Protein AF-A0A9P3HEI6-F1 (afdb_monomer)

Sequence (1012 aa):
MEETLTLNSATITAGAKNNNTTAIDYPDTSANEQAYVSLIHTLDGLGLEGLAERNPTTQYSVGQMYENGDKLPQSFANAMQWYMKAARQGSAPAQNCVGVLYRDGKGVSQNYTTAREWFFRAADQGYAPAQFNLGLIYHHDNDPKAMEWVMKAANQGHVTAQFTIGSMYYIGDVVPQDRSKAMEWYLRASDHGHAIAEFSIGAMYDNGEGVDQDHYMAAEWYLRAAHQGHAGAQYNLGYLYQHGRGVPLNVSKALKWYMAAANQGLTQAQRYLGVLYHVGDTVPQDKLKALGWYMKAAQQGDASAQFDIGTMYDDGDGVVQDLCMAAEWYSKAAKQGYASAQYNLGFLFQHGKGVPLDTSTALQWYTKAADQGNPNALFCLGVMYYLGRDTKKDLTKALECYLAAADQGHAAAQNYAGCMYHDGLGAPIDYIKAKEWWLKSAGQGYASAQKNIGKMYQSGDGIPKDYQKAMQWYLKASDQGYAPAQFNIGALYQFRIGVPKDIQKAMGWYLKAANQGYAGAQYSLGVLYRDGKGVPQDHQKAMEWYLKAADQEHMRGQYSLGVLYRDGKGVSKDYRKAMEWYLKAADQGLAAAQNSIGVLYHDGKDVPKDYQKAMEWFLKAADQGHTAAQSSIGVLYQNGKGVPKDYRKAMEWYQKAADQGHAIAQYNTGELHYYGNGVSQDYQQAKVWYLKAADQGHAGAQYSIGVLYRDGKYVPKDYQQAMGWYQKAANQGYASAQYSMGVLYRDGKGVPQDCQKAMEWYLKAADQGHAAAQNSIGVLYRDGKGVPQDYQKAMEWYRKAADQGHAVAQYNTGELHYYGNGVSRDYKQAKGWYLKAADKGHAGAQYSMGVLYRDGKSVRKDYPRAMGWYQKAANQGYTGAQYSMAVLYRDGKGVPQDYQKAMEWYLKAADQGHAAAQNEVGVFHQNGNGIPQDYLKAMEWYVKAANQGYAGAQYNIGVLYRDGKGVPQDHQKAMEWHMKAADQGYLLAQNEVGALQQNGEGVPQDYQKAME

pLDDT: mean 91.14, std 12.77, range [25.16, 98.5]

InterPro domains:
  IPR006597 Sel1-like repeat [PF08238] (59-91)
  IPR006597 Sel1-like repeat [PF08238] (93-127)
  IPR006597 Sel1-like repeat [PF08238] (128-158)
  IPR006597 Sel1-like repeat [PF08238] (161-194)
  IPR006597 Sel1-like repeat [PF08238] (196-230)
  IPR006597 Sel1-like repeat [PF08238] (233-265)
  IPR006597 Sel1-like repeat [PF08238] (268-302)
  IPR006597 Sel1-like repeat [PF08238] (303-338)
  IPR006597 Sel1-like repeat [PF08238] (339-374)
  IPR006597 Sel1-like repeat [PF08238] (377-410)
  IPR006597 Sel1-like repeat [PF08238] (411-446)
  IPR006597 Sel1-like repeat [PF08238] (447-482)
  IPR006597 Sel1-like repeat [PF08238] (483-518)
  IPR006597 Sel1-like repeat [PF08238] (521-554)
  IPR006597 Sel1-like repeat [PF08238] (557-589)
  IPR006597 Sel1-like repeat [PF08238] (591-626)
  IPR006597 Sel1-like repeat [PF08238] (628-662)
  IPR006597 Sel1-like repeat [PF08238] (663-698)
  IPR006597 Sel1-like repeat [PF08238] (701-734)
  IPR006597 Sel1-like repeat [PF08238] (735-770)

Secondary structure (DSSP, 8-state):
-----------------------------SS-HHHHHHHHTT--STHHHHHHTT-HHHHHHHHHHHHHTSSS---HHHHHHHHHHHHHTT-HHHHHHHHHHHHHTSSS---HHHHHHHHHHHHHTT-HHHHHHHHHHHHHTT-THHHHHHHHHHHTT-HHHHHHHHHHHHHTSSS---HHHHHHHHHHHHTTT-HHHHHHHHHHHHHTSSS---HHHHHHHHHHHHHTT-HHHHHHHHHHHHHTSSS---HHHHHHHHHHHHHTT-HHHHHHHHHHHHH-SSS---HHHHHHHHHHHHHTT-HHHHHHHHHHHHHTSSS---HHHHHHHHHHHHHTT-HHHHHHHHHHHHHTSSS---HHHHHHHHHHHHHTT-HHHHHHHHHHHHHTSSS---HHHHHHHHHHHHHTT-HHHHHHHHHHHHHTSSS---HHHHHHHHHHHHHTT-HHHHHHHHHHHHHTSSS---HHHHHHHHHHHHHTT-HHHHHHHHHHHHHTSSS---HHHHHHHHHHHHHTT-HHHHHHHHHHHHHTSSS---HHHHHHHHHHHHHTT-HHHHHHHHHHHHHTSSS---HHHHHHHHHHHHHTT-HHHHHHHHHHHHHTSSS---HHHHHHHHHHHHHTT-HHHHHHHHHHHHHTSSS---HHHHHHHHHHHHHTT-HHHHHHHHHHHHHTSSS---HHHHHHHHHHHHHTT-HHHHHHHHHHHHHTSSSPP-HHHHHHHHHHHHHTT-HHHHHHHHHHHHHTSSS---HHHHHHHHHHHHHTT-HHHHHHHHHHHHHTSSS---HHHHHHHHHHHHHTT-HHHHHHHHHHHHHTSSS---HHHHHHHHHHHHHTT-HHHHHHHHHHHHHTSSS---HHHHHHHHHHHHTTT-HHHHHHHHHHHHHTSSS---HHHHHHHHHHHHHTT-HHHHHHHHHHHHHTSSS---HHHHHHHHHHHHTTT-HHHHHHHHHHHHHTSSS---HHHHHHHHHHHHTTT-HHHHHHHHHHHHHTSSS---TTTTT-

Organism: NCBI:txid205924

Mean predicted aligned error: 16.01 Å

Nearest PDB structures (foldseek):
  6ok3-assembly1_B  TM=8.238E-01  e=2.729E-26  Oxalobacter formigenes OXCC13
  4bwr-assembly1_A  TM=7.612E-01  e=1.348E-23  Escherichia coli CFT073
  1ouv-assembly1_A  TM=7.736E-01  e=1.185E-12  Helicobacter pylori 26695
  6ur7-assembly1_B  TM=9.161E-01  e=1.468E-11  Oxalobacter formigenes
  6ork-assembly2_B  TM=9.246E-01  e=4.404E-11  Oxalobacter formigenes OXCC13

Structure (mmCIF, N/CA/C/O backbone):
data_AF-A0A9P3HEI6-F1
#
_entry.id   AF-A0A9P3HEI6-F1
#
loop_
_atom_site.group_PDB
_atom_site.id
_atom_site.type_symbol
_atom_site.label_atom_id
_atom_site.label_alt_id
_atom_site.label_comp_id
_atom_site.label_asym_id
_atom_site.label_entity_id
_atom_site.label_seq_id
_atom_site.pdbx_PDB_ins_code
_atom_site.Cartn_x
_atom_site.Cartn_y
_atom_site.Cartn_z
_atom_site.occupancy
_atom_site.B_iso_or_equiv
_atom_site.auth_seq_id
_atom_site.auth_comp_id
_atom_site.auth_asym_id
_atom_site.auth_atom_id
_atom_site.pdbx_PDB_model_num
ATOM 1 N N . MET A 1 1 ? -61.046 -30.864 61.714 1.00 32.97 1 MET A N 1
ATOM 2 C CA . MET A 1 1 ? -61.067 -31.612 62.984 1.00 32.97 1 MET A CA 1
ATOM 3 C C . MET A 1 1 ? -61.157 -30.548 64.067 1.00 32.97 1 MET A C 1
ATOM 5 O O . MET A 1 1 ? -60.159 -29.874 64.277 1.00 32.97 1 MET A O 1
ATOM 9 N N . GLU A 1 2 ? -62.373 -30.028 64.295 1.00 29.12 2 GLU A N 1
ATOM 10 C CA . GLU A 1 2 ? -63.344 -30.451 65.352 1.00 29.12 2 GLU A CA 1
ATOM 11 C C . GLU A 1 2 ? -62.890 -29.902 66.721 1.00 29.12 2 GLU A C 1
ATOM 13 O O . GLU A 1 2 ? -61.734 -30.108 67.062 1.00 29.12 2 GLU A O 1
ATOM 18 N N . GLU A 1 3 ? -63.628 -29.124 67.529 1.00 31.33 3 GLU A N 1
ATOM 19 C CA . GLU A 1 3 ? -65.060 -28.764 67.710 1.00 31.33 3 GLU A CA 1
ATOM 20 C C . GLU A 1 3 ? -65.127 -27.316 68.288 1.00 31.33 3 GLU A C 1
ATOM 22 O O . GLU A 1 3 ? -64.272 -26.938 69.083 1.00 31.33 3 GLU A O 1
ATOM 27 N N . THR A 1 4 ? -65.915 -26.357 67.776 1.00 32.28 4 THR A N 1
ATOM 28 C CA . THR A 1 4 ? -67.318 -25.974 68.104 1.00 32.28 4 THR A CA 1
ATOM 29 C C . THR A 1 4 ? -67.708 -25.840 69.582 1.00 32.28 4 THR A C 1
ATOM 31 O O . THR A 1 4 ? -67.806 -26.841 70.276 1.00 32.28 4 THR A O 1
ATOM 34 N N . LEU A 1 5 ? -68.130 -24.628 69.990 1.00 29.38 5 LEU A N 1
ATOM 35 C CA . LEU A 1 5 ? -69.338 -24.422 70.807 1.00 29.38 5 LEU A CA 1
ATOM 36 C C . LEU A 1 5 ? -69.923 -23.004 70.640 1.00 29.38 5 LEU A C 1
ATOM 38 O O . LEU A 1 5 ? -69.230 -22.002 70.506 1.00 29.38 5 LEU A O 1
ATOM 42 N N . THR A 1 6 ? -71.246 -23.018 70.581 1.00 30.44 6 THR A N 1
ATOM 43 C CA . THR A 1 6 ? -72.266 -22.068 70.128 1.00 30.44 6 THR A CA 1
ATOM 44 C C . THR A 1 6 ? -72.583 -20.897 71.063 1.00 30.44 6 THR A C 1
ATOM 46 O O . THR A 1 6 ? -72.540 -21.027 72.283 1.00 30.44 6 THR A O 1
ATOM 49 N N . LEU A 1 7 ? -73.067 -19.808 70.457 1.00 25.95 7 LEU A N 1
ATOM 50 C CA . LEU A 1 7 ? -73.742 -18.661 71.073 1.00 25.95 7 LEU A CA 1
ATOM 51 C C . LEU A 1 7 ? -75.153 -18.556 70.470 1.00 25.95 7 LEU A C 1
ATOM 53 O O . LEU A 1 7 ? -75.269 -18.550 69.245 1.00 25.95 7 LEU A O 1
ATOM 57 N N . ASN A 1 8 ? -76.195 -18.488 71.308 1.00 27.75 8 ASN A N 1
ATOM 58 C CA . ASN A 1 8 ? -77.376 -17.620 71.146 1.00 27.75 8 ASN A CA 1
ATOM 59 C C . ASN A 1 8 ? -78.484 -17.981 72.145 1.00 27.75 8 ASN A C 1
ATOM 61 O O . ASN A 1 8 ? -78.926 -19.122 72.179 1.00 27.75 8 ASN A O 1
ATOM 65 N N . SER A 1 9 ? -79.017 -16.970 72.837 1.00 27.97 9 SER A N 1
ATOM 66 C CA . SER A 1 9 ? -80.421 -16.552 72.677 1.00 27.97 9 SER A CA 1
ATOM 67 C C . SER A 1 9 ? -80.747 -15.382 73.608 1.00 27.97 9 SER A C 1
ATOM 69 O O . SER A 1 9 ? -80.558 -15.470 74.819 1.00 27.97 9 SER A O 1
ATOM 71 N N . ALA A 1 10 ? -81.269 -14.308 73.021 1.00 27.52 10 ALA A N 1
ATOM 72 C CA . ALA A 1 10 ? -81.871 -13.166 73.695 1.00 27.52 10 ALA A CA 1
ATOM 73 C C . ALA A 1 10 ? -83.385 -13.359 73.866 1.00 27.52 10 ALA A C 1
ATOM 75 O O . ALA A 1 10 ? -84.005 -14.033 73.046 1.00 27.52 10 ALA A O 1
ATOM 76 N N . THR A 1 11 ? -83.963 -12.710 74.881 1.00 25.64 11 THR A N 1
ATOM 77 C CA . THR A 1 11 ? -85.216 -11.904 74.918 1.00 25.64 11 THR A CA 1
ATOM 78 C C . THR A 1 11 ? -85.566 -11.696 76.407 1.00 25.64 11 THR A C 1
ATOM 80 O O . THR A 1 11 ? -85.286 -12.562 77.223 1.00 25.64 11 THR A O 1
ATOM 83 N N . ILE A 1 12 ? -86.052 -10.546 76.887 1.00 27.73 12 ILE A N 1
ATOM 84 C CA . ILE A 1 12 ? -87.409 -10.011 76.700 1.00 27.73 12 ILE A CA 1
ATOM 85 C C . ILE A 1 12 ? -87.452 -8.507 77.084 1.00 27.73 12 ILE A C 1
ATOM 87 O O . ILE A 1 12 ? -86.746 -8.033 77.967 1.00 27.73 12 ILE A O 1
ATOM 91 N N . THR A 1 13 ? -88.340 -7.812 76.377 1.00 27.83 13 THR A N 1
ATOM 92 C CA . THR A 1 13 ? -88.871 -6.432 76.396 1.00 27.83 13 THR A CA 1
ATOM 93 C C . THR A 1 13 ? -89.597 -5.929 77.660 1.00 27.83 13 THR A C 1
ATOM 95 O O . THR A 1 13 ? -90.324 -6.705 78.270 1.00 27.83 13 THR A O 1
ATOM 98 N N . ALA A 1 14 ? -89.561 -4.604 77.907 1.00 28.11 14 ALA A N 1
ATOM 99 C CA . ALA A 1 14 ? -90.683 -3.679 78.249 1.00 28.11 14 ALA A CA 1
ATOM 100 C C . ALA A 1 14 ? -90.092 -2.297 78.652 1.00 28.11 14 ALA A C 1
ATOM 102 O O . ALA A 1 14 ? -89.075 -2.266 79.328 1.00 28.11 14 ALA A O 1
ATOM 103 N N . GLY A 1 15 ? -90.579 -1.100 78.295 1.00 26.25 15 GLY A N 1
ATOM 104 C CA . GLY A 1 15 ? -91.890 -0.660 77.808 1.00 26.25 15 GLY A CA 1
ATOM 105 C C . GLY A 1 15 ? -92.600 0.196 78.874 1.00 26.25 15 GLY A C 1
ATOM 106 O O . GLY A 1 15 ? -93.315 -0.347 79.703 1.00 26.25 15 GLY A O 1
ATOM 107 N N . ALA A 1 16 ? -92.371 1.515 78.873 1.00 27.70 16 ALA A N 1
ATOM 108 C CA . ALA A 1 16 ? -92.820 2.491 79.882 1.00 27.70 16 ALA A CA 1
ATOM 109 C C . ALA A 1 16 ? -94.334 2.817 79.877 1.00 27.70 16 ALA A C 1
ATOM 111 O O . ALA A 1 16 ? -94.951 2.765 78.812 1.00 27.70 16 ALA A O 1
ATOM 112 N N . LYS A 1 17 ? -94.884 3.285 81.024 1.00 27.05 17 LYS A N 1
ATOM 113 C CA . LYS A 1 17 ? -95.729 4.510 81.148 1.00 27.05 17 LYS A CA 1
ATOM 114 C C . LYS A 1 17 ? -96.257 4.819 82.575 1.00 27.05 17 LYS A C 1
ATOM 116 O O . LYS A 1 17 ? -96.904 3.988 83.194 1.00 27.05 17 LYS A O 1
ATOM 121 N N . ASN A 1 18 ? -96.071 6.095 82.944 1.00 25.16 18 ASN A N 1
ATOM 122 C CA . ASN A 1 18 ? -96.962 7.085 83.589 1.00 25.16 18 ASN A CA 1
ATOM 123 C C . ASN A 1 18 ? -97.471 7.036 85.056 1.00 25.16 18 ASN A C 1
ATOM 125 O O . ASN A 1 18 ? -98.233 6.166 85.456 1.00 25.16 18 ASN A O 1
ATOM 129 N N . ASN A 1 19 ? -97.224 8.203 85.685 1.00 25.62 19 ASN A N 1
ATOM 130 C CA . ASN A 1 19 ? -98.050 9.042 86.577 1.00 25.62 19 ASN A CA 1
ATOM 131 C C . ASN A 1 19 ? -98.312 8.613 88.033 1.00 25.62 19 ASN A C 1
ATOM 133 O O . ASN A 1 19 ? -99.166 7.777 88.295 1.00 25.62 19 ASN A O 1
ATOM 137 N N . ASN A 1 20 ? -97.744 9.366 88.990 1.00 27.05 20 ASN A N 1
ATOM 138 C CA . ASN A 1 20 ? -98.535 10.315 89.791 1.00 27.05 20 ASN A CA 1
ATOM 139 C C . ASN A 1 20 ? -97.676 11.268 90.649 1.00 27.05 20 ASN A C 1
ATOM 141 O O . ASN A 1 20 ? -96.605 10.936 91.142 1.00 27.05 20 ASN A O 1
ATOM 145 N N . THR A 1 21 ? -98.221 12.473 90.779 1.00 27.56 21 THR A N 1
ATOM 146 C CA . THR A 1 21 ? -97.877 13.642 91.601 1.00 27.56 21 THR A CA 1
ATOM 147 C C . THR A 1 21 ? -97.667 13.359 93.093 1.00 27.56 21 THR A C 1
ATOM 149 O O . THR A 1 21 ? -98.470 12.629 93.660 1.00 27.56 21 THR A O 1
ATOM 152 N N . THR A 1 22 ? -96.707 14.035 93.744 1.00 28.27 22 THR A N 1
ATOM 153 C CA . THR A 1 22 ? -96.935 15.154 94.701 1.00 28.27 22 THR A CA 1
ATOM 154 C C . THR A 1 22 ? -95.607 15.654 95.289 1.00 28.27 22 THR A C 1
ATOM 156 O O . THR A 1 22 ? -94.711 14.868 95.576 1.00 28.27 22 THR A O 1
ATOM 159 N N . ALA A 1 23 ? -95.499 16.975 95.431 1.00 30.92 23 ALA A N 1
ATOM 160 C CA . ALA A 1 23 ? -94.334 17.723 95.896 1.00 30.92 23 ALA A CA 1
ATOM 161 C C . ALA A 1 23 ? -94.146 17.674 97.419 1.00 30.92 23 ALA A C 1
ATOM 163 O O . ALA A 1 23 ? -95.149 17.756 98.122 1.00 30.92 23 ALA A O 1
ATOM 164 N N . ILE A 1 24 ? -92.892 17.671 97.900 1.00 28.28 24 ILE A N 1
ATOM 165 C CA . ILE A 1 24 ? -92.482 18.254 99.195 1.00 28.28 24 ILE A CA 1
ATOM 166 C C . ILE A 1 24 ? -91.053 18.827 99.057 1.00 28.28 24 ILE A C 1
ATOM 168 O O . ILE A 1 24 ? -90.134 18.128 98.636 1.00 28.28 24 ILE A O 1
ATOM 172 N N . ASP A 1 25 ? -90.921 20.113 99.390 1.00 31.22 25 ASP A N 1
ATOM 173 C CA . ASP A 1 25 ? -89.708 20.940 99.514 1.00 31.22 25 ASP A CA 1
ATOM 174 C C . ASP A 1 25 ? -88.706 20.426 100.563 1.00 31.22 25 ASP A C 1
ATOM 176 O O . ASP A 1 25 ? -89.139 20.041 101.646 1.00 31.22 25 ASP A O 1
ATOM 180 N N . TYR A 1 26 ? -87.391 20.577 100.318 1.00 28.64 26 TYR A N 1
ATOM 181 C CA . TYR A 1 26 ? -86.363 20.696 101.375 1.00 28.64 26 TYR A CA 1
ATOM 182 C C . TYR A 1 26 ? -85.126 21.518 100.923 1.00 28.64 26 TYR A C 1
ATOM 184 O O . TYR A 1 26 ? -84.634 21.304 99.811 1.00 28.64 26 TYR A O 1
ATOM 192 N N . PRO A 1 27 ? -84.589 22.423 101.774 1.00 33.75 27 PRO A N 1
ATOM 193 C CA . PRO A 1 27 ? -83.360 23.192 101.528 1.00 33.75 27 PRO A CA 1
ATOM 194 C C . PRO A 1 27 ? -82.061 22.581 102.123 1.00 33.75 27 PRO A C 1
ATOM 196 O O . PRO A 1 27 ? -82.118 21.779 103.051 1.00 33.75 27 PRO A O 1
ATOM 199 N N . ASP A 1 28 ? -80.926 23.079 101.586 1.00 34.16 28 ASP A N 1
ATOM 200 C CA . ASP A 1 28 ? -79.494 23.086 102.015 1.00 34.16 28 ASP A CA 1
ATOM 201 C C . ASP A 1 28 ? -78.688 21.768 102.089 1.00 34.16 28 ASP A C 1
ATOM 203 O O . ASP A 1 28 ? -79.023 20.863 102.841 1.00 34.16 28 ASP A O 1
ATOM 207 N N . THR A 1 29 ? -77.675 21.466 101.247 1.00 49.53 29 THR A N 1
ATOM 208 C CA . THR A 1 29 ? -76.398 22.076 100.742 1.00 49.53 29 THR A CA 1
ATOM 209 C C . THR A 1 29 ? -75.141 21.489 101.417 1.00 49.53 29 THR A C 1
ATOM 211 O O . THR A 1 29 ? -74.687 21.932 102.465 1.00 49.53 29 THR A O 1
ATOM 214 N N . SER A 1 30 ? -74.579 20.440 100.786 1.00 42.34 30 SER A N 1
ATOM 215 C CA . SER A 1 30 ? -73.128 20.115 100.672 1.00 42.34 30 SER A CA 1
ATOM 216 C C . SER A 1 30 ? -72.852 18.656 100.248 1.00 42.34 30 SER A C 1
ATOM 218 O O . SER A 1 30 ? -71.765 18.364 99.766 1.00 42.34 30 SER A O 1
ATOM 220 N N . ALA A 1 31 ? -73.833 17.745 100.315 1.00 44.34 31 ALA A N 1
ATOM 221 C CA . ALA A 1 31 ? -73.649 16.316 99.998 1.00 44.34 31 ALA A CA 1
ATOM 222 C C . ALA A 1 31 ? -74.014 15.881 98.550 1.00 44.34 31 ALA A C 1
ATOM 224 O O . ALA A 1 31 ? -74.212 14.695 98.305 1.00 44.34 31 ALA A O 1
ATOM 225 N N . ASN A 1 32 ? -74.143 16.802 97.580 1.00 53.59 32 ASN A N 1
ATOM 226 C CA . ASN A 1 32 ? -74.887 16.538 96.329 1.00 53.59 32 ASN A CA 1
ATOM 227 C C . ASN A 1 32 ? -74.072 16.469 95.013 1.00 53.59 32 ASN A C 1
ATOM 229 O O . ASN A 1 32 ? -74.627 16.088 93.988 1.00 53.59 32 ASN A O 1
ATOM 233 N N . GLU A 1 33 ? -72.777 16.793 94.965 1.00 52.34 33 GLU A N 1
ATOM 234 C CA . GLU A 1 33 ? -72.100 16.978 93.660 1.00 52.34 33 GLU A CA 1
ATOM 235 C C . GLU A 1 33 ? -71.929 15.691 92.827 1.00 52.34 33 GLU A C 1
ATOM 237 O O . GLU A 1 33 ? -72.256 15.677 91.641 1.00 52.34 33 GLU A O 1
ATOM 242 N N . GLN A 1 34 ? -71.487 14.581 93.429 1.00 54.81 34 GLN A N 1
ATOM 243 C CA . GLN A 1 34 ? -71.321 13.303 92.712 1.00 54.81 34 GLN A CA 1
ATOM 244 C C . GLN A 1 34 ? -72.657 12.644 92.323 1.00 54.81 34 GLN A C 1
ATOM 246 O O . GLN A 1 34 ? -72.738 11.956 91.300 1.00 54.81 34 GLN A O 1
ATOM 251 N N . ALA A 1 35 ? -73.713 12.884 93.106 1.00 54.41 35 ALA A N 1
ATOM 252 C CA . ALA A 1 35 ? -75.059 12.397 92.815 1.00 54.41 35 ALA A CA 1
ATOM 253 C C . ALA A 1 35 ? -75.662 13.114 91.594 1.00 54.41 35 ALA A C 1
ATOM 255 O O . ALA A 1 35 ? -76.257 12.464 90.737 1.00 54.41 35 ALA A O 1
ATOM 256 N N . TYR A 1 36 ? -75.436 14.426 91.457 1.00 56.88 36 TYR A N 1
ATOM 257 C CA . TYR A 1 36 ? -75.895 15.212 90.306 1.00 56.88 36 TYR A CA 1
ATOM 258 C C . TYR A 1 36 ? -75.151 14.878 89.006 1.00 56.88 36 TYR A C 1
ATOM 260 O O . TYR A 1 36 ? -75.782 14.808 87.952 1.00 56.88 36 TYR A O 1
ATOM 268 N N . VAL A 1 37 ? -73.840 14.613 89.062 1.00 58.62 37 VAL A N 1
ATOM 269 C CA . VAL A 1 37 ? -73.070 14.160 87.887 1.00 58.62 37 VAL A CA 1
ATOM 270 C C . VAL A 1 37 ? -73.569 12.792 87.414 1.00 58.62 37 VAL A C 1
ATOM 272 O O . VAL A 1 37 ? -73.863 12.624 86.232 1.00 58.62 37 VAL A O 1
ATOM 275 N N . SER A 1 38 ? -73.764 11.836 88.331 1.00 59.53 38 SER A N 1
ATOM 276 C CA . SER A 1 38 ? -74.325 10.519 87.986 1.00 59.53 38 SER A CA 1
ATOM 277 C C . SER A 1 38 ? -75.746 10.617 87.416 1.00 59.53 38 SER A C 1
ATOM 279 O O . SER A 1 38 ? -76.067 9.915 86.460 1.00 59.53 38 SER A O 1
ATOM 281 N N . LEU A 1 39 ? -76.582 11.523 87.939 1.00 60.47 39 LEU A N 1
ATOM 282 C CA . LEU A 1 39 ? -77.939 11.762 87.438 1.00 60.47 39 LEU A CA 1
ATOM 283 C C . LEU A 1 39 ? -77.932 12.356 86.015 1.00 60.47 39 LEU A C 1
ATOM 285 O O . LEU A 1 39 ? -78.675 11.892 85.153 1.00 60.47 39 LEU A O 1
ATOM 289 N N . ILE A 1 40 ? -77.044 13.313 85.729 1.00 60.94 40 ILE A N 1
ATOM 290 C CA . ILE A 1 40 ? -76.884 13.927 84.397 1.00 60.94 40 ILE A CA 1
ATOM 291 C C . ILE A 1 40 ? -76.388 12.918 83.357 1.00 60.94 40 ILE A C 1
ATOM 293 O O . ILE A 1 40 ? -76.833 12.948 82.216 1.00 60.94 40 ILE A O 1
ATOM 297 N N . HIS A 1 41 ? -75.557 11.951 83.747 1.00 59.00 41 HIS A N 1
ATOM 298 C CA . HIS A 1 41 ? -75.158 10.866 82.848 1.00 59.00 41 HIS A CA 1
ATOM 299 C C . HIS A 1 41 ? -76.276 9.835 82.567 1.00 59.00 41 HIS A C 1
ATOM 301 O O . HIS A 1 41 ? -76.086 8.985 81.695 1.00 59.00 41 HIS A O 1
ATOM 307 N N . THR A 1 42 ? -77.446 9.916 83.221 1.00 59.31 42 THR A N 1
ATOM 308 C CA . THR A 1 42 ? -78.590 8.988 83.031 1.00 59.31 42 THR A CA 1
ATOM 309 C C . THR A 1 42 ? -79.825 9.593 82.345 1.00 59.31 42 THR A C 1
ATOM 311 O O . THR A 1 42 ? -80.735 8.845 81.997 1.00 59.31 42 THR A O 1
ATOM 314 N N . LEU A 1 43 ? -79.864 10.910 82.113 1.00 60.12 43 LEU A N 1
ATOM 315 C CA . LEU A 1 43 ? -80.986 11.626 81.483 1.00 60.12 43 LEU A CA 1
ATOM 316 C C . LEU A 1 43 ? -80.696 11.948 80.002 1.00 60.12 43 LEU A C 1
ATOM 318 O O . LEU A 1 43 ? -79.538 12.123 79.638 1.00 60.12 43 LEU A O 1
ATOM 322 N N . ASP A 1 44 ? -81.744 12.083 79.175 1.00 58.12 44 ASP A N 1
ATOM 323 C CA . ASP A 1 44 ? -81.655 12.471 77.754 1.00 58.12 44 ASP A CA 1
ATOM 324 C C . ASP A 1 44 ? -82.453 13.769 77.474 1.00 58.12 44 ASP A C 1
ATOM 326 O O . ASP A 1 44 ? -83.578 13.943 77.951 1.00 58.12 44 ASP A O 1
ATOM 330 N N . GLY A 1 45 ? -81.903 14.676 76.656 1.00 59.28 45 GLY A N 1
ATOM 331 C CA . GLY A 1 45 ? -82.612 15.844 76.101 1.00 59.28 45 GLY A CA 1
ATOM 332 C C . GLY A 1 45 ? -82.736 17.093 76.999 1.00 59.28 45 GLY A C 1
ATOM 333 O O . GLY A 1 45 ? -81.929 17.333 77.893 1.00 59.28 45 GLY A O 1
ATOM 334 N N . LEU A 1 46 ? -83.761 17.921 76.730 1.00 54.84 46 LEU A N 1
ATOM 335 C CA . LEU A 1 46 ? -83.966 19.299 77.243 1.00 54.84 46 LEU A CA 1
ATOM 336 C C . LEU A 1 46 ? -83.972 19.458 78.782 1.00 54.84 46 LEU A C 1
ATOM 338 O O . LEU A 1 46 ? -83.825 20.572 79.278 1.00 54.84 46 LEU A O 1
ATOM 342 N N . GLY A 1 47 ? -84.123 18.372 79.547 1.00 58.56 47 GLY A N 1
ATOM 343 C CA . GLY A 1 47 ? -84.044 18.394 81.015 1.00 58.56 47 GLY A CA 1
ATOM 344 C C . GLY A 1 47 ? -82.616 18.483 81.576 1.00 58.56 47 GLY A C 1
ATOM 345 O O . GLY A 1 47 ? -82.441 18.888 82.725 1.00 58.56 47 GLY A O 1
ATOM 346 N N . LEU A 1 48 ? -81.598 18.145 80.773 1.00 64.62 48 LEU A N 1
ATOM 347 C CA . LEU A 1 48 ? -80.179 18.155 81.160 1.00 64.62 48 LEU A CA 1
ATOM 348 C C . LEU A 1 48 ? -79.647 19.573 81.409 1.00 64.62 48 LEU A C 1
ATOM 350 O O . LEU A 1 48 ? -78.919 19.812 82.372 1.00 64.62 48 LEU A O 1
ATOM 354 N N . GLU A 1 49 ? -80.041 20.524 80.562 1.00 63.78 49 GLU A N 1
ATOM 355 C CA . GLU A 1 49 ? -79.555 21.907 80.612 1.00 63.78 49 GLU A CA 1
ATOM 356 C C . GLU A 1 49 ? -80.074 22.658 81.848 1.00 63.78 49 GLU A C 1
ATOM 358 O O . GLU A 1 49 ? -79.319 23.392 82.482 1.00 63.78 49 GLU A O 1
ATOM 363 N N . GLY A 1 50 ? -81.327 22.416 82.253 1.00 64.31 50 GLY A N 1
ATOM 364 C CA . GLY A 1 50 ? -81.927 23.050 83.435 1.00 64.31 50 GLY A CA 1
ATOM 365 C C . GLY A 1 50 ? -81.338 22.576 84.770 1.00 64.31 50 GLY A C 1
ATOM 366 O O . GLY A 1 50 ? -81.270 23.347 85.724 1.00 64.31 50 GLY A O 1
ATOM 367 N N . LEU A 1 51 ? -80.869 21.324 84.846 1.00 63.12 51 LEU A N 1
ATOM 368 C CA . LEU A 1 51 ? -80.218 20.769 86.042 1.00 63.12 51 LEU A CA 1
ATOM 369 C C . LEU A 1 51 ? -78.755 21.216 86.176 1.00 63.12 51 LEU A C 1
ATOM 371 O O . LEU A 1 51 ? -78.255 21.371 87.290 1.00 63.12 51 LEU A O 1
ATOM 375 N N . ALA A 1 52 ? -78.078 21.461 85.052 1.00 64.44 52 ALA A N 1
ATOM 376 C CA . ALA A 1 52 ? -76.675 21.861 85.029 1.00 64.44 52 ALA A CA 1
ATOM 377 C C . ALA A 1 52 ? -76.444 23.335 85.421 1.00 64.44 52 ALA A C 1
ATOM 379 O O . ALA A 1 52 ? -75.318 23.709 85.741 1.00 64.44 52 ALA A O 1
ATOM 380 N N . GLU A 1 53 ? -77.463 24.202 85.447 1.00 68.75 53 GLU A N 1
ATOM 381 C CA . GLU A 1 53 ? -77.275 25.645 85.688 1.00 68.75 53 GLU A CA 1
ATOM 382 C C . GLU A 1 53 ? -76.664 26.010 87.051 1.00 68.75 53 GLU A C 1
ATOM 384 O O . GLU A 1 53 ? -76.079 27.085 87.173 1.00 68.75 53 GLU A O 1
ATOM 389 N N . ARG A 1 54 ? -76.731 25.131 88.057 1.00 65.44 54 ARG A N 1
ATOM 390 C CA . ARG A 1 54 ? -76.353 25.463 89.443 1.00 65.44 54 ARG A CA 1
ATOM 391 C C . ARG A 1 54 ? -74.955 25.009 89.883 1.00 65.44 54 ARG A C 1
ATOM 393 O O . ARG A 1 54 ? -74.552 25.389 90.977 1.00 65.44 54 ARG A O 1
ATOM 400 N N . ASN A 1 55 ? -74.222 24.216 89.089 1.00 76.62 55 ASN A N 1
ATOM 401 C CA . ASN A 1 55 ? -72.931 23.647 89.513 1.00 76.62 55 ASN A CA 1
ATOM 402 C C . ASN A 1 55 ? -71.882 23.589 88.369 1.00 76.62 55 ASN A C 1
ATOM 404 O O . ASN A 1 55 ? -72.186 23.102 87.277 1.00 76.62 55 ASN A O 1
ATOM 408 N N . PRO A 1 56 ? -70.629 24.037 88.589 1.00 78.81 56 PRO A N 1
ATOM 409 C CA . PRO A 1 56 ? -69.586 24.057 87.558 1.00 78.81 56 PRO A CA 1
ATOM 410 C C . PRO A 1 56 ? -69.144 22.669 87.057 1.00 78.81 56 PRO A C 1
ATOM 412 O O . PRO A 1 56 ? -68.776 22.535 85.890 1.00 78.81 56 PRO A O 1
ATOM 415 N N . THR A 1 57 ? -69.207 21.627 87.885 1.00 76.19 57 THR A N 1
ATOM 416 C CA . THR A 1 57 ? -68.870 20.242 87.510 1.00 76.19 57 THR A CA 1
ATOM 417 C C . THR A 1 57 ? -69.892 19.684 86.523 1.00 76.19 57 THR A C 1
ATOM 419 O O . THR A 1 57 ? -69.526 19.113 85.499 1.00 76.19 57 THR A O 1
ATOM 422 N N . THR A 1 58 ? -71.182 19.931 86.762 1.00 78.12 58 THR A N 1
ATOM 423 C CA . THR A 1 58 ? -72.257 19.505 85.855 1.00 78.12 58 THR A CA 1
ATOM 424 C C . THR A 1 58 ? -72.254 20.284 84.539 1.00 78.12 58 THR A C 1
ATOM 426 O O . THR A 1 58 ? -72.527 19.720 83.484 1.00 78.12 58 THR A O 1
ATOM 429 N N . GLN A 1 59 ? -71.880 21.567 84.578 1.00 83.62 59 GLN A N 1
ATOM 430 C CA . GLN A 1 59 ? -71.706 22.400 83.381 1.00 83.62 59 GLN A CA 1
ATOM 431 C C . GLN A 1 59 ? -70.546 21.910 82.512 1.00 83.62 59 GLN A C 1
ATOM 433 O O . GLN A 1 59 ? -70.660 21.890 81.289 1.00 83.62 59 GLN A O 1
ATOM 438 N N . TYR A 1 60 ? -69.444 21.482 83.134 1.00 84.56 60 TYR A N 1
ATOM 439 C CA . TYR A 1 60 ? -68.321 20.869 82.431 1.00 84.56 60 TYR A CA 1
ATOM 440 C C . TYR A 1 60 ? -68.728 19.565 81.731 1.00 84.56 60 TYR A C 1
ATOM 442 O O . TYR A 1 60 ? -68.473 19.422 80.537 1.00 84.56 60 TYR A O 1
ATOM 450 N N . SER A 1 61 ? -69.429 18.660 82.421 1.00 80.75 61 SER A N 1
ATOM 451 C CA . SER A 1 61 ? -69.903 17.398 81.834 1.00 80.75 61 SER A CA 1
ATOM 452 C C . SER A 1 61 ? -70.843 17.612 80.641 1.00 80.75 61 SER A C 1
ATOM 454 O O . SER A 1 61 ? -70.684 16.954 79.615 1.00 80.75 61 SER A O 1
ATOM 456 N N . VAL A 1 62 ? -71.776 18.569 80.724 1.00 82.81 62 VAL A N 1
ATOM 457 C CA . VAL A 1 62 ? -72.648 18.934 79.587 1.00 82.81 62 VAL A CA 1
ATOM 458 C C . VAL A 1 62 ? -71.838 19.532 78.430 1.00 82.81 62 VAL A C 1
ATOM 460 O O . VAL A 1 62 ? -72.114 19.243 77.266 1.00 82.81 62 VAL A O 1
ATOM 463 N N . GLY A 1 63 ? -70.797 20.314 78.730 1.00 85.00 63 GLY A N 1
ATOM 464 C CA . GLY A 1 63 ? -69.839 20.781 77.728 1.00 85.00 63 GLY A CA 1
ATOM 465 C C . GLY A 1 63 ? -69.143 19.631 76.988 1.00 85.00 63 GLY A C 1
ATOM 466 O O . GLY A 1 63 ? -69.093 19.649 75.760 1.00 85.00 63 GLY A O 1
ATOM 467 N N . GLN A 1 64 ? -68.695 18.595 77.709 1.00 85.00 64 GLN A N 1
ATOM 468 C CA . GLN A 1 64 ? -68.070 17.402 77.116 1.00 85.00 64 GLN A CA 1
ATOM 469 C C . GLN A 1 64 ? -69.038 16.608 76.235 1.00 85.00 64 GLN A C 1
ATOM 471 O O . GLN A 1 64 ? -68.649 16.133 75.170 1.00 85.00 64 GLN A O 1
ATOM 476 N N . MET A 1 65 ? -70.304 16.496 76.645 1.00 84.06 65 MET A N 1
ATOM 477 C CA . MET A 1 65 ? -71.351 15.844 75.850 1.00 84.06 65 MET A CA 1
ATOM 478 C C . MET A 1 65 ? -71.566 16.562 74.509 1.00 84.06 65 MET A C 1
ATOM 480 O O . MET A 1 65 ? -71.566 15.920 73.459 1.00 84.06 65 MET A O 1
ATOM 484 N N . TYR A 1 66 ? -71.651 17.898 74.519 1.00 86.81 66 TYR A N 1
ATOM 485 C CA . TYR A 1 66 ? -71.727 18.701 73.293 1.00 86.81 66 TYR A CA 1
ATOM 486 C C . TYR A 1 66 ? -70.450 18.632 72.440 1.00 86.81 66 TYR A C 1
ATOM 488 O O . TYR A 1 66 ? -70.538 18.659 71.215 1.00 86.81 66 TYR A O 1
ATOM 496 N N . GLU A 1 67 ? -69.264 18.556 73.044 1.00 87.06 67 GLU A N 1
ATOM 497 C CA . GLU A 1 67 ? -67.995 18.471 72.309 1.00 87.06 67 GLU A CA 1
ATOM 498 C C . GLU A 1 67 ? -67.826 17.121 71.598 1.00 87.06 67 GLU A C 1
ATOM 500 O O . GLU A 1 67 ? -67.405 17.068 70.439 1.00 87.06 67 GLU A O 1
ATOM 505 N N . ASN A 1 68 ? -68.204 16.035 72.271 1.00 85.06 68 ASN A N 1
ATOM 506 C CA . ASN A 1 68 ? -68.030 14.669 71.780 1.00 85.06 68 ASN A CA 1
ATOM 507 C C . ASN A 1 68 ? -69.216 14.168 70.942 1.00 85.06 68 ASN A C 1
ATOM 509 O O . ASN A 1 68 ? -69.094 13.139 70.282 1.00 85.06 68 ASN A O 1
ATOM 513 N N . GLY A 1 69 ? -70.349 14.878 70.950 1.00 80.50 69 GLY A N 1
ATOM 514 C CA . GLY A 1 69 ? -71.583 14.406 70.318 1.00 80.50 69 GLY A CA 1
ATOM 515 C C . GLY A 1 69 ? -72.220 13.224 71.056 1.00 80.50 69 GLY A C 1
ATOM 516 O O . GLY A 1 69 ? -72.894 12.402 70.437 1.00 80.50 69 GLY A O 1
ATOM 517 N N . ASP A 1 70 ? -71.960 13.107 72.360 1.00 74.38 70 ASP A N 1
ATOM 518 C CA . ASP A 1 70 ? -72.451 12.021 73.205 1.00 74.38 70 ASP A CA 1
ATOM 519 C C . ASP A 1 70 ? -73.758 12.456 73.876 1.00 74.38 70 ASP A C 1
ATOM 521 O O . ASP A 1 70 ? -73.771 13.406 74.658 1.00 74.38 70 ASP A O 1
ATOM 525 N N . LYS A 1 71 ? -74.875 11.804 73.524 1.00 72.75 71 LYS A N 1
ATOM 526 C CA . LYS A 1 71 ? -76.264 12.112 73.948 1.00 72.75 71 LYS A CA 1
ATOM 527 C C . LYS A 1 71 ? -76.821 13.488 73.552 1.00 72.75 71 LYS A C 1
ATOM 529 O O . LYS A 1 71 ? -78.036 13.679 73.560 1.00 72.75 71 LYS A O 1
ATOM 534 N N . LEU A 1 72 ? -75.964 14.427 73.160 1.00 76.81 72 LEU A N 1
ATOM 535 C CA . LEU A 1 72 ? -76.306 15.738 72.612 1.00 76.81 72 LEU A CA 1
ATOM 536 C C . LEU A 1 72 ? -75.688 15.897 71.214 1.00 76.81 72 LEU A C 1
ATOM 538 O O . LEU A 1 72 ? -74.633 15.325 70.945 1.00 76.81 72 LEU A O 1
ATOM 542 N N . PRO A 1 73 ? -76.307 16.669 70.301 1.00 79.81 73 PRO A N 1
ATOM 543 C CA . PRO A 1 73 ? -75.731 16.915 68.983 1.00 79.81 73 PRO A CA 1
ATOM 544 C C . PRO A 1 73 ? -74.366 17.589 69.108 1.00 79.81 73 PRO A C 1
ATOM 546 O O . PRO A 1 73 ? -74.244 18.580 69.828 1.00 79.81 73 PRO A O 1
ATOM 549 N N . GLN A 1 74 ? -73.361 17.100 68.378 1.00 87.69 74 GLN A N 1
ATOM 550 C CA . GLN A 1 74 ? -72.024 17.683 68.442 1.00 87.69 74 GLN A CA 1
ATOM 551 C C . GLN A 1 74 ? -72.060 19.176 68.073 1.00 87.69 74 GLN A C 1
ATOM 553 O O . GLN A 1 74 ? -72.457 19.551 66.969 1.00 87.69 74 GLN A O 1
ATOM 558 N N . SER A 1 75 ? -71.649 20.038 69.002 1.00 88.69 75 SER A N 1
ATOM 559 C CA . SER A 1 75 ? -71.638 21.489 68.827 1.00 88.69 75 SER A CA 1
ATOM 560 C C . SER A 1 75 ? -70.565 22.128 69.699 1.00 88.69 75 SER A C 1
ATOM 562 O O . SER A 1 75 ? -70.759 22.354 70.894 1.00 88.69 75 SER A O 1
ATOM 564 N N . PHE A 1 76 ? -69.439 22.500 69.082 1.00 88.38 76 PHE A N 1
ATOM 565 C CA . PHE A 1 76 ? -68.364 23.223 69.771 1.00 88.38 76 PHE A CA 1
ATOM 566 C C . PHE A 1 76 ? -68.817 24.594 70.294 1.00 88.38 76 PHE A C 1
ATOM 568 O O . PHE A 1 76 ? -68.310 25.055 71.310 1.00 88.38 76 PHE A O 1
ATOM 575 N N . ALA A 1 77 ? -69.791 25.241 69.642 1.00 87.31 77 ALA A N 1
ATOM 576 C CA . ALA A 1 77 ? -70.345 26.512 70.107 1.00 87.31 77 ALA A CA 1
ATOM 577 C C . ALA A 1 77 ? -71.149 26.343 71.411 1.00 87.31 77 ALA A C 1
ATOM 579 O O . ALA A 1 77 ? -70.995 27.142 72.335 1.00 87.31 77 ALA A O 1
ATOM 580 N N . ASN A 1 78 ? -71.952 25.279 71.522 1.00 86.94 78 ASN A N 1
ATOM 581 C CA . ASN A 1 78 ? -72.699 24.983 72.748 1.00 86.94 78 ASN A CA 1
ATOM 582 C C . ASN A 1 78 ? -71.768 24.463 73.849 1.00 86.94 78 ASN A C 1
ATOM 584 O O . ASN A 1 78 ? -71.866 24.918 74.989 1.00 86.94 78 ASN A O 1
ATOM 588 N N . ALA A 1 79 ? -70.812 23.591 73.504 1.00 87.50 79 ALA A N 1
ATOM 589 C CA . ALA A 1 79 ? -69.763 23.145 74.419 1.00 87.50 79 ALA A CA 1
ATOM 590 C C . ALA A 1 79 ? -69.012 24.343 75.013 1.00 87.50 79 ALA A C 1
ATOM 592 O O . ALA A 1 79 ? -68.867 24.447 76.228 1.00 87.50 79 ALA A O 1
ATOM 593 N N . MET A 1 80 ? -68.634 25.311 74.173 1.00 89.75 80 MET A N 1
ATOM 594 C CA . MET A 1 80 ? -67.978 26.545 74.596 1.00 89.75 80 MET A CA 1
ATOM 595 C C . MET A 1 80 ? -68.824 27.364 75.575 1.00 89.75 80 MET A C 1
ATOM 597 O O . MET A 1 80 ? -68.292 27.867 76.562 1.00 89.75 80 MET A O 1
ATOM 601 N N . GLN A 1 81 ? -70.131 27.514 75.343 1.00 88.88 81 GLN A N 1
ATOM 602 C CA . GLN A 1 81 ? -71.001 28.248 76.270 1.00 88.88 81 GLN A CA 1
ATOM 603 C C . GLN A 1 81 ? -71.037 27.588 77.654 1.00 88.88 81 GLN A C 1
ATOM 605 O O . GLN A 1 81 ? -70.912 28.278 78.670 1.00 88.88 81 GLN A O 1
ATOM 610 N N . TRP A 1 82 ? -71.157 26.261 77.696 1.00 88.25 82 TRP A N 1
ATOM 611 C CA . TRP A 1 82 ? -71.186 25.488 78.937 1.00 88.25 82 TRP A CA 1
ATOM 612 C C . TRP A 1 82 ? -69.831 25.467 79.648 1.00 88.25 82 TRP A C 1
ATOM 614 O O . TRP A 1 82 ? -69.763 25.757 80.846 1.00 88.25 82 TRP A O 1
ATOM 624 N N . TYR A 1 83 ? -68.739 25.257 78.913 1.00 91.50 83 TYR A N 1
ATOM 625 C CA . TYR A 1 83 ? -67.391 25.368 79.457 1.00 91.50 83 TYR A CA 1
ATOM 626 C C . TYR A 1 83 ? -67.094 26.774 79.970 1.00 91.50 83 TYR A C 1
ATOM 628 O O . TYR A 1 83 ? -66.511 26.902 81.037 1.00 91.50 83 TYR A O 1
ATOM 636 N N . MET A 1 84 ? -67.536 27.836 79.291 1.00 89.25 84 MET A N 1
ATOM 637 C CA . MET A 1 84 ? -67.333 29.214 79.749 1.00 89.25 84 MET A CA 1
ATOM 638 C C . MET A 1 84 ? -68.108 29.506 81.046 1.00 89.25 84 MET A C 1
ATOM 640 O O . MET A 1 84 ? -67.582 30.195 81.924 1.00 89.25 84 MET A O 1
ATOM 644 N N . LYS A 1 85 ? -69.327 28.964 81.211 1.00 88.00 85 LYS A N 1
ATOM 645 C CA . LYS A 1 85 ? -70.087 29.047 82.475 1.00 88.00 85 LYS A CA 1
ATOM 646 C C . LYS A 1 85 ? -69.338 28.355 83.623 1.00 88.00 85 LYS A C 1
ATOM 648 O O . LYS A 1 85 ? -69.167 28.967 84.681 1.00 88.00 85 LYS A O 1
ATOM 653 N N . ALA A 1 86 ? -68.826 27.145 83.390 1.00 87.31 86 ALA A N 1
ATOM 654 C CA . ALA A 1 86 ? -68.056 26.382 84.374 1.00 87.31 86 ALA A CA 1
ATOM 655 C C . ALA A 1 86 ? -66.691 27.027 84.688 1.00 87.31 86 ALA A C 1
ATOM 657 O O . ALA A 1 86 ? -66.271 27.115 85.842 1.00 87.31 86 ALA A O 1
ATOM 658 N N . ALA A 1 87 ? -66.003 27.531 83.663 1.00 88.12 87 ALA A N 1
ATOM 659 C CA . ALA A 1 87 ? -64.668 28.112 83.757 1.00 88.12 87 ALA A CA 1
ATOM 660 C C . ALA A 1 87 ? -64.654 29.423 84.556 1.00 88.12 87 ALA A C 1
ATOM 662 O O . ALA A 1 87 ? -63.718 29.668 85.323 1.00 88.12 87 ALA A O 1
ATOM 663 N N . ARG A 1 88 ? -65.703 30.250 84.418 1.00 87.94 88 ARG A N 1
ATOM 664 C CA . ARG A 1 88 ? -65.892 31.490 85.199 1.00 87.94 88 ARG A CA 1
ATOM 665 C C . ARG A 1 88 ? -66.129 31.235 86.688 1.00 87.94 88 ARG A C 1
ATOM 667 O O . ARG A 1 88 ? -65.847 32.116 87.489 1.00 87.94 88 ARG A O 1
ATOM 674 N N . GLN A 1 89 ? -66.604 30.045 87.043 1.00 85.56 89 GLN A N 1
ATOM 675 C CA . GLN A 1 89 ? -66.796 29.601 88.426 1.00 85.56 89 GLN A CA 1
ATOM 676 C C . GLN A 1 89 ? -65.564 28.880 89.002 1.00 85.56 89 GLN A C 1
ATOM 678 O O . GLN A 1 89 ? -65.623 28.372 90.114 1.00 85.56 89 GLN A O 1
ATOM 683 N N . GLY A 1 90 ? -64.446 28.841 88.266 1.00 83.94 90 GLY A N 1
ATOM 684 C CA . GLY A 1 90 ? -63.173 28.310 88.763 1.00 83.94 90 GLY A CA 1
ATOM 685 C C . GLY A 1 90 ? -62.872 26.851 88.405 1.00 83.94 90 GLY A C 1
ATOM 686 O O . GLY A 1 90 ? -61.874 26.328 88.874 1.00 83.94 90 GLY A O 1
ATOM 687 N N . SER A 1 91 ? -63.667 26.180 87.563 1.00 88.75 91 SER A N 1
ATOM 688 C CA . SER A 1 91 ? -63.371 24.794 87.155 1.00 88.75 91 SER A CA 1
ATOM 689 C C . SER A 1 91 ? -62.123 24.713 86.264 1.00 88.75 91 SER A C 1
ATOM 691 O O . SER A 1 91 ? -62.168 25.107 85.096 1.00 88.75 91 SER A O 1
ATOM 693 N N . ALA A 1 92 ? -61.015 24.175 86.789 1.00 88.50 92 ALA A N 1
ATOM 694 C CA . ALA A 1 92 ? -59.762 24.004 86.042 1.00 88.50 92 ALA A CA 1
ATOM 695 C C . ALA A 1 92 ? -59.912 23.142 84.761 1.00 88.50 92 ALA A C 1
ATOM 697 O O . ALA A 1 92 ? -59.406 23.555 83.713 1.00 88.50 92 ALA A O 1
ATOM 698 N N . PRO A 1 93 ? -60.653 22.009 84.768 1.00 87.56 93 PRO A N 1
ATOM 699 C CA . PRO A 1 93 ? -60.929 21.243 83.549 1.00 87.56 93 PRO A CA 1
ATOM 700 C C . PRO A 1 93 ? -61.695 22.046 82.491 1.00 87.56 93 PRO A C 1
ATOM 702 O O . PRO A 1 93 ? -61.346 22.004 81.311 1.00 87.56 93 PRO A O 1
ATOM 705 N N . ALA A 1 94 ? -62.695 22.834 82.900 1.00 88.88 94 ALA A N 1
ATOM 706 C CA . ALA A 1 94 ? -63.452 23.673 81.975 1.00 88.88 94 ALA A CA 1
ATOM 707 C C . ALA A 1 94 ? -62.609 24.826 81.419 1.00 88.88 94 ALA A C 1
ATOM 709 O O . ALA A 1 94 ? -62.679 25.114 80.229 1.00 88.88 94 ALA A O 1
ATOM 710 N N . GLN A 1 95 ? -61.774 25.456 82.250 1.00 93.62 95 GLN A N 1
ATOM 711 C CA . GLN A 1 95 ? -60.816 26.479 81.821 1.00 93.62 95 GLN A CA 1
ATOM 712 C C . GLN A 1 95 ? -59.821 25.926 80.790 1.00 93.62 95 GLN A C 1
ATOM 714 O O . GLN A 1 95 ? -59.563 26.583 79.783 1.00 93.62 95 GLN A O 1
ATOM 719 N N . ASN A 1 96 ? -59.319 24.701 80.987 1.00 92.06 96 ASN A N 1
ATOM 720 C CA . ASN A 1 96 ? -58.494 24.013 79.994 1.00 92.06 96 ASN A CA 1
ATOM 721 C C . ASN A 1 96 ? -59.251 23.785 78.677 1.00 92.06 96 ASN A C 1
ATOM 723 O O . ASN A 1 96 ? -58.721 24.105 77.619 1.00 92.06 96 ASN A O 1
ATOM 727 N N . CYS A 1 97 ? -60.491 23.287 78.723 1.00 91.25 97 CYS A N 1
ATOM 728 C CA . CYS A 1 97 ? -61.302 23.086 77.518 1.00 91.25 97 CYS A CA 1
ATOM 729 C C . CYS A 1 97 ? -61.596 24.405 76.785 1.00 91.25 97 CYS A C 1
ATOM 731 O O . CYS A 1 97 ? -61.433 24.467 75.570 1.00 91.25 97 CYS A O 1
ATOM 733 N N . VAL A 1 98 ? -61.924 25.490 77.498 1.00 91.00 98 VAL A N 1
ATOM 734 C CA . VAL A 1 98 ? -62.044 26.836 76.903 1.00 91.00 98 VAL A CA 1
ATOM 735 C C . VAL A 1 98 ? -60.737 27.248 76.218 1.00 91.00 98 VAL A C 1
ATOM 737 O O . VAL A 1 98 ? -60.761 27.742 75.090 1.00 91.00 98 VAL A O 1
ATOM 740 N N . GLY A 1 99 ? -59.594 27.017 76.870 1.00 91.69 99 GLY A N 1
ATOM 741 C CA . GLY A 1 99 ? -58.273 27.264 76.294 1.00 91.69 99 GLY A CA 1
ATOM 742 C C . GLY A 1 99 ? -58.040 26.483 74.996 1.00 91.69 99 GLY A C 1
ATOM 743 O O . GLY A 1 99 ? -57.615 27.069 74.002 1.00 91.69 99 GLY A O 1
ATOM 744 N N . VAL A 1 100 ? -58.374 25.188 74.969 1.00 91.19 100 VAL A N 1
ATOM 745 C CA . VAL A 1 100 ? -58.263 24.329 73.774 1.00 91.19 100 VAL A CA 1
ATOM 746 C C . VAL A 1 100 ? -59.149 24.844 72.642 1.00 91.19 100 VAL A C 1
ATOM 748 O O . VAL A 1 100 ? -58.675 24.972 71.515 1.00 91.19 100 VAL A O 1
ATOM 751 N N . LEU A 1 101 ? -60.400 25.210 72.928 1.00 91.69 101 LEU A N 1
ATOM 752 C CA . LEU A 1 101 ? -61.325 25.720 71.913 1.00 91.69 101 LEU A CA 1
ATOM 753 C C . LEU A 1 101 ? -60.852 27.051 71.307 1.00 91.69 101 LEU A C 1
ATOM 755 O O . LEU A 1 101 ? -60.926 27.220 70.090 1.00 91.69 101 LEU A O 1
ATOM 759 N N . TYR A 1 102 ? -60.287 27.960 72.112 1.00 92.56 102 TYR A N 1
ATOM 760 C CA . TYR A 1 102 ? -59.648 29.180 71.600 1.00 92.56 102 TYR A CA 1
ATOM 761 C C . TYR A 1 102 ? -58.358 28.902 70.822 1.00 92.56 102 TYR A C 1
ATOM 763 O O . TYR A 1 102 ? -58.099 29.579 69.827 1.00 92.56 102 TYR A O 1
ATOM 771 N N . ARG A 1 103 ? -57.545 27.927 71.242 1.00 91.81 103 ARG A N 1
ATOM 772 C CA . ARG A 1 103 ? -56.312 27.537 70.539 1.00 91.81 103 ARG A CA 1
ATOM 773 C C . ARG A 1 103 ? -56.615 26.938 69.168 1.00 91.81 103 ARG A C 1
ATOM 775 O O . ARG A 1 103 ? -55.927 27.255 68.204 1.00 91.81 103 ARG A O 1
ATOM 782 N N . ASP A 1 104 ? -57.644 26.102 69.081 1.00 89.00 104 ASP A N 1
ATOM 783 C CA . ASP A 1 104 ? -57.983 25.349 67.871 1.00 89.00 104 ASP A CA 1
ATOM 784 C C . ASP A 1 104 ? -59.008 26.084 66.983 1.00 89.00 104 ASP A C 1
ATOM 786 O O . ASP A 1 104 ? -59.301 25.627 65.881 1.00 89.00 104 ASP A O 1
ATOM 790 N N . GLY A 1 105 ? -59.573 27.206 67.449 1.00 87.62 105 GLY A N 1
ATOM 791 C CA . GLY A 1 105 ? -60.599 27.966 66.724 1.00 87.62 105 GLY A CA 1
ATOM 792 C C . GLY A 1 105 ? -61.925 27.213 66.560 1.00 87.62 105 GLY A C 1
ATOM 793 O O . GLY A 1 105 ? -62.623 27.380 65.558 1.00 87.62 105 GLY A O 1
ATOM 794 N N . LYS A 1 106 ? -62.267 26.338 67.513 1.00 84.81 106 LYS A N 1
ATOM 795 C CA . LYS A 1 106 ? -63.458 25.478 67.459 1.00 84.81 106 LYS A CA 1
ATOM 796 C C . LYS A 1 106 ? -64.592 26.087 68.274 1.00 84.81 106 LYS A C 1
ATOM 798 O O . LYS A 1 106 ? -64.484 26.236 69.484 1.00 84.81 106 LYS A O 1
ATOM 803 N N . GLY A 1 107 ? -65.694 26.454 67.616 1.00 79.62 107 GLY A N 1
ATOM 804 C CA . GLY A 1 107 ? -66.842 27.106 68.270 1.00 79.62 107 GLY A CA 1
ATOM 805 C C . GLY A 1 107 ? -66.622 28.582 68.640 1.00 79.62 107 GLY A C 1
ATOM 806 O O . GLY A 1 107 ? -67.576 29.250 69.031 1.00 79.62 107 GLY A O 1
ATOM 807 N N . VAL A 1 108 ? -65.399 29.097 68.469 1.00 88.00 108 VAL A N 1
ATOM 808 C CA . VAL A 1 108 ? -64.968 30.497 68.624 1.00 88.00 108 VAL A CA 1
ATOM 809 C C . VAL A 1 108 ? -63.831 30.800 67.650 1.00 88.00 108 VAL A C 1
ATOM 811 O O . VAL A 1 108 ? -63.132 29.887 67.222 1.00 88.00 108 VAL A O 1
ATOM 814 N N . SER A 1 109 ? -63.610 32.074 67.321 1.00 88.06 109 SER A N 1
ATOM 815 C CA . SER A 1 109 ? -62.439 32.479 66.533 1.00 88.06 109 SER A CA 1
ATOM 816 C C . SER A 1 109 ? -61.140 32.127 67.260 1.00 88.06 109 SER A C 1
ATOM 818 O O . SER A 1 109 ? -61.017 32.366 68.464 1.00 88.06 109 SER A O 1
ATOM 820 N N . GLN A 1 110 ? -60.168 31.596 66.516 1.00 90.56 110 GLN A N 1
ATOM 821 C CA . GLN A 1 110 ? -58.861 31.231 67.053 1.00 90.56 110 GLN A CA 1
ATOM 822 C C . GLN A 1 110 ? -58.175 32.438 67.709 1.00 90.56 110 GLN A C 1
ATOM 824 O O . GLN A 1 110 ? -58.069 33.506 67.105 1.00 90.56 110 GLN A O 1
ATOM 829 N N . ASN A 1 111 ? -57.714 32.273 68.949 1.00 90.81 111 ASN A N 1
ATOM 830 C CA . ASN A 1 111 ? -57.029 33.319 69.702 1.00 90.81 111 ASN A CA 1
ATOM 831 C C . ASN A 1 111 ? -56.062 32.714 70.732 1.00 90.81 111 ASN A C 1
ATOM 833 O O . ASN A 1 111 ? -56.458 32.345 71.839 1.00 90.81 111 ASN A O 1
ATOM 837 N N . TYR A 1 112 ? -54.777 32.651 70.375 1.00 87.75 112 TYR A N 1
ATOM 838 C CA . TYR A 1 112 ? -53.723 32.096 71.230 1.00 87.75 112 TYR A CA 1
ATOM 839 C C . TYR A 1 112 ? -53.486 32.903 72.512 1.00 87.75 112 TYR A C 1
ATOM 841 O O . TYR A 1 112 ? -53.195 32.313 73.549 1.00 87.75 112 TYR A O 1
ATOM 849 N N . THR A 1 113 ? -53.671 34.227 72.486 1.00 89.19 113 THR A N 1
ATOM 850 C CA . THR A 1 113 ? -53.533 35.077 73.681 1.00 89.19 113 THR A CA 1
ATOM 851 C C . THR A 1 113 ? -54.598 34.726 74.713 1.00 89.19 113 THR A C 1
ATOM 853 O O . THR A 1 113 ? -54.283 34.469 75.874 1.00 89.19 113 THR A O 1
ATOM 856 N N . THR A 1 114 ? -55.855 34.637 74.277 1.00 89.69 114 THR A N 1
ATOM 857 C CA . THR A 1 114 ? -56.972 34.250 75.144 1.00 89.69 114 THR A CA 1
ATOM 858 C C . THR A 1 114 ? -56.862 32.789 75.580 1.00 89.69 114 THR A C 1
ATOM 860 O O . THR A 1 114 ? -57.107 32.485 76.745 1.00 89.69 114 THR A O 1
ATOM 863 N N . ALA A 1 115 ? -56.429 31.885 74.695 1.00 91.06 115 ALA A N 1
ATOM 864 C CA . ALA A 1 115 ? -56.152 30.496 75.054 1.00 91.06 115 ALA A CA 1
ATOM 865 C C . ALA A 1 115 ? -55.098 30.402 76.167 1.00 91.06 115 ALA A C 1
ATOM 867 O O . ALA A 1 115 ? -55.317 29.721 77.167 1.00 91.06 115 ALA A O 1
ATOM 868 N N . ARG A 1 116 ? -53.990 31.141 76.032 1.00 92.88 116 ARG A N 1
ATOM 869 C CA . ARG A 1 116 ? -52.903 31.201 77.016 1.00 92.88 116 ARG A CA 1
ATOM 870 C C . ARG A 1 116 ? -53.385 31.692 78.376 1.00 92.88 116 ARG A C 1
ATOM 872 O O . ARG A 1 116 ? -53.008 31.108 79.383 1.00 92.88 116 ARG A O 1
ATOM 879 N N . GLU A 1 117 ? -54.228 32.723 78.423 1.00 92.62 117 GLU A N 1
ATOM 880 C CA . GLU A 1 117 ? -54.804 33.221 79.680 1.00 92.62 117 GLU A CA 1
ATOM 881 C C . GLU A 1 117 ? -55.659 32.163 80.388 1.00 92.62 117 GLU A C 1
ATOM 883 O O . GLU A 1 117 ? -55.545 31.983 81.602 1.00 92.62 117 GLU A O 1
ATOM 888 N N . TRP A 1 118 ? -56.495 31.436 79.643 1.00 93.06 118 TRP A N 1
ATOM 889 C CA . TRP A 1 118 ? -57.325 30.371 80.206 1.00 93.06 118 TRP A CA 1
ATOM 890 C C . TRP A 1 118 ? -56.508 29.154 80.639 1.00 93.06 118 TRP A C 1
ATOM 892 O O . TRP A 1 118 ? -56.737 28.635 81.733 1.00 93.06 118 TRP A O 1
ATOM 902 N N . PHE A 1 119 ? -55.515 28.748 79.845 1.00 94.31 119 PHE A N 1
ATOM 903 C CA . PHE A 1 119 ? -54.574 27.708 80.249 1.00 94.31 119 PHE A CA 1
ATOM 904 C C . PHE A 1 119 ? -53.783 28.116 81.485 1.00 94.31 119 PHE A C 1
ATOM 906 O O . PHE A 1 119 ? -53.650 27.299 82.384 1.00 94.31 119 PHE A O 1
ATOM 913 N N . PHE A 1 120 ? -53.325 29.368 81.585 1.00 92.88 120 PHE A N 1
ATOM 914 C CA . PHE A 1 120 ? -52.617 29.867 82.765 1.00 92.88 120 PHE A CA 1
ATOM 915 C C . PHE A 1 120 ? -53.471 29.755 84.028 1.00 92.88 120 PHE A C 1
ATOM 917 O O . PHE A 1 120 ? -53.004 29.211 85.021 1.00 92.88 120 PHE A O 1
ATOM 924 N N . ARG A 1 121 ? -54.745 30.170 83.982 1.00 92.25 121 ARG A N 1
ATOM 925 C CA . ARG A 1 121 ? -55.664 30.058 85.132 1.00 92.25 121 ARG A CA 1
ATOM 926 C C . ARG A 1 121 ? -55.838 28.618 85.614 1.00 92.25 121 ARG A C 1
ATOM 928 O O . ARG A 1 121 ? -55.860 28.387 86.819 1.00 92.25 121 ARG A O 1
ATOM 935 N N . ALA A 1 122 ? -55.946 27.662 84.693 1.00 91.25 122 ALA A N 1
ATOM 936 C CA . ALA A 1 122 ? -56.059 26.245 85.033 1.00 91.25 122 ALA A CA 1
ATOM 937 C C . ALA A 1 122 ? -54.715 25.633 85.474 1.00 91.25 122 ALA A C 1
ATOM 939 O O . ALA A 1 122 ? -54.669 24.810 86.387 1.00 91.25 122 ALA A O 1
ATOM 940 N N . ALA A 1 123 ? -53.614 26.040 84.844 1.00 90.25 123 ALA A N 1
ATOM 941 C CA . ALA A 1 123 ? -52.265 25.559 85.125 1.00 90.25 123 ALA A CA 1
ATOM 942 C C . ALA A 1 123 ? -51.754 26.017 86.500 1.00 90.25 123 ALA A C 1
ATOM 944 O O . ALA A 1 123 ? -51.092 25.235 87.189 1.00 90.25 123 ALA A O 1
ATOM 945 N N . ASP A 1 124 ? -52.096 27.245 86.904 1.00 91.25 124 ASP A N 1
ATOM 946 C CA . ASP A 1 124 ? -51.790 27.835 88.215 1.00 91.25 124 ASP A CA 1
ATOM 947 C C . ASP A 1 124 ? -52.515 27.101 89.357 1.00 91.25 124 ASP A C 1
ATOM 949 O O . ASP A 1 124 ? -51.967 26.924 90.439 1.00 91.25 124 ASP A O 1
ATOM 953 N N . GLN A 1 125 ? -53.694 26.533 89.074 1.00 89.12 125 GLN A N 1
ATOM 954 C CA . GLN A 1 125 ? -54.410 25.624 89.983 1.00 89.12 125 GLN A CA 1
ATOM 955 C C . GLN A 1 125 ? -53.804 24.209 90.048 1.00 89.12 125 GLN A C 1
ATOM 957 O O . GLN A 1 125 ? -54.339 23.336 90.727 1.00 89.12 125 GLN A O 1
ATOM 962 N N . GLY A 1 126 ? -52.707 23.949 89.332 1.00 88.00 126 GLY A N 1
ATOM 963 C CA . GLY A 1 126 ? -52.030 22.653 89.323 1.00 88.00 126 GLY A CA 1
ATOM 964 C C . GLY A 1 126 ? -52.544 21.656 88.280 1.00 88.00 126 GLY A C 1
ATOM 965 O O . GLY A 1 126 ? -52.038 20.541 88.233 1.00 88.00 126 GLY A O 1
ATOM 966 N N . TYR A 1 127 ? -53.502 22.016 87.415 1.00 92.06 127 TYR A N 1
ATOM 967 C CA . TYR A 1 127 ? -54.108 21.068 86.471 1.00 92.06 127 TYR A CA 1
ATOM 968 C C . TYR A 1 127 ? -53.137 20.665 85.343 1.00 92.06 127 TYR A C 1
ATOM 970 O O . TYR A 1 127 ? -52.871 21.445 84.425 1.00 92.06 127 TYR A O 1
ATOM 978 N N . ALA A 1 128 ? -52.620 19.431 85.391 1.00 89.94 128 ALA A N 1
ATOM 979 C CA . ALA A 1 128 ? -51.553 18.954 84.502 1.00 89.94 128 ALA A CA 1
ATOM 980 C C . ALA A 1 128 ? -51.839 19.093 82.986 1.00 89.94 128 ALA A C 1
ATOM 982 O O . ALA A 1 128 ? -50.944 19.552 82.272 1.00 89.94 128 ALA A O 1
ATOM 983 N N . PRO A 1 129 ? -53.049 18.801 82.455 1.00 91.06 129 PRO A N 1
ATOM 984 C CA . PRO A 1 129 ? -53.340 19.025 81.034 1.00 91.06 129 PRO A CA 1
ATOM 985 C C . PRO A 1 129 ? -53.228 20.498 80.611 1.00 91.06 129 PRO A C 1
ATOM 987 O O . PRO A 1 129 ? -52.741 20.793 79.519 1.00 91.06 129 PRO A O 1
ATOM 990 N N . ALA A 1 130 ? -53.614 21.435 81.486 1.00 90.81 130 ALA A N 1
ATOM 991 C CA . ALA A 1 130 ? -53.456 22.863 81.217 1.00 90.81 130 ALA A CA 1
ATOM 992 C C . ALA A 1 130 ? -51.996 23.308 81.299 1.00 90.81 130 ALA A C 1
ATOM 994 O O . ALA A 1 130 ? -51.575 24.122 80.484 1.00 90.81 130 ALA A O 1
ATOM 995 N N . GLN A 1 131 ? -51.211 22.756 82.230 1.00 93.62 131 GLN A N 1
ATOM 996 C CA . GLN A 1 131 ? -49.766 23.001 82.300 1.00 93.62 131 GLN A CA 1
ATOM 997 C C . GLN A 1 131 ? -49.059 22.535 81.021 1.00 93.62 131 GLN A C 1
ATOM 999 O O . GLN A 1 131 ? -48.253 23.274 80.464 1.00 93.62 131 GLN A O 1
ATOM 1004 N N . PHE A 1 132 ? -49.413 21.355 80.502 1.00 93.44 132 PHE A N 1
ATOM 1005 C CA . PHE A 1 132 ? -48.879 20.860 79.234 1.00 93.44 132 PHE A CA 1
ATOM 1006 C C . PHE A 1 132 ? -49.278 21.758 78.055 1.00 93.44 132 PHE A C 1
ATOM 1008 O O . PHE A 1 132 ? -48.411 22.219 77.317 1.00 93.44 132 PHE A O 1
ATOM 1015 N N . ASN A 1 133 ? -50.569 22.075 77.909 1.00 91.50 133 ASN A N 1
ATOM 1016 C CA . ASN A 1 133 ? -51.057 22.945 76.834 1.00 91.50 133 ASN A CA 1
ATOM 1017 C C . ASN A 1 133 ? -50.451 24.358 76.894 1.00 91.50 133 ASN A C 1
ATOM 1019 O O . ASN A 1 133 ? -50.126 24.930 75.855 1.00 91.50 133 ASN A O 1
ATOM 1023 N N . LEU A 1 134 ? -50.263 24.911 78.095 1.00 91.75 134 LEU A N 1
ATOM 1024 C CA . LEU A 1 134 ? -49.579 26.184 78.303 1.00 91.75 134 LEU A CA 1
ATOM 1025 C C . LEU A 1 134 ? -48.104 26.101 77.896 1.00 91.75 134 LEU A C 1
ATOM 1027 O O . LEU A 1 134 ? -47.600 27.001 77.227 1.00 91.75 134 LEU A O 1
ATOM 1031 N N . GLY A 1 135 ? -47.432 25.007 78.258 1.00 91.31 135 GLY A N 1
ATOM 1032 C CA . GLY A 1 135 ? -46.065 24.715 77.841 1.00 91.31 135 GLY A CA 1
ATOM 1033 C C . GLY A 1 135 ? -45.912 24.633 76.321 1.00 91.31 135 GLY A C 1
ATOM 1034 O O . GLY A 1 135 ? -44.970 25.206 75.783 1.00 91.31 135 GLY A O 1
ATOM 1035 N N . LEU A 1 136 ? -46.869 24.020 75.614 1.00 89.38 136 LEU A N 1
ATOM 1036 C CA . LEU A 1 136 ? -46.889 23.984 74.145 1.00 89.38 136 LEU A CA 1
ATOM 1037 C C . LEU A 1 136 ? -47.075 25.373 73.514 1.00 89.38 136 LEU A C 1
ATOM 1039 O O . LEU A 1 136 ? -46.458 25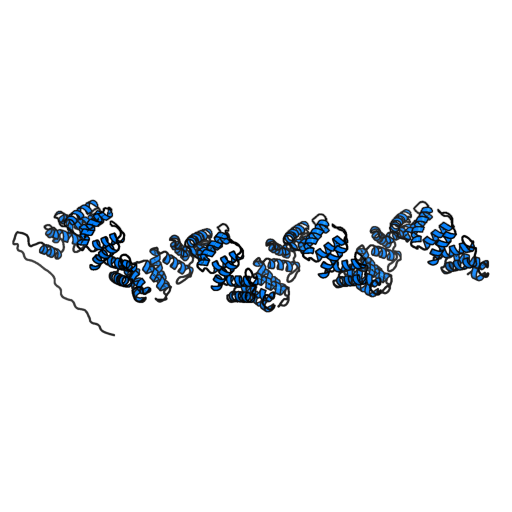.652 72.489 1.00 89.38 136 LEU A O 1
ATOM 1043 N N . ILE A 1 137 ? -47.887 26.255 74.113 1.00 88.62 137 ILE A N 1
ATOM 1044 C CA . ILE A 1 137 ? -48.014 27.645 73.638 1.00 88.62 137 ILE A CA 1
ATOM 1045 C C . ILE A 1 137 ? -46.698 28.399 73.827 1.00 88.62 137 ILE A C 1
ATOM 1047 O O . ILE A 1 137 ? -46.234 29.049 72.897 1.00 88.62 137 ILE A O 1
ATOM 1051 N N . TYR A 1 138 ? -46.069 28.292 74.998 1.00 89.00 138 TYR A N 1
ATOM 1052 C CA . TYR A 1 138 ? -44.767 28.922 75.217 1.00 89.00 138 TYR A CA 1
ATOM 1053 C C . TYR A 1 138 ? -43.689 28.355 74.290 1.00 89.00 138 TYR A C 1
ATOM 1055 O O . TYR A 1 138 ? -42.845 29.108 73.820 1.00 89.00 138 TYR A O 1
ATOM 1063 N N . HIS A 1 139 ? -43.742 27.057 73.979 1.00 88.81 139 HIS A N 1
ATOM 1064 C CA . HIS A 1 139 ? -42.832 26.437 73.021 1.00 88.81 139 HIS A CA 1
ATOM 1065 C C . HIS A 1 139 ? -43.021 27.021 71.614 1.00 88.81 139 HIS A C 1
ATOM 1067 O O . HIS A 1 139 ? -42.044 27.401 70.979 1.00 88.81 139 HIS A O 1
ATOM 1073 N N . HIS A 1 140 ? -44.270 27.181 71.164 1.00 84.94 140 HIS A N 1
ATOM 1074 C CA . HIS A 1 140 ? -44.588 27.865 69.906 1.00 84.94 140 HIS A CA 1
ATOM 1075 C C . HIS A 1 140 ? -44.074 29.317 69.881 1.00 84.94 140 HIS A C 1
ATOM 1077 O O . HIS A 1 140 ? -43.590 29.787 68.853 1.00 84.94 140 HIS A O 1
ATOM 1083 N N . ASP A 1 141 ? -44.136 30.017 71.015 1.00 85.00 141 ASP A N 1
ATOM 1084 C CA . ASP A 1 141 ? -43.633 31.387 71.169 1.00 85.00 141 ASP A CA 1
ATOM 1085 C C . ASP A 1 141 ? -42.095 31.459 71.356 1.00 85.00 141 ASP A C 1
ATOM 1087 O O . ASP A 1 141 ? -41.558 32.552 71.548 1.00 85.00 141 ASP A O 1
ATOM 1091 N N . ASN A 1 142 ? -41.371 30.327 71.299 1.00 84.00 142 ASN A N 1
ATOM 1092 C CA . ASN A 1 142 ? -39.938 30.207 71.619 1.00 84.00 142 ASN A CA 1
ATOM 1093 C C . ASN A 1 142 ? -39.564 30.761 73.015 1.00 84.00 142 ASN A C 1
ATOM 1095 O O . ASN A 1 142 ? -38.447 31.234 73.243 1.00 84.00 142 ASN A O 1
ATOM 1099 N N . ASP A 1 143 ? -40.491 30.705 73.972 1.00 86.62 143 ASP A N 1
ATOM 1100 C CA . ASP A 1 143 ? -40.285 31.163 75.345 1.00 86.62 143 ASP A CA 1
ATOM 1101 C C . ASP A 1 143 ? -39.704 30.019 76.208 1.00 86.62 143 ASP A C 1
ATOM 1103 O O . ASP A 1 143 ? -40.287 28.930 76.271 1.00 86.62 143 ASP A O 1
ATOM 1107 N N . PRO A 1 144 ? -38.589 30.237 76.936 1.00 83.44 144 PRO A N 1
ATOM 1108 C CA . PRO A 1 144 ? -37.975 29.220 77.797 1.00 83.44 144 PRO A CA 1
ATOM 1109 C C . PRO A 1 144 ? -38.898 28.691 78.908 1.00 83.44 144 PRO A C 1
ATOM 1111 O O . PRO A 1 144 ? -38.668 27.597 79.431 1.00 83.44 144 PRO A O 1
ATOM 1114 N N . LYS A 1 145 ? -39.980 29.407 79.246 1.00 87.75 145 LYS A N 1
ATOM 1115 C CA . LYS A 1 145 ? -41.028 28.927 80.165 1.00 87.75 145 LYS A CA 1
ATOM 1116 C C . LYS A 1 145 ? -41.741 27.670 79.669 1.00 87.75 145 LYS A C 1
ATOM 1118 O O . LYS A 1 145 ? -42.386 26.996 80.471 1.00 87.75 145 LYS A O 1
ATOM 1123 N N . ALA A 1 146 ? -41.613 27.328 78.388 1.00 89.31 146 ALA A N 1
ATOM 1124 C CA . ALA A 1 146 ? -42.113 26.081 77.823 1.00 89.31 146 ALA A CA 1
ATOM 1125 C C . ALA A 1 146 ? -41.672 24.868 78.648 1.00 89.31 146 ALA A C 1
ATOM 1127 O O . ALA A 1 146 ? -42.510 24.106 79.131 1.00 89.31 146 ALA A O 1
ATOM 1128 N N . MET A 1 147 ? -40.363 24.742 78.882 1.00 90.44 147 MET A N 1
ATOM 1129 C CA . MET A 1 147 ? -39.800 23.612 79.616 1.00 90.44 147 MET A CA 1
ATOM 1130 C C . MET A 1 147 ? -40.292 23.581 81.062 1.00 90.44 147 MET A C 1
ATOM 1132 O O . MET A 1 147 ? -40.612 22.517 81.581 1.00 90.44 147 MET A O 1
ATOM 1136 N N . GLU A 1 148 ? -40.423 24.742 81.706 1.00 90.56 148 GLU A N 1
ATOM 1137 C CA . GLU A 1 148 ? -40.924 24.832 83.079 1.00 90.56 148 GLU A CA 1
ATOM 1138 C C . GLU A 1 148 ? -42.344 24.254 83.206 1.00 90.56 148 GLU A C 1
ATOM 1140 O O . GLU A 1 148 ? -42.618 23.437 84.090 1.00 90.56 148 GLU A O 1
ATOM 1145 N N . TRP A 1 149 ? -43.248 24.642 82.305 1.00 92.25 149 TRP A N 1
ATOM 1146 C CA . TRP A 1 149 ? -44.644 24.207 82.341 1.00 92.25 149 TRP A CA 1
ATOM 1147 C C . TRP A 1 149 ? -44.834 22.756 81.893 1.00 92.25 149 TRP A C 1
ATOM 1149 O O . TRP A 1 149 ? -45.588 22.021 82.536 1.00 92.25 149 TRP A O 1
ATOM 1159 N N . VAL A 1 150 ? -44.112 22.302 80.862 1.00 91.81 150 VAL A N 1
ATOM 1160 C CA . VAL A 1 150 ? -44.137 20.888 80.450 1.00 91.81 150 VAL A CA 1
ATOM 1161 C C . VAL A 1 150 ? -43.556 19.998 81.560 1.00 91.81 150 VAL A C 1
ATOM 1163 O O . VAL A 1 150 ? -44.143 18.962 81.867 1.00 91.81 150 VAL A O 1
ATOM 1166 N N . MET A 1 151 ? -42.481 20.421 82.237 1.00 92.12 151 MET A N 1
ATOM 1167 C CA . MET A 1 151 ? -41.885 19.710 83.381 1.00 92.12 151 MET A CA 1
ATOM 1168 C C . MET A 1 151 ? -42.854 19.579 84.558 1.00 92.12 151 MET A C 1
ATOM 1170 O O . MET A 1 151 ? -42.965 18.502 85.147 1.00 92.12 151 MET A O 1
ATOM 1174 N N . LYS A 1 152 ? -43.601 20.642 84.880 1.00 91.75 152 LYS A N 1
ATOM 1175 C CA . LYS A 1 152 ? -44.656 20.598 85.906 1.00 91.75 152 LYS A CA 1
ATOM 1176 C C . LYS A 1 152 ? -45.722 19.549 85.576 1.00 91.75 152 LYS A C 1
ATOM 1178 O O . LYS A 1 152 ? -46.072 18.765 86.454 1.00 91.75 152 LYS A O 1
ATOM 1183 N N . ALA A 1 153 ? -46.168 19.471 84.321 1.00 92.00 153 ALA A N 1
ATOM 1184 C CA . ALA A 1 153 ? -47.135 18.461 83.889 1.00 92.00 153 ALA A CA 1
ATOM 1185 C C . ALA A 1 153 ? -46.547 17.036 83.919 1.00 92.00 153 ALA A C 1
ATOM 1187 O O . ALA A 1 153 ? -47.185 16.100 84.401 1.00 92.00 153 ALA A O 1
ATOM 1188 N N . ALA A 1 154 ? -45.316 16.859 83.435 1.00 91.06 154 ALA A N 1
ATOM 1189 C CA . ALA A 1 154 ? -44.656 15.557 83.348 1.00 91.06 154 ALA A CA 1
ATOM 1190 C C . ALA A 1 154 ? -44.365 14.937 84.724 1.00 91.06 154 ALA A C 1
ATOM 1192 O O . ALA A 1 154 ? -44.554 13.732 84.909 1.00 91.06 154 ALA A O 1
ATOM 1193 N N . ASN A 1 155 ? -43.965 15.759 85.701 1.00 90.56 155 ASN A N 1
ATOM 1194 C CA . ASN A 1 155 ? -43.751 15.334 87.088 1.00 90.56 155 ASN A CA 1
ATOM 1195 C C . ASN A 1 155 ? -45.049 14.896 87.786 1.00 90.56 155 ASN A C 1
ATOM 1197 O O . ASN A 1 155 ? -44.988 14.142 88.752 1.00 90.56 155 ASN A O 1
ATOM 1201 N N . GLN A 1 156 ? -46.212 15.320 87.284 1.00 88.31 156 GLN A N 1
ATOM 1202 C CA . GLN A 1 156 ? -47.525 14.859 87.749 1.00 88.31 156 GLN A CA 1
ATOM 1203 C C . GLN A 1 156 ? -48.007 13.575 87.049 1.00 88.31 156 GLN A C 1
ATOM 1205 O O . GLN A 1 156 ? -49.146 13.162 87.244 1.00 88.31 156 GLN A O 1
ATOM 1210 N N . GLY A 1 157 ? -47.171 12.941 86.219 1.00 86.44 157 GLY A N 1
ATOM 1211 C CA . GLY A 1 157 ? -47.534 11.719 85.496 1.00 86.44 157 GLY A CA 1
ATOM 1212 C C . GLY A 1 157 ? -48.227 11.954 84.151 1.00 86.44 157 GLY A C 1
ATOM 1213 O O . GLY A 1 157 ? -48.760 11.013 83.570 1.00 86.44 157 GLY A O 1
ATOM 1214 N N . HIS A 1 158 ? -48.236 13.183 83.617 1.00 90.50 158 HIS A N 1
ATOM 1215 C CA . HIS A 1 158 ? -48.811 13.442 82.294 1.00 90.50 158 HIS A CA 1
ATOM 1216 C C . HIS A 1 158 ? -47.941 12.816 81.190 1.00 90.50 158 HIS A C 1
ATOM 1218 O O . HIS A 1 158 ? -46.908 13.365 80.802 1.00 90.50 158 HIS A O 1
ATOM 1224 N N . VAL A 1 159 ? -48.377 11.672 80.662 1.00 90.81 159 VAL A N 1
ATOM 1225 C CA . VAL A 1 159 ? -47.601 10.794 79.767 1.00 90.81 159 VAL A CA 1
ATOM 1226 C C . VAL A 1 159 ? -47.064 11.516 78.527 1.00 90.81 159 VAL A C 1
ATOM 1228 O O . VAL A 1 159 ? -45.877 11.436 78.218 1.00 90.81 159 VAL A O 1
ATOM 1231 N N . THR A 1 160 ? -47.902 12.296 77.838 1.00 89.25 160 THR A N 1
ATOM 1232 C CA . THR A 1 160 ? -47.467 13.053 76.651 1.00 89.25 160 THR A CA 1
ATOM 1233 C C . THR A 1 160 ? -46.440 14.127 77.008 1.00 89.25 160 THR A C 1
ATOM 1235 O O . THR A 1 160 ? -45.538 14.385 76.223 1.00 89.25 160 THR A O 1
ATOM 1238 N N . ALA A 1 161 ? -46.516 14.705 78.214 1.00 91.25 161 ALA A N 1
ATOM 1239 C CA . ALA A 1 161 ? -45.538 15.696 78.661 1.00 91.25 161 ALA A CA 1
ATOM 1240 C C . ALA A 1 161 ? -44.186 15.033 78.966 1.00 91.25 161 ALA A C 1
ATOM 1242 O O . ALA A 1 161 ? -43.148 15.587 78.619 1.00 91.25 161 ALA A O 1
ATOM 1243 N N . GLN A 1 162 ? -44.193 13.825 79.544 1.00 94.00 162 GLN A N 1
ATOM 1244 C CA . GLN A 1 162 ? -42.982 13.021 79.749 1.00 94.00 162 GLN A CA 1
ATOM 1245 C C . GLN A 1 162 ? -42.300 12.690 78.416 1.00 94.00 162 GLN A C 1
ATOM 1247 O O . GLN A 1 162 ? -41.096 12.893 78.281 1.00 94.00 162 GLN A O 1
ATOM 1252 N N . PHE A 1 163 ? -43.071 12.265 77.408 1.00 93.69 163 PHE A N 1
ATOM 1253 C CA . PHE A 1 163 ? -42.545 12.047 76.060 1.00 93.69 163 PHE A CA 1
ATOM 1254 C C . PHE A 1 163 ? -41.975 13.335 75.450 1.00 93.69 163 PHE A C 1
ATOM 1256 O O . PHE A 1 163 ? -40.848 13.321 74.964 1.00 93.69 163 PHE A O 1
ATOM 1263 N N . THR A 1 164 ? -42.709 14.452 75.513 1.00 91.88 164 THR A N 1
ATOM 1264 C CA . THR A 1 164 ? -42.250 15.744 74.978 1.00 91.88 164 THR A CA 1
ATOM 1265 C C . THR A 1 164 ? -40.934 16.190 75.611 1.00 91.88 164 THR A C 1
ATOM 1267 O O . THR A 1 164 ? -40.050 16.641 74.889 1.00 91.88 164 THR A O 1
ATOM 1270 N N . ILE A 1 165 ? -40.750 16.004 76.922 1.00 91.62 165 ILE A N 1
ATOM 1271 C CA . ILE A 1 165 ? -39.468 16.284 77.587 1.00 91.62 165 ILE A CA 1
ATOM 1272 C C . ILE A 1 165 ? -38.365 15.359 77.077 1.00 91.62 165 ILE A C 1
ATOM 1274 O O . ILE A 1 165 ? -37.258 15.823 76.804 1.00 91.62 165 ILE A O 1
ATOM 1278 N N . GLY A 1 166 ? -38.661 14.066 76.922 1.00 93.06 166 GLY A N 1
ATOM 1279 C CA . GLY A 1 166 ? -37.734 13.118 76.310 1.00 93.06 166 GLY A CA 1
ATOM 1280 C C . GLY A 1 166 ? -37.285 13.583 74.922 1.00 93.06 166 GLY A C 1
ATOM 1281 O O . GLY A 1 166 ? -36.090 13.614 74.641 1.00 93.06 166 GLY A O 1
ATOM 1282 N N . SER A 1 167 ? -38.219 14.046 74.088 1.00 92.12 167 SER A N 1
ATOM 1283 C CA . SER A 1 167 ? -37.923 14.596 72.761 1.00 92.12 167 SER A CA 1
ATOM 1284 C C . SER A 1 167 ? -37.108 15.882 72.811 1.00 92.12 167 SER A C 1
ATOM 1286 O O . SER A 1 167 ? -36.128 15.976 72.076 1.00 92.12 167 SER A O 1
ATOM 1288 N N . MET A 1 168 ? -37.437 16.817 73.707 1.00 92.19 168 MET A N 1
ATOM 1289 C CA . MET A 1 168 ? -36.672 18.053 73.923 1.00 92.19 168 MET A CA 1
ATOM 1290 C C . MET A 1 168 ? -35.209 17.753 74.278 1.00 92.19 168 MET A C 1
ATOM 1292 O O . MET A 1 168 ? -34.301 18.296 73.650 1.00 92.19 168 MET A O 1
ATOM 1296 N N . TYR A 1 169 ? -34.954 16.814 75.197 1.00 93.81 169 TYR A N 1
ATOM 1297 C CA . TYR A 1 169 ? -33.591 16.368 75.514 1.00 93.81 169 TYR A CA 1
ATOM 1298 C C . TYR A 1 169 ? -32.923 15.591 74.371 1.00 93.81 169 TYR A C 1
ATOM 1300 O O . TYR A 1 169 ? -31.714 15.713 74.176 1.00 93.81 169 TYR A O 1
ATOM 1308 N N . TYR A 1 170 ? -33.677 14.804 73.602 1.00 92.06 170 TYR A N 1
ATOM 1309 C CA . TYR A 1 170 ? -33.136 13.999 72.506 1.00 92.06 170 TYR A CA 1
ATOM 1310 C C . TYR A 1 170 ? -32.602 14.867 71.359 1.00 92.06 170 TYR A C 1
ATOM 1312 O O . TYR A 1 170 ? -31.511 14.605 70.845 1.00 92.06 170 TYR A O 1
ATOM 1320 N N . ILE A 1 171 ? -33.341 15.910 70.971 1.00 90.81 171 ILE A N 1
ATOM 1321 C CA . ILE A 1 171 ? -32.951 16.813 69.875 1.00 90.81 171 ILE A CA 1
ATOM 1322 C C . ILE A 1 171 ? -32.158 18.040 70.350 1.00 90.81 171 ILE A C 1
ATOM 1324 O O . ILE A 1 171 ? -31.492 18.669 69.535 1.00 90.81 171 ILE A O 1
ATOM 1328 N N . GLY A 1 172 ? -32.186 18.358 71.649 1.00 88.19 172 GLY A N 1
ATOM 1329 C CA . GLY A 1 172 ? -31.564 19.564 72.202 1.00 88.19 172 GLY A CA 1
ATOM 1330 C C . GLY A 1 172 ? -32.388 20.834 71.968 1.00 88.19 172 GLY A C 1
ATOM 1331 O O . GLY A 1 172 ? -31.832 21.879 71.634 1.00 88.19 172 GLY A O 1
ATOM 1332 N N . ASP A 1 173 ? -33.710 20.727 72.097 1.00 83.50 173 ASP A N 1
ATOM 1333 C CA . ASP A 1 173 ? -34.670 21.813 71.895 1.00 83.50 173 ASP A CA 1
ATOM 1334 C C . ASP A 1 173 ? -35.150 22.363 73.244 1.00 83.50 173 ASP A C 1
ATOM 1336 O O . ASP A 1 173 ? -35.527 21.602 74.135 1.00 83.50 173 ASP A O 1
ATOM 1340 N N . VAL A 1 174 ? -35.082 23.688 73.421 1.00 83.62 174 VAL A N 1
ATOM 1341 C CA . VAL A 1 174 ? -35.264 24.432 74.692 1.00 83.62 174 VAL A CA 1
ATOM 1342 C C . VAL A 1 174 ? -34.230 24.096 75.791 1.00 83.62 174 VAL A C 1
ATOM 1344 O O . VAL A 1 174 ? -33.906 24.949 76.620 1.00 83.62 174 VAL A O 1
ATOM 1347 N N . VAL A 1 175 ? -33.653 22.893 75.782 1.00 87.31 175 VAL A N 1
ATOM 1348 C CA . VAL A 1 175 ? -32.592 22.404 76.677 1.00 87.31 175 VAL A CA 1
ATOM 1349 C C . VAL A 1 175 ? -31.421 21.827 75.873 1.00 87.31 175 VAL A C 1
ATOM 1351 O O . VAL A 1 175 ? -31.631 21.362 74.758 1.00 87.31 175 VAL A O 1
ATOM 1354 N N . PRO A 1 176 ? -30.181 21.807 76.403 1.00 88.88 176 PRO A N 1
ATOM 1355 C CA . PRO A 1 176 ? -29.068 21.137 75.734 1.00 88.88 176 PRO A CA 1
ATOM 1356 C C . PRO A 1 176 ? -29.357 19.654 75.482 1.00 88.88 176 PRO A C 1
ATOM 1358 O O . PRO A 1 176 ? -29.973 18.990 76.320 1.00 88.88 176 PRO A O 1
ATOM 1361 N N . GLN A 1 177 ? -28.870 19.138 74.351 1.00 92.94 177 GLN A N 1
ATOM 1362 C CA . GLN A 1 177 ? -29.029 17.731 73.994 1.00 92.94 177 GLN A CA 1
ATOM 1363 C C . GLN A 1 177 ? -28.414 16.818 75.065 1.00 92.94 177 GLN A C 1
ATOM 1365 O O . GLN A 1 177 ? -27.237 16.942 75.402 1.00 92.94 177 GLN A O 1
ATOM 1370 N N . ASP A 1 178 ? -29.210 15.877 75.567 1.00 93.56 178 ASP A N 1
ATOM 1371 C CA . ASP A 1 178 ? -28.824 14.902 76.585 1.00 93.56 178 ASP A CA 1
ATOM 1372 C C . ASP A 1 178 ? -29.590 13.594 76.339 1.00 93.56 178 ASP A C 1
ATOM 1374 O O . ASP A 1 178 ? -30.730 13.402 76.768 1.00 93.56 178 ASP A O 1
ATOM 1378 N N . ARG A 1 179 ? -28.961 12.683 75.591 1.00 92.06 179 ARG A N 1
ATOM 1379 C CA . ARG A 1 179 ? -29.586 11.423 75.159 1.00 92.06 179 ARG A CA 1
ATOM 1380 C C . ARG A 1 179 ? -29.857 10.478 76.330 1.00 92.06 179 ARG A C 1
ATOM 1382 O O . ARG A 1 179 ? -30.835 9.744 76.294 1.00 92.06 179 ARG A O 1
ATOM 1389 N N . SER A 1 180 ? -29.054 10.522 77.390 1.00 92.38 180 SER A N 1
ATOM 1390 C CA . SER A 1 180 ? -29.292 9.694 78.576 1.00 92.38 180 SER A CA 1
ATOM 1391 C C . SER A 1 180 ? -30.509 10.192 79.359 1.00 92.38 180 SER A C 1
ATOM 1393 O O . SER A 1 180 ? -31.365 9.390 79.725 1.00 92.38 180 SER A O 1
ATOM 1395 N N . LYS A 1 181 ? -30.686 11.511 79.512 1.00 92.06 181 LYS A N 1
ATOM 1396 C CA . LYS A 1 181 ? -31.931 12.054 80.088 1.00 92.06 181 LYS A CA 1
ATOM 1397 C C . LYS A 1 181 ? -33.144 11.827 79.200 1.00 92.06 181 LYS A C 1
ATOM 1399 O O . LYS A 1 181 ? -34.224 11.560 79.719 1.00 92.06 181 LYS A O 1
ATOM 1404 N N . ALA A 1 182 ? -32.987 11.908 77.879 1.00 93.75 182 ALA A N 1
ATOM 1405 C CA . ALA A 1 182 ? -34.064 11.567 76.956 1.00 93.75 182 ALA A CA 1
ATOM 1406 C C . ALA A 1 182 ? -34.563 10.133 77.189 1.00 93.75 182 ALA A C 1
ATOM 1408 O O . ALA A 1 182 ? -35.767 9.917 77.306 1.00 93.75 182 ALA A O 1
ATOM 1409 N N . MET A 1 183 ? -33.634 9.182 77.345 1.00 93.69 183 MET A N 1
ATOM 1410 C CA . MET A 1 183 ? -33.931 7.783 77.654 1.00 93.69 183 MET A CA 1
ATOM 1411 C C . MET A 1 183 ? -34.723 7.634 78.959 1.00 93.69 183 MET A C 1
ATOM 1413 O O . MET A 1 183 ? -35.746 6.955 78.981 1.00 93.69 183 MET A O 1
ATOM 1417 N N . GLU A 1 184 ? -34.300 8.303 80.036 1.00 92.88 184 GLU A N 1
ATOM 1418 C CA . GLU A 1 184 ? -35.010 8.271 81.324 1.00 92.88 184 GLU A CA 1
ATOM 1419 C C . GLU A 1 184 ? -36.463 8.748 81.199 1.00 92.88 184 GLU A C 1
ATOM 1421 O O . GLU A 1 184 ? -37.379 8.133 81.748 1.00 92.88 184 GLU A O 1
ATOM 1426 N N . TRP A 1 185 ? -36.694 9.837 80.465 1.00 93.75 185 TRP A N 1
ATOM 1427 C CA . TRP A 1 185 ? -38.035 10.384 80.266 1.00 93.75 185 TRP A CA 1
ATOM 1428 C C . TRP A 1 185 ? -38.893 9.540 79.327 1.00 93.75 185 TRP A C 1
ATOM 1430 O O . TRP A 1 185 ? -40.088 9.376 79.585 1.00 93.75 185 TRP A O 1
ATOM 1440 N N . TYR A 1 186 ? -38.303 8.952 78.285 1.00 94.62 186 TYR A N 1
ATOM 1441 C CA . TYR A 1 186 ? -39.013 8.002 77.437 1.00 94.62 186 TYR A CA 1
ATOM 1442 C C . TYR A 1 186 ? -39.410 6.737 78.196 1.00 94.62 186 TYR A C 1
ATOM 1444 O O . TYR A 1 186 ? -40.524 6.265 77.987 1.00 94.62 186 TYR A O 1
ATOM 1452 N N . LEU A 1 187 ? -38.568 6.224 79.101 1.00 92.56 187 LEU A N 1
ATOM 1453 C CA . LEU A 1 187 ? -38.911 5.083 79.960 1.00 92.56 187 LEU A CA 1
ATOM 1454 C C . LEU A 1 187 ? -40.114 5.398 80.861 1.00 92.56 187 LEU A C 1
ATOM 1456 O O . LEU A 1 187 ? -41.055 4.618 80.931 1.00 92.56 187 LEU A O 1
ATOM 1460 N N . ARG A 1 188 ? -40.158 6.592 81.465 1.00 92.62 188 ARG A N 1
ATOM 1461 C CA . ARG A 1 188 ? -41.323 7.025 82.264 1.00 92.62 188 ARG A CA 1
ATOM 1462 C C . ARG A 1 188 ? -42.605 7.107 81.432 1.00 92.62 188 ARG A C 1
ATOM 1464 O O . ARG A 1 188 ? -43.672 6.700 81.890 1.00 92.62 188 ARG A O 1
ATOM 1471 N N . ALA A 1 189 ? -42.500 7.618 80.206 1.00 91.12 189 ALA A N 1
ATOM 1472 C CA . ALA A 1 189 ? -43.634 7.672 79.289 1.00 91.12 189 ALA A CA 1
ATOM 1473 C C . ALA A 1 189 ? -44.063 6.265 78.825 1.00 91.12 189 ALA A C 1
ATOM 1475 O O . ALA A 1 189 ? -45.257 6.011 78.652 1.00 91.12 189 ALA A O 1
ATOM 1476 N N . SER A 1 190 ? -43.118 5.338 78.637 1.00 91.12 190 SER A N 1
ATOM 1477 C CA . SER A 1 190 ? -43.405 3.964 78.216 1.00 91.12 190 SER A CA 1
ATOM 1478 C C . SER A 1 190 ? -43.982 3.091 79.331 1.00 91.12 190 SER A C 1
ATOM 1480 O O . SER A 1 190 ? -44.800 2.228 79.024 1.00 91.12 190 SER A O 1
ATOM 1482 N N . ASP A 1 191 ? -43.696 3.372 80.608 1.00 88.06 191 ASP A N 1
ATOM 1483 C CA . ASP A 1 191 ? -44.360 2.724 81.757 1.00 88.06 191 ASP A CA 1
ATOM 1484 C C . ASP A 1 191 ? -45.893 2.890 81.721 1.00 88.06 191 ASP A C 1
ATOM 1486 O O . ASP A 1 191 ? -46.633 2.078 82.274 1.00 88.06 191 ASP A O 1
ATOM 1490 N N . HIS A 1 192 ? -46.380 3.916 81.016 1.00 82.81 192 HIS A N 1
ATOM 1491 C CA . HIS A 1 192 ? -47.800 4.194 80.798 1.00 82.81 192 HIS A CA 1
ATOM 1492 C C . HIS A 1 192 ? -48.286 3.797 79.389 1.00 82.81 192 HIS A C 1
ATOM 1494 O O . HIS A 1 192 ? -49.355 4.224 78.955 1.00 82.81 192 HIS A O 1
ATOM 1500 N N . GLY A 1 193 ? -47.504 2.995 78.659 1.00 81.25 193 GLY A N 1
ATOM 1501 C CA . GLY A 1 193 ? -47.855 2.442 77.350 1.00 81.25 193 GLY A CA 1
ATOM 1502 C C . GLY A 1 193 ? -47.723 3.409 76.171 1.00 81.25 193 GLY A C 1
ATOM 1503 O O . GLY A 1 193 ? -48.374 3.204 75.154 1.00 81.25 193 GLY A O 1
ATOM 1504 N N . HIS A 1 194 ? -46.913 4.471 76.245 1.00 89.44 194 HIS A N 1
ATOM 1505 C CA . HIS A 1 194 ? -46.787 5.425 75.134 1.00 89.44 194 HIS A CA 1
ATOM 1506 C C . HIS A 1 194 ? -46.010 4.844 73.931 1.00 89.44 194 HIS A C 1
ATOM 1508 O O . HIS A 1 194 ? -44.778 4.863 73.908 1.00 89.44 194 HIS A O 1
ATOM 1514 N N . ALA A 1 195 ? -46.720 4.396 72.889 1.00 89.62 195 ALA A N 1
ATOM 1515 C CA . ALA A 1 195 ? -46.148 3.711 71.717 1.00 89.62 195 ALA A CA 1
ATOM 1516 C C . ALA A 1 195 ? -44.975 4.441 71.030 1.00 89.62 195 ALA A C 1
ATOM 1518 O O . ALA A 1 195 ? -44.009 3.809 70.605 1.00 89.62 195 ALA A O 1
ATOM 1519 N N . ILE A 1 196 ? -45.032 5.775 70.917 1.00 91.31 196 ILE A N 1
ATOM 1520 C CA . ILE A 1 196 ? -43.948 6.555 70.289 1.00 91.31 196 ILE A CA 1
ATOM 1521 C C . ILE A 1 196 ? -42.712 6.583 71.199 1.00 91.31 196 ILE A C 1
ATOM 1523 O O . ILE A 1 196 ? -41.595 6.530 70.700 1.00 91.31 196 ILE A O 1
ATOM 1527 N N . ALA A 1 197 ? -42.897 6.594 72.526 1.00 92.38 197 ALA A N 1
ATOM 1528 C CA . ALA A 1 197 ? -41.777 6.556 73.466 1.00 92.38 197 ALA A CA 1
ATOM 1529 C C . ALA A 1 197 ? -41.089 5.185 73.424 1.00 92.38 197 ALA A C 1
ATOM 1531 O O . ALA A 1 197 ? -39.867 5.118 73.357 1.00 92.38 197 ALA A O 1
ATOM 1532 N N . GLU A 1 198 ? -41.865 4.097 73.368 1.00 94.56 198 GLU A N 1
ATOM 1533 C CA . GLU A 1 198 ? -41.345 2.738 73.164 1.00 94.56 198 GLU A CA 1
ATOM 1534 C C . GLU A 1 198 ? -40.556 2.609 71.854 1.00 94.56 198 GLU A C 1
ATOM 1536 O O . GLU A 1 198 ? -39.471 2.030 71.836 1.00 94.56 198 GLU A O 1
ATOM 1541 N N . PHE A 1 199 ? -41.059 3.191 70.760 1.00 95.12 199 PHE A N 1
ATOM 1542 C CA . PHE A 1 199 ? -40.329 3.242 69.495 1.00 95.12 199 PHE A CA 1
ATOM 1543 C C . PHE A 1 199 ? -39.027 4.043 69.608 1.00 95.12 199 PHE A C 1
ATOM 1545 O O . PHE A 1 199 ? -37.994 3.573 69.133 1.00 95.12 199 PHE A O 1
ATOM 1552 N N . SER A 1 200 ? -39.059 5.220 70.243 1.00 94.06 200 SER A N 1
ATOM 1553 C CA . SER A 1 200 ? -37.871 6.048 70.472 1.00 94.06 200 SER A CA 1
ATOM 1554 C C . SER A 1 200 ? -36.818 5.308 71.294 1.00 94.06 200 SER A C 1
ATOM 1556 O O . SER A 1 200 ? -35.650 5.331 70.923 1.00 94.06 200 SER A O 1
ATOM 1558 N N . ILE A 1 201 ? -37.222 4.580 72.340 1.00 94.44 201 ILE A N 1
ATOM 1559 C CA . ILE A 1 201 ? -36.319 3.723 73.121 1.00 94.44 201 ILE A CA 1
ATOM 1560 C C . ILE A 1 201 ? -35.711 2.629 72.237 1.00 94.44 201 ILE A C 1
ATOM 1562 O O . ILE A 1 201 ? -34.497 2.426 72.253 1.00 94.44 201 ILE A O 1
ATOM 1566 N N . GLY A 1 202 ? -36.533 1.945 71.434 1.00 94.62 202 GLY A N 1
ATOM 1567 C CA . GLY A 1 202 ? -36.055 0.931 70.493 1.00 94.62 202 GLY A CA 1
ATOM 1568 C C . GLY A 1 202 ? -35.011 1.488 69.523 1.00 94.62 202 GLY A C 1
ATOM 1569 O O . GLY A 1 202 ? -33.958 0.883 69.347 1.00 94.62 202 GLY A O 1
ATOM 1570 N N . ALA A 1 203 ? -35.252 2.678 68.968 1.00 93.44 203 ALA A N 1
ATOM 1571 C CA . ALA A 1 203 ? -34.314 3.364 68.081 1.00 93.44 203 ALA A CA 1
ATOM 1572 C C . ALA A 1 203 ? -33.019 3.789 68.784 1.00 93.44 203 ALA A C 1
ATOM 1574 O O . ALA A 1 203 ? -31.948 3.723 68.178 1.00 93.44 203 ALA A O 1
ATOM 1575 N N . MET A 1 204 ? -33.092 4.186 70.055 1.00 94.62 204 MET A N 1
ATOM 1576 C CA . MET A 1 204 ? -31.913 4.527 70.851 1.00 94.62 204 MET A CA 1
ATOM 1577 C C . MET A 1 204 ? -31.037 3.301 71.126 1.00 94.62 204 MET A C 1
ATOM 1579 O O . MET A 1 204 ? -29.823 3.394 70.971 1.00 94.62 204 MET A O 1
ATOM 1583 N N . TYR A 1 205 ? -31.624 2.138 71.428 1.00 95.31 205 TYR A N 1
ATOM 1584 C CA . TYR A 1 205 ? -30.872 0.880 71.534 1.00 95.31 205 TYR A CA 1
ATOM 1585 C C . TYR A 1 205 ? -30.301 0.412 70.191 1.00 95.31 205 TYR A C 1
ATOM 1587 O O . TYR A 1 205 ? -29.169 -0.059 70.136 1.00 95.31 205 TYR A O 1
ATOM 1595 N N . ASP A 1 206 ? -31.053 0.557 69.098 1.00 92.12 206 ASP A N 1
ATOM 1596 C CA . ASP A 1 206 ? -30.630 0.115 67.762 1.00 92.12 206 ASP A CA 1
ATOM 1597 C C . ASP A 1 206 ? -29.413 0.900 67.252 1.00 92.12 206 ASP A C 1
ATOM 1599 O O . ASP A 1 206 ? -28.534 0.351 66.588 1.00 92.12 206 ASP A O 1
ATOM 1603 N N . ASN A 1 207 ? -29.341 2.187 67.603 1.00 91.31 207 ASN A N 1
ATOM 1604 C CA . ASN A 1 207 ? -28.289 3.105 67.172 1.00 91.31 207 ASN A CA 1
ATOM 1605 C C . ASN A 1 207 ? -27.211 3.369 68.244 1.00 91.31 207 ASN A C 1
ATOM 1607 O O . ASN A 1 207 ? -26.219 4.027 67.937 1.00 91.31 207 ASN A O 1
ATOM 1611 N N . GLY A 1 208 ? -27.380 2.879 69.479 1.00 90.25 208 GLY A N 1
ATOM 1612 C CA . GLY A 1 208 ? -26.458 3.138 70.594 1.00 90.25 208 GLY A CA 1
ATOM 1613 C C . GLY A 1 208 ? -26.457 4.599 71.064 1.00 90.25 208 GLY A C 1
ATOM 1614 O O . GLY A 1 208 ? -25.407 5.195 71.305 1.00 90.25 208 GLY A O 1
ATOM 1615 N N . GLU A 1 209 ? -27.630 5.230 71.133 1.00 88.50 209 GLU A N 1
ATOM 1616 C CA . GLU A 1 209 ? -27.777 6.648 71.462 1.00 88.50 209 GLU A CA 1
ATOM 1617 C C . GLU A 1 209 ? -28.162 6.854 72.930 1.00 88.50 209 GLU A C 1
ATOM 1619 O O . GLU A 1 209 ? -29.309 6.658 73.313 1.00 88.50 209 GLU A O 1
ATOM 1624 N N . GLY A 1 210 ? -27.213 7.289 73.766 1.00 83.44 210 GLY A N 1
ATOM 1625 C CA . GLY A 1 210 ? -27.446 7.486 75.209 1.00 83.44 210 GLY A CA 1
ATOM 1626 C C . GLY A 1 210 ? -27.458 6.192 76.037 1.00 83.44 210 GLY A C 1
ATOM 1627 O O . GLY A 1 210 ? -27.536 6.271 77.263 1.00 83.44 210 GLY A O 1
ATOM 1628 N N . VAL A 1 211 ? -27.337 5.042 75.366 1.00 90.94 211 VAL A N 1
ATOM 1629 C CA . VAL A 1 211 ? -27.175 3.672 75.878 1.00 90.94 211 VAL A CA 1
ATOM 1630 C C . VAL A 1 211 ? -26.247 2.894 74.935 1.00 90.94 211 VAL A C 1
ATOM 1632 O O . VAL A 1 211 ? -26.057 3.311 73.792 1.00 90.94 211 VAL A O 1
ATOM 1635 N N . ASP A 1 212 ? -25.687 1.769 75.382 1.00 90.69 212 ASP A N 1
ATOM 1636 C CA . ASP A 1 212 ? -24.920 0.881 74.500 1.00 90.69 212 ASP A CA 1
ATOM 1637 C C . ASP A 1 212 ? -25.819 0.278 73.408 1.00 90.69 212 ASP A C 1
ATOM 1639 O O . ASP A 1 212 ? -26.999 -0.005 73.636 1.00 90.69 212 ASP A O 1
ATOM 1643 N N . GLN A 1 213 ? -25.257 0.082 72.211 1.00 93.50 213 GLN A N 1
ATOM 1644 C CA . GLN A 1 213 ? -25.991 -0.508 71.095 1.00 93.50 213 GLN A CA 1
ATOM 1645 C C . GLN A 1 213 ? -26.376 -1.959 71.410 1.00 93.50 213 GLN A C 1
ATOM 1647 O O . GLN A 1 213 ? -25.511 -2.810 71.622 1.00 93.50 213 GLN A O 1
ATOM 1652 N N . ASP A 1 214 ? -27.674 -2.249 71.373 1.00 93.62 214 ASP A N 1
ATOM 1653 C CA . ASP A 1 214 ? -28.223 -3.574 71.651 1.00 93.62 214 ASP A CA 1
ATOM 1654 C C . ASP A 1 214 ? -29.445 -3.842 70.761 1.00 93.62 214 ASP A C 1
ATOM 1656 O O . ASP A 1 214 ? -30.569 -3.417 71.034 1.00 93.62 214 ASP A O 1
ATOM 1660 N N . HIS A 1 215 ? -29.230 -4.588 69.676 1.00 92.06 215 HIS A N 1
ATOM 1661 C CA . HIS A 1 215 ? -30.298 -4.930 68.736 1.00 92.06 215 HIS A CA 1
ATOM 1662 C C . HIS A 1 215 ? -31.351 -5.882 69.325 1.00 92.06 215 HIS A C 1
ATOM 1664 O O . HIS A 1 215 ? -32.470 -5.929 68.812 1.00 92.06 215 HIS A O 1
ATOM 1670 N N . TYR A 1 216 ? -31.019 -6.663 70.361 1.00 93.56 216 TYR A N 1
ATOM 1671 C CA . TYR A 1 216 ? -31.997 -7.523 71.032 1.00 93.56 216 TYR A CA 1
ATOM 1672 C C . TYR A 1 216 ? -32.970 -6.655 71.829 1.00 93.56 216 TYR A C 1
ATOM 1674 O O . TYR A 1 216 ? -34.184 -6.754 71.647 1.00 93.56 216 TYR A O 1
ATOM 1682 N N . MET A 1 217 ? -32.443 -5.725 72.630 1.00 93.62 217 MET A N 1
ATOM 1683 C CA . MET A 1 217 ? -33.270 -4.760 73.355 1.00 93.62 217 MET A CA 1
ATOM 1684 C C . MET A 1 217 ? -34.049 -3.849 72.403 1.00 93.62 217 MET A C 1
ATOM 1686 O O . MET A 1 217 ? -35.229 -3.590 72.641 1.00 93.62 217 MET A O 1
ATOM 1690 N N . ALA A 1 218 ? -33.449 -3.430 71.285 1.00 94.75 218 ALA A N 1
ATOM 1691 C CA . ALA A 1 218 ? -34.158 -2.698 70.239 1.00 94.75 218 ALA A CA 1
ATOM 1692 C C . ALA A 1 218 ? -35.359 -3.489 69.699 1.00 94.75 218 ALA A C 1
ATOM 1694 O O . ALA A 1 218 ? -36.458 -2.944 69.598 1.00 94.75 218 ALA A O 1
ATOM 1695 N N . ALA A 1 219 ? -35.180 -4.780 69.400 1.00 93.62 219 ALA A N 1
ATOM 1696 C CA . ALA A 1 219 ? -36.256 -5.641 68.918 1.00 93.62 219 ALA A CA 1
ATOM 1697 C C . ALA A 1 219 ? -37.390 -5.796 69.940 1.00 93.62 219 ALA A C 1
ATOM 1699 O O . ALA A 1 219 ? -38.555 -5.747 69.547 1.00 93.62 219 ALA A O 1
ATOM 1700 N N . GLU A 1 220 ? -37.074 -5.940 71.228 1.00 94.50 220 GLU A N 1
ATOM 1701 C CA . GLU A 1 220 ? -38.071 -6.022 72.304 1.00 94.50 220 GLU A CA 1
ATOM 1702 C C . GLU A 1 220 ? -38.912 -4.741 72.399 1.00 94.50 220 GLU A C 1
ATOM 1704 O O . GLU A 1 220 ? -40.144 -4.797 72.441 1.00 94.50 220 GLU A O 1
ATOM 1709 N N . TRP A 1 221 ? -38.272 -3.571 72.367 1.00 94.81 221 TRP A N 1
ATOM 1710 C CA . TRP A 1 221 ? -38.974 -2.285 72.412 1.00 94.81 221 TRP A CA 1
ATOM 1711 C C . TRP A 1 221 ? -39.764 -1.999 71.132 1.00 94.81 221 TRP A C 1
ATOM 1713 O O . TRP A 1 221 ? -40.919 -1.572 71.201 1.00 94.81 221 TRP A O 1
ATOM 1723 N N . TYR A 1 222 ? -39.204 -2.313 69.960 1.00 95.56 222 TYR A N 1
ATOM 1724 C CA . TYR A 1 222 ? -39.944 -2.240 68.704 1.00 95.56 222 TYR A CA 1
ATOM 1725 C C . TYR A 1 222 ? -41.134 -3.198 68.683 1.00 95.56 222 TYR A C 1
ATOM 1727 O O . TYR A 1 222 ? -42.167 -2.833 68.137 1.00 95.56 222 TYR A O 1
ATOM 1735 N N . LEU A 1 223 ? -41.037 -4.390 69.277 1.00 93.75 223 LEU A N 1
ATOM 1736 C CA . LEU A 1 223 ? -42.147 -5.341 69.358 1.00 93.75 223 LEU A CA 1
ATOM 1737 C C . LEU A 1 223 ? -43.320 -4.769 70.159 1.00 93.75 223 LEU A C 1
ATOM 1739 O O . LEU A 1 223 ? -44.460 -4.862 69.698 1.00 93.75 223 LEU A O 1
ATOM 1743 N N . ARG A 1 224 ? -43.051 -4.125 71.302 1.00 93.38 224 ARG A N 1
ATOM 1744 C CA . ARG A 1 224 ? -44.080 -3.441 72.106 1.00 93.38 224 ARG A CA 1
ATOM 1745 C C . ARG A 1 224 ? -44.775 -2.350 71.293 1.00 93.38 224 ARG A C 1
ATOM 1747 O O . ARG A 1 224 ? -45.982 -2.437 71.065 1.00 93.38 224 ARG A O 1
ATOM 1754 N N . ALA A 1 225 ? -44.002 -1.431 70.715 1.00 93.75 225 ALA A N 1
ATOM 1755 C CA . ALA A 1 225 ? -44.540 -0.351 69.892 1.00 93.75 225 ALA A CA 1
ATOM 1756 C C . ALA A 1 225 ? -45.280 -0.873 68.640 1.00 93.75 225 ALA A C 1
ATOM 1758 O O . ALA A 1 225 ? -46.314 -0.336 68.238 1.00 93.75 225 ALA A O 1
ATOM 1759 N N . ALA A 1 226 ? -44.785 -1.948 68.019 1.00 93.06 226 ALA A N 1
ATOM 1760 C CA . ALA A 1 226 ? -45.378 -2.565 66.835 1.00 93.06 226 ALA A CA 1
ATOM 1761 C C . ALA A 1 226 ? -46.737 -3.214 67.129 1.00 93.06 226 ALA A C 1
ATOM 1763 O O . ALA A 1 226 ? -47.644 -3.115 66.295 1.00 93.06 226 ALA A O 1
ATOM 1764 N N . HIS A 1 227 ? -46.898 -3.833 68.305 1.00 92.50 227 HIS A N 1
ATOM 1765 C CA . HIS A 1 227 ? -48.180 -4.363 68.779 1.00 92.50 227 HIS A CA 1
ATOM 1766 C C . HIS A 1 227 ? -49.214 -3.263 69.028 1.00 92.50 227 HIS A C 1
ATOM 1768 O O . HIS A 1 227 ? -50.398 -3.491 68.793 1.00 92.50 227 HIS A O 1
ATOM 1774 N N . GLN A 1 228 ? -48.768 -2.063 69.404 1.00 90.62 228 GLN A N 1
ATOM 1775 C CA . GLN A 1 228 ? -49.617 -0.872 69.503 1.00 90.62 228 GLN A CA 1
ATOM 1776 C C . GLN A 1 228 ? -49.935 -0.225 68.143 1.00 90.62 228 GLN A C 1
ATOM 1778 O O . GLN A 1 228 ? -50.614 0.796 68.079 1.00 90.62 228 GLN A O 1
ATOM 1783 N N . GLY A 1 229 ? -49.451 -0.802 67.041 1.00 90.19 229 GLY A N 1
ATOM 1784 C CA . GLY A 1 229 ? -49.710 -0.307 65.693 1.00 90.19 229 GLY A CA 1
ATOM 1785 C C . GLY A 1 229 ? -48.685 0.699 65.170 1.00 90.19 229 GLY A C 1
ATOM 1786 O O . GLY A 1 229 ? -48.875 1.201 64.070 1.00 90.19 229 GLY A O 1
ATOM 1787 N N . HIS A 1 230 ? -47.579 0.984 65.868 1.00 93.62 230 HIS A N 1
ATOM 1788 C CA . HIS A 1 230 ? -46.603 1.976 65.403 1.00 93.62 230 HIS A CA 1
ATOM 1789 C C . HIS A 1 230 ? -45.886 1.526 64.111 1.00 93.62 230 HIS A C 1
ATOM 1791 O O . HIS A 1 230 ? -45.033 0.633 64.134 1.00 93.62 230 HIS A O 1
ATOM 1797 N N . ALA A 1 231 ? -46.193 2.161 62.974 1.00 92.12 231 ALA A N 1
ATOM 1798 C CA . ALA A 1 231 ? -45.709 1.748 61.651 1.00 92.12 231 ALA A CA 1
ATOM 1799 C C . ALA A 1 231 ? -44.172 1.705 61.531 1.00 92.12 231 ALA A C 1
ATOM 1801 O O . ALA A 1 231 ? -43.621 0.758 60.970 1.00 92.12 231 ALA A O 1
ATOM 1802 N N . GLY A 1 232 ? -43.464 2.689 62.099 1.00 91.25 232 GLY A N 1
ATOM 1803 C CA . GLY A 1 232 ? -41.996 2.714 62.092 1.00 91.25 232 GLY A CA 1
ATOM 1804 C C . GLY A 1 232 ? -41.375 1.566 62.896 1.00 91.25 232 GLY A C 1
ATOM 1805 O O . GLY A 1 232 ? -40.362 1.002 62.490 1.00 91.25 232 GLY A O 1
ATOM 1806 N N . ALA A 1 233 ? -42.032 1.154 63.986 1.00 93.44 233 ALA A N 1
ATOM 1807 C CA . ALA A 1 233 ? -41.574 0.039 64.812 1.00 93.44 233 ALA A CA 1
ATOM 1808 C C . ALA A 1 233 ? -41.804 -1.295 64.095 1.00 93.44 233 ALA A C 1
ATOM 1810 O O . ALA A 1 233 ? -40.918 -2.142 64.069 1.00 93.44 233 ALA A O 1
ATOM 1811 N N . GLN A 1 234 ? -42.959 -1.450 63.438 1.00 95.12 234 GLN A N 1
ATOM 1812 C CA . GLN A 1 234 ? -43.254 -2.603 62.586 1.00 95.12 234 GLN A CA 1
ATOM 1813 C C . GLN A 1 234 ? -42.215 -2.738 61.461 1.00 95.12 234 GLN A C 1
ATOM 1815 O O . GLN A 1 234 ? -41.680 -3.820 61.240 1.00 95.12 234 GLN A O 1
ATOM 1820 N N . TYR A 1 235 ? -41.858 -1.647 60.783 1.00 93.81 235 TYR A N 1
ATOM 1821 C CA . TYR A 1 235 ? -40.824 -1.682 59.748 1.00 93.81 235 TYR A CA 1
ATOM 1822 C C . TYR A 1 235 ? -39.438 -2.058 60.292 1.00 93.81 235 TYR A C 1
ATOM 1824 O O . TYR A 1 235 ? -38.822 -2.985 59.762 1.00 93.81 235 TYR A O 1
ATOM 1832 N N . ASN A 1 236 ? -38.965 -1.398 61.356 1.00 92.88 236 ASN A N 1
ATOM 1833 C CA . ASN A 1 236 ? -37.649 -1.689 61.937 1.00 92.88 236 ASN A CA 1
ATOM 1834 C C . ASN A 1 236 ? -37.581 -3.126 62.463 1.00 92.88 236 ASN A C 1
ATOM 1836 O O . ASN A 1 236 ? -36.616 -3.841 62.207 1.00 92.88 236 ASN A O 1
ATOM 1840 N N . LEU A 1 237 ? -38.646 -3.604 63.105 1.00 91.69 237 LEU A N 1
ATOM 1841 C CA . LEU A 1 237 ? -38.748 -4.990 63.544 1.00 91.69 237 LEU A CA 1
ATOM 1842 C C . LEU A 1 237 ? -38.730 -5.968 62.360 1.00 91.69 237 LEU A C 1
ATOM 1844 O O . LEU A 1 237 ? -38.069 -7.005 62.424 1.00 91.69 237 LEU A O 1
ATOM 1848 N N . GLY A 1 238 ? -39.407 -5.630 61.258 1.00 91.12 238 GLY A N 1
ATOM 1849 C CA . GLY A 1 238 ? -39.329 -6.380 60.006 1.00 91.12 238 GLY A CA 1
ATOM 1850 C C . GLY A 1 238 ? -37.894 -6.490 59.485 1.00 91.12 238 GLY A C 1
ATOM 1851 O O . GLY A 1 238 ? -37.442 -7.584 59.144 1.00 91.12 238 GLY A O 1
ATOM 1852 N N . TYR A 1 239 ? -37.150 -5.383 59.524 1.00 89.50 239 TYR A N 1
ATOM 1853 C CA . TYR A 1 239 ? -35.742 -5.323 59.130 1.00 89.50 239 TYR A CA 1
ATOM 1854 C C . TYR A 1 239 ? -34.834 -6.179 60.015 1.00 89.50 239 TYR A C 1
ATOM 1856 O O . TYR A 1 239 ? -34.012 -6.935 59.485 1.00 89.50 239 TYR A O 1
ATOM 1864 N N . LEU A 1 240 ? -35.014 -6.133 61.338 1.00 91.44 240 LEU A N 1
ATOM 1865 C CA . LEU A 1 240 ? -34.259 -6.961 62.281 1.00 91.44 240 LEU A CA 1
ATOM 1866 C C . LEU A 1 240 ? -34.495 -8.460 62.033 1.00 91.44 240 LEU A C 1
ATOM 1868 O O . LEU A 1 240 ? -33.531 -9.222 61.935 1.00 91.44 240 LEU A O 1
ATOM 1872 N N . TYR A 1 241 ? -35.749 -8.879 61.821 1.00 90.62 241 TYR A N 1
ATOM 1873 C CA . TYR A 1 241 ? -36.081 -10.269 61.483 1.00 90.62 241 TYR A CA 1
ATOM 1874 C C . TYR A 1 241 ? -35.542 -10.714 60.119 1.00 90.62 241 TYR A C 1
ATOM 1876 O O . TYR A 1 241 ? -35.163 -11.876 59.975 1.00 90.62 241 TYR A O 1
ATOM 1884 N N . GLN A 1 242 ? -35.502 -9.828 59.119 1.00 87.38 242 GLN A N 1
ATOM 1885 C CA . GLN A 1 242 ? -34.969 -10.145 57.790 1.00 87.38 242 GLN A CA 1
ATOM 1886 C C . GLN A 1 242 ? -33.456 -10.372 57.808 1.00 87.38 242 GLN A C 1
ATOM 1888 O O . GLN A 1 242 ? -32.960 -11.168 57.019 1.00 87.38 242 GLN A O 1
ATOM 1893 N N . HIS A 1 243 ? -32.724 -9.677 58.678 1.00 87.62 243 HIS A N 1
ATOM 1894 C CA . HIS A 1 243 ? -31.260 -9.745 58.724 1.00 87.62 243 HIS A CA 1
ATOM 1895 C C . HIS A 1 243 ? -30.731 -10.561 59.908 1.00 87.62 243 HIS A C 1
ATOM 1897 O O . HIS A 1 243 ? -29.520 -10.701 60.054 1.00 87.62 243 HIS A O 1
ATOM 1903 N N . GLY A 1 244 ? -31.616 -11.086 60.762 1.00 88.94 244 GLY A N 1
ATOM 1904 C CA . GLY A 1 244 ? -31.235 -11.837 61.957 1.00 88.94 244 GLY A CA 1
ATOM 1905 C C . GLY A 1 244 ? -30.462 -11.000 62.986 1.00 88.94 244 GLY A C 1
ATOM 1906 O O . GLY A 1 244 ? -29.569 -11.521 63.651 1.00 88.94 244 GLY A O 1
ATOM 1907 N N . ARG A 1 245 ? -30.744 -9.692 63.079 1.00 88.44 245 ARG A N 1
ATOM 1908 C CA . ARG A 1 245 ? -30.063 -8.767 64.003 1.00 88.44 245 ARG A CA 1
ATOM 1909 C C . ARG A 1 245 ? -30.847 -8.664 65.303 1.00 88.44 245 ARG A C 1
ATOM 1911 O O . ARG A 1 245 ? -31.997 -8.246 65.277 1.00 88.44 245 ARG A O 1
ATOM 1918 N N . GLY A 1 246 ? -30.258 -9.070 66.427 1.00 86.06 246 GLY A N 1
ATOM 1919 C CA . GLY A 1 246 ? -30.930 -9.058 67.736 1.00 86.06 246 GLY A CA 1
ATOM 1920 C C . GLY A 1 246 ? -32.046 -10.099 67.901 1.00 86.06 246 GLY A C 1
ATOM 1921 O O . GLY A 1 246 ? -32.366 -10.476 69.017 1.00 86.06 246 GLY A O 1
ATOM 1922 N N . VAL A 1 247 ? -32.592 -10.635 66.809 1.00 91.56 247 VAL A N 1
ATOM 1923 C CA . VAL A 1 247 ? -33.575 -11.726 66.778 1.00 91.56 247 VAL A CA 1
ATOM 1924 C C . VAL A 1 247 ? -33.155 -12.784 65.756 1.00 91.56 247 VAL A C 1
ATOM 1926 O O . VAL A 1 247 ? -32.475 -12.449 64.786 1.00 91.56 247 VAL A O 1
ATOM 1929 N N . PRO A 1 248 ? -33.565 -14.058 65.905 1.00 90.38 248 PRO A N 1
ATOM 1930 C CA . PRO A 1 248 ? -33.308 -15.072 64.888 1.00 90.38 248 PRO A CA 1
ATOM 1931 C C . PRO A 1 248 ? -33.894 -14.678 63.529 1.00 90.38 248 PRO A C 1
ATOM 1933 O O . PRO A 1 248 ? -35.038 -14.218 63.454 1.00 90.38 248 PRO A O 1
ATOM 1936 N N . LEU A 1 249 ? -33.126 -14.919 62.462 1.00 89.38 249 LEU A N 1
ATOM 1937 C CA . LEU A 1 249 ? -33.553 -14.725 61.076 1.00 89.38 249 LEU A CA 1
ATOM 1938 C C . LEU A 1 249 ? -34.921 -15.389 60.846 1.00 89.38 249 LEU A C 1
ATOM 1940 O O . LEU A 1 249 ? -35.060 -16.607 60.968 1.00 89.38 249 LEU A O 1
ATOM 1944 N N . ASN A 1 250 ? -35.942 -14.598 60.517 1.00 88.25 250 ASN A N 1
ATOM 1945 C CA . ASN A 1 250 ? -37.292 -15.103 60.292 1.00 88.25 250 ASN A CA 1
ATOM 1946 C C . ASN A 1 250 ? -38.033 -14.257 59.258 1.00 88.25 250 ASN A C 1
ATOM 1948 O O . ASN A 1 250 ? -38.725 -13.286 59.575 1.00 88.25 250 ASN A O 1
ATOM 1952 N N . VAL A 1 251 ? -37.928 -14.669 57.999 1.00 81.38 251 VAL A N 1
ATOM 1953 C CA . VAL A 1 251 ? -38.460 -13.884 56.885 1.00 81.38 251 VAL A CA 1
ATOM 1954 C C . VAL A 1 251 ? -39.991 -13.845 56.868 1.00 81.38 251 VAL A C 1
ATOM 1956 O O . VAL A 1 251 ? -40.579 -12.834 56.498 1.00 81.38 251 VAL A O 1
ATOM 1959 N N . SER A 1 252 ? -40.670 -14.890 57.350 1.00 85.19 252 SER A N 1
ATOM 1960 C CA . SER A 1 252 ? -42.134 -14.881 57.456 1.00 85.19 252 SER A CA 1
ATOM 1961 C C . SER A 1 252 ? -42.634 -13.856 58.477 1.00 85.19 252 SER A C 1
ATOM 1963 O O . SER A 1 252 ? -43.645 -13.195 58.238 1.00 85.19 252 SER A O 1
ATOM 1965 N N . LYS A 1 253 ? -41.934 -13.691 59.609 1.00 87.69 253 LYS A N 1
ATOM 1966 C CA . LYS A 1 253 ? -42.220 -12.616 60.572 1.00 87.69 253 LYS A CA 1
ATOM 1967 C C . LYS A 1 253 ? -41.866 -11.247 59.995 1.00 87.69 253 LYS A C 1
ATOM 1969 O O . LYS A 1 253 ? -42.669 -10.330 60.140 1.00 87.69 253 LYS A O 1
ATOM 1974 N N . ALA A 1 254 ? -40.735 -11.129 59.297 1.00 88.12 254 ALA A N 1
ATOM 1975 C CA . ALA A 1 254 ? -40.348 -9.892 58.622 1.00 88.12 254 ALA A CA 1
ATOM 1976 C C . ALA A 1 254 ? -41.427 -9.423 57.635 1.00 88.12 254 ALA A C 1
ATOM 1978 O O . ALA A 1 254 ? -41.886 -8.287 57.709 1.00 88.12 254 ALA A O 1
ATOM 1979 N N . LEU A 1 255 ? -41.914 -10.331 56.784 1.00 87.50 255 LEU A N 1
ATOM 1980 C CA . LEU A 1 255 ? -42.970 -10.056 55.813 1.00 87.50 255 LEU A CA 1
ATOM 1981 C C . LEU A 1 255 ? -44.263 -9.581 56.480 1.00 87.50 255 LEU A C 1
ATOM 1983 O O . LEU A 1 255 ? -44.868 -8.620 56.012 1.00 87.50 255 LEU A O 1
ATOM 1987 N N . LYS A 1 256 ? -44.687 -10.229 57.574 1.00 90.69 256 LYS A N 1
ATOM 1988 C CA . LYS A 1 256 ? -45.884 -9.819 58.327 1.00 90.69 256 LYS A CA 1
ATOM 1989 C C . LYS A 1 256 ? -45.762 -8.384 58.829 1.00 90.69 256 LYS A C 1
ATOM 1991 O O . LYS A 1 256 ? -46.696 -7.602 58.664 1.00 90.69 256 LYS A O 1
ATOM 1996 N N . TRP A 1 257 ? -44.615 -8.032 59.403 1.00 93.19 257 TRP A N 1
ATOM 1997 C CA . TRP A 1 257 ? -44.389 -6.692 59.930 1.00 93.19 257 TRP A CA 1
ATOM 1998 C C . TRP A 1 257 ? -44.225 -5.637 58.832 1.00 93.19 257 TRP A C 1
ATOM 2000 O O . TRP A 1 257 ? -44.802 -4.557 58.942 1.00 93.19 257 TRP A O 1
ATOM 2010 N N . TYR A 1 258 ? -43.558 -5.966 57.723 1.00 91.44 258 TYR A N 1
ATOM 2011 C CA . TYR A 1 258 ? -43.517 -5.094 56.551 1.00 91.44 258 TYR A CA 1
ATOM 2012 C C . TYR A 1 258 ? -44.899 -4.864 55.944 1.00 91.44 258 TYR A C 1
ATOM 2014 O O . TYR A 1 258 ? -45.222 -3.730 55.609 1.00 91.44 258 TYR A O 1
ATOM 2022 N N . MET A 1 259 ? -45.746 -5.894 55.847 1.00 91.19 259 MET A N 1
ATOM 2023 C CA . MET A 1 259 ? -47.138 -5.734 55.409 1.00 91.19 259 MET A CA 1
ATOM 2024 C C . MET A 1 259 ? -47.928 -4.822 56.343 1.00 91.19 259 MET A C 1
ATOM 2026 O O . MET A 1 259 ? -48.639 -3.943 55.861 1.00 91.19 259 MET A O 1
ATOM 2030 N N . ALA A 1 260 ? -47.792 -5.005 57.658 1.00 92.25 260 ALA A N 1
ATOM 2031 C CA . ALA A 1 260 ? -48.457 -4.159 58.642 1.00 92.25 260 ALA A CA 1
ATOM 2032 C C . ALA A 1 260 ? -48.046 -2.685 58.476 1.00 92.25 260 ALA A C 1
ATOM 2034 O O . ALA A 1 260 ? -48.916 -1.827 58.338 1.00 92.25 260 ALA A O 1
ATOM 2035 N N . ALA A 1 261 ? -46.745 -2.403 58.360 1.00 93.75 261 ALA A N 1
ATOM 2036 C CA . ALA A 1 261 ? -46.234 -1.047 58.165 1.00 93.75 261 ALA A CA 1
ATOM 2037 C C . ALA A 1 261 ? -46.634 -0.449 56.801 1.00 93.75 261 ALA A C 1
ATOM 2039 O O . ALA A 1 261 ? -47.042 0.709 56.710 1.00 93.75 261 ALA A O 1
ATOM 2040 N N . ALA A 1 262 ? -46.561 -1.236 55.726 1.00 91.88 262 ALA A N 1
ATOM 2041 C CA . ALA A 1 262 ? -46.870 -0.786 54.369 1.00 91.88 262 ALA A CA 1
ATOM 2042 C C . ALA A 1 262 ? -48.363 -0.489 54.163 1.00 91.88 262 ALA A C 1
ATOM 2044 O O . ALA A 1 262 ? -48.708 0.448 53.435 1.00 91.88 262 ALA A O 1
ATOM 2045 N N . ASN A 1 263 ? -49.244 -1.258 54.813 1.00 91.81 263 ASN A N 1
ATOM 2046 C CA . ASN A 1 263 ? -50.691 -1.026 54.813 1.00 91.81 263 ASN A CA 1
ATOM 2047 C C . ASN A 1 263 ? -51.075 0.264 55.551 1.00 91.81 263 ASN A C 1
ATOM 2049 O O . ASN A 1 263 ? -52.096 0.857 55.221 1.00 91.81 263 ASN A O 1
ATOM 2053 N N . GLN A 1 264 ? -50.239 0.725 56.485 1.00 91.94 264 GLN A N 1
ATOM 2054 C CA . GLN A 1 264 ? -50.380 2.030 57.140 1.00 91.94 264 GLN A CA 1
ATOM 2055 C C . GLN A 1 264 ? -49.823 3.196 56.309 1.00 91.94 264 GLN A C 1
ATOM 2057 O O . GLN A 1 264 ? -49.852 4.339 56.751 1.00 91.94 264 GLN A O 1
ATOM 2062 N N . GLY A 1 265 ? -49.311 2.925 55.106 1.00 89.50 265 GLY A N 1
ATOM 2063 C CA . GLY A 1 265 ? -48.790 3.953 54.211 1.00 89.50 265 GLY A CA 1
ATOM 2064 C C . GLY A 1 265 ? -47.286 4.196 54.318 1.00 89.50 265 GLY A C 1
ATOM 2065 O O . GLY A 1 265 ? -46.783 5.026 53.573 1.00 89.50 265 GLY A O 1
ATOM 2066 N N . LEU A 1 266 ? -46.541 3.473 55.165 1.00 92.12 266 LEU A N 1
ATOM 2067 C CA . LEU A 1 266 ? -45.107 3.727 55.330 1.00 92.12 266 LEU A CA 1
ATOM 2068 C C . LEU A 1 266 ? -44.323 3.421 54.041 1.00 92.12 266 LEU A C 1
ATOM 2070 O O . LEU A 1 266 ? -44.180 2.260 53.645 1.00 92.12 266 LEU A O 1
ATOM 2074 N N . THR A 1 267 ? -43.777 4.464 53.415 1.00 92.12 267 THR A N 1
ATOM 2075 C CA . THR A 1 267 ? -43.090 4.415 52.114 1.00 92.12 267 THR A CA 1
ATOM 2076 C C . THR A 1 267 ? -41.943 3.408 52.081 1.00 92.12 267 THR A C 1
ATOM 2078 O O . THR A 1 267 ? -41.836 2.625 51.136 1.00 92.12 267 THR A O 1
ATOM 2081 N N . GLN A 1 268 ? -41.116 3.366 53.131 1.00 89.31 268 GLN A N 1
ATOM 2082 C CA . GLN A 1 268 ? -39.985 2.441 53.227 1.00 89.31 268 GLN A CA 1
ATOM 2083 C C . GLN A 1 268 ? -40.477 0.990 53.195 1.00 89.31 268 GLN A C 1
ATOM 2085 O O . GLN A 1 268 ? -39.987 0.190 52.401 1.00 89.31 268 GLN A O 1
ATOM 2090 N N . ALA A 1 269 ? -41.501 0.653 53.984 1.00 91.44 269 ALA A N 1
ATOM 2091 C CA . ALA A 1 269 ? -42.062 -0.695 54.002 1.00 91.44 269 ALA A CA 1
ATOM 2092 C C . ALA A 1 269 ? -42.690 -1.085 52.654 1.00 91.44 269 ALA A C 1
ATOM 2094 O O . ALA A 1 269 ? -42.510 -2.216 52.204 1.00 91.44 269 ALA A O 1
ATOM 2095 N N . GLN A 1 270 ? -43.373 -0.156 51.976 1.00 93.94 270 GLN A N 1
ATOM 2096 C CA . GLN A 1 270 ? -43.913 -0.388 50.631 1.00 93.94 270 GLN A CA 1
ATOM 2097 C C . GLN A 1 270 ? -42.798 -0.689 49.621 1.00 93.94 270 GLN A C 1
ATOM 2099 O O . GLN A 1 270 ? -42.871 -1.690 48.913 1.00 93.94 270 GLN A O 1
ATOM 2104 N N . ARG A 1 271 ? -41.731 0.117 49.595 1.00 92.19 271 ARG A N 1
ATOM 2105 C CA . ARG A 1 271 ? -40.580 -0.098 48.707 1.00 92.19 271 ARG A CA 1
ATOM 2106 C C . ARG A 1 271 ? -39.911 -1.452 48.962 1.00 92.19 271 ARG A C 1
ATOM 2108 O O . ARG A 1 271 ? -39.685 -2.204 48.018 1.00 92.19 271 ARG A O 1
ATOM 2115 N N . TYR A 1 272 ? -39.650 -1.801 50.222 1.00 87.12 272 TYR A N 1
ATOM 2116 C CA . TYR A 1 272 ? -39.042 -3.090 50.573 1.00 87.12 272 TYR A CA 1
ATOM 2117 C C . TYR A 1 272 ? -39.933 -4.290 50.226 1.00 87.12 272 TYR A C 1
ATOM 2119 O O . TYR A 1 272 ? -39.422 -5.301 49.746 1.00 87.12 272 TYR A O 1
ATOM 2127 N N . LEU A 1 273 ? -41.258 -4.190 50.394 1.00 88.94 273 LEU A N 1
ATOM 2128 C CA . LEU A 1 273 ? -42.176 -5.225 49.902 1.00 88.94 273 LEU A CA 1
ATOM 2129 C C . LEU A 1 273 ? -42.097 -5.381 48.383 1.00 88.94 273 LEU A C 1
ATOM 2131 O O . LEU A 1 273 ? -42.122 -6.512 47.903 1.00 88.94 273 LEU A O 1
ATOM 2135 N N . GLY A 1 274 ? -41.977 -4.273 47.645 1.00 90.31 274 GLY A N 1
ATOM 2136 C CA . GLY A 1 274 ? -41.729 -4.290 46.205 1.00 90.31 274 GLY A CA 1
ATOM 2137 C C . GLY A 1 274 ? -40.520 -5.157 45.853 1.00 90.31 274 GLY A C 1
ATOM 2138 O O . GLY A 1 274 ? -40.663 -6.125 45.109 1.00 90.31 274 GLY A O 1
ATOM 2139 N N . VAL A 1 275 ? -39.373 -4.897 46.491 1.00 88.31 275 VAL A N 1
ATOM 2140 C CA . VAL A 1 275 ? -38.130 -5.669 46.289 1.00 88.31 275 VAL A CA 1
ATOM 2141 C C . VAL A 1 275 ? -38.317 -7.150 46.613 1.00 88.31 275 VAL A C 1
ATOM 2143 O O . VAL A 1 275 ? -37.912 -8.006 45.827 1.00 88.31 275 VAL A O 1
ATOM 2146 N N . LEU A 1 276 ? -38.962 -7.477 47.738 1.00 86.44 276 LEU A N 1
ATOM 2147 C 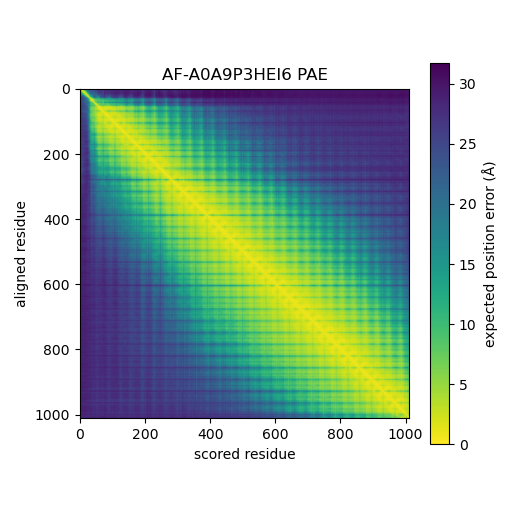CA . LEU A 1 276 ? -39.176 -8.869 48.148 1.00 86.44 276 LEU A CA 1
ATOM 2148 C C . LEU A 1 276 ? -39.988 -9.659 47.109 1.00 86.44 276 LEU A C 1
ATOM 2150 O O . LEU A 1 276 ? -39.592 -10.766 46.743 1.00 86.44 276 LEU A O 1
ATOM 2154 N N . TYR A 1 277 ? -41.086 -9.087 46.602 1.00 89.62 277 TYR A N 1
ATOM 2155 C CA . TYR A 1 277 ? -41.904 -9.728 45.565 1.00 89.62 277 TYR A CA 1
ATOM 2156 C C . TYR A 1 277 ? -41.233 -9.748 44.188 1.00 89.62 277 TYR A C 1
ATOM 2158 O O . TYR A 1 277 ? -41.492 -10.661 43.403 1.00 89.62 277 TYR A O 1
ATOM 2166 N N . HIS A 1 278 ? -40.373 -8.771 43.889 1.00 87.81 278 HIS A N 1
ATOM 2167 C CA . HIS A 1 278 ? -39.639 -8.691 42.625 1.00 87.81 278 HIS A CA 1
ATOM 2168 C C . HIS A 1 278 ? -38.560 -9.772 42.535 1.00 87.81 278 HIS A C 1
ATOM 2170 O O . HIS A 1 278 ? -38.515 -10.519 41.557 1.00 87.81 278 HIS A O 1
ATOM 2176 N N . VAL A 1 279 ? -37.722 -9.897 43.569 1.00 85.69 279 VAL A N 1
ATOM 2177 C CA . VAL A 1 279 ? -36.622 -10.875 43.604 1.00 85.69 279 VAL A CA 1
ATOM 2178 C C . VAL A 1 279 ? -37.162 -12.300 43.720 1.00 85.69 279 VAL A C 1
ATOM 2180 O O . VAL A 1 279 ? -36.673 -13.196 43.040 1.00 85.69 279 VAL A O 1
ATOM 2183 N N . GLY A 1 280 ? -38.192 -12.513 44.543 1.00 81.19 280 GLY A N 1
ATOM 2184 C CA . GLY A 1 280 ? -38.864 -13.808 44.640 1.00 81.19 280 GLY A CA 1
ATOM 2185 C C . GLY A 1 280 ? -38.103 -14.902 45.403 1.00 81.19 280 GLY A C 1
ATOM 2186 O O . GLY A 1 280 ? -38.464 -16.070 45.299 1.00 81.19 280 GLY A O 1
ATOM 2187 N N . ASP A 1 281 ? -37.049 -14.547 46.144 1.00 67.69 281 ASP A N 1
ATOM 2188 C CA . ASP A 1 281 ? -36.213 -15.504 46.891 1.00 67.69 281 ASP A CA 1
ATOM 2189 C C . ASP A 1 281 ? -36.910 -16.005 48.174 1.00 67.69 281 ASP A C 1
ATOM 2191 O O . ASP A 1 281 ? -36.880 -17.182 48.518 1.00 67.69 281 ASP A O 1
ATOM 2195 N N . THR A 1 282 ? -37.618 -15.110 48.875 1.00 66.44 282 THR A N 1
ATOM 2196 C CA . THR A 1 282 ? -38.222 -15.393 50.195 1.00 66.44 282 THR A CA 1
ATOM 2197 C C . THR A 1 282 ? -39.751 -15.401 50.210 1.00 66.44 282 THR A C 1
ATOM 2199 O O . THR A 1 282 ? -40.374 -15.945 51.125 1.00 66.44 282 THR A O 1
ATOM 2202 N N . VAL A 1 283 ? -40.365 -14.819 49.183 1.00 80.06 283 VAL A N 1
ATOM 2203 C CA . VAL A 1 283 ? -41.785 -14.928 48.841 1.00 80.06 283 VAL A CA 1
ATOM 2204 C C . VAL A 1 283 ? -41.866 -15.373 47.387 1.00 80.06 283 VAL A C 1
ATOM 2206 O O . VAL A 1 283 ? -40.960 -15.033 46.632 1.00 80.06 283 VAL A O 1
ATOM 2209 N N . PRO A 1 284 ? -42.915 -16.095 46.956 1.00 83.31 284 PRO A N 1
ATOM 2210 C CA . PRO A 1 284 ? -43.081 -16.404 45.543 1.00 83.31 284 PRO A CA 1
ATOM 2211 C C . PRO A 1 284 ? -42.982 -15.130 44.704 1.00 83.31 284 PRO A C 1
ATOM 2213 O O . PRO A 1 284 ? -43.619 -14.124 45.034 1.00 83.31 284 PRO A O 1
ATOM 2216 N N . GLN A 1 285 ? -42.166 -15.181 43.650 1.00 89.81 285 GLN A N 1
ATOM 2217 C CA . GLN A 1 285 ? -41.984 -14.052 42.750 1.00 89.81 285 GLN A CA 1
ATOM 2218 C C . GLN A 1 285 ? -43.336 -13.606 42.190 1.00 89.81 285 GLN A C 1
ATOM 2220 O O . GLN A 1 285 ? -44.067 -14.398 41.596 1.00 89.81 285 GLN A O 1
ATOM 2225 N N . ASP A 1 286 ? -43.651 -12.327 42.358 1.00 90.81 286 ASP A N 1
ATOM 2226 C CA . ASP A 1 286 ? -44.880 -11.722 41.858 1.00 90.81 286 ASP A CA 1
ATOM 2227 C C . ASP A 1 286 ? -44.583 -10.288 41.421 1.00 90.81 286 ASP A C 1
ATOM 2229 O O . ASP A 1 286 ? -44.669 -9.330 42.191 1.00 90.81 286 ASP A O 1
ATOM 2233 N N . LYS A 1 287 ? -44.192 -10.148 40.153 1.00 91.88 287 LYS A N 1
ATOM 2234 C CA . LYS A 1 287 ? -43.737 -8.874 39.585 1.00 91.88 287 LYS A CA 1
ATOM 2235 C C . LYS A 1 287 ? -44.860 -7.839 39.499 1.00 91.88 287 LYS A C 1
ATOM 2237 O O . LYS A 1 287 ? -44.611 -6.653 39.682 1.00 91.88 287 LYS A O 1
ATOM 2242 N N . LEU A 1 288 ? -46.107 -8.269 39.298 1.00 90.19 288 LEU A N 1
ATOM 2243 C CA . LEU A 1 288 ? -47.259 -7.360 39.295 1.00 90.19 288 LEU A CA 1
ATOM 2244 C C . LEU A 1 288 ? -47.542 -6.824 40.698 1.00 90.19 288 LEU A C 1
ATOM 2246 O O . LEU A 1 288 ? -47.796 -5.631 40.879 1.00 90.19 288 LEU A O 1
ATOM 2250 N N . LYS A 1 289 ? -47.450 -7.684 41.713 1.00 90.38 289 LYS A N 1
ATOM 2251 C CA . LYS A 1 289 ? -47.581 -7.264 43.109 1.00 90.38 289 LYS A CA 1
ATOM 2252 C C . LYS A 1 289 ? -46.409 -6.397 43.558 1.00 90.38 289 LYS A C 1
ATOM 2254 O O . LYS A 1 289 ? -46.632 -5.430 44.287 1.00 90.38 289 LYS A O 1
ATOM 2259 N N . ALA A 1 290 ? -45.198 -6.691 43.088 1.00 92.50 290 ALA A N 1
ATOM 2260 C CA . ALA A 1 290 ? -44.025 -5.847 43.282 1.00 92.50 290 ALA A CA 1
ATOM 2261 C C . ALA A 1 290 ? -44.254 -4.442 42.709 1.00 92.50 290 ALA A C 1
ATOM 2263 O O . ALA A 1 290 ? -44.141 -3.458 43.439 1.00 92.50 290 ALA A O 1
ATOM 2264 N N . LEU A 1 291 ? -44.690 -4.357 41.447 1.00 93.12 291 LEU A N 1
ATOM 2265 C CA . LEU A 1 291 ? -45.047 -3.103 40.786 1.00 93.12 291 LEU A CA 1
ATOM 2266 C C . LEU A 1 291 ? -46.117 -2.328 41.561 1.00 93.12 291 LEU A C 1
ATOM 2268 O O . LEU A 1 291 ? -45.989 -1.120 41.736 1.00 93.12 291 LEU A O 1
ATOM 2272 N N . GLY A 1 292 ? -47.150 -3.008 42.066 1.00 92.88 292 GLY A N 1
ATOM 2273 C CA . GLY A 1 292 ? -48.190 -2.381 42.883 1.00 92.88 292 GLY A CA 1
ATOM 2274 C C . GLY A 1 292 ? -47.639 -1.722 44.153 1.00 92.88 292 GLY A C 1
ATOM 2275 O O . GLY A 1 292 ? -48.070 -0.627 44.517 1.00 92.88 292 GLY A O 1
ATOM 2276 N N . TRP A 1 293 ? -46.664 -2.350 44.813 1.00 94.25 293 TRP A N 1
ATOM 2277 C CA . TRP A 1 293 ? -45.995 -1.776 45.982 1.00 94.25 293 TRP A CA 1
ATOM 2278 C C . TRP A 1 293 ? -45.022 -0.655 45.624 1.00 94.25 293 TRP A C 1
ATOM 2280 O O . TRP A 1 293 ? -45.050 0.390 46.278 1.00 94.25 293 TRP A O 1
ATOM 2290 N N . TYR A 1 294 ? -44.230 -0.819 44.561 1.00 94.94 294 TYR A N 1
ATOM 2291 C CA . TYR A 1 294 ? -43.371 0.251 44.065 1.00 94.94 294 TYR A CA 1
ATOM 2292 C C . TYR A 1 294 ? -44.182 1.480 43.662 1.00 94.94 294 TYR A C 1
ATOM 2294 O O . TYR A 1 294 ? -43.802 2.586 44.021 1.00 94.94 294 TYR A O 1
ATOM 2302 N N . MET A 1 295 ? -45.325 1.317 42.989 1.00 94.19 295 MET A N 1
ATOM 2303 C CA . MET A 1 295 ? -46.200 2.427 42.593 1.00 94.19 295 MET A CA 1
ATOM 2304 C C . MET A 1 295 ? -46.690 3.225 43.801 1.00 94.19 295 MET A C 1
ATOM 2306 O O . MET A 1 295 ? -46.646 4.454 43.772 1.00 94.19 295 MET A O 1
ATOM 2310 N N . LYS A 1 296 ? -47.099 2.548 44.882 1.00 94.31 296 LYS A N 1
ATOM 2311 C CA . LYS A 1 296 ? -47.496 3.218 46.130 1.00 94.31 296 LYS A CA 1
ATOM 2312 C C . LYS A 1 296 ? -46.336 4.010 46.739 1.00 94.31 296 LYS A C 1
ATOM 2314 O O . LYS A 1 296 ? -46.522 5.169 47.095 1.00 94.31 296 LYS A O 1
ATOM 2319 N N . ALA A 1 297 ? -45.135 3.431 46.792 1.00 94.38 297 ALA A N 1
ATOM 2320 C CA . ALA A 1 297 ? -43.955 4.126 47.308 1.00 94.38 297 ALA A CA 1
ATOM 2321 C C . ALA A 1 297 ? -43.531 5.305 46.405 1.00 94.38 297 ALA A C 1
ATOM 2323 O O . ALA A 1 297 ? -43.216 6.395 46.882 1.00 94.38 297 ALA A O 1
ATOM 2324 N N . ALA A 1 298 ? -43.586 5.118 45.087 1.00 93.81 298 ALA A N 1
ATOM 2325 C CA . ALA A 1 298 ? -43.205 6.105 44.087 1.00 93.81 298 ALA A CA 1
ATOM 2326 C C . ALA A 1 298 ? -44.161 7.309 44.042 1.00 93.81 298 ALA A C 1
ATOM 2328 O O . ALA A 1 298 ? -43.703 8.435 43.829 1.00 93.81 298 ALA A O 1
ATOM 2329 N N . GLN A 1 299 ? -45.464 7.094 44.277 1.00 91.88 299 GLN A N 1
ATOM 2330 C CA . GLN A 1 299 ? -46.470 8.156 44.441 1.00 91.88 299 GLN A CA 1
ATOM 2331 C C . GLN A 1 299 ? -46.200 9.032 45.669 1.00 91.88 299 GLN A C 1
ATOM 2333 O O . GLN A 1 299 ? -46.511 10.219 45.648 1.00 91.88 299 GLN A O 1
ATOM 2338 N N . GLN A 1 300 ? -45.572 8.468 46.703 1.00 91.75 300 GLN A N 1
ATOM 2339 C CA . GLN A 1 300 ? -45.119 9.196 47.891 1.00 91.75 300 GLN A CA 1
ATOM 2340 C C . GLN A 1 300 ? -43.736 9.846 47.711 1.00 91.75 300 GLN A C 1
ATOM 2342 O O . GLN A 1 300 ? -43.196 10.419 48.653 1.00 91.75 300 GLN A O 1
ATOM 2347 N N . GLY A 1 301 ? -43.160 9.775 46.507 1.00 90.62 301 GLY A N 1
ATOM 2348 C CA . GLY A 1 301 ? -41.903 10.434 46.161 1.00 90.62 301 GLY A CA 1
ATOM 2349 C C . GLY A 1 301 ? -40.646 9.570 46.280 1.00 90.62 301 GLY A C 1
ATOM 2350 O O . GLY A 1 301 ? -39.569 10.093 46.025 1.00 90.62 301 GLY A O 1
ATOM 2351 N N . ASP A 1 302 ? -40.725 8.271 46.597 1.00 94.56 302 ASP A N 1
ATOM 2352 C CA . ASP A 1 302 ? -39.517 7.437 46.738 1.00 94.56 302 ASP A CA 1
ATOM 2353 C C . ASP A 1 302 ? -38.752 7.295 45.408 1.00 94.56 302 ASP A C 1
ATOM 2355 O O . ASP A 1 302 ? -39.216 6.657 44.460 1.00 94.56 302 ASP A O 1
ATOM 2359 N N . ALA A 1 303 ? -37.564 7.903 45.332 1.00 94.50 303 ALA A N 1
ATOM 2360 C CA . ALA A 1 303 ? -36.757 7.946 44.112 1.00 94.50 303 ALA A CA 1
ATOM 2361 C C . ALA A 1 303 ? -36.251 6.564 43.670 1.00 94.50 303 ALA A C 1
ATOM 2363 O O . ALA A 1 303 ? -36.067 6.331 42.477 1.00 94.50 303 ALA A O 1
ATOM 2364 N N . SER A 1 304 ? -36.026 5.639 44.606 1.00 93.69 304 SER A N 1
ATOM 2365 C CA . SER A 1 304 ? -35.583 4.292 44.248 1.00 93.69 304 SER A CA 1
ATOM 2366 C C . SER A 1 304 ? -36.725 3.457 43.684 1.00 93.69 304 SER A C 1
ATOM 2368 O O . SER A 1 304 ? -36.536 2.837 42.653 1.00 93.69 304 SER A O 1
ATOM 2370 N N . ALA A 1 305 ? -37.922 3.514 44.271 1.00 95.31 305 ALA A N 1
ATOM 2371 C CA . ALA A 1 305 ? -39.107 2.868 43.718 1.00 95.31 305 ALA A CA 1
ATOM 2372 C C . ALA A 1 305 ? -39.437 3.426 42.326 1.00 95.31 305 ALA A C 1
ATOM 2374 O O . ALA A 1 305 ? -39.783 2.671 41.426 1.00 95.31 305 ALA A O 1
ATOM 2375 N N . GLN A 1 306 ? -39.277 4.738 42.112 1.00 97.31 306 GLN A N 1
ATOM 2376 C CA . GLN A 1 306 ? -39.381 5.339 40.777 1.00 97.31 306 GLN A CA 1
ATOM 2377 C C . GLN A 1 306 ? -38.351 4.751 39.800 1.00 97.31 306 GLN A C 1
ATOM 2379 O O . GLN A 1 306 ? -38.701 4.443 38.665 1.00 97.31 306 GLN A O 1
ATOM 2384 N N . PHE A 1 307 ? -37.099 4.566 40.223 1.00 96.81 307 PHE A N 1
ATOM 2385 C CA . PHE A 1 307 ? -36.070 3.918 39.406 1.00 96.81 307 PHE A CA 1
ATOM 2386 C C . PHE A 1 307 ? -36.373 2.438 39.126 1.00 96.81 307 PHE A C 1
ATOM 2388 O O . PHE A 1 307 ? -36.238 2.004 37.982 1.00 96.81 307 PHE A O 1
ATOM 2395 N N . ASP A 1 308 ? -36.816 1.684 40.132 1.00 94.94 308 ASP A N 1
ATOM 2396 C CA . ASP A 1 308 ? -37.160 0.265 40.012 1.00 94.94 308 ASP A CA 1
ATOM 2397 C C . ASP A 1 308 ? -38.313 0.083 39.011 1.00 94.94 308 ASP A C 1
ATOM 2399 O O . ASP A 1 308 ? -38.216 -0.737 38.101 1.00 94.94 308 ASP A O 1
ATOM 2403 N N . ILE A 1 309 ? -39.352 0.928 39.080 1.00 95.44 309 ILE A N 1
ATOM 2404 C CA . ILE A 1 309 ? -40.434 0.958 38.080 1.00 95.44 309 ILE A CA 1
ATOM 2405 C C . ILE A 1 309 ? -39.885 1.286 36.688 1.00 95.44 309 ILE A C 1
ATOM 2407 O O . ILE A 1 309 ? -40.269 0.640 35.714 1.00 95.44 309 ILE A O 1
ATOM 2411 N N . GLY A 1 310 ? -39.001 2.283 36.582 1.00 95.81 310 GLY A N 1
ATOM 2412 C CA . GLY A 1 310 ? -38.360 2.642 35.316 1.00 95.81 310 GLY A CA 1
ATOM 2413 C C . GLY A 1 310 ? -37.631 1.455 34.687 1.00 95.81 310 GLY A C 1
ATOM 2414 O O . GLY A 1 310 ? -37.823 1.183 33.508 1.00 95.81 310 GLY A O 1
ATOM 2415 N N . THR A 1 311 ? -36.893 0.698 35.500 1.00 95.19 311 THR A N 1
ATOM 2416 C CA . THR A 1 311 ? -36.153 -0.503 35.084 1.00 95.19 311 THR A CA 1
ATOM 2417 C C . THR A 1 311 ? -37.098 -1.624 34.654 1.00 95.19 311 THR A C 1
ATOM 2419 O O . THR A 1 311 ? -36.885 -2.243 33.617 1.00 95.19 311 THR A O 1
ATOM 2422 N N . MET A 1 312 ? -38.205 -1.832 35.377 1.00 94.88 312 MET A N 1
ATOM 2423 C CA . MET A 1 312 ? -39.226 -2.809 34.980 1.00 94.88 312 MET A CA 1
ATOM 2424 C C . MET A 1 312 ? -39.816 -2.502 33.595 1.00 94.88 312 MET A C 1
ATOM 2426 O O . MET A 1 312 ? -39.989 -3.418 32.794 1.00 94.88 312 MET A O 1
ATOM 2430 N N . TYR A 1 313 ? -40.097 -1.233 33.281 1.00 96.12 313 TYR A N 1
ATOM 2431 C CA . TYR A 1 313 ? -40.572 -0.843 31.946 1.00 96.12 313 TYR A CA 1
ATOM 2432 C C . TYR A 1 313 ? -39.479 -0.898 30.870 1.00 96.12 313 TYR A C 1
ATOM 2434 O O . TYR A 1 313 ? -39.787 -1.220 29.723 1.00 96.12 313 TYR A O 1
ATOM 2442 N N . ASP A 1 314 ? -38.227 -0.603 31.222 1.00 94.81 314 ASP A N 1
ATOM 2443 C CA . ASP A 1 314 ? -37.073 -0.651 30.313 1.00 94.81 314 ASP A CA 1
ATOM 2444 C C . ASP A 1 314 ? -36.781 -2.084 29.853 1.00 94.81 314 ASP A C 1
ATOM 2446 O O . ASP A 1 314 ? -36.634 -2.342 28.660 1.00 94.81 314 ASP A O 1
ATOM 2450 N N . ASP A 1 315 ? -36.811 -3.041 30.782 1.00 92.62 315 ASP A N 1
ATOM 2451 C CA . ASP A 1 315 ? -36.530 -4.454 30.508 1.00 92.62 315 ASP A CA 1
ATOM 2452 C C . ASP A 1 315 ? -37.774 -5.251 30.072 1.00 92.62 315 ASP A C 1
ATOM 2454 O O . ASP A 1 315 ? -37.655 -6.377 29.585 1.00 92.62 315 ASP A O 1
ATOM 2458 N N . GLY A 1 316 ? -38.979 -4.692 30.239 1.00 91.56 316 GLY A N 1
ATOM 2459 C CA . GLY A 1 316 ? -40.230 -5.449 30.104 1.00 91.56 316 GLY A CA 1
ATOM 2460 C C . GLY A 1 316 ? -40.383 -6.516 31.195 1.00 91.56 316 GLY A C 1
ATOM 2461 O O . GLY A 1 316 ? -40.908 -7.609 30.962 1.00 91.56 316 GLY A O 1
ATOM 2462 N N . ASP A 1 317 ? -39.879 -6.229 32.395 1.00 89.19 317 ASP A N 1
ATOM 2463 C CA . ASP A 1 317 ? -39.826 -7.173 33.501 1.00 89.19 317 ASP A CA 1
ATOM 2464 C C . ASP A 1 317 ? -41.136 -7.171 34.303 1.00 89.19 317 ASP A C 1
ATOM 2466 O O . ASP A 1 317 ? -41.357 -6.356 35.196 1.00 89.19 317 ASP A O 1
ATOM 2470 N N . GLY A 1 318 ? -42.047 -8.089 33.966 1.00 84.00 318 GLY A N 1
ATOM 2471 C CA . GLY A 1 318 ? -43.376 -8.175 34.592 1.00 84.00 318 GLY A CA 1
ATOM 2472 C C . GLY A 1 318 ? -44.405 -7.175 34.051 1.00 84.00 318 GLY A C 1
ATOM 2473 O O . GLY A 1 318 ? -45.559 -7.203 34.475 1.00 84.00 318 GLY A O 1
ATOM 2474 N N . VAL A 1 319 ? -44.004 -6.340 33.091 1.00 91.12 319 VAL A N 1
ATOM 2475 C CA . VAL A 1 319 ? -44.839 -5.420 32.305 1.00 91.12 319 VAL A CA 1
ATOM 2476 C C . VAL A 1 319 ? -44.444 -5.499 30.830 1.00 91.12 319 VAL A C 1
ATOM 2478 O O . VAL A 1 319 ? -43.386 -6.019 30.495 1.00 91.12 319 VAL A O 1
ATOM 2481 N N . VAL A 1 320 ? -45.283 -4.986 29.927 1.00 92.31 320 VAL A N 1
ATOM 2482 C CA . VAL A 1 320 ? -44.867 -4.804 28.527 1.00 92.31 320 VAL A CA 1
ATOM 2483 C C . VAL A 1 320 ? -43.761 -3.748 28.488 1.00 92.31 320 VAL A C 1
ATOM 2485 O O . VAL A 1 320 ? -43.896 -2.708 29.130 1.00 92.31 320 VAL A O 1
ATOM 2488 N N . GLN A 1 321 ? -42.682 -4.023 27.750 1.00 95.56 321 GLN A N 1
ATOM 2489 C CA . GLN A 1 321 ? -41.582 -3.075 27.584 1.00 95.56 321 GLN A CA 1
ATOM 2490 C C . GLN A 1 321 ? -42.101 -1.750 27.011 1.00 95.56 321 GLN A C 1
ATOM 2492 O O . GLN A 1 321 ? -42.715 -1.728 25.942 1.00 95.56 321 GLN A O 1
ATOM 2497 N N . ASP A 1 322 ? -41.824 -0.651 27.709 1.00 95.69 322 ASP A N 1
ATOM 2498 C CA . ASP A 1 322 ? -42.233 0.698 27.325 1.00 95.69 322 ASP A CA 1
ATOM 2499 C C . ASP A 1 322 ? -41.142 1.705 27.710 1.00 95.69 322 ASP A C 1
ATOM 2501 O O . ASP A 1 322 ? -41.033 2.168 28.846 1.00 95.69 322 ASP A O 1
ATOM 2505 N N . LEU A 1 323 ? -40.318 2.057 26.724 1.00 95.38 323 LEU A N 1
ATOM 2506 C CA . LEU A 1 323 ? -39.175 2.949 26.919 1.00 95.38 323 LEU A CA 1
ATOM 2507 C C . LEU A 1 323 ? -39.595 4.399 27.205 1.00 95.38 323 LEU A C 1
ATOM 2509 O O . LEU A 1 323 ? -38.826 5.142 27.815 1.00 95.38 323 LEU A O 1
ATOM 2513 N N . CYS A 1 324 ? -40.795 4.815 26.786 1.00 95.44 324 CYS A N 1
ATOM 2514 C CA . CYS A 1 324 ? -41.327 6.141 27.101 1.00 95.44 324 CYS A CA 1
ATOM 2515 C C . CYS A 1 324 ? -41.691 6.207 28.587 1.00 95.44 324 CYS A C 1
ATOM 2517 O O . CYS A 1 324 ? -41.254 7.114 29.296 1.00 95.44 324 CYS A O 1
ATOM 2519 N N . MET A 1 325 ? -42.405 5.193 29.084 1.00 95.19 325 MET A N 1
ATOM 2520 C CA . MET A 1 325 ? -42.724 5.065 30.507 1.00 95.19 325 MET A CA 1
ATOM 2521 C C . MET A 1 325 ? -41.462 4.910 31.361 1.00 95.19 325 MET A C 1
ATOM 2523 O O . MET A 1 325 ? -41.356 5.540 32.416 1.00 95.19 325 MET A O 1
ATOM 2527 N N . ALA A 1 326 ? -40.476 4.136 30.897 1.00 96.88 326 ALA A N 1
ATOM 2528 C CA . ALA A 1 326 ? -39.178 4.029 31.557 1.00 96.88 326 ALA A CA 1
ATOM 2529 C C . ALA A 1 326 ? -38.505 5.405 31.690 1.00 96.88 326 ALA A C 1
ATOM 2531 O O . ALA A 1 326 ? -38.106 5.795 32.788 1.00 96.88 326 ALA A O 1
ATOM 2532 N N . ALA A 1 327 ? -38.457 6.188 30.605 1.00 96.25 327 ALA A N 1
ATOM 2533 C CA . ALA A 1 327 ? -37.893 7.535 30.615 1.00 96.25 327 ALA A CA 1
ATOM 2534 C C . ALA A 1 327 ? -38.629 8.486 31.571 1.00 96.25 327 ALA A C 1
ATOM 2536 O O . ALA A 1 327 ? -37.983 9.272 32.267 1.00 96.25 327 ALA A O 1
ATOM 2537 N N . GLU A 1 328 ? -39.961 8.418 31.650 1.00 95.75 328 GLU A N 1
ATOM 2538 C CA . GLU A 1 328 ? -40.744 9.225 32.591 1.00 95.75 328 GLU A CA 1
ATOM 2539 C C . GLU A 1 328 ? -40.391 8.911 34.048 1.00 95.75 328 GLU A C 1
ATOM 2541 O O . GLU A 1 328 ? -40.155 9.823 34.849 1.00 95.75 328 GLU A O 1
ATOM 2546 N N . TRP A 1 329 ? -40.324 7.626 34.399 1.00 96.94 329 TRP A N 1
ATOM 2547 C CA . TRP A 1 329 ? -39.991 7.181 35.751 1.00 96.94 329 TRP A CA 1
ATOM 2548 C C . TRP A 1 329 ? -38.534 7.464 36.114 1.00 96.94 329 TRP A C 1
ATOM 2550 O O . TRP A 1 329 ? -38.275 8.031 37.181 1.00 96.94 329 TRP A O 1
ATOM 2560 N N . TYR A 1 330 ? -37.594 7.203 35.202 1.00 97.56 330 TYR A N 1
ATOM 2561 C CA . TYR A 1 330 ? -36.206 7.622 35.368 1.00 97.56 330 TYR A CA 1
ATOM 2562 C C . TYR A 1 330 ? -36.092 9.143 35.511 1.00 97.56 330 TYR A C 1
ATOM 2564 O O . TYR A 1 330 ? -35.331 9.599 36.354 1.00 97.56 330 TYR A O 1
ATOM 2572 N N . SER A 1 331 ? -36.870 9.949 34.778 1.00 96.44 331 SER A N 1
ATOM 2573 C CA . SER A 1 331 ? -36.868 11.416 34.915 1.00 96.44 331 SER A CA 1
ATOM 2574 C C . SER A 1 331 ? -37.281 11.872 36.311 1.00 96.44 331 SER A C 1
ATOM 2576 O O . SER A 1 331 ? -36.643 12.766 36.873 1.00 96.44 331 SER A O 1
ATOM 2578 N N . LYS A 1 332 ? -38.311 11.250 36.898 1.00 96.44 332 LYS A N 1
ATOM 2579 C CA . LYS A 1 332 ? -38.742 11.548 38.272 1.00 96.44 332 LYS A CA 1
ATOM 2580 C C . LYS A 1 332 ? -37.624 11.235 39.271 1.00 96.44 332 LYS A C 1
ATOM 2582 O O . LYS A 1 332 ? -37.241 12.123 40.028 1.00 96.44 332 LYS A O 1
ATOM 2587 N N . ALA A 1 333 ? -37.028 10.044 39.200 1.00 97.06 333 ALA A N 1
ATOM 2588 C CA . ALA A 1 333 ? -35.934 9.641 40.088 1.00 97.06 333 ALA A CA 1
ATOM 2589 C C . ALA A 1 333 ? -34.651 10.476 39.878 1.00 97.06 333 ALA A C 1
ATOM 2591 O O . ALA A 1 333 ? -33.999 10.898 40.833 1.00 97.06 333 ALA A O 1
ATOM 2592 N N . ALA A 1 334 ? -34.300 10.774 38.625 1.00 96.50 334 ALA A N 1
ATOM 2593 C CA . ALA A 1 334 ? -33.102 11.521 38.249 1.00 96.50 334 ALA A CA 1
ATOM 2594 C C . ALA A 1 334 ? -33.138 12.977 38.734 1.00 96.50 334 ALA A C 1
ATOM 2596 O O . ALA A 1 334 ? -32.114 13.502 39.187 1.00 96.50 334 ALA A O 1
ATOM 2597 N N . LYS A 1 335 ? -34.315 13.622 38.685 1.00 96.25 335 LYS A N 1
ATOM 2598 C CA . LYS A 1 335 ? -34.547 14.973 39.234 1.00 96.25 335 LYS A CA 1
ATOM 2599 C C . LYS A 1 335 ? -34.372 15.028 40.752 1.00 96.25 335 LYS A C 1
ATOM 2601 O O . LYS A 1 335 ? -33.999 16.077 41.262 1.00 96.25 335 LYS A O 1
ATOM 2606 N N . GLN A 1 336 ? -34.576 13.906 41.442 1.00 95.50 336 GLN A N 1
ATOM 2607 C CA . GLN A 1 336 ? -34.311 13.757 42.876 1.00 95.50 336 GLN A CA 1
ATOM 2608 C C . GLN A 1 336 ? -32.844 13.425 43.199 1.00 95.50 336 GLN A C 1
ATOM 2610 O O . GLN A 1 336 ? -32.501 13.222 44.357 1.00 95.50 336 GLN A O 1
ATOM 2615 N N . GLY A 1 337 ? -31.967 13.360 42.192 1.00 94.06 337 GLY A N 1
ATOM 2616 C CA . GLY A 1 337 ? -30.544 13.092 42.389 1.00 94.06 337 GLY A CA 1
ATOM 2617 C C . GLY A 1 337 ? -30.139 11.623 42.261 1.00 94.06 337 GLY A C 1
ATOM 2618 O O . GLY A 1 337 ? -28.959 11.333 42.394 1.00 94.06 337 GLY A O 1
ATOM 2619 N N . TYR A 1 338 ? -31.049 10.689 41.963 1.00 96.19 338 TYR A N 1
ATOM 2620 C CA . TYR A 1 338 ? -30.712 9.260 41.952 1.00 96.19 338 TYR A CA 1
ATOM 2621 C C . TYR A 1 338 ? -29.755 8.893 40.799 1.00 96.19 338 TYR A C 1
ATOM 2623 O O . TYR A 1 338 ? -30.159 8.852 39.634 1.00 96.19 338 TYR A O 1
ATOM 2631 N N . ALA A 1 339 ? -28.484 8.617 41.115 1.00 96.12 339 ALA A N 1
ATOM 2632 C CA . ALA A 1 339 ? -27.399 8.482 40.135 1.00 96.12 339 ALA A CA 1
ATOM 2633 C C . ALA A 1 339 ? -27.657 7.427 39.042 1.00 96.12 339 ALA A C 1
ATOM 2635 O O . ALA A 1 339 ? -27.411 7.687 37.865 1.00 96.12 339 ALA A O 1
ATOM 2636 N N . SER A 1 340 ? -28.197 6.255 39.392 1.00 96.06 340 SER A N 1
ATOM 2637 C CA . SER A 1 340 ? -28.501 5.207 38.402 1.00 96.06 340 SER A CA 1
ATOM 2638 C C . SER A 1 340 ? -29.634 5.607 37.454 1.00 96.06 340 SER A C 1
ATOM 2640 O O . SER A 1 340 ? -29.578 5.291 36.269 1.00 96.06 340 SER A O 1
ATOM 2642 N N . ALA A 1 341 ? -30.624 6.370 37.933 1.00 97.12 341 ALA A N 1
ATOM 2643 C CA . ALA A 1 341 ? -31.682 6.910 37.079 1.00 97.12 341 ALA A CA 1
ATOM 2644 C C . ALA A 1 341 ? -31.146 8.003 36.150 1.00 97.12 341 ALA A C 1
ATOM 2646 O O . ALA A 1 341 ? -31.534 8.061 34.989 1.00 97.12 341 ALA A O 1
ATOM 2647 N N . GLN A 1 342 ? -30.235 8.850 36.640 1.00 98.12 342 GLN A N 1
ATOM 2648 C CA . GLN A 1 342 ? -29.544 9.839 35.811 1.00 98.12 342 GLN A CA 1
ATOM 2649 C C . GLN A 1 342 ? -28.737 9.150 34.700 1.00 98.12 342 GLN A C 1
ATOM 2651 O O . GLN A 1 342 ? -28.852 9.536 33.540 1.00 98.12 342 GLN A O 1
ATOM 2656 N N . TYR A 1 343 ? -27.993 8.087 35.020 1.00 97.44 343 TYR A N 1
ATOM 2657 C CA . TYR A 1 343 ? -27.299 7.270 34.022 1.00 97.44 343 TYR A CA 1
ATOM 2658 C C . TYR A 1 343 ? -28.263 6.673 32.982 1.00 97.44 343 TYR A C 1
ATOM 2660 O O . TYR A 1 343 ? -28.087 6.929 31.790 1.00 97.44 343 TYR A O 1
ATOM 2668 N N . ASN A 1 344 ? -29.294 5.932 33.410 1.00 96.75 344 ASN A N 1
ATOM 2669 C CA . ASN A 1 344 ? -30.227 5.273 32.487 1.00 96.75 344 ASN A CA 1
ATOM 2670 C C . ASN A 1 344 ? -30.963 6.294 31.610 1.00 96.75 344 ASN A C 1
ATOM 2672 O O . ASN A 1 344 ? -31.074 6.112 30.400 1.00 96.75 344 ASN A O 1
ATOM 2676 N N . LEU A 1 345 ? -31.388 7.423 32.182 1.00 96.88 345 LEU A N 1
ATOM 2677 C CA . LEU A 1 345 ? -32.007 8.504 31.420 1.00 96.88 345 LEU A CA 1
ATOM 2678 C C . LEU A 1 345 ? -31.039 9.105 30.391 1.00 96.88 345 LEU A C 1
ATOM 2680 O O . LEU A 1 345 ? -31.423 9.324 29.242 1.00 96.88 345 LEU A O 1
ATOM 2684 N N . GLY A 1 346 ? -29.778 9.331 30.771 1.00 96.12 346 GLY A N 1
ATOM 2685 C CA . GLY A 1 346 ? -28.731 9.766 29.846 1.00 96.12 346 GLY A CA 1
ATOM 2686 C C . GLY A 1 346 ? -28.526 8.776 28.695 1.00 96.12 346 GLY A C 1
ATOM 2687 O O . GLY A 1 346 ? -28.413 9.184 27.537 1.00 96.12 346 GLY A O 1
ATOM 2688 N N . PHE A 1 347 ? -28.576 7.475 28.985 1.00 95.69 347 PHE A N 1
ATOM 2689 C CA . PHE A 1 347 ? -28.480 6.415 27.983 1.00 95.69 347 PHE A CA 1
ATOM 2690 C C . PHE A 1 347 ? -29.643 6.419 26.992 1.00 95.69 347 PHE A C 1
ATOM 2692 O O . PHE A 1 347 ? -29.409 6.294 25.782 1.00 95.69 347 PHE A O 1
ATOM 2699 N N . LEU A 1 348 ? -30.873 6.622 27.472 1.00 96.12 348 LEU A N 1
ATOM 2700 C CA . LEU A 1 348 ? -32.058 6.752 26.623 1.00 96.12 348 LEU A CA 1
ATOM 2701 C C . LEU A 1 348 ? -31.945 7.956 25.675 1.00 96.12 348 LEU A C 1
ATOM 2703 O O . LEU A 1 348 ? -32.143 7.801 24.467 1.00 96.12 348 LEU A O 1
ATOM 2707 N N . PHE A 1 349 ? -31.519 9.119 26.180 1.00 96.12 349 PHE A N 1
ATOM 2708 C CA . PHE A 1 349 ? -31.282 10.319 25.367 1.00 96.12 349 PHE A CA 1
ATOM 2709 C C . PHE A 1 349 ? -30.169 10.139 24.329 1.00 96.12 349 PHE A C 1
ATOM 2711 O O . PHE A 1 349 ? -30.326 10.555 23.181 1.00 96.12 349 PHE A O 1
ATOM 2718 N N . GLN A 1 350 ? -29.064 9.478 24.689 1.00 94.25 350 GLN A N 1
ATOM 2719 C CA . GLN A 1 350 ? -27.933 9.245 23.783 1.00 94.25 350 GLN A CA 1
ATOM 2720 C C . GLN A 1 350 ? -28.307 8.394 22.561 1.00 94.25 350 GLN A C 1
ATOM 2722 O O . GLN A 1 350 ? -27.682 8.533 21.507 1.00 94.25 350 GLN A O 1
ATOM 2727 N N . HIS A 1 351 ? -29.285 7.499 22.708 1.00 93.19 351 HIS A N 1
ATOM 2728 C CA . HIS A 1 351 ? -29.696 6.557 21.666 1.00 93.19 351 HIS A CA 1
ATOM 2729 C C . HIS A 1 351 ? -31.068 6.876 21.059 1.00 93.19 351 HIS A C 1
ATOM 2731 O O . HIS A 1 351 ? -31.484 6.174 20.140 1.00 93.19 351 HIS A O 1
ATOM 2737 N N . GLY A 1 352 ? -31.766 7.907 21.546 1.00 93.38 352 GLY A N 1
ATOM 2738 C CA . GLY A 1 352 ? -33.112 8.260 21.088 1.00 93.38 352 GLY A CA 1
ATOM 2739 C C . GLY A 1 352 ? -34.153 7.172 21.378 1.00 93.38 352 GLY A C 1
ATOM 2740 O O . GLY A 1 352 ? -35.000 6.878 20.536 1.00 93.38 352 GLY A O 1
ATOM 2741 N N . LYS A 1 353 ? -34.041 6.508 22.534 1.00 91.38 353 LYS A N 1
ATOM 2742 C CA . LYS A 1 353 ? -34.899 5.388 22.950 1.00 91.38 353 LYS A CA 1
ATOM 2743 C C . LYS A 1 353 ? -35.950 5.878 23.941 1.00 91.38 353 LYS A C 1
ATOM 2745 O O . LYS A 1 353 ? -35.589 6.304 25.027 1.00 91.38 353 LYS A O 1
ATOM 2750 N N . GLY A 1 354 ? -37.233 5.859 23.575 1.00 89.38 354 GLY A N 1
ATOM 2751 C CA . GLY A 1 354 ? -38.321 6.373 24.432 1.00 89.38 354 GLY A CA 1
ATOM 2752 C C . GLY A 1 354 ? -38.340 7.900 24.616 1.00 89.38 354 GLY A C 1
ATOM 2753 O O . GLY A 1 354 ? -39.306 8.456 25.125 1.00 89.38 354 GLY A O 1
ATOM 2754 N N . VAL A 1 355 ? -37.295 8.591 24.157 1.00 94.44 355 VAL A N 1
ATOM 2755 C CA . VAL A 1 355 ? -37.141 10.049 24.115 1.00 94.44 355 VAL A CA 1
ATOM 2756 C C . VAL A 1 355 ? -36.465 10.447 22.798 1.00 94.44 355 VAL A C 1
ATOM 2758 O O . VAL A 1 355 ? -35.768 9.617 22.206 1.00 94.44 355 VAL A O 1
ATOM 2761 N N . PRO A 1 356 ? -36.623 11.692 22.315 1.00 94.62 356 PRO A N 1
ATOM 2762 C CA . PRO A 1 356 ? -35.860 12.183 21.170 1.00 94.62 356 PRO A CA 1
ATOM 2763 C C . PRO A 1 356 ? -34.346 12.077 21.402 1.00 94.62 356 PRO A C 1
ATOM 2765 O O . PRO A 1 356 ? -33.867 12.295 22.514 1.00 94.62 356 PRO A O 1
ATOM 2768 N N . LEU A 1 357 ? -33.595 11.758 20.342 1.00 95.00 357 LEU A N 1
ATOM 2769 C CA . LEU A 1 357 ? -32.131 11.721 20.375 1.00 95.00 357 LEU A CA 1
ATOM 2770 C C . LEU A 1 357 ? -31.581 13.106 20.755 1.00 95.00 357 LEU A C 1
ATOM 2772 O O . LEU A 1 357 ? -31.684 14.043 19.966 1.00 95.00 357 LEU A O 1
ATOM 2776 N N . ASP A 1 358 ? -30.966 13.214 21.931 1.00 94.25 358 ASP A N 1
ATOM 2777 C CA . ASP A 1 358 ? -30.366 14.451 22.438 1.00 94.25 358 ASP A CA 1
ATOM 2778 C C . ASP A 1 358 ? -29.118 14.134 23.266 1.00 94.25 358 ASP A C 1
ATOM 2780 O O . ASP A 1 358 ? -29.149 13.845 24.465 1.00 94.25 358 ASP A O 1
ATOM 2784 N N . THR A 1 359 ? -27.971 14.184 22.604 1.00 92.56 359 THR A N 1
ATOM 2785 C CA . THR A 1 359 ? -26.690 13.863 23.223 1.00 92.56 359 THR A CA 1
ATOM 2786 C C . THR A 1 359 ? -26.175 14.958 24.155 1.00 92.56 359 THR A C 1
ATOM 2788 O O . THR A 1 359 ? -25.376 14.656 25.040 1.00 92.56 359 THR A O 1
ATOM 2791 N N . SER A 1 360 ? -26.664 16.197 24.042 1.00 93.25 360 SER A N 1
ATOM 2792 C CA . SER A 1 360 ? -26.330 17.267 24.987 1.00 93.25 360 SER A CA 1
ATOM 2793 C C . SER A 1 360 ? -26.998 17.026 26.341 1.00 93.25 360 SER A C 1
ATOM 2795 O O . SER A 1 360 ? -26.341 17.066 27.384 1.00 93.25 360 SER A O 1
ATOM 2797 N N . THR A 1 361 ? -28.282 16.669 26.333 1.00 94.38 361 THR A N 1
ATOM 2798 C CA . THR A 1 361 ? -29.008 16.283 27.550 1.00 94.38 361 THR A CA 1
ATOM 2799 C C . THR A 1 361 ? -28.433 15.000 28.158 1.00 94.38 361 THR A C 1
ATOM 2801 O O . THR A 1 361 ? -28.278 14.915 29.379 1.00 94.38 361 THR A O 1
ATOM 2804 N N . ALA A 1 362 ? -28.022 14.030 27.332 1.00 95.50 362 ALA A N 1
ATOM 2805 C CA . ALA A 1 362 ? -27.305 12.843 27.806 1.00 95.50 362 ALA A CA 1
ATOM 2806 C C . ALA A 1 362 ? -26.007 13.199 28.549 1.00 95.50 362 ALA A C 1
ATOM 2808 O O . ALA A 1 362 ? -25.776 12.694 29.647 1.00 95.50 362 ALA A O 1
ATOM 2809 N N . LEU A 1 363 ? -25.193 14.110 27.997 1.00 94.94 363 LEU A N 1
ATOM 2810 C CA . LEU A 1 363 ? -23.958 14.580 28.630 1.00 94.94 363 LEU A CA 1
ATOM 2811 C C . LEU A 1 363 ? -24.227 15.180 30.017 1.00 94.94 363 LEU A C 1
ATOM 2813 O O . LEU A 1 363 ? -23.510 14.867 30.969 1.00 94.94 363 LEU A O 1
ATOM 2817 N N . GLN A 1 364 ? -25.273 16.000 30.157 1.00 95.62 364 GLN A N 1
ATOM 2818 C CA . GLN A 1 364 ? -25.640 16.611 31.440 1.00 95.62 364 GLN A CA 1
ATOM 2819 C C . GLN A 1 364 ? -26.012 15.558 32.489 1.00 95.62 364 GLN A C 1
ATOM 2821 O O . GLN A 1 364 ? -25.564 15.640 33.634 1.00 95.62 364 GLN A O 1
ATOM 2826 N N . TRP A 1 365 ? -26.812 14.560 32.111 1.00 97.38 365 TRP A N 1
ATOM 2827 C CA . TRP A 1 365 ? -27.202 13.490 33.026 1.00 97.38 365 TRP A CA 1
ATOM 2828 C C . TRP A 1 365 ? -26.044 12.563 33.384 1.00 97.38 365 TRP A C 1
ATOM 2830 O O . TRP A 1 365 ? -25.883 12.235 34.559 1.00 97.38 365 TRP A O 1
ATOM 2840 N N . TYR A 1 366 ? -25.193 12.208 32.419 1.00 97.06 366 TYR A N 1
ATOM 2841 C CA . TYR A 1 366 ? -23.974 11.456 32.700 1.00 97.06 366 TYR A CA 1
ATOM 2842 C C . TYR A 1 366 ? -23.030 12.216 33.619 1.00 97.06 366 TYR A C 1
ATOM 2844 O O . TYR A 1 366 ? -22.469 11.601 34.513 1.00 97.06 366 TYR A O 1
ATOM 2852 N N . THR A 1 367 ? -22.900 13.535 33.459 1.00 96.00 367 THR A N 1
ATOM 2853 C CA . THR A 1 367 ? -22.070 14.363 34.348 1.00 96.00 367 THR A CA 1
ATOM 2854 C C . THR A 1 367 ? -22.593 14.299 35.779 1.00 96.00 367 THR A C 1
ATOM 2856 O O . THR A 1 367 ? -21.858 13.907 36.675 1.00 96.00 367 THR A O 1
ATOM 2859 N N . LYS A 1 368 ? -23.894 14.539 35.986 1.00 96.88 368 LYS A N 1
ATOM 2860 C CA . LYS A 1 368 ? -24.514 14.464 37.320 1.00 96.88 368 LYS A CA 1
ATOM 2861 C C . LYS A 1 368 ? -24.376 13.085 37.975 1.00 96.88 368 LYS A C 1
ATOM 2863 O O . LYS A 1 368 ? -24.173 13.001 39.184 1.00 96.88 368 LYS A O 1
ATOM 2868 N N . ALA A 1 369 ? -24.493 12.011 37.195 1.00 97.44 369 ALA A N 1
ATOM 2869 C CA . ALA A 1 369 ? -24.330 10.651 37.701 1.00 97.44 369 ALA A CA 1
ATOM 2870 C C . ALA A 1 369 ? -22.855 10.317 37.988 1.00 97.44 369 ALA A C 1
ATOM 2872 O O . ALA A 1 369 ? -22.551 9.638 38.969 1.00 97.44 369 ALA A O 1
ATOM 2873 N N . ALA A 1 370 ? -21.937 10.797 37.146 1.00 96.19 370 ALA A N 1
ATOM 2874 C CA . ALA A 1 370 ? -20.497 10.611 37.287 1.00 96.19 370 ALA A CA 1
ATOM 2875 C C . ALA A 1 370 ? -19.922 11.389 38.480 1.00 96.19 370 ALA A C 1
ATOM 2877 O O . ALA A 1 370 ? -19.081 10.843 39.189 1.00 96.19 370 ALA A O 1
ATOM 2878 N N . ASP A 1 371 ? -20.428 12.594 38.761 1.00 95.62 371 ASP A N 1
ATOM 2879 C CA . ASP A 1 371 ? -20.078 13.388 39.950 1.00 95.62 371 ASP A CA 1
ATOM 2880 C C . ASP A 1 371 ? -20.440 12.654 41.256 1.00 95.62 371 ASP A C 1
ATOM 2882 O O . ASP A 1 371 ? -19.816 12.863 42.293 1.00 95.62 371 ASP A O 1
ATOM 2886 N N . GLN A 1 372 ? -21.418 11.744 41.193 1.00 95.88 372 GLN A N 1
ATOM 2887 C CA . GLN A 1 372 ? -21.806 10.845 42.286 1.00 95.88 372 GLN A CA 1
ATOM 2888 C C . GLN A 1 372 ? -21.053 9.503 42.270 1.00 95.88 372 GLN A C 1
ATOM 2890 O O . GLN A 1 372 ? -21.360 8.606 43.053 1.00 95.88 372 GLN A O 1
ATOM 2895 N N . GLY A 1 373 ? -20.085 9.336 41.368 1.00 93.94 373 GLY A N 1
ATOM 2896 C CA . GLY A 1 373 ? -19.253 8.143 41.258 1.00 93.94 373 GLY A CA 1
ATOM 2897 C C . GLY A 1 373 ? -19.875 6.978 40.486 1.00 93.94 373 GLY A C 1
ATOM 2898 O O . GLY A 1 373 ? -19.310 5.891 40.526 1.00 93.94 373 GLY A O 1
ATOM 2899 N N . ASN A 1 374 ? -20.993 7.148 39.766 1.00 96.81 374 ASN A N 1
ATOM 2900 C CA . ASN A 1 374 ? -21.607 6.037 39.029 1.00 96.81 374 ASN A CA 1
ATOM 2901 C C . ASN A 1 374 ? -20.657 5.498 37.927 1.00 96.81 374 ASN A C 1
ATOM 2903 O O . ASN A 1 374 ? -20.311 6.246 37.006 1.00 96.81 374 ASN A O 1
ATOM 2907 N N . PRO A 1 375 ? -20.257 4.209 37.958 1.00 96.75 375 PRO A N 1
ATOM 2908 C CA . PRO A 1 375 ? -19.213 3.683 37.073 1.00 96.75 375 PRO A CA 1
ATOM 2909 C C . PRO A 1 375 ? -19.644 3.606 35.603 1.00 96.75 375 PRO A C 1
ATOM 2911 O O . PRO A 1 375 ? -18.821 3.819 34.710 1.00 96.75 375 PRO A O 1
ATOM 2914 N N . ASN A 1 376 ? -20.930 3.355 35.334 1.00 96.19 376 ASN A N 1
ATOM 2915 C CA . ASN A 1 376 ? -21.455 3.316 33.969 1.00 96.19 376 ASN A CA 1
ATOM 2916 C C . ASN A 1 376 ? -21.505 4.727 33.364 1.00 96.19 376 ASN A C 1
ATOM 2918 O O . ASN A 1 376 ? -21.102 4.926 32.217 1.00 96.19 376 ASN A O 1
ATOM 2922 N N . ALA A 1 377 ? -21.931 5.723 34.150 1.00 96.94 377 ALA A N 1
ATOM 2923 C CA . ALA A 1 377 ? -21.921 7.123 33.740 1.00 96.94 377 ALA A CA 1
ATOM 2924 C C . ALA A 1 377 ? -20.499 7.644 33.513 1.00 96.94 377 ALA A C 1
ATOM 2926 O O . ALA A 1 377 ? -20.254 8.280 32.492 1.00 96.94 377 ALA A O 1
ATOM 2927 N N . LEU A 1 378 ? -19.556 7.325 34.408 1.00 97.81 378 LEU A N 1
ATOM 2928 C CA . LEU A 1 378 ? -18.133 7.636 34.241 1.00 97.81 378 LEU A CA 1
ATOM 2929 C C . LEU A 1 378 ? -17.587 7.041 32.936 1.00 97.81 378 LEU A C 1
ATOM 2931 O O . LEU A 1 378 ? -16.941 7.740 32.159 1.00 97.81 378 LEU A O 1
ATOM 2935 N N . PHE A 1 379 ? -17.896 5.777 32.634 1.00 97.44 379 PHE A N 1
ATOM 2936 C CA . PHE A 1 379 ? -17.507 5.167 31.364 1.00 97.44 379 PHE A CA 1
ATOM 2937 C C . PHE A 1 379 ? -18.100 5.905 30.152 1.00 97.44 379 PHE A C 1
ATOM 2939 O O . PHE A 1 379 ? -17.358 6.270 29.237 1.00 97.44 379 PHE A O 1
ATOM 2946 N N . CYS A 1 380 ? -19.410 6.162 30.141 1.00 95.88 380 CYS A N 1
ATOM 2947 C CA . CYS A 1 380 ? -20.080 6.874 29.051 1.00 95.88 380 CYS A CA 1
ATOM 2948 C C . CYS A 1 380 ? -19.530 8.295 28.863 1.00 95.88 380 CYS A C 1
ATOM 2950 O O . CYS A 1 380 ? -19.252 8.702 27.733 1.00 95.88 380 CYS A O 1
ATOM 2952 N N . LEU A 1 381 ? -19.303 9.023 29.955 1.00 95.19 381 LEU A N 1
ATOM 2953 C CA . LEU A 1 381 ? -18.700 10.352 29.950 1.00 95.19 381 LEU A CA 1
ATOM 2954 C C . LEU A 1 381 ? -17.268 10.314 29.391 1.00 95.19 381 LEU A C 1
ATOM 2956 O O . LEU A 1 381 ? -16.907 11.143 28.552 1.00 95.19 381 LEU A O 1
ATOM 2960 N N . GLY A 1 382 ? -16.482 9.301 29.768 1.00 95.56 382 GLY A N 1
ATOM 2961 C CA . GLY A 1 382 ? -15.153 9.051 29.209 1.00 95.56 382 GLY A CA 1
ATOM 2962 C C . GLY A 1 382 ? -15.177 8.846 27.691 1.00 95.56 382 GLY A C 1
ATOM 2963 O O . GLY A 1 382 ? -14.354 9.423 26.977 1.00 95.56 382 GLY A O 1
ATOM 2964 N N . VAL A 1 383 ? -16.166 8.110 27.167 1.00 94.62 383 VAL A N 1
ATOM 2965 C CA . VAL A 1 383 ? -16.359 7.929 25.714 1.00 94.62 383 VAL A CA 1
ATOM 2966 C C . VAL A 1 383 ? -16.680 9.256 25.023 1.00 94.62 383 VAL A C 1
ATOM 2968 O O . VAL A 1 383 ? -16.136 9.533 23.950 1.00 94.62 383 VAL A O 1
ATOM 2971 N N . MET A 1 384 ? -17.521 10.100 25.626 1.00 93.88 384 MET A N 1
ATOM 2972 C CA . MET A 1 384 ? -17.868 11.409 25.060 1.00 93.88 384 MET A CA 1
ATOM 2973 C C . MET A 1 384 ? -16.650 12.336 24.980 1.00 93.88 384 MET A C 1
ATOM 2975 O O . MET A 1 384 ? -16.414 12.923 23.921 1.00 93.88 384 MET A O 1
ATOM 2979 N N . TYR A 1 385 ? -15.819 12.396 26.028 1.00 95.25 385 TYR A N 1
ATOM 2980 C CA . TYR A 1 385 ? -14.558 13.150 26.008 1.00 95.25 385 TYR A CA 1
ATOM 2981 C C . TYR A 1 385 ? -13.535 12.582 25.018 1.00 95.25 385 TYR A C 1
ATOM 2983 O O . TYR A 1 385 ? -12.858 13.344 24.325 1.00 95.25 385 TYR A O 1
ATOM 2991 N N . TYR A 1 386 ? -13.446 11.255 24.899 1.00 94.06 386 TYR A N 1
ATOM 2992 C CA . TYR A 1 386 ? -12.529 10.590 23.972 1.00 94.06 386 TYR A CA 1
ATOM 2993 C C . TYR A 1 386 ? -12.843 10.921 22.504 1.00 94.06 386 TYR A C 1
ATOM 2995 O O . TYR A 1 386 ? -11.934 11.172 21.706 1.00 94.06 386 TYR A O 1
ATOM 3003 N N . LEU A 1 387 ? -14.132 10.937 22.149 1.00 91.94 387 LEU A N 1
ATOM 3004 C CA . LEU A 1 387 ? -14.604 11.233 20.794 1.00 91.94 387 LEU A CA 1
ATOM 3005 C C . LEU A 1 387 ? -14.764 12.736 20.521 1.00 91.94 387 LEU A C 1
ATOM 3007 O O . LEU A 1 387 ? -14.728 13.136 19.361 1.00 91.94 387 LEU A O 1
ATOM 3011 N N . GLY A 1 388 ? -14.924 13.565 21.557 1.00 88.31 388 GLY A N 1
ATOM 3012 C CA . GLY A 1 388 ? -15.294 14.975 21.404 1.00 88.31 388 GLY A CA 1
ATOM 3013 C C . GLY A 1 388 ? -16.729 15.157 20.900 1.00 88.31 388 GLY A C 1
ATOM 3014 O O . GLY A 1 388 ? -16.987 16.010 20.054 1.00 88.31 388 GLY A O 1
ATOM 3015 N N . ARG A 1 389 ? -17.657 14.309 21.361 1.00 83.00 389 ARG A N 1
ATOM 3016 C CA . ARG A 1 389 ? -19.077 14.355 20.978 1.00 83.00 389 ARG A CA 1
ATOM 3017 C C . ARG A 1 389 ? -19.837 15.238 21.967 1.00 83.00 389 ARG A C 1
ATOM 3019 O O . ARG A 1 389 ? -19.889 14.897 23.143 1.00 83.00 389 ARG A O 1
ATOM 3026 N N . ASP A 1 390 ? -20.358 16.375 21.499 1.00 83.62 390 ASP A N 1
ATOM 3027 C CA . ASP A 1 390 ? -21.045 17.410 22.309 1.00 83.62 390 ASP A CA 1
ATOM 3028 C C . ASP A 1 390 ? -20.188 18.037 23.424 1.00 83.62 390 ASP A C 1
ATOM 3030 O O . ASP A 1 390 ? -20.661 18.808 24.256 1.00 83.62 390 ASP A O 1
ATOM 3034 N N . THR A 1 391 ? -18.891 17.742 23.400 1.00 85.06 391 THR A N 1
ATOM 3035 C CA . THR A 1 391 ? -17.843 18.305 24.245 1.00 85.06 391 THR A CA 1
ATOM 3036 C C . THR A 1 391 ? -16.567 18.435 23.416 1.00 85.06 391 THR A C 1
ATOM 3038 O O . THR A 1 391 ? -16.417 17.788 22.378 1.00 85.06 391 THR A O 1
ATOM 3041 N N . LYS A 1 392 ? -15.610 19.255 23.853 1.00 88.00 392 LYS A N 1
ATOM 3042 C CA . LYS A 1 392 ? -14.292 19.288 23.210 1.00 88.00 392 LYS A CA 1
ATOM 3043 C C . LYS A 1 392 ? -13.570 17.969 23.495 1.00 88.00 392 LYS A C 1
ATOM 3045 O O . LYS A 1 392 ? -13.558 17.514 24.636 1.00 88.00 392 LYS A O 1
ATOM 3050 N N . LYS A 1 393 ? -12.941 17.380 22.470 1.00 93.56 393 LYS A N 1
ATOM 3051 C CA . LYS A 1 393 ? -12.095 16.191 22.642 1.00 93.56 393 LYS A CA 1
ATOM 3052 C C . LYS A 1 393 ? -11.028 16.460 23.708 1.00 93.56 393 LYS A C 1
ATOM 3054 O O . LYS A 1 393 ? -10.215 17.370 23.541 1.00 93.56 393 LYS A O 1
ATOM 3059 N N . ASP A 1 394 ? -11.030 15.651 24.761 1.00 95.12 394 ASP A N 1
ATOM 3060 C CA . ASP A 1 394 ? -10.148 15.779 25.922 1.00 95.12 394 ASP A CA 1
ATOM 3061 C C . ASP A 1 394 ? -9.725 14.382 26.393 1.00 95.12 394 ASP A C 1
ATOM 3063 O O . ASP A 1 394 ? -10.461 13.666 27.072 1.00 95.12 394 ASP A O 1
ATOM 3067 N N . LEU A 1 395 ? -8.534 13.958 25.968 1.00 96.31 395 LEU A N 1
ATOM 3068 C CA . LEU A 1 395 ? -8.032 12.617 26.267 1.00 96.31 395 LEU A CA 1
ATOM 3069 C C . LEU A 1 395 ? -7.624 12.464 27.738 1.00 96.31 395 LEU A C 1
ATOM 3071 O O . LEU A 1 395 ? -7.658 11.351 28.253 1.00 96.31 395 LEU A O 1
ATOM 3075 N N . THR A 1 396 ? -7.269 13.551 28.422 1.00 96.06 396 THR A N 1
ATOM 3076 C CA . THR A 1 396 ? -6.897 13.496 29.839 1.00 96.06 396 THR A CA 1
ATOM 3077 C C . THR A 1 396 ? -8.137 13.249 30.689 1.00 96.06 396 THR A C 1
ATOM 3079 O O . THR A 1 396 ? -8.172 12.279 31.442 1.00 96.06 396 THR A O 1
ATOM 3082 N N . LYS A 1 397 ? -9.211 14.020 30.470 1.00 95.19 397 LYS A N 1
ATOM 3083 C CA . LYS A 1 397 ? -10.495 13.791 31.154 1.00 95.19 397 LYS A CA 1
ATOM 3084 C C . LYS A 1 397 ? -11.110 12.438 30.826 1.00 95.19 397 LYS A C 1
ATOM 3086 O O . LYS A 1 397 ? -11.695 11.800 31.699 1.00 95.19 397 LYS A O 1
ATOM 3091 N N . ALA A 1 398 ? -10.976 11.981 29.579 1.00 97.06 398 ALA A N 1
ATOM 3092 C CA . ALA A 1 398 ? -11.424 10.646 29.201 1.00 97.06 398 ALA A CA 1
ATOM 3093 C C . ALA A 1 398 ? -10.713 9.563 30.027 1.00 97.06 398 ALA A C 1
ATOM 3095 O O . ALA A 1 398 ? -11.373 8.670 30.557 1.00 97.06 398 ALA A O 1
ATOM 3096 N N . LEU A 1 399 ? -9.387 9.671 30.179 1.00 97.38 399 LEU A N 1
ATOM 3097 C CA . LEU A 1 399 ? -8.602 8.744 30.991 1.00 97.38 399 LEU A CA 1
ATOM 3098 C C . LEU A 1 399 ? -8.992 8.806 32.472 1.00 97.38 399 LEU A C 1
ATOM 3100 O O . LEU A 1 399 ? -9.168 7.754 33.077 1.00 97.38 399 LEU A O 1
ATOM 3104 N N . GLU A 1 400 ? -9.178 9.997 33.042 1.00 96.62 400 GLU A N 1
ATOM 3105 C CA . GLU A 1 400 ? -9.638 10.175 34.429 1.00 96.62 400 GLU A CA 1
ATOM 3106 C C . GLU A 1 400 ? -10.983 9.479 34.676 1.00 96.62 400 GLU A C 1
ATOM 3108 O O . GLU A 1 400 ? -11.115 8.699 35.620 1.00 96.62 400 GLU A O 1
ATOM 3113 N N . CYS A 1 401 ? -11.957 9.680 33.780 1.00 97.25 401 CYS A N 1
ATOM 3114 C CA . CYS A 1 401 ? -13.262 9.026 33.860 1.00 97.25 401 CYS A CA 1
ATOM 3115 C C . CYS A 1 401 ? -13.140 7.498 33.761 1.00 97.25 401 CYS A C 1
ATOM 3117 O O . CYS A 1 401 ? -13.763 6.765 34.533 1.00 97.25 401 CYS A O 1
ATOM 3119 N N . TYR A 1 402 ? -12.322 6.996 32.828 1.00 97.81 402 TYR A N 1
ATOM 3120 C CA . TYR A 1 402 ? -12.099 5.559 32.697 1.00 97.81 402 TYR A CA 1
ATOM 3121 C C . TYR A 1 402 ? -11.397 4.966 33.913 1.00 97.81 402 TYR A C 1
ATOM 3123 O O . TYR A 1 402 ? -11.782 3.877 34.316 1.00 97.81 402 TYR A O 1
ATOM 3131 N N . LEU A 1 403 ? -10.416 5.647 34.508 1.00 97.69 403 LEU A N 1
ATOM 3132 C CA . LEU A 1 403 ? -9.738 5.183 35.720 1.00 97.69 403 LEU A CA 1
ATOM 3133 C C . LEU A 1 403 ? -10.702 5.125 36.905 1.00 97.69 403 LEU A C 1
ATOM 3135 O O . LEU A 1 403 ? -10.815 4.076 37.531 1.00 97.69 403 LEU A O 1
ATOM 3139 N N . ALA A 1 404 ? -11.489 6.181 37.126 1.00 97.25 404 ALA A N 1
ATOM 3140 C CA . ALA A 1 404 ? -12.486 6.218 38.193 1.00 97.25 404 ALA A CA 1
ATOM 3141 C C . ALA A 1 404 ? -13.540 5.098 38.067 1.00 97.25 404 ALA A C 1
ATOM 3143 O O . ALA A 1 404 ? -13.946 4.509 39.069 1.00 97.25 404 ALA A O 1
ATOM 3144 N N . ALA A 1 405 ? -13.966 4.757 36.844 1.00 97.62 405 ALA A N 1
ATOM 3145 C CA . ALA A 1 405 ? -14.836 3.603 36.602 1.00 97.62 405 ALA A CA 1
ATOM 3146 C C . ALA A 1 405 ? -14.089 2.258 36.715 1.00 97.62 405 ALA A C 1
ATOM 3148 O O . ALA A 1 405 ? -14.640 1.262 37.188 1.00 97.62 405 ALA A O 1
ATOM 3149 N N . ALA A 1 406 ? -12.834 2.201 36.264 1.00 96.88 406 ALA A N 1
ATOM 3150 C CA . ALA A 1 406 ? -12.005 0.999 36.252 1.00 96.88 406 ALA A CA 1
ATOM 3151 C C . ALA A 1 406 ? -11.615 0.536 37.662 1.00 96.88 406 ALA A C 1
ATOM 3153 O O . ALA A 1 406 ? -11.602 -0.677 37.911 1.00 96.88 406 ALA A O 1
ATOM 3154 N N . ASP A 1 407 ? -11.347 1.478 38.569 1.00 96.31 407 ASP A N 1
ATOM 3155 C CA . ASP A 1 407 ? -11.085 1.244 39.994 1.00 96.31 407 ASP A CA 1
ATOM 3156 C C . ASP A 1 407 ? -12.299 0.626 40.702 1.00 96.31 407 ASP A C 1
ATOM 3158 O O . ASP A 1 407 ? -12.141 -0.203 41.594 1.00 96.31 407 ASP A O 1
ATOM 3162 N N . GLN A 1 408 ? -13.511 0.929 40.226 1.00 95.94 408 GLN A N 1
ATOM 3163 C CA . GLN A 1 408 ? -14.765 0.317 40.681 1.00 95.94 408 GLN A CA 1
ATOM 3164 C C . GLN A 1 408 ? -15.077 -1.031 40.006 1.00 95.94 408 GLN A C 1
ATOM 3166 O O . GLN A 1 408 ? -16.147 -1.600 40.204 1.00 95.94 408 GLN A O 1
ATOM 3171 N N . GLY A 1 409 ? -14.163 -1.559 39.186 1.00 94.75 409 GLY A N 1
ATOM 3172 C CA . GLY A 1 409 ? -14.311 -2.867 38.550 1.00 94.75 409 GLY A CA 1
ATOM 3173 C C . GLY A 1 409 ? -14.958 -2.858 37.163 1.00 94.75 409 GLY A C 1
ATOM 3174 O O . GLY A 1 409 ? -15.087 -3.925 36.571 1.00 94.75 409 GLY A O 1
ATOM 3175 N N . HIS A 1 410 ? -15.313 -1.705 36.583 1.00 97.25 410 HIS A N 1
ATOM 3176 C CA . HIS A 1 410 ? -16.006 -1.659 35.289 1.00 97.25 410 HIS A CA 1
ATOM 3177 C C . HIS A 1 410 ? -15.124 -2.196 34.138 1.00 97.25 410 HIS A C 1
ATOM 3179 O O . HIS A 1 410 ? -14.196 -1.528 33.669 1.00 97.25 410 HIS A O 1
ATOM 3185 N N . ALA A 1 411 ? -15.417 -3.409 33.651 1.00 97.00 411 ALA A N 1
ATOM 3186 C CA . ALA A 1 411 ? -14.543 -4.162 32.745 1.00 97.00 411 ALA A CA 1
ATOM 3187 C C . ALA A 1 411 ? -14.224 -3.434 31.429 1.00 97.00 411 ALA A C 1
ATOM 3189 O O . ALA A 1 411 ? -13.076 -3.450 30.973 1.00 97.00 411 ALA A O 1
ATOM 3190 N N . ALA A 1 412 ? -15.205 -2.763 30.817 1.00 96.88 412 ALA A N 1
ATOM 3191 C CA . ALA A 1 412 ? -14.957 -1.995 29.600 1.00 96.88 412 ALA A CA 1
ATOM 3192 C C . ALA A 1 412 ? -14.047 -0.790 29.886 1.00 96.88 412 ALA A C 1
ATOM 3194 O O . ALA A 1 412 ? -13.100 -0.563 29.138 1.00 96.88 412 ALA A O 1
ATOM 3195 N N . ALA A 1 413 ? -14.252 -0.080 31.000 1.00 97.62 413 ALA A N 1
ATOM 3196 C CA . ALA A 1 413 ? -13.418 1.066 31.369 1.00 97.62 413 ALA A CA 1
ATOM 3197 C C . ALA A 1 413 ? -11.966 0.640 31.623 1.00 97.62 413 ALA A C 1
ATOM 3199 O O . ALA A 1 413 ? -11.051 1.269 31.101 1.00 97.62 413 ALA A O 1
ATOM 3200 N N . GLN A 1 414 ? -11.754 -0.499 32.293 1.00 98.31 414 GLN A N 1
ATOM 3201 C CA . GLN A 1 414 ? -10.432 -1.121 32.426 1.00 98.31 414 GLN A CA 1
ATOM 3202 C C . GLN A 1 414 ? -9.801 -1.405 31.051 1.00 98.31 414 GLN A C 1
ATOM 3204 O O . GLN A 1 414 ? -8.631 -1.106 30.825 1.00 98.31 414 GLN A O 1
ATOM 3209 N N . ASN A 1 415 ? -10.566 -1.924 30.085 1.00 97.81 415 ASN A N 1
ATOM 3210 C CA . ASN A 1 415 ? -10.044 -2.140 28.736 1.00 97.81 415 ASN A CA 1
ATOM 3211 C C . ASN A 1 415 ? -9.627 -0.836 28.037 1.00 97.81 415 ASN A C 1
ATOM 3213 O O . ASN A 1 415 ? -8.563 -0.795 27.417 1.00 97.81 415 ASN A O 1
ATOM 3217 N N . TYR A 1 416 ? -10.459 0.205 28.114 1.00 97.44 416 TYR A N 1
ATOM 3218 C CA . TYR A 1 416 ? -10.178 1.498 27.487 1.00 97.44 416 TYR A CA 1
ATOM 3219 C C . TYR A 1 416 ? -9.014 2.227 28.166 1.00 97.44 416 TYR A C 1
ATOM 3221 O O . TYR A 1 416 ? -8.136 2.710 27.455 1.00 97.44 416 TYR A O 1
ATOM 3229 N N . ALA A 1 417 ? -8.927 2.214 29.499 1.00 97.25 417 ALA A N 1
ATOM 3230 C CA . ALA A 1 417 ? -7.765 2.712 30.236 1.00 97.25 417 ALA A CA 1
ATOM 3231 C C . ALA A 1 417 ? -6.480 1.988 29.797 1.00 97.25 417 ALA A C 1
ATOM 3233 O O . ALA A 1 417 ? -5.466 2.629 29.525 1.00 97.25 417 ALA A O 1
ATOM 3234 N N . GLY A 1 418 ? -6.545 0.661 29.628 1.00 97.06 418 GLY A N 1
ATOM 3235 C CA . GLY A 1 418 ? -5.432 -0.124 29.099 1.00 97.06 418 GLY A CA 1
ATOM 3236 C C . GLY A 1 418 ? -5.000 0.310 27.692 1.00 97.06 418 GLY A C 1
ATOM 3237 O O . GLY A 1 418 ? -3.811 0.496 27.445 1.00 97.06 418 GLY A O 1
ATOM 3238 N N . CYS A 1 419 ? -5.955 0.551 26.785 1.00 96.69 419 CYS A N 1
ATOM 3239 C CA . CYS A 1 419 ? -5.660 1.073 25.445 1.00 96.69 419 CYS A CA 1
ATOM 3240 C C . CYS A 1 419 ? -5.025 2.470 25.491 1.00 96.69 419 CYS A C 1
ATOM 3242 O O . CYS A 1 419 ? -4.073 2.730 24.763 1.00 96.69 419 CYS A O 1
ATOM 3244 N N . MET A 1 420 ? -5.523 3.358 26.354 1.00 97.44 420 MET A N 1
ATOM 3245 C CA . MET A 1 420 ? -5.006 4.723 26.464 1.00 97.44 420 MET A CA 1
ATOM 3246 C C . MET A 1 420 ? -3.560 4.756 26.965 1.00 97.44 420 MET A C 1
ATOM 3248 O O . MET A 1 420 ? -2.749 5.478 26.390 1.00 97.44 420 MET A O 1
ATOM 3252 N N . TYR A 1 421 ? -3.199 3.921 27.945 1.00 97.75 421 TYR A N 1
ATOM 3253 C CA . TYR A 1 421 ? -1.800 3.771 28.361 1.00 97.75 421 TYR A CA 1
ATOM 3254 C C . TYR A 1 421 ? -0.920 3.118 27.297 1.00 97.75 421 TYR A C 1
ATOM 3256 O O . TYR A 1 421 ? 0.234 3.505 27.147 1.00 97.75 421 TYR A O 1
ATOM 3264 N N . HIS A 1 422 ? -1.438 2.142 26.550 1.00 96.69 422 HIS A N 1
ATOM 3265 C CA . HIS A 1 422 ? -0.682 1.498 25.477 1.00 96.69 422 HIS A CA 1
ATOM 3266 C C . HIS A 1 422 ? -0.337 2.480 24.345 1.00 96.69 422 HIS A C 1
ATOM 3268 O O . HIS A 1 422 ? 0.793 2.497 23.865 1.00 96.69 422 HIS A O 1
ATOM 3274 N N . ASP A 1 423 ? -1.304 3.304 23.934 1.00 95.06 423 ASP A N 1
ATOM 3275 C CA . ASP A 1 423 ? -1.176 4.210 22.786 1.00 95.06 423 ASP A CA 1
ATOM 3276 C C . ASP A 1 423 ? -0.649 5.609 23.167 1.00 95.06 423 ASP A C 1
ATOM 3278 O O . ASP A 1 423 ? -0.420 6.442 22.291 1.00 95.06 423 ASP A O 1
ATOM 3282 N N . GLY A 1 424 ? -0.453 5.886 24.461 1.00 94.81 424 GLY A N 1
ATOM 3283 C CA . GLY A 1 424 ? 0.014 7.187 24.948 1.00 94.81 424 GLY A CA 1
ATOM 3284 C C . GLY A 1 424 ? -1.034 8.301 24.814 1.00 94.81 424 GLY A C 1
ATOM 3285 O O . GLY A 1 424 ? -0.708 9.443 24.485 1.00 94.81 424 GLY A O 1
ATOM 3286 N N . LEU A 1 425 ? -2.313 7.967 25.006 1.00 93.81 425 LEU A N 1
ATOM 3287 C CA . LEU A 1 425 ? -3.444 8.885 24.872 1.00 93.81 425 LEU A CA 1
ATOM 3288 C C . LEU A 1 425 ? -3.844 9.414 26.252 1.00 93.81 425 LEU A C 1
ATOM 3290 O O . LEU A 1 425 ? -4.262 8.644 27.107 1.00 93.81 425 LEU A O 1
ATOM 3294 N N . GLY A 1 426 ? -3.723 10.724 26.484 1.00 91.06 426 GLY A N 1
ATOM 3295 C CA . GLY A 1 426 ? -4.045 11.342 27.785 1.00 91.06 426 GLY A CA 1
ATOM 3296 C C . GLY A 1 426 ? -3.019 11.076 28.900 1.00 91.06 426 GLY A C 1
ATOM 3297 O O . GLY A 1 426 ? -3.036 11.759 29.918 1.00 91.06 426 GLY A O 1
ATOM 3298 N N . ALA A 1 427 ? -2.089 10.142 28.691 1.00 94.38 427 ALA A N 1
ATOM 3299 C CA . ALA A 1 427 ? -0.916 9.883 29.523 1.00 94.38 427 ALA A CA 1
ATOM 3300 C C . ALA A 1 427 ? 0.250 9.385 28.644 1.00 94.38 427 ALA A C 1
ATOM 3302 O O . ALA A 1 427 ? 0.000 8.921 27.532 1.00 94.38 427 ALA A O 1
ATOM 3303 N N . PRO A 1 428 ? 1.515 9.453 29.103 1.00 96.12 428 PRO A N 1
ATOM 3304 C CA . PRO A 1 428 ? 2.636 8.822 28.406 1.00 96.12 428 PRO A CA 1
ATOM 3305 C C . PRO A 1 428 ? 2.427 7.314 28.215 1.00 96.12 428 PRO A C 1
ATOM 3307 O O . PRO A 1 428 ? 1.731 6.679 29.009 1.00 96.12 428 PRO A O 1
ATOM 3310 N N . ILE A 1 429 ? 3.067 6.744 27.186 1.00 96.38 429 ILE A N 1
ATOM 3311 C CA . ILE A 1 429 ? 3.028 5.298 26.924 1.00 96.38 429 ILE A CA 1
ATOM 3312 C C . ILE A 1 429 ? 3.528 4.536 28.159 1.00 96.38 429 ILE A C 1
ATOM 3314 O O . ILE A 1 429 ? 4.663 4.729 28.594 1.00 96.38 429 ILE A O 1
ATOM 3318 N N . ASP A 1 430 ? 2.693 3.641 28.686 1.00 96.81 430 ASP A N 1
ATOM 3319 C CA . ASP A 1 430 ? 2.995 2.786 29.835 1.00 96.81 430 ASP A CA 1
ATOM 3320 C C . ASP A 1 430 ? 2.429 1.380 29.606 1.00 96.81 430 ASP A C 1
ATOM 3322 O O . ASP A 1 430 ? 1.278 1.059 29.919 1.00 96.81 430 ASP A O 1
ATOM 3326 N N . TYR A 1 431 ? 3.264 0.510 29.042 1.00 96.25 431 TYR A N 1
ATOM 3327 C CA . TYR A 1 431 ? 2.873 -0.866 28.760 1.00 96.25 431 TYR A CA 1
ATOM 3328 C C . TYR A 1 431 ? 2.586 -1.675 30.032 1.00 96.25 431 TYR A C 1
ATOM 3330 O O . TYR A 1 431 ? 1.756 -2.582 30.002 1.00 96.25 431 TYR A O 1
ATOM 3338 N N . ILE A 1 432 ? 3.223 -1.362 31.164 1.00 94.25 432 ILE A N 1
ATOM 3339 C CA . ILE A 1 432 ? 3.010 -2.115 32.407 1.00 94.25 432 ILE A CA 1
ATOM 3340 C C . ILE A 1 432 ? 1.589 -1.854 32.908 1.00 94.25 432 ILE A C 1
ATOM 3342 O O . ILE A 1 432 ? 0.826 -2.806 33.094 1.00 94.25 432 ILE A O 1
ATOM 3346 N N . LYS A 1 433 ? 1.189 -0.582 33.002 1.00 95.81 433 LYS A N 1
ATOM 3347 C CA . LYS A 1 433 ? -0.188 -0.213 33.365 1.00 95.81 433 LYS A CA 1
ATOM 3348 C C . LYS A 1 433 ? -1.210 -0.703 32.350 1.00 95.81 433 LYS A C 1
ATOM 3350 O O . LYS A 1 433 ? -2.268 -1.195 32.743 1.00 95.81 433 LYS A O 1
ATOM 3355 N N . ALA A 1 434 ? -0.900 -0.621 31.054 1.00 97.44 434 ALA A N 1
ATOM 3356 C CA . ALA A 1 434 ? -1.782 -1.138 30.012 1.00 97.44 434 ALA A CA 1
ATOM 3357 C C . ALA A 1 434 ? -2.100 -2.625 30.228 1.00 97.44 434 ALA A C 1
ATOM 3359 O O . ALA A 1 434 ? -3.263 -3.035 30.214 1.00 97.44 434 ALA A O 1
ATOM 3360 N N . LYS A 1 435 ? -1.062 -3.425 30.501 1.00 96.38 435 LYS A N 1
ATOM 3361 C CA . LYS A 1 435 ? -1.187 -4.853 30.795 1.00 96.38 435 LYS A CA 1
ATOM 3362 C C . LYS A 1 435 ? -1.983 -5.115 32.067 1.00 96.38 435 LYS A C 1
ATOM 3364 O O . LYS A 1 435 ? -2.825 -6.008 32.056 1.00 96.38 435 LYS A O 1
ATOM 3369 N N . GLU A 1 436 ? -1.722 -4.392 33.152 1.00 96.50 436 GLU A N 1
ATOM 3370 C CA . GLU A 1 436 ? -2.446 -4.559 34.420 1.00 96.50 436 GLU A CA 1
ATOM 3371 C C . GLU A 1 436 ? -3.949 -4.348 34.235 1.00 96.50 436 GLU A C 1
ATOM 3373 O O . GLU A 1 436 ? -4.754 -5.198 34.628 1.00 96.50 436 GLU A O 1
ATOM 3378 N N . TRP A 1 437 ? -4.329 -3.261 33.564 1.00 98.00 437 TRP A N 1
ATOM 3379 C CA . TRP A 1 437 ? -5.728 -2.952 33.295 1.00 98.00 437 TRP A CA 1
ATOM 3380 C C . TRP A 1 437 ? -6.387 -3.955 32.357 1.00 98.00 437 TRP A C 1
ATOM 3382 O O . TRP A 1 437 ? -7.492 -4.435 32.630 1.00 98.00 437 TRP A O 1
ATOM 3392 N N . TRP A 1 438 ? -5.702 -4.343 31.283 1.00 97.75 438 TRP A N 1
ATOM 3393 C CA . TRP A 1 438 ? -6.210 -5.379 30.397 1.00 97.75 438 TRP A CA 1
ATOM 3394 C C . TRP A 1 438 ? -6.310 -6.746 31.077 1.00 97.75 438 TRP A C 1
ATOM 3396 O O . TRP A 1 438 ? -7.258 -7.464 30.783 1.00 97.75 438 TRP A O 1
ATOM 3406 N N . LEU A 1 439 ? -5.411 -7.120 31.995 1.00 97.06 439 LEU A N 1
ATOM 3407 C CA . LEU A 1 439 ? -5.517 -8.375 32.750 1.00 97.06 439 LEU A CA 1
ATOM 3408 C C . LEU A 1 439 ? -6.713 -8.367 33.705 1.00 97.06 439 LEU A C 1
ATOM 3410 O O . LEU A 1 439 ? -7.431 -9.365 33.753 1.00 97.06 439 LEU A O 1
ATOM 3414 N N . LYS A 1 440 ? -6.970 -7.254 34.408 1.00 97.62 440 LYS A N 1
ATOM 3415 C CA . LYS A 1 440 ? -8.180 -7.089 35.234 1.00 97.62 440 LYS A CA 1
ATOM 3416 C C . LYS A 1 440 ? -9.446 -7.243 34.381 1.00 97.62 440 LYS A C 1
ATOM 3418 O O . LYS A 1 440 ? -10.302 -8.061 34.701 1.00 97.62 440 LYS A O 1
ATOM 3423 N N . SER A 1 441 ? -9.513 -6.551 33.242 1.00 97.94 441 SER A N 1
ATOM 3424 C CA . SER A 1 441 ? -10.653 -6.614 32.314 1.00 97.94 441 SER A CA 1
ATOM 3425 C C . SER A 1 441 ? -10.832 -8.009 31.695 1.00 97.94 441 SER A C 1
ATOM 3427 O O . SER A 1 441 ? -11.932 -8.560 31.650 1.00 97.94 441 SER A O 1
ATOM 3429 N N . ALA A 1 442 ? -9.735 -8.631 31.258 1.00 96.81 442 ALA A N 1
ATOM 3430 C CA . ALA A 1 442 ? -9.728 -9.961 30.658 1.00 96.81 442 ALA A CA 1
ATOM 3431 C C . ALA A 1 442 ? -10.074 -11.066 31.666 1.00 96.81 442 ALA A C 1
ATOM 3433 O O . ALA A 1 442 ? -10.692 -12.061 31.276 1.00 96.81 442 ALA A O 1
ATOM 3434 N N . GLY A 1 443 ? -9.696 -10.891 32.939 1.00 95.81 443 GLY A N 1
ATOM 3435 C CA . GLY A 1 443 ? -10.062 -11.763 34.056 1.00 95.81 443 GLY A CA 1
ATOM 3436 C C . GLY A 1 443 ? -11.567 -11.788 34.324 1.00 95.81 443 GLY A C 1
ATOM 3437 O O . GLY A 1 443 ? -12.090 -12.825 34.711 1.00 95.81 443 GLY A O 1
ATOM 3438 N N . GLN A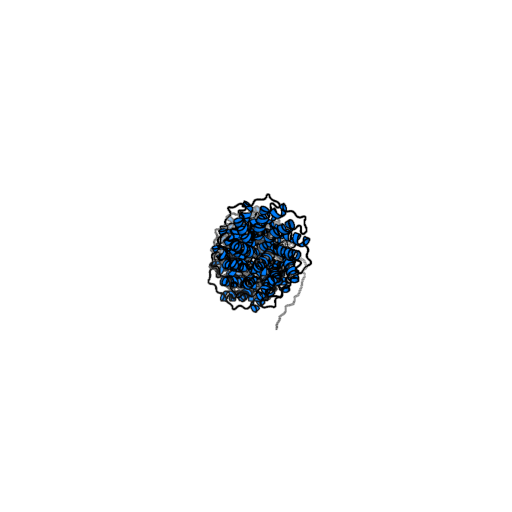 1 444 ? -12.268 -10.697 34.003 1.00 96.19 444 GLN A N 1
ATOM 3439 C CA . GLN A 1 444 ? -13.734 -10.611 34.014 1.00 96.19 444 GLN A CA 1
ATOM 3440 C C . GLN A 1 444 ? -14.389 -11.165 32.735 1.00 96.19 444 GLN A C 1
ATOM 3442 O O . GLN A 1 444 ? -15.596 -11.053 32.551 1.00 96.19 444 GLN A O 1
ATOM 3447 N N . GLY A 1 445 ? -13.607 -11.737 31.814 1.00 94.62 445 GLY A N 1
ATOM 3448 C CA . GLY A 1 445 ? -14.117 -12.313 30.571 1.00 94.62 445 GLY A CA 1
ATOM 3449 C C . GLY A 1 445 ? -14.215 -11.341 29.392 1.00 94.62 445 GLY A C 1
ATOM 3450 O O . GLY A 1 445 ? -14.605 -11.769 28.312 1.00 94.62 445 GLY A O 1
ATOM 3451 N N . TYR A 1 446 ? -13.816 -10.069 29.521 1.00 97.50 446 TYR A N 1
ATOM 3452 C CA . TYR A 1 446 ? -14.005 -9.085 28.447 1.00 97.50 446 TYR A CA 1
ATOM 3453 C C . TYR A 1 446 ? -13.163 -9.410 27.195 1.00 97.50 446 TYR A C 1
ATOM 3455 O O . TYR A 1 446 ? -11.939 -9.233 27.171 1.00 97.50 446 TYR A O 1
ATOM 3463 N N . ALA A 1 447 ? -13.817 -9.873 26.123 1.00 97.38 447 ALA A N 1
ATOM 3464 C CA . ALA A 1 447 ? -13.154 -10.426 24.936 1.00 97.38 447 ALA A CA 1
ATOM 3465 C C . ALA A 1 447 ? -12.195 -9.443 24.233 1.00 97.38 447 ALA A C 1
ATOM 3467 O O . ALA A 1 447 ? -11.144 -9.844 23.724 1.00 97.38 447 ALA A O 1
ATOM 3468 N N . SER A 1 448 ? -12.509 -8.141 24.233 1.00 97.00 448 SER A N 1
ATOM 3469 C CA . SER A 1 448 ? -11.624 -7.130 23.638 1.00 97.00 448 SER A CA 1
ATOM 3470 C C . SER A 1 448 ? -10.302 -7.003 24.401 1.00 97.00 448 SER A C 1
ATOM 3472 O O . SER A 1 448 ? -9.244 -6.946 23.769 1.00 97.00 448 SER A O 1
ATOM 3474 N N . ALA A 1 449 ? -10.344 -7.069 25.738 1.00 97.56 449 ALA A N 1
ATOM 3475 C CA . ALA A 1 449 ? -9.149 -7.051 26.579 1.00 97.56 449 ALA A CA 1
ATOM 3476 C C . ALA A 1 449 ? -8.330 -8.336 26.423 1.00 97.56 449 ALA A C 1
ATOM 3478 O O . ALA A 1 449 ? -7.112 -8.272 26.274 1.00 97.56 449 ALA A O 1
ATOM 3479 N N . GLN A 1 450 ? -8.988 -9.498 26.348 1.00 98.19 450 GLN A N 1
ATOM 3480 C CA . GLN A 1 450 ? -8.328 -10.774 26.045 1.00 98.19 450 GLN A CA 1
ATOM 3481 C C . GLN A 1 450 ? -7.584 -10.711 24.700 1.00 98.19 450 GLN A C 1
ATOM 3483 O O . GLN A 1 450 ? -6.405 -11.055 24.618 1.00 98.19 450 GLN A O 1
ATOM 3488 N N . LYS A 1 451 ? -8.222 -10.174 23.651 1.00 97.69 451 LYS A N 1
ATOM 3489 C CA . LYS A 1 451 ? -7.568 -9.928 22.357 1.00 97.69 451 LYS A CA 1
ATOM 3490 C C . LYS A 1 451 ? -6.406 -8.941 22.478 1.00 97.69 451 LYS A C 1
ATOM 3492 O O . LYS A 1 451 ? -5.377 -9.146 21.838 1.00 97.69 451 LYS A O 1
ATOM 3497 N N . ASN A 1 452 ? -6.545 -7.868 23.251 1.00 97.31 452 ASN A N 1
ATOM 3498 C CA . ASN A 1 452 ? -5.479 -6.879 23.420 1.00 97.31 452 ASN A CA 1
ATOM 3499 C C . ASN A 1 452 ? -4.253 -7.472 24.127 1.00 97.31 452 ASN A C 1
ATOM 3501 O O . ASN A 1 452 ? -3.147 -7.332 23.610 1.00 97.31 452 ASN A O 1
ATOM 3505 N N . ILE A 1 453 ? -4.443 -8.244 25.203 1.00 96.00 453 ILE A N 1
ATOM 3506 C CA . ILE A 1 453 ? -3.360 -9.007 25.847 1.00 96.00 453 ILE A CA 1
ATOM 3507 C C . ILE A 1 453 ? -2.716 -9.983 24.860 1.00 96.00 453 ILE A C 1
ATOM 3509 O O . ILE A 1 453 ? -1.491 -10.070 24.788 1.00 96.00 453 ILE A O 1
ATOM 3513 N N . GLY A 1 454 ? -3.519 -10.699 24.066 1.00 96.31 454 GLY A N 1
ATOM 3514 C CA . GLY A 1 454 ? -2.991 -11.597 23.041 1.00 96.31 454 GLY A CA 1
ATOM 3515 C C . GLY A 1 454 ? -2.090 -10.864 22.040 1.00 96.31 454 GLY A C 1
ATOM 3516 O O . GLY A 1 454 ? -0.997 -11.332 21.729 1.00 96.31 454 GLY A O 1
ATOM 3517 N N . LYS A 1 455 ? -2.504 -9.667 21.598 1.00 96.12 455 LYS A N 1
ATOM 3518 C CA . LYS A 1 455 ? -1.710 -8.806 20.706 1.00 96.12 455 LYS A CA 1
ATOM 3519 C C . LYS A 1 455 ? -0.424 -8.335 21.368 1.00 96.12 455 LYS A C 1
ATOM 3521 O O . LYS A 1 455 ? 0.614 -8.418 20.727 1.00 96.12 455 LYS A O 1
ATOM 3526 N N . MET A 1 456 ? -0.479 -7.941 22.634 1.00 95.69 456 MET A N 1
ATOM 3527 C CA . MET A 1 456 ? 0.691 -7.524 23.402 1.00 95.69 456 MET A CA 1
ATOM 3528 C C . MET A 1 456 ? 1.746 -8.636 23.504 1.00 95.69 456 MET A C 1
ATOM 3530 O O . MET A 1 456 ? 2.930 -8.394 23.288 1.00 95.69 456 MET A O 1
ATOM 3534 N N . TYR A 1 457 ? 1.328 -9.883 23.750 1.00 96.19 457 TYR A N 1
ATOM 3535 C CA . TYR A 1 457 ? 2.233 -11.039 23.729 1.00 96.19 457 TYR A CA 1
ATOM 3536 C C . TYR A 1 457 ? 2.779 -11.356 22.329 1.00 96.19 457 TYR A C 1
ATOM 3538 O O . TYR A 1 457 ? 3.892 -11.867 22.205 1.00 96.19 457 TYR A O 1
ATOM 3546 N N . GLN A 1 458 ? 2.023 -11.064 21.269 1.00 95.62 458 GLN A N 1
ATOM 3547 C CA . GLN A 1 458 ? 2.474 -11.244 19.889 1.00 95.62 458 GLN A CA 1
ATOM 3548 C C . GLN A 1 458 ? 3.507 -10.181 19.470 1.00 95.62 458 GLN A C 1
ATOM 3550 O O . GLN A 1 458 ? 4.506 -10.519 18.825 1.00 95.62 458 GLN A O 1
ATOM 3555 N N . SER A 1 459 ? 3.269 -8.907 19.791 1.00 93.44 459 SER A N 1
ATOM 3556 C CA . SER A 1 459 ? 4.149 -7.783 19.442 1.00 93.44 459 SER A CA 1
ATOM 3557 C C . SER A 1 459 ? 5.368 -7.684 20.355 1.00 93.44 459 SER A C 1
ATOM 3559 O O . SER A 1 459 ? 6.450 -7.345 19.876 1.00 93.44 459 SER A O 1
ATOM 3561 N N . GLY A 1 460 ? 5.227 -8.074 21.623 1.00 93.38 460 GLY A N 1
ATOM 3562 C CA . GLY A 1 460 ? 6.249 -7.899 22.651 1.00 93.38 460 GLY A CA 1
ATOM 3563 C C . GLY A 1 460 ? 6.311 -6.471 23.197 1.00 93.38 460 GLY A C 1
ATOM 3564 O O . GLY A 1 460 ? 7.375 -6.019 23.615 1.00 93.38 460 GLY A O 1
ATOM 3565 N N . ASP A 1 461 ? 5.195 -5.741 23.162 1.00 91.38 461 ASP A N 1
ATOM 3566 C CA . ASP A 1 461 ? 5.136 -4.365 23.659 1.00 91.38 461 ASP A CA 1
ATOM 3567 C C . ASP A 1 461 ? 5.266 -4.381 25.189 1.00 91.38 461 ASP A C 1
ATOM 3569 O O . ASP A 1 461 ? 4.397 -4.892 25.888 1.00 91.38 461 ASP A O 1
ATOM 3573 N N . GLY A 1 462 ? 6.400 -3.916 25.721 1.00 87.75 462 GLY A N 1
ATOM 3574 C CA . GLY A 1 462 ? 6.692 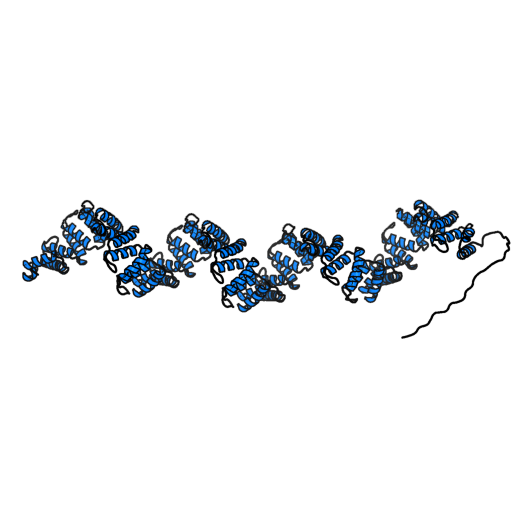-3.901 27.162 1.00 87.75 462 GLY A CA 1
ATOM 3575 C C . GLY A 1 462 ? 6.876 -5.270 27.836 1.00 87.75 462 GLY A C 1
ATOM 3576 O O . GLY A 1 462 ? 7.096 -5.320 29.045 1.00 87.75 462 GLY A O 1
ATOM 3577 N N . ILE A 1 463 ? 6.804 -6.379 27.091 1.00 92.94 463 ILE A N 1
ATOM 3578 C CA . ILE A 1 463 ? 6.999 -7.751 27.589 1.00 92.94 463 ILE A CA 1
ATOM 3579 C C . ILE A 1 463 ? 7.704 -8.630 26.542 1.00 92.94 463 ILE A C 1
ATOM 3581 O O . ILE A 1 463 ? 7.601 -8.359 25.349 1.00 92.94 463 ILE A O 1
ATOM 3585 N N . PRO A 1 464 ? 8.380 -9.728 26.932 1.00 94.06 464 PRO A N 1
ATOM 3586 C CA . PRO A 1 464 ? 8.905 -10.685 25.963 1.00 94.06 464 PRO A CA 1
ATOM 3587 C C . PRO A 1 464 ? 7.794 -11.279 25.087 1.00 94.06 464 PRO A C 1
ATOM 3589 O O . PRO A 1 464 ? 6.717 -11.622 25.583 1.00 94.06 464 PRO A O 1
ATOM 3592 N N . LYS A 1 465 ? 8.080 -11.437 23.789 1.00 94.94 465 LYS A N 1
ATOM 3593 C CA . LYS A 1 465 ? 7.174 -12.097 22.842 1.00 94.94 465 LYS A CA 1
ATOM 3594 C C . LYS A 1 465 ? 6.895 -13.530 23.290 1.00 94.94 465 LYS A C 1
ATOM 3596 O O . LYS A 1 465 ? 7.825 -14.300 23.518 1.00 94.94 465 LYS A O 1
ATOM 3601 N N . ASP A 1 466 ? 5.622 -13.894 23.349 1.00 96.69 466 ASP A N 1
ATOM 3602 C CA . ASP A 1 466 ? 5.165 -15.232 23.723 1.00 96.69 466 ASP A CA 1
ATOM 3603 C C . ASP A 1 466 ? 3.954 -15.610 22.868 1.00 96.69 466 ASP A C 1
ATOM 3605 O O . ASP A 1 466 ? 2.797 -15.322 23.179 1.00 96.69 466 ASP A O 1
ATOM 3609 N N . TYR A 1 467 ? 4.225 -16.256 21.737 1.00 95.88 467 TYR A N 1
ATOM 3610 C CA . TYR A 1 467 ? 3.173 -16.605 20.790 1.00 95.88 467 TYR A CA 1
ATOM 3611 C C . TYR A 1 467 ? 2.225 -17.694 21.306 1.00 95.88 467 TYR A C 1
ATOM 3613 O O . TYR A 1 467 ? 1.081 -17.759 20.855 1.00 95.88 467 TYR A O 1
ATOM 3621 N N . GLN A 1 468 ? 2.663 -18.527 22.258 1.00 95.12 468 GLN A N 1
ATOM 3622 C CA . GLN A 1 468 ? 1.786 -19.517 22.881 1.00 95.12 468 GLN A CA 1
ATOM 3623 C C . GLN A 1 468 ? 0.754 -18.824 23.769 1.00 95.12 468 GLN A C 1
ATOM 3625 O O . GLN A 1 468 ? -0.440 -19.097 23.636 1.00 95.12 468 GLN A O 1
ATOM 3630 N N . LYS A 1 469 ? 1.174 -17.864 24.602 1.00 95.69 469 LYS A N 1
ATOM 3631 C CA . LYS A 1 469 ? 0.238 -17.039 25.381 1.00 95.69 469 LYS A CA 1
ATOM 3632 C C . LYS A 1 469 ? -0.645 -16.175 24.494 1.00 95.69 469 LYS A C 1
ATOM 3634 O O . LYS A 1 469 ? -1.838 -16.073 24.770 1.00 95.69 469 LYS A O 1
ATOM 3639 N N . ALA A 1 470 ? -0.103 -15.604 23.416 1.00 97.31 470 ALA A N 1
ATOM 3640 C CA . ALA A 1 470 ? -0.903 -14.867 22.440 1.00 97.31 470 ALA A CA 1
ATOM 3641 C C . ALA A 1 470 ? -2.050 -15.735 21.895 1.00 97.31 470 ALA A C 1
ATOM 3643 O O . ALA A 1 470 ? -3.213 -15.335 21.958 1.00 97.31 470 ALA A O 1
ATOM 3644 N N . MET A 1 471 ? -1.733 -16.957 21.452 1.00 97.19 471 MET A N 1
ATOM 3645 C CA . MET A 1 471 ? -2.714 -17.929 20.968 1.00 97.19 471 MET A CA 1
ATOM 3646 C C . MET A 1 471 ? -3.743 -18.304 22.044 1.00 97.19 471 MET A C 1
ATOM 3648 O O . MET A 1 471 ? -4.935 -18.309 21.756 1.00 97.19 471 MET A O 1
ATOM 3652 N N . GLN A 1 472 ? -3.322 -18.564 23.287 1.00 96.94 472 GLN A N 1
ATOM 3653 C CA . GLN A 1 472 ? -4.238 -18.884 24.393 1.00 96.94 472 GLN A CA 1
ATOM 3654 C C . GLN A 1 472 ? -5.246 -17.759 24.663 1.00 96.94 472 GLN A C 1
ATOM 3656 O O . GLN A 1 472 ? -6.436 -18.018 24.828 1.00 96.94 472 GLN A O 1
ATOM 3661 N N . TRP A 1 473 ? -4.791 -16.505 24.689 1.00 97.88 473 TRP A N 1
ATOM 3662 C CA . TRP A 1 473 ? -5.670 -15.356 24.905 1.00 97.88 473 TRP A CA 1
ATOM 3663 C C . TRP A 1 473 ? -6.603 -15.095 23.726 1.00 97.88 473 TRP A C 1
ATOM 3665 O O . TRP A 1 473 ? -7.775 -14.778 23.934 1.00 97.88 473 TRP A O 1
ATOM 3675 N N . TYR A 1 474 ? -6.122 -15.271 22.494 1.00 98.06 474 TYR A N 1
ATOM 3676 C CA . TYR A 1 474 ? -6.997 -15.201 21.330 1.00 98.06 474 TYR A CA 1
ATOM 3677 C C . TYR A 1 474 ? -8.045 -16.307 21.325 1.00 98.06 474 TYR A C 1
ATOM 3679 O O . TYR A 1 474 ? -9.188 -16.013 20.993 1.00 98.06 474 TYR A O 1
ATOM 3687 N N . LEU A 1 475 ? -7.693 -17.533 21.724 1.00 97.62 475 LEU A N 1
ATOM 3688 C CA . LEU A 1 475 ? -8.652 -18.631 21.836 1.00 97.62 475 LEU A CA 1
ATOM 3689 C C . LEU A 1 475 ? -9.765 -18.287 22.830 1.00 97.62 475 LEU A C 1
ATOM 3691 O O . LEU A 1 475 ? -10.922 -18.298 22.428 1.00 97.62 475 LEU A O 1
ATOM 3695 N N . LYS A 1 476 ? -9.422 -17.821 24.041 1.00 97.25 476 LYS A N 1
ATOM 3696 C CA . LYS A 1 476 ? -10.404 -17.367 25.049 1.00 97.25 476 LYS A CA 1
ATOM 3697 C C . LYS A 1 476 ? -11.389 -16.323 24.512 1.00 97.25 476 LYS A C 1
ATOM 3699 O O . LYS A 1 476 ? -12.585 -16.415 24.769 1.00 97.25 476 LYS A O 1
ATOM 3704 N N . ALA A 1 477 ? -10.900 -15.344 23.748 1.00 97.44 477 ALA A N 1
ATOM 3705 C CA . ALA A 1 477 ? -11.764 -14.342 23.125 1.00 97.44 477 ALA A CA 1
ATOM 3706 C C . ALA A 1 477 ? -12.586 -14.938 21.968 1.00 97.44 477 ALA A C 1
ATOM 3708 O O . ALA A 1 477 ? -13.748 -14.587 21.772 1.00 97.44 477 ALA A O 1
ATOM 3709 N N . SER A 1 478 ? -11.996 -15.846 21.189 1.00 96.94 478 SER A N 1
ATOM 3710 C CA . SER A 1 478 ? -12.646 -16.484 20.043 1.00 96.94 478 SER A CA 1
ATOM 3711 C C . SER A 1 478 ? -13.725 -17.494 20.435 1.00 96.94 478 SER A C 1
ATOM 3713 O O . SER A 1 478 ? -14.686 -17.638 19.680 1.00 96.94 478 SER A O 1
ATOM 3715 N N . ASP A 1 479 ? -13.593 -18.133 21.602 1.00 96.44 479 ASP A N 1
ATOM 3716 C CA . ASP A 1 479 ? -14.571 -19.061 22.182 1.00 96.44 479 ASP A CA 1
ATOM 3717 C C . ASP A 1 479 ? -15.873 -18.329 22.546 1.00 96.44 479 ASP A C 1
ATOM 3719 O O . ASP A 1 479 ? -16.952 -18.909 22.486 1.00 96.44 479 ASP A O 1
ATOM 3723 N N . GLN A 1 480 ? -15.787 -17.019 22.804 1.00 95.75 480 GLN A N 1
ATOM 3724 C CA . GLN A 1 480 ? -16.932 -16.111 22.954 1.00 95.75 480 GLN A CA 1
ATOM 3725 C C . GLN A 1 480 ? -17.471 -15.590 21.607 1.00 95.75 480 GLN A C 1
ATOM 3727 O O . GLN A 1 480 ? -18.313 -14.698 21.567 1.00 95.75 480 GLN A O 1
ATOM 3732 N N . GLY A 1 481 ? -16.943 -16.078 20.483 1.00 94.69 481 GLY A N 1
ATOM 3733 C CA . GLY A 1 481 ? -17.316 -15.634 19.142 1.00 94.69 481 GLY A CA 1
ATOM 3734 C C . GLY A 1 481 ? -16.610 -14.365 18.651 1.00 94.69 481 GLY A C 1
ATOM 3735 O O . GLY A 1 481 ? -16.882 -13.943 17.534 1.00 94.69 481 GLY A O 1
ATOM 3736 N N . TYR A 1 482 ? -15.671 -13.767 19.395 1.00 97.38 482 TYR A N 1
ATOM 3737 C CA . TYR A 1 482 ? -15.120 -12.447 19.052 1.00 97.38 482 TYR A CA 1
ATOM 3738 C C . TYR A 1 482 ? -14.311 -12.436 17.737 1.00 97.38 482 TYR A C 1
ATOM 3740 O O . TYR A 1 482 ? -13.171 -12.914 17.670 1.00 97.38 482 TYR A O 1
ATOM 3748 N N . ALA A 1 483 ? -14.882 -11.841 16.683 1.00 97.62 483 ALA A N 1
ATOM 3749 C CA . ALA A 1 483 ? -14.320 -11.850 15.328 1.00 97.62 483 ALA A CA 1
ATOM 3750 C C . ALA A 1 483 ? -12.879 -11.297 15.206 1.00 97.62 483 ALA A C 1
ATOM 3752 O O . ALA A 1 483 ? -12.073 -11.918 14.505 1.00 97.62 483 ALA A O 1
ATOM 3753 N N . PRO A 1 484 ? -12.474 -10.208 15.899 1.00 97.62 484 PRO A N 1
ATOM 3754 C CA . PRO A 1 484 ? -11.089 -9.733 15.844 1.00 97.62 484 PRO A CA 1
ATOM 3755 C C . PRO A 1 484 ? -10.067 -10.754 16.364 1.00 97.62 484 PRO A C 1
ATOM 3757 O O . PRO A 1 484 ? -8.955 -10.833 15.842 1.00 97.62 484 PRO A O 1
ATOM 3760 N N . ALA A 1 485 ? -10.428 -11.560 17.369 1.00 97.69 485 ALA A N 1
ATOM 3761 C CA . ALA A 1 485 ? -9.556 -12.621 17.868 1.00 97.69 485 ALA A CA 1
ATOM 3762 C C . ALA A 1 485 ? -9.459 -13.783 16.872 1.00 97.69 485 ALA A C 1
ATOM 3764 O O . ALA A 1 485 ? -8.358 -14.243 16.581 1.00 97.69 485 ALA A O 1
ATOM 3765 N N . GLN A 1 486 ? -10.584 -14.193 16.275 1.00 98.38 486 GLN A N 1
ATOM 3766 C CA . GLN A 1 486 ? -10.610 -15.197 15.203 1.00 98.38 486 GLN A CA 1
ATOM 3767 C C . GLN A 1 486 ? -9.726 -14.780 14.016 1.00 98.38 486 GLN A C 1
ATOM 3769 O O . GLN A 1 486 ? -8.931 -15.577 13.521 1.00 98.38 486 GLN A O 1
ATOM 3774 N N . PHE A 1 487 ? -9.791 -13.510 13.604 1.00 98.00 487 PHE A N 1
ATOM 3775 C CA . PHE A 1 487 ? -8.899 -12.959 12.584 1.00 98.00 487 PHE A CA 1
ATOM 3776 C C . PHE A 1 487 ? -7.421 -13.058 12.985 1.00 98.00 487 PHE A C 1
ATOM 3778 O O . PHE A 1 487 ? -6.605 -13.520 12.187 1.00 98.00 487 PHE A O 1
ATOM 3785 N N . ASN A 1 488 ? -7.070 -12.671 14.215 1.00 97.56 488 ASN A N 1
ATOM 3786 C CA . ASN A 1 488 ? -5.687 -12.750 14.683 1.00 97.56 488 ASN A CA 1
ATOM 3787 C C . ASN A 1 488 ? -5.170 -14.197 14.697 1.00 97.56 488 ASN A C 1
ATOM 3789 O O . ASN A 1 488 ? -4.046 -14.433 14.261 1.00 97.56 488 ASN A O 1
ATOM 3793 N N . ILE A 1 489 ? -5.990 -15.177 15.097 1.00 97.56 489 ILE A N 1
ATOM 3794 C CA . ILE A 1 489 ? -5.632 -16.605 15.017 1.00 97.56 489 ILE A CA 1
ATOM 3795 C C . ILE A 1 489 ? -5.363 -17.017 13.565 1.00 97.56 489 ILE A C 1
ATOM 3797 O O . ILE A 1 489 ? -4.365 -17.683 13.282 1.00 97.56 489 ILE A O 1
ATOM 3801 N N . GLY A 1 490 ? -6.216 -16.589 12.628 1.00 96.62 490 GLY A N 1
ATOM 3802 C CA . GLY A 1 490 ? -5.999 -16.829 11.202 1.00 96.62 490 GLY A CA 1
ATOM 3803 C C . GLY A 1 490 ? -4.654 -16.277 10.715 1.00 96.62 490 GLY A C 1
ATOM 3804 O O . GLY A 1 490 ? -3.910 -16.968 10.012 1.00 96.62 490 GLY A O 1
ATOM 3805 N N . ALA A 1 491 ? -4.286 -15.077 11.170 1.00 96.12 491 ALA A N 1
ATOM 3806 C CA . ALA A 1 491 ? -3.003 -14.455 10.852 1.00 96.12 491 ALA A CA 1
ATOM 3807 C C . ALA A 1 491 ? -1.807 -15.228 11.434 1.00 96.12 491 ALA A C 1
ATOM 3809 O O . ALA A 1 491 ? -0.801 -15.389 10.736 1.00 96.12 491 ALA A O 1
ATOM 3810 N N . LEU A 1 492 ? -1.914 -15.766 12.657 1.00 96.25 492 LEU A N 1
ATOM 3811 C CA . LEU A 1 492 ? -0.853 -16.589 13.254 1.00 96.25 492 LEU A CA 1
ATOM 3812 C C . LEU A 1 492 ? -0.519 -17.804 12.372 1.00 96.25 492 LEU A C 1
ATOM 3814 O O . LEU A 1 492 ? 0.653 -18.046 12.069 1.00 96.25 492 LEU A O 1
ATOM 3818 N N . TYR A 1 493 ? -1.544 -18.511 11.886 1.00 96.69 493 TYR A N 1
ATOM 3819 C CA . TYR A 1 493 ? -1.372 -19.648 10.977 1.00 96.69 493 TYR A CA 1
ATOM 3820 C C . TYR A 1 493 ? -0.861 -19.246 9.590 1.00 96.69 493 TYR A C 1
ATOM 3822 O O . TYR A 1 493 ? -0.015 -19.938 9.023 1.00 96.69 493 TYR A O 1
ATOM 3830 N N . GLN A 1 494 ? -1.337 -18.135 9.021 1.00 95.38 494 GLN A N 1
ATOM 3831 C CA . GLN A 1 494 ? -0.927 -17.707 7.680 1.00 95.38 494 GLN A CA 1
ATOM 3832 C C . GLN A 1 494 ? 0.560 -17.331 7.613 1.00 95.38 494 GLN A C 1
ATOM 3834 O O . GLN A 1 494 ? 1.244 -17.671 6.639 1.00 95.38 494 GLN A O 1
ATOM 3839 N N . PHE A 1 495 ? 1.050 -16.626 8.636 1.00 93.44 495 PHE A N 1
ATOM 3840 C CA . PHE A 1 495 ? 2.386 -16.028 8.661 1.00 93.44 495 PHE A CA 1
ATOM 3841 C C . PHE A 1 495 ? 3.413 -16.822 9.481 1.00 93.44 495 PHE A C 1
ATOM 3843 O O . PHE A 1 495 ? 4.535 -16.351 9.645 1.00 93.44 495 PHE A O 1
ATOM 3850 N N . ARG A 1 496 ? 3.070 -18.037 9.944 1.00 94.62 496 ARG A N 1
ATOM 3851 C CA . ARG A 1 496 ? 3.956 -18.909 10.744 1.00 94.62 496 ARG A CA 1
ATOM 3852 C C . ARG A 1 496 ? 4.427 -18.232 12.043 1.00 94.62 496 ARG A C 1
ATOM 3854 O O . ARG A 1 496 ? 5.606 -18.276 12.391 1.00 94.62 496 ARG A O 1
ATOM 3861 N N . ILE A 1 497 ? 3.514 -17.572 12.751 1.00 91.12 497 ILE A N 1
ATOM 3862 C CA . ILE A 1 497 ? 3.822 -16.853 13.993 1.00 91.12 497 ILE A CA 1
ATOM 3863 C C . ILE A 1 497 ? 3.478 -17.765 15.172 1.00 91.12 497 ILE A C 1
ATOM 3865 O O . ILE A 1 497 ? 2.308 -17.961 15.487 1.00 91.12 497 ILE A O 1
ATOM 3869 N N . GLY A 1 498 ? 4.492 -18.374 15.792 1.00 89.00 498 GLY A N 1
ATOM 3870 C CA . GLY A 1 498 ? 4.329 -19.281 16.940 1.00 89.00 498 GLY A CA 1
ATOM 3871 C C . GLY A 1 498 ? 3.714 -20.651 16.645 1.00 89.00 498 GLY A C 1
ATOM 3872 O O . GLY A 1 498 ? 3.800 -21.545 17.480 1.00 89.00 498 GLY A O 1
ATOM 3873 N N . VAL A 1 499 ? 3.131 -20.835 15.461 1.00 93.56 499 VAL A N 1
ATOM 3874 C CA . VAL A 1 499 ? 2.546 -22.093 14.985 1.00 93.56 499 VAL A CA 1
ATOM 3875 C C . VAL A 1 499 ? 3.066 -22.430 13.582 1.00 93.56 499 VAL A C 1
ATOM 3877 O O . VAL A 1 499 ? 3.436 -21.520 12.828 1.00 93.56 499 VAL A O 1
ATOM 3880 N N . PRO A 1 500 ? 3.115 -23.720 13.191 1.00 94.19 500 PRO A N 1
ATOM 3881 C CA . PRO A 1 500 ? 3.398 -24.104 11.813 1.00 94.19 500 PRO A CA 1
ATOM 3882 C C . PRO A 1 500 ? 2.428 -23.433 10.839 1.00 94.19 500 PRO A C 1
ATOM 3884 O O . PRO A 1 500 ? 1.247 -23.256 11.142 1.00 94.19 500 PRO A O 1
ATOM 3887 N N . LYS A 1 501 ? 2.936 -23.067 9.659 1.00 94.12 501 LYS A N 1
ATOM 3888 C CA . LYS A 1 501 ? 2.121 -22.439 8.622 1.00 94.12 501 LYS A CA 1
ATOM 3889 C C . LYS A 1 501 ? 1.033 -23.408 8.165 1.00 94.12 501 LYS A C 1
ATOM 3891 O O . LYS A 1 501 ? 1.354 -24.486 7.676 1.00 94.12 501 LYS A O 1
ATOM 3896 N N . ASP A 1 502 ? -0.225 -22.994 8.262 1.00 96.06 502 ASP A N 1
ATOM 3897 C CA . ASP A 1 502 ? -1.380 -23.797 7.853 1.00 96.06 502 ASP A CA 1
ATOM 3898 C C . ASP A 1 502 ? -2.442 -22.885 7.228 1.00 96.06 502 ASP A C 1
ATOM 3900 O O . ASP A 1 502 ? -3.213 -22.211 7.912 1.00 96.06 502 ASP A O 1
ATOM 3904 N N . ILE A 1 503 ? -2.453 -22.821 5.895 1.00 95.56 503 ILE A N 1
ATOM 3905 C CA . ILE A 1 503 ? -3.361 -21.923 5.173 1.00 95.56 503 ILE A CA 1
ATOM 3906 C C . ILE A 1 503 ? -4.821 -22.386 5.281 1.00 95.56 503 ILE A C 1
ATOM 3908 O O . ILE A 1 503 ? -5.710 -21.538 5.290 1.00 95.56 503 ILE A O 1
ATOM 3912 N N . GLN A 1 504 ? -5.079 -23.691 5.428 1.00 94.12 504 GLN A N 1
ATOM 3913 C CA . GLN A 1 504 ? -6.443 -24.209 5.585 1.00 94.12 504 GLN A CA 1
ATOM 3914 C C . GLN A 1 504 ? -7.039 -23.771 6.920 1.00 94.12 504 GLN A C 1
ATOM 3916 O O . GLN A 1 504 ? -8.142 -23.224 6.965 1.00 94.12 504 GLN A O 1
ATOM 3921 N N . LYS A 1 505 ? -6.280 -23.919 8.013 1.00 95.50 505 LYS A N 1
ATOM 3922 C CA . LYS A 1 505 ? -6.705 -23.409 9.323 1.00 95.50 505 LYS A CA 1
ATOM 3923 C C . LYS A 1 505 ? -6.857 -21.896 9.312 1.00 95.50 505 LYS A C 1
ATOM 3925 O O . LYS A 1 505 ? -7.857 -21.397 9.824 1.00 95.50 505 LYS A O 1
ATOM 3930 N N . ALA A 1 506 ? -5.913 -21.172 8.704 1.00 97.00 506 ALA A N 1
ATOM 3931 C CA . ALA A 1 506 ? -6.011 -19.721 8.571 1.00 97.00 506 ALA A CA 1
ATOM 3932 C C . ALA A 1 506 ? -7.315 -19.305 7.877 1.00 97.00 506 ALA A C 1
ATOM 3934 O O . ALA A 1 506 ? -8.045 -18.456 8.386 1.00 97.00 506 ALA A O 1
ATOM 3935 N N . MET A 1 507 ? -7.643 -19.954 6.757 1.00 95.44 507 MET A N 1
ATOM 3936 C CA . MET A 1 507 ? -8.875 -19.706 6.016 1.00 95.44 507 MET A CA 1
ATOM 3937 C C . MET A 1 507 ? -10.122 -20.016 6.847 1.00 95.44 507 MET A C 1
ATOM 3939 O O . MET A 1 507 ? -11.041 -19.202 6.859 1.00 95.44 507 MET A O 1
ATOM 3943 N N . GLY A 1 508 ? -10.157 -21.140 7.569 1.00 96.06 508 GLY A N 1
ATOM 3944 C CA . GLY A 1 508 ? -11.284 -21.486 8.440 1.00 96.06 508 GLY A CA 1
ATOM 3945 C C . GLY A 1 508 ? -11.551 -20.420 9.508 1.00 96.06 508 GLY A C 1
ATOM 3946 O O . GLY A 1 508 ? -12.697 -20.028 9.725 1.00 96.06 508 GLY A O 1
ATOM 3947 N N . TRP A 1 509 ? -10.496 -19.885 10.127 1.00 98.00 509 TRP A N 1
ATOM 3948 C CA . TRP A 1 509 ? -10.606 -18.788 11.093 1.00 98.00 509 TRP A CA 1
ATOM 3949 C C . TRP A 1 509 ? -11.022 -17.463 10.454 1.00 98.00 509 TRP A C 1
ATOM 3951 O O . TRP A 1 509 ? -11.894 -16.774 10.987 1.00 98.00 509 TRP A O 1
ATOM 3961 N N . TYR A 1 510 ? -10.464 -17.123 9.290 1.00 97.62 510 TYR A N 1
ATOM 3962 C CA . TYR A 1 510 ? -10.900 -15.945 8.546 1.00 97.62 510 TYR A CA 1
ATOM 3963 C C . TYR A 1 510 ? -12.359 -16.047 8.110 1.00 97.62 510 TYR A C 1
ATOM 3965 O O . TYR A 1 510 ? -13.063 -15.050 8.188 1.00 97.62 510 TYR A O 1
ATOM 3973 N N . LEU A 1 511 ? -12.846 -17.226 7.719 1.00 96.75 511 LEU A N 1
ATOM 3974 C CA . LEU A 1 511 ? -14.245 -17.427 7.344 1.00 96.75 511 LEU A CA 1
ATOM 3975 C C . LEU A 1 511 ? -15.189 -17.176 8.524 1.00 96.75 511 LEU A C 1
ATOM 3977 O O . LEU A 1 511 ? -16.173 -16.457 8.364 1.00 96.75 511 LEU A O 1
ATOM 3981 N N . LYS A 1 512 ? -14.856 -17.679 9.722 1.00 97.25 512 LYS A N 1
ATOM 3982 C CA . LYS A 1 512 ? -15.624 -17.393 10.947 1.00 97.25 512 LYS A CA 1
ATOM 3983 C C . LYS A 1 512 ? -15.717 -15.888 11.225 1.00 97.25 512 LYS A C 1
ATOM 3985 O O . LYS A 1 512 ? -16.811 -15.385 11.459 1.00 97.25 512 LYS A O 1
ATOM 3990 N N . ALA A 1 513 ? -14.599 -15.164 11.136 1.00 98.00 513 ALA A N 1
ATOM 3991 C CA . ALA A 1 513 ? -14.571 -13.720 11.373 1.00 98.00 513 ALA A CA 1
ATOM 3992 C C . ALA A 1 513 ? -15.274 -12.922 10.257 1.00 98.00 513 ALA A C 1
ATOM 3994 O O . ALA A 1 513 ? -16.000 -11.966 10.523 1.00 98.00 513 ALA A O 1
ATOM 3995 N N . ALA A 1 514 ? -15.082 -13.315 8.997 1.00 97.25 514 ALA A N 1
ATOM 3996 C CA . ALA A 1 514 ? -15.639 -12.639 7.830 1.00 97.25 514 ALA A CA 1
ATOM 3997 C C . ALA A 1 514 ? -17.163 -12.789 7.730 1.00 97.25 514 ALA A C 1
ATOM 3999 O O . ALA A 1 514 ? -17.834 -11.839 7.321 1.00 97.25 514 ALA A O 1
ATOM 4000 N N . ASN A 1 515 ? -17.704 -13.944 8.136 1.00 96.25 515 ASN A N 1
ATOM 4001 C CA . ASN A 1 515 ? -19.147 -14.192 8.215 1.00 96.25 515 ASN A CA 1
ATOM 4002 C C . ASN A 1 515 ? -19.833 -13.344 9.296 1.00 96.25 515 ASN A C 1
ATOM 4004 O O . ASN A 1 515 ? -21.019 -13.067 9.180 1.00 96.25 515 ASN A O 1
ATOM 4008 N N . GLN A 1 516 ? -19.081 -12.882 10.298 1.00 96.38 516 GLN A N 1
ATOM 4009 C CA . GLN A 1 516 ? -19.537 -11.896 11.283 1.00 96.38 516 GLN A CA 1
ATOM 4010 C C . GLN A 1 516 ? -19.348 -10.444 10.812 1.00 96.38 516 GLN A C 1
ATOM 4012 O O . GLN A 1 516 ? -19.511 -9.510 11.590 1.00 96.38 516 GLN A O 1
ATOM 4017 N N . GLY A 1 517 ? -18.950 -10.235 9.555 1.00 95.38 517 GLY A N 1
ATOM 4018 C CA . GLY A 1 517 ? -18.754 -8.905 8.990 1.00 95.38 517 GLY A CA 1
ATOM 4019 C C . GLY A 1 517 ? -17.357 -8.315 9.184 1.00 95.38 517 GLY A C 1
ATOM 4020 O O . GLY A 1 517 ? -17.125 -7.212 8.717 1.00 95.38 517 GLY A O 1
ATOM 4021 N N . TYR A 1 518 ? -16.385 -9.000 9.799 1.00 97.69 518 TYR A N 1
ATOM 4022 C CA . TYR A 1 518 ? -15.085 -8.374 10.081 1.00 97.69 518 TYR A CA 1
ATOM 4023 C C . TYR A 1 518 ? -14.274 -8.080 8.802 1.00 97.69 518 TYR A C 1
ATOM 4025 O O . TYR A 1 518 ? -13.707 -8.988 8.182 1.00 97.69 518 TYR A O 1
ATOM 4033 N N . ALA A 1 519 ? -14.170 -6.799 8.432 1.00 97.31 519 ALA A N 1
ATOM 4034 C CA . ALA A 1 519 ? -13.587 -6.343 7.166 1.00 97.31 519 ALA A CA 1
ATOM 4035 C C . ALA A 1 519 ? -12.142 -6.822 6.926 1.00 97.31 519 ALA A C 1
ATOM 4037 O O . ALA A 1 519 ? -11.784 -7.201 5.809 1.00 97.31 519 ALA A O 1
ATOM 4038 N N . GLY A 1 520 ? -11.315 -6.884 7.977 1.00 96.50 520 GLY A N 1
ATOM 4039 C CA . GLY A 1 520 ? -9.942 -7.390 7.872 1.00 96.50 520 GLY A CA 1
ATOM 4040 C C . GLY A 1 520 ? -9.881 -8.860 7.438 1.00 96.50 520 GLY A C 1
ATOM 4041 O O . GLY A 1 520 ? -9.043 -9.234 6.618 1.00 96.50 520 GLY A O 1
ATOM 4042 N N . ALA A 1 521 ? -10.808 -9.691 7.926 1.00 97.69 521 ALA A N 1
ATOM 4043 C CA . ALA A 1 521 ? -10.898 -11.099 7.545 1.00 97.69 521 ALA A CA 1
ATOM 4044 C C . ALA A 1 521 ? -11.472 -11.275 6.137 1.00 97.69 521 ALA A C 1
ATOM 4046 O O . ALA A 1 521 ? -10.971 -12.106 5.381 1.00 97.69 521 ALA A O 1
ATOM 4047 N N . GLN A 1 522 ? -12.459 -10.459 5.757 1.00 98.31 522 GLN A N 1
ATOM 4048 C CA . GLN A 1 522 ? -12.983 -10.420 4.390 1.00 98.31 522 GLN A CA 1
ATOM 4049 C C . GLN A 1 522 ? -11.868 -10.066 3.394 1.00 98.31 522 GLN A C 1
ATOM 4051 O O . GLN A 1 522 ? -11.648 -10.793 2.429 1.00 98.31 522 GLN A O 1
ATOM 4056 N N . TYR A 1 523 ? -11.062 -9.039 3.677 1.00 98.00 523 TYR A N 1
ATOM 4057 C CA . TYR A 1 523 ? -9.882 -8.723 2.870 1.00 98.00 523 TYR A CA 1
ATOM 4058 C C . TYR A 1 523 ? -8.889 -9.895 2.792 1.00 98.00 523 TYR A C 1
ATOM 4060 O O . TYR A 1 523 ? -8.439 -10.243 1.697 1.00 98.00 523 TYR A O 1
ATOM 4068 N N . SER A 1 524 ? -8.563 -10.537 3.920 1.00 97.62 524 SER A N 1
ATOM 4069 C CA . SER A 1 524 ? -7.655 -11.692 3.931 1.00 97.62 524 SER A CA 1
ATOM 4070 C C . SER A 1 524 ? -8.176 -12.858 3.088 1.00 97.62 524 SER A C 1
ATOM 4072 O O . SER A 1 524 ? -7.398 -13.442 2.335 1.00 97.62 524 SER A O 1
ATOM 4074 N N . LEU A 1 525 ? -9.477 -13.167 3.141 1.00 96.75 525 LEU A N 1
ATOM 4075 C CA . LEU A 1 525 ? -10.090 -14.174 2.266 1.00 96.75 525 LEU A CA 1
ATOM 4076 C C . LEU A 1 525 ? -9.973 -13.787 0.794 1.00 96.75 525 LEU A C 1
ATOM 4078 O O . LEU A 1 525 ? -9.593 -14.626 -0.021 1.00 96.75 525 LEU A O 1
ATOM 4082 N N . GLY A 1 526 ? -10.221 -12.518 0.460 1.00 96.69 526 GLY A N 1
ATOM 4083 C CA . GLY A 1 526 ? -10.040 -12.023 -0.901 1.00 96.69 526 GLY A CA 1
ATOM 4084 C C . GLY A 1 526 ? -8.613 -12.249 -1.413 1.00 96.69 526 GLY A C 1
ATOM 4085 O O . GLY A 1 526 ? -8.421 -12.715 -2.534 1.00 96.69 526 GLY A O 1
ATOM 4086 N N . VAL A 1 527 ? -7.598 -12.020 -0.570 1.00 96.75 527 VAL A N 1
ATOM 4087 C CA . VAL A 1 527 ? -6.188 -12.311 -0.901 1.00 96.75 527 VAL A CA 1
ATOM 4088 C C . VAL A 1 527 ? -5.941 -13.806 -1.120 1.00 96.75 527 VAL A C 1
ATOM 4090 O O . VAL A 1 527 ? -5.241 -14.159 -2.069 1.00 96.75 527 VAL A O 1
ATOM 4093 N N . LEU A 1 528 ? -6.504 -14.685 -0.284 1.00 96.44 528 LEU A N 1
ATOM 4094 C CA . LEU A 1 528 ? -6.332 -16.135 -0.437 1.00 96.44 528 LEU A CA 1
ATOM 4095 C C . LEU A 1 528 ? -6.927 -16.648 -1.755 1.00 96.44 528 LEU A C 1
ATOM 4097 O O . LEU A 1 528 ? -6.247 -17.389 -2.467 1.00 96.44 528 LEU A O 1
ATOM 4101 N N . TYR A 1 529 ? -8.132 -16.198 -2.120 1.00 96.81 529 TYR A N 1
ATOM 4102 C CA . TYR A 1 529 ? -8.769 -16.546 -3.395 1.00 96.81 529 TYR A CA 1
ATOM 4103 C C . TYR A 1 529 ? -8.028 -15.963 -4.603 1.00 96.81 529 TYR A C 1
ATOM 4105 O O . TYR A 1 529 ? -7.809 -16.667 -5.589 1.00 96.81 529 TYR A O 1
ATOM 4113 N N . ARG A 1 530 ? -7.565 -14.708 -4.524 1.00 96.31 530 ARG A N 1
ATOM 4114 C CA . ARG A 1 530 ? -6.804 -14.059 -5.605 1.00 96.31 530 ARG A CA 1
ATOM 4115 C C . ARG A 1 530 ? -5.506 -14.798 -5.922 1.00 96.31 530 ARG A C 1
ATOM 4117 O O . ARG A 1 530 ? -5.137 -14.896 -7.091 1.00 96.31 530 ARG A O 1
ATOM 4124 N N . ASP A 1 531 ? -4.809 -15.269 -4.892 1.00 93.94 531 ASP A N 1
ATOM 4125 C CA . ASP A 1 531 ? -3.505 -15.924 -5.021 1.00 93.94 531 ASP A CA 1
ATOM 4126 C C . ASP A 1 531 ? -3.608 -17.452 -5.189 1.00 93.94 531 ASP A C 1
ATOM 4128 O O . ASP A 1 531 ? -2.582 -18.094 -5.400 1.00 93.94 531 ASP A O 1
ATOM 4132 N N . GLY A 1 532 ? -4.798 -18.047 -5.044 1.00 92.94 532 GLY A N 1
ATOM 4133 C CA . GLY A 1 532 ? -4.972 -19.504 -5.040 1.00 92.94 532 GLY A CA 1
ATOM 4134 C C . GLY A 1 532 ? -4.258 -20.205 -3.873 1.00 92.94 532 GLY A C 1
ATOM 4135 O O . GLY A 1 532 ? -3.705 -21.294 -4.025 1.00 92.94 532 GLY A O 1
ATOM 4136 N N . LYS A 1 533 ? -4.191 -19.563 -2.698 1.00 90.44 533 LYS A N 1
ATOM 4137 C CA . LYS A 1 533 ? -3.486 -20.096 -1.518 1.00 90.44 533 LYS A CA 1
ATOM 4138 C C . LYS A 1 533 ? -4.465 -20.825 -0.604 1.00 90.44 533 LYS A C 1
ATOM 4140 O O . LYS A 1 533 ? -5.274 -20.189 0.059 1.00 90.44 533 LYS A O 1
ATOM 4145 N N . GLY A 1 534 ? -4.356 -22.154 -0.539 1.00 84.75 534 GLY A N 1
ATOM 4146 C CA . GLY A 1 534 ? -5.277 -23.011 0.226 1.00 84.75 534 GLY A CA 1
ATOM 4147 C C . GLY A 1 534 ? -6.631 -23.234 -0.456 1.00 84.75 534 GLY A C 1
ATOM 4148 O O . GLY A 1 534 ? -7.411 -24.070 -0.024 1.00 84.75 534 GLY A O 1
ATOM 4149 N N . VAL A 1 535 ? -6.899 -22.550 -1.560 1.00 90.25 535 VAL A N 1
ATOM 4150 C CA . VAL A 1 535 ? -8.081 -22.738 -2.406 1.00 90.25 535 VAL A CA 1
ATOM 4151 C C . VAL A 1 535 ? -7.670 -22.602 -3.864 1.00 90.25 535 VAL A C 1
ATOM 4153 O O . VAL A 1 535 ? -6.666 -21.938 -4.129 1.00 90.25 535 VAL A O 1
ATOM 4156 N N . PRO A 1 536 ? -8.419 -23.181 -4.816 1.00 92.94 536 PRO A N 1
ATOM 4157 C CA . PRO A 1 536 ? -8.251 -22.846 -6.223 1.00 92.94 536 PRO A CA 1
ATOM 4158 C C . PRO A 1 536 ? -8.323 -21.330 -6.427 1.00 92.94 536 PRO A C 1
ATOM 4160 O O . PRO A 1 536 ? -9.113 -20.644 -5.773 1.00 92.94 536 PRO A O 1
ATOM 4163 N N . GLN A 1 537 ? -7.476 -20.812 -7.315 1.00 95.94 537 GLN A N 1
ATOM 4164 C CA . GLN A 1 537 ? -7.477 -19.394 -7.647 1.00 95.94 537 GLN A CA 1
ATOM 4165 C C . GLN A 1 537 ? -8.836 -18.997 -8.231 1.00 95.94 537 GLN A C 1
ATOM 4167 O O . GLN A 1 537 ? -9.291 -19.586 -9.208 1.00 95.94 537 GLN A O 1
ATOM 4172 N N . ASP A 1 538 ? -9.460 -17.983 -7.638 1.00 96.88 538 ASP A N 1
ATOM 4173 C CA . ASP A 1 538 ? -10.783 -17.505 -8.029 1.00 96.88 538 ASP A CA 1
ATOM 4174 C C . ASP A 1 538 ? -10.848 -15.985 -7.849 1.00 96.88 538 ASP A C 1
ATOM 4176 O O . ASP A 1 538 ? -10.998 -15.451 -6.746 1.00 96.88 538 ASP A O 1
ATOM 4180 N N . HIS A 1 539 ? -10.689 -15.260 -8.954 1.00 96.06 539 HIS A N 1
ATOM 4181 C CA . HIS A 1 539 ? -10.715 -13.800 -8.931 1.00 96.06 539 HIS A CA 1
ATOM 4182 C C . HIS A 1 539 ? -12.114 -13.226 -8.688 1.00 96.06 539 HIS A C 1
ATOM 4184 O O . HIS A 1 539 ? -12.217 -12.115 -8.170 1.00 96.06 539 HIS A O 1
ATOM 4190 N N . GLN A 1 540 ? -13.174 -13.968 -9.015 1.00 95.12 540 GLN A N 1
ATOM 4191 C CA . GLN A 1 540 ? -14.547 -13.522 -8.807 1.00 95.12 540 GLN A CA 1
ATOM 4192 C C . GLN A 1 540 ? -14.900 -13.581 -7.319 1.00 95.12 540 GLN A C 1
ATOM 4194 O O . GLN A 1 540 ? -15.307 -12.573 -6.744 1.00 95.12 540 GLN A O 1
ATOM 4199 N N . LYS A 1 541 ? -14.592 -14.693 -6.640 1.00 95.50 541 LYS A N 1
ATOM 4200 C CA . LYS A 1 541 ? -14.711 -14.767 -5.174 1.00 95.50 541 LYS A CA 1
ATOM 4201 C C . LYS A 1 541 ? -13.808 -13.769 -4.464 1.00 95.50 541 LYS A C 1
ATOM 4203 O O . LYS A 1 541 ? -14.203 -13.199 -3.448 1.00 95.50 541 LYS A O 1
ATOM 4208 N N . ALA A 1 542 ? -12.598 -13.536 -4.978 1.00 97.38 542 ALA A N 1
ATOM 4209 C CA . ALA A 1 542 ? -11.723 -12.511 -4.420 1.00 97.38 542 ALA A CA 1
ATOM 4210 C C . ALA A 1 542 ? -12.382 -11.125 -4.461 1.00 97.38 542 ALA A C 1
ATOM 4212 O O . ALA A 1 542 ? -12.350 -10.403 -3.464 1.00 97.38 542 ALA A O 1
ATOM 4213 N N . MET A 1 543 ? -13.011 -10.781 -5.588 1.00 95.88 543 MET A N 1
ATOM 4214 C CA . MET A 1 543 ? -13.757 -9.538 -5.748 1.00 95.88 543 MET A CA 1
ATOM 4215 C C . MET A 1 543 ? -14.916 -9.433 -4.754 1.00 95.88 543 MET A C 1
ATOM 4217 O O . MET A 1 543 ? -15.030 -8.405 -4.096 1.00 95.88 543 MET A O 1
ATOM 4221 N N . GLU A 1 544 ? -15.740 -10.473 -4.605 1.00 96.31 544 GLU A N 1
ATOM 4222 C CA . GLU A 1 544 ? -16.874 -10.477 -3.666 1.00 96.31 544 GLU A CA 1
ATOM 4223 C C . GLU A 1 544 ? -16.428 -10.170 -2.231 1.00 96.31 544 GLU A C 1
ATOM 4225 O O . GLU A 1 544 ? -17.030 -9.348 -1.537 1.00 96.31 544 GLU A O 1
ATOM 4230 N N . TRP A 1 545 ? -15.335 -10.793 -1.784 1.00 97.75 545 TRP A N 1
ATOM 4231 C CA . TRP A 1 545 ? -14.780 -10.545 -0.456 1.00 97.75 545 TRP A CA 1
ATOM 4232 C C . TRP A 1 545 ? -14.144 -9.161 -0.320 1.00 97.75 545 TRP A C 1
ATOM 4234 O O . TRP A 1 545 ? -14.307 -8.515 0.717 1.00 97.75 545 TRP A O 1
ATOM 4244 N N . TYR A 1 546 ? -13.444 -8.680 -1.351 1.00 97.56 546 TYR A N 1
ATOM 4245 C CA . TYR A 1 546 ? -12.918 -7.318 -1.348 1.00 97.56 546 TYR A CA 1
ATOM 4246 C C . TYR A 1 546 ? -14.026 -6.267 -1.348 1.00 97.56 546 TYR A C 1
ATOM 4248 O O . TYR A 1 546 ? -13.851 -5.255 -0.679 1.00 97.56 546 TYR A O 1
ATOM 4256 N N . LEU A 1 547 ? -15.152 -6.512 -2.027 1.00 96.69 547 LEU A N 1
ATOM 4257 C CA . LEU A 1 547 ? -16.319 -5.629 -2.031 1.00 96.69 547 LEU A CA 1
ATOM 4258 C C . LEU A 1 547 ? -16.917 -5.501 -0.632 1.00 96.69 547 LEU A C 1
ATOM 4260 O O . LEU A 1 547 ? -16.988 -4.392 -0.119 1.00 96.69 547 LEU A O 1
ATOM 4264 N N . LYS A 1 548 ? -17.181 -6.622 0.050 1.00 97.50 548 LYS A N 1
ATOM 4265 C CA . LYS A 1 548 ? -17.668 -6.608 1.443 1.00 97.50 548 LYS A CA 1
ATOM 4266 C C . LYS A 1 548 ? -16.746 -5.837 2.395 1.00 97.50 548 LYS A C 1
ATOM 4268 O O . LYS A 1 548 ? -17.224 -5.133 3.282 1.00 97.50 548 LYS A O 1
ATOM 4273 N N . ALA A 1 549 ? -15.428 -5.960 2.213 1.00 97.75 549 ALA A N 1
ATOM 4274 C CA . ALA A 1 549 ? -14.464 -5.202 3.005 1.00 97.75 549 ALA A CA 1
ATOM 4275 C C . ALA A 1 549 ? -14.474 -3.708 2.628 1.00 97.75 549 ALA A C 1
ATOM 4277 O O . ALA A 1 549 ? -14.409 -2.845 3.498 1.00 97.75 549 ALA A O 1
ATOM 4278 N N . ALA A 1 550 ? -14.539 -3.395 1.333 1.00 96.25 550 ALA A N 1
ATOM 4279 C CA . ALA A 1 550 ? -14.512 -2.036 0.805 1.00 96.25 550 ALA A CA 1
ATOM 4280 C C . ALA A 1 550 ? -15.775 -1.224 1.132 1.00 96.25 550 ALA A C 1
ATOM 4282 O O . ALA A 1 550 ? -15.654 -0.015 1.336 1.00 96.25 550 ALA A O 1
ATOM 4283 N N . ASP A 1 551 ? -16.938 -1.878 1.215 1.00 95.50 551 ASP A N 1
ATOM 4284 C CA . ASP A 1 551 ? -18.218 -1.292 1.647 1.00 95.50 551 ASP A CA 1
ATOM 4285 C C . ASP A 1 551 ? -18.185 -0.870 3.124 1.00 95.50 551 ASP A C 1
ATOM 4287 O O . ASP A 1 551 ? -18.905 0.033 3.533 1.00 95.50 551 ASP A O 1
ATOM 4291 N N . GLN A 1 552 ? -17.287 -1.471 3.908 1.00 96.00 552 GLN A N 1
ATOM 4292 C CA . GLN A 1 552 ? -16.947 -1.062 5.277 1.00 96.00 552 GLN A CA 1
ATOM 4293 C C . GLN A 1 552 ? -15.727 -0.130 5.318 1.00 96.00 552 GLN A C 1
ATOM 4295 O O . GLN A 1 552 ? -14.992 -0.086 6.303 1.00 96.00 552 GLN A O 1
ATOM 4300 N N . GLU A 1 553 ? -15.452 0.544 4.203 1.00 95.69 553 GLU A N 1
ATOM 4301 C CA . GLU A 1 553 ? -14.360 1.501 4.031 1.00 95.69 553 GLU A CA 1
ATOM 4302 C C . GLU A 1 553 ? -12.949 0.930 4.257 1.00 95.69 553 GLU A C 1
ATOM 4304 O O . GLU A 1 553 ? -11.986 1.677 4.413 1.00 95.69 553 GLU A O 1
ATOM 4309 N N . HIS A 1 554 ? -12.760 -0.394 4.200 1.00 96.75 554 HIS A N 1
ATOM 4310 C CA . HIS A 1 554 ? -11.442 -0.991 4.409 1.00 96.75 554 HIS A CA 1
ATOM 4311 C C . HIS A 1 554 ? -10.463 -0.608 3.286 1.00 96.75 554 HIS A C 1
ATOM 4313 O O . HIS A 1 554 ? -10.504 -1.157 2.179 1.00 96.75 554 HIS A O 1
ATOM 4319 N N . MET A 1 555 ? -9.514 0.275 3.611 1.00 96.69 555 MET A N 1
ATOM 4320 C CA . MET A 1 555 ? -8.486 0.841 2.726 1.00 96.69 555 MET A CA 1
ATOM 4321 C C . MET A 1 555 ? -7.862 -0.166 1.740 1.00 96.69 555 MET A C 1
ATOM 4323 O O . MET A 1 555 ? -7.831 0.057 0.528 1.00 96.69 555 MET A O 1
ATOM 4327 N N . ARG A 1 556 ? -7.358 -1.310 2.231 1.00 96.62 556 ARG A N 1
ATOM 4328 C CA . ARG A 1 556 ? -6.705 -2.318 1.366 1.00 96.62 556 ARG A CA 1
ATOM 4329 C C . ARG A 1 556 ? -7.699 -3.099 0.504 1.00 96.62 556 ARG A C 1
ATOM 4331 O O . ARG A 1 556 ? -7.312 -3.601 -0.552 1.00 96.62 556 ARG A O 1
ATOM 4338 N N . GLY A 1 557 ? -8.953 -3.209 0.946 1.00 97.06 557 GLY A N 1
ATOM 4339 C CA . GLY A 1 557 ? -10.041 -3.813 0.172 1.00 97.06 557 GLY A CA 1
ATOM 4340 C C . GLY A 1 557 ? -10.374 -2.949 -1.040 1.00 97.06 557 GLY A C 1
ATOM 4341 O O . GLY A 1 557 ? -10.321 -3.439 -2.165 1.00 97.06 557 GLY A O 1
ATOM 4342 N N . GLN A 1 558 ? -10.567 -1.644 -0.817 1.00 98.19 558 GLN A N 1
ATOM 4343 C CA . GLN A 1 558 ? -10.783 -0.650 -1.875 1.00 98.19 558 GLN A CA 1
ATOM 4344 C C . GLN A 1 558 ? -9.634 -0.654 -2.894 1.00 98.19 558 GLN A C 1
ATOM 4346 O O . GLN A 1 558 ? -9.861 -0.836 -4.088 1.00 98.19 558 GLN A O 1
ATOM 4351 N N . TYR A 1 559 ? -8.380 -0.578 -2.439 1.00 98.06 559 TYR A N 1
ATOM 4352 C CA . TYR A 1 559 ? -7.227 -0.662 -3.342 1.00 98.06 559 TYR A CA 1
ATOM 4353 C C . TYR A 1 559 ? -7.194 -1.962 -4.159 1.00 98.06 559 TYR A C 1
ATOM 4355 O O . TYR A 1 559 ? -6.918 -1.939 -5.360 1.00 98.06 559 TYR A O 1
ATOM 4363 N N . SER A 1 560 ? -7.498 -3.101 -3.530 1.00 97.81 560 SER A N 1
ATOM 4364 C CA . SER A 1 560 ? -7.479 -4.397 -4.214 1.00 97.81 560 SER A CA 1
ATOM 4365 C C . SER A 1 560 ? -8.576 -4.514 -5.271 1.00 97.81 560 SER A C 1
ATOM 4367 O O . SER A 1 560 ? -8.308 -5.065 -6.336 1.00 97.81 560 SER A O 1
ATOM 4369 N N . LEU A 1 561 ? -9.762 -3.938 -5.039 1.00 96.31 561 LEU A N 1
ATOM 4370 C CA . LEU A 1 561 ? -10.788 -3.801 -6.082 1.00 96.31 561 LEU A CA 1
ATOM 4371 C C . LEU A 1 561 ? -10.282 -2.970 -7.255 1.00 96.31 561 LEU A C 1
ATOM 4373 O O . LEU A 1 561 ? -10.435 -3.387 -8.402 1.00 96.31 561 LEU A O 1
ATOM 4377 N N . GLY A 1 562 ? -9.628 -1.839 -6.977 1.00 96.31 562 GLY A N 1
ATOM 4378 C CA . GLY A 1 562 ? -9.044 -1.010 -8.027 1.00 96.31 562 GLY A CA 1
ATOM 4379 C C . GLY A 1 562 ? -8.044 -1.788 -8.889 1.00 96.31 562 GLY A C 1
ATOM 4380 O O . GLY A 1 562 ? -8.080 -1.708 -10.114 1.00 96.31 562 GLY A O 1
ATOM 4381 N N . VAL A 1 563 ? -7.209 -2.630 -8.269 1.00 97.19 563 VAL A N 1
ATOM 4382 C CA . VAL A 1 563 ? -6.286 -3.532 -8.983 1.00 97.19 563 VAL A CA 1
ATOM 4383 C C . VAL A 1 563 ? -7.025 -4.570 -9.836 1.00 97.19 563 VAL A C 1
ATOM 4385 O O . VAL A 1 563 ? -6.622 -4.786 -10.978 1.00 97.19 563 VAL A O 1
ATOM 4388 N N . LEU A 1 564 ? -8.103 -5.189 -9.337 1.00 96.88 564 LEU A N 1
ATOM 4389 C CA . LEU A 1 564 ? -8.879 -6.160 -10.123 1.00 96.88 564 LEU A CA 1
ATOM 4390 C C . LEU A 1 564 ? -9.505 -5.521 -11.370 1.00 96.88 564 LEU A C 1
ATOM 4392 O O . LEU A 1 564 ? -9.393 -6.091 -12.456 1.00 96.88 564 LEU A O 1
ATOM 4396 N N . TYR A 1 565 ? -10.078 -4.320 -11.240 1.00 96.38 565 TYR A N 1
ATOM 4397 C CA . TYR A 1 565 ? -10.621 -3.562 -12.372 1.00 96.38 565 TYR A CA 1
ATOM 4398 C C . TYR A 1 565 ? -9.539 -3.112 -13.359 1.00 96.38 565 TYR A C 1
ATOM 4400 O O . TYR A 1 565 ? -9.721 -3.238 -14.570 1.00 96.38 565 TYR A O 1
ATOM 4408 N N . ARG A 1 566 ? -8.381 -2.654 -12.868 1.00 96.06 566 ARG A N 1
ATOM 4409 C CA . ARG A 1 566 ? -7.239 -2.273 -13.713 1.00 96.06 566 ARG A CA 1
ATOM 4410 C C . ARG A 1 566 ? -6.717 -3.453 -14.532 1.00 96.06 566 ARG A C 1
ATOM 4412 O O . ARG A 1 566 ? -6.336 -3.271 -15.686 1.00 96.06 566 ARG A O 1
ATOM 4419 N N . ASP A 1 567 ? -6.664 -4.643 -13.941 1.00 94.31 567 ASP A N 1
ATOM 4420 C CA . ASP A 1 567 ? -6.092 -5.830 -14.583 1.00 94.31 567 ASP A CA 1
ATOM 4421 C C . ASP A 1 567 ? -7.129 -6.638 -15.379 1.00 94.31 567 ASP A C 1
ATOM 4423 O O . ASP A 1 567 ? -6.738 -7.458 -16.206 1.00 94.31 567 ASP A O 1
ATOM 4427 N N . GLY A 1 568 ? -8.429 -6.403 -15.167 1.00 93.69 568 GLY A N 1
ATOM 4428 C CA . GLY A 1 568 ? -9.507 -7.200 -15.759 1.00 93.69 568 GLY A CA 1
ATOM 4429 C C . GLY A 1 568 ? -9.561 -8.629 -15.205 1.00 93.69 568 GLY A C 1
ATOM 4430 O O . GLY A 1 568 ? -9.804 -9.581 -15.945 1.00 93.69 568 GLY A O 1
ATOM 4431 N N . LYS A 1 569 ? -9.256 -8.809 -13.913 1.00 92.62 569 LYS A N 1
ATOM 4432 C CA . LYS A 1 569 ? -9.221 -10.124 -13.251 1.00 92.62 569 LYS A CA 1
ATOM 4433 C C . LYS A 1 569 ? -10.496 -10.349 -12.448 1.00 92.62 569 LYS A C 1
ATOM 4435 O O . LYS A 1 569 ? -10.720 -9.667 -11.456 1.00 92.62 569 LYS A O 1
ATOM 4440 N N . GLY A 1 570 ? -11.318 -11.312 -12.870 1.00 87.62 570 GLY A N 1
ATOM 4441 C CA . GLY A 1 570 ? -12.642 -11.569 -12.277 1.00 87.62 570 GLY A CA 1
ATOM 4442 C C . GLY A 1 570 ? -13.716 -10.548 -12.679 1.00 87.62 570 GLY A C 1
ATOM 4443 O O . GLY A 1 570 ? -14.879 -10.724 -12.342 1.00 87.62 570 GLY A O 1
ATOM 4444 N N . VAL A 1 571 ? -13.331 -9.509 -13.427 1.00 92.50 571 VAL A N 1
ATOM 4445 C CA . VAL A 1 571 ? -14.185 -8.447 -13.972 1.00 92.50 571 VAL A CA 1
ATOM 4446 C C . VAL A 1 571 ? -13.660 -8.007 -15.329 1.00 92.50 571 VAL A C 1
ATOM 4448 O O . VAL A 1 571 ? -12.487 -8.209 -15.637 1.00 92.50 571 VAL A O 1
ATOM 4451 N N . SER A 1 572 ? -14.503 -7.350 -16.125 1.00 92.88 572 SER A N 1
ATOM 4452 C CA . SER A 1 572 ? -14.018 -6.641 -17.312 1.00 92.88 572 SER A CA 1
ATOM 4453 C C . SER A 1 572 ? -13.086 -5.502 -16.904 1.00 92.88 572 SER A C 1
ATOM 4455 O O . SER A 1 572 ? -13.310 -4.833 -15.894 1.00 92.88 572 SER A O 1
ATOM 4457 N N . LYS A 1 573 ? -12.029 -5.298 -17.694 1.00 94.75 573 LYS A N 1
ATOM 4458 C CA . LYS A 1 573 ? -11.062 -4.225 -17.471 1.00 94.75 573 LYS A CA 1
ATOM 4459 C C . LYS A 1 573 ? -11.759 -2.865 -17.542 1.00 94.75 573 LYS A C 1
ATOM 4461 O O . LYS A 1 573 ? -12.399 -2.571 -18.546 1.00 94.75 573 LYS A O 1
ATOM 4466 N N . ASP A 1 574 ? -11.608 -2.057 -16.500 1.00 95.25 574 ASP A N 1
ATOM 4467 C CA . ASP A 1 574 ? -12.255 -0.749 -16.378 1.00 95.25 574 ASP A CA 1
ATOM 4468 C C . ASP A 1 574 ? -11.361 0.195 -15.564 1.00 95.25 574 ASP A C 1
ATOM 4470 O O . ASP A 1 574 ? -11.279 0.120 -14.334 1.00 95.25 574 ASP A O 1
ATOM 4474 N N . TYR A 1 575 ? -10.645 1.084 -16.252 1.00 94.88 575 TYR A N 1
ATOM 4475 C CA . TYR A 1 575 ? -9.717 1.994 -15.586 1.00 94.88 575 TYR A CA 1
ATOM 4476 C C . TYR A 1 575 ? -10.432 3.125 -14.831 1.00 94.88 575 TYR A C 1
ATOM 4478 O O . TYR A 1 575 ? -9.857 3.669 -13.886 1.00 94.88 575 TYR A O 1
ATOM 4486 N N . ARG A 1 576 ? -11.685 3.456 -15.176 1.00 94.31 576 ARG A N 1
ATOM 4487 C CA . ARG A 1 576 ? -12.470 4.473 -14.455 1.00 94.31 576 ARG A CA 1
ATOM 4488 C C . ARG A 1 576 ? -12.935 3.946 -13.107 1.00 94.31 576 ARG A C 1
ATOM 4490 O O . ARG A 1 576 ? -12.700 4.600 -12.096 1.00 94.31 576 ARG A O 1
ATOM 4497 N N . LYS A 1 577 ? -13.470 2.725 -13.058 1.00 95.00 577 LYS A N 1
ATOM 4498 C CA . LYS A 1 577 ? -13.769 2.065 -11.777 1.00 95.00 577 LYS A CA 1
ATOM 4499 C C . LYS A 1 577 ? -12.513 1.831 -10.951 1.00 95.00 577 LYS A C 1
ATOM 4501 O O . LYS A 1 577 ? -12.546 1.987 -9.732 1.00 95.00 577 LYS A O 1
ATOM 4506 N N . ALA A 1 578 ? -11.389 1.496 -11.591 1.00 96.81 578 ALA A N 1
ATOM 4507 C CA . ALA A 1 578 ? -10.115 1.412 -10.885 1.00 96.81 578 ALA A CA 1
ATOM 4508 C C . ALA A 1 578 ? -9.749 2.749 -10.220 1.00 96.81 578 ALA A C 1
ATOM 4510 O O . ALA A 1 578 ? -9.414 2.766 -9.037 1.00 96.81 578 ALA A O 1
ATOM 4511 N N . MET A 1 579 ? -9.877 3.860 -10.954 1.00 96.69 579 MET A N 1
ATOM 4512 C CA . MET A 1 579 ? -9.655 5.216 -10.450 1.00 96.69 579 MET A CA 1
ATOM 4513 C C . MET A 1 579 ? -10.566 5.556 -9.262 1.00 96.69 579 MET A C 1
ATOM 4515 O O . MET A 1 579 ? -10.069 6.050 -8.255 1.00 96.69 579 MET A O 1
ATOM 4519 N N . GLU A 1 580 ? -11.866 5.256 -9.333 1.00 96.44 580 GLU A N 1
ATOM 4520 C CA . GLU A 1 580 ? -12.817 5.494 -8.233 1.00 96.44 580 GLU A CA 1
ATOM 4521 C C . GLU A 1 580 ? -12.395 4.782 -6.941 1.00 96.44 580 GLU A C 1
ATOM 4523 O O . GLU A 1 580 ? -12.340 5.388 -5.869 1.00 96.44 580 GLU A O 1
ATOM 4528 N N . TRP A 1 581 ? -12.048 3.497 -7.035 1.00 97.75 581 TRP A N 1
ATOM 4529 C CA . TRP A 1 581 ? -11.602 2.722 -5.879 1.00 97.75 581 TRP A CA 1
ATOM 4530 C C . TRP A 1 581 ? -10.230 3.157 -5.364 1.00 97.75 581 TRP A C 1
ATOM 4532 O O . TRP A 1 581 ? -10.003 3.166 -4.152 1.00 97.75 581 TRP A O 1
ATOM 4542 N N . TYR A 1 582 ? -9.316 3.541 -6.259 1.00 97.81 582 TYR A N 1
ATOM 4543 C CA . TYR A 1 582 ? -8.033 4.099 -5.854 1.00 97.81 582 TYR A CA 1
ATOM 4544 C C . TYR A 1 582 ? -8.190 5.443 -5.147 1.00 97.81 582 TYR A C 1
ATOM 4546 O O . TYR A 1 582 ? -7.499 5.645 -4.156 1.00 97.81 582 TYR A O 1
ATOM 4554 N N . LEU A 1 583 ? -9.091 6.326 -5.590 1.00 97.50 583 LEU A N 1
ATOM 4555 C CA . LEU A 1 583 ? -9.357 7.602 -4.918 1.00 97.50 583 LEU A CA 1
ATOM 4556 C C . LEU A 1 583 ? -9.831 7.377 -3.481 1.00 97.50 583 LEU A C 1
ATOM 4558 O O . LEU A 1 583 ? -9.198 7.887 -2.565 1.00 97.50 583 LEU A O 1
ATOM 4562 N N . LYS A 1 584 ? -10.822 6.501 -3.265 1.00 97.25 584 LYS A N 1
ATOM 4563 C CA . LYS A 1 584 ? -11.299 6.162 -1.910 1.00 97.25 584 LYS A CA 1
ATOM 4564 C C . LYS A 1 584 ? -10.175 5.654 -0.994 1.00 97.25 584 LYS A C 1
ATOM 4566 O O . LYS A 1 584 ? -10.077 6.062 0.160 1.00 97.25 584 LYS A O 1
ATOM 4571 N N . ALA A 1 585 ? -9.290 4.797 -1.510 1.00 97.62 585 ALA A N 1
ATOM 4572 C CA . ALA A 1 585 ? -8.146 4.303 -0.741 1.00 97.62 585 ALA A CA 1
ATOM 4573 C C . ALA A 1 585 ? -7.058 5.378 -0.530 1.00 97.62 585 ALA A C 1
ATOM 4575 O O . ALA A 1 585 ? -6.384 5.390 0.502 1.00 97.62 585 ALA A O 1
ATOM 4576 N N . ALA A 1 586 ? -6.865 6.268 -1.505 1.00 97.00 586 ALA A N 1
ATOM 4577 C CA . ALA A 1 586 ? -5.898 7.359 -1.461 1.00 97.00 586 ALA A CA 1
ATOM 4578 C C . ALA A 1 586 ? -6.324 8.490 -0.512 1.00 97.00 586 ALA A C 1
ATOM 4580 O O . ALA A 1 586 ? -5.445 9.075 0.122 1.00 97.00 586 ALA A O 1
ATOM 4581 N N . ASP A 1 587 ? -7.628 8.744 -0.373 1.00 95.94 587 ASP A N 1
ATOM 4582 C CA . ASP A 1 587 ? -8.214 9.695 0.584 1.00 95.94 587 ASP A CA 1
ATOM 4583 C C . ASP A 1 587 ? -7.979 9.249 2.034 1.00 95.94 587 ASP A C 1
ATOM 4585 O O . ASP A 1 587 ? -7.772 10.073 2.919 1.00 95.94 587 ASP A O 1
ATOM 4589 N N . GLN A 1 588 ? -7.884 7.935 2.264 1.00 94.94 588 GLN A N 1
ATOM 4590 C CA . GLN A 1 588 ? -7.436 7.356 3.537 1.00 94.94 588 GLN A CA 1
ATOM 4591 C C . GLN A 1 588 ? -5.901 7.352 3.699 1.00 94.94 588 GLN A C 1
ATOM 4593 O O . GLN A 1 588 ? -5.377 6.840 4.686 1.00 94.94 588 GLN A O 1
ATOM 4598 N N . GLY A 1 589 ? -5.162 7.891 2.725 1.00 93.56 589 GLY A N 1
ATOM 4599 C CA . GLY A 1 589 ? -3.708 8.038 2.766 1.00 93.56 589 GLY A CA 1
ATOM 4600 C C . GLY A 1 589 ? -2.903 6.888 2.155 1.00 93.56 589 GLY A C 1
ATOM 4601 O O . GLY A 1 589 ? -1.683 6.903 2.266 1.00 93.56 589 GLY A O 1
ATOM 4602 N N . LEU A 1 590 ? -3.502 5.896 1.480 1.00 97.62 590 LEU A N 1
ATOM 4603 C CA . LEU A 1 590 ? -2.730 4.757 0.960 1.00 97.62 590 LEU A CA 1
ATOM 4604 C C . LEU A 1 590 ? -1.794 5.150 -0.202 1.00 97.62 590 LEU A C 1
ATOM 4606 O O . LEU A 1 590 ? -2.231 5.305 -1.345 1.00 97.62 590 LEU A O 1
ATOM 4610 N N . ALA A 1 591 ? -0.482 5.180 0.052 1.00 97.50 591 ALA A N 1
ATOM 4611 C CA . ALA A 1 591 ? 0.536 5.531 -0.947 1.00 97.50 591 ALA A CA 1
ATOM 4612 C C . ALA A 1 591 ? 0.503 4.666 -2.226 1.00 97.50 591 ALA A C 1
ATOM 4614 O O . ALA A 1 591 ? 0.705 5.169 -3.331 1.00 97.50 591 ALA A O 1
ATOM 4615 N N . ALA A 1 592 ? 0.195 3.368 -2.111 1.00 97.44 592 ALA A N 1
ATOM 4616 C CA . ALA A 1 592 ? 0.082 2.476 -3.272 1.00 97.44 592 ALA A CA 1
ATOM 4617 C C . ALA A 1 592 ? -1.082 2.861 -4.208 1.00 97.44 592 ALA A C 1
ATOM 4619 O O . ALA A 1 592 ? -0.962 2.754 -5.434 1.00 97.44 592 ALA A O 1
ATOM 4620 N N . ALA A 1 593 ? -2.195 3.344 -3.643 1.00 97.88 593 ALA A N 1
ATOM 4621 C CA . ALA A 1 593 ? -3.323 3.852 -4.417 1.00 97.88 593 ALA A CA 1
ATOM 4622 C C . ALA A 1 593 ? -2.969 5.186 -5.084 1.00 97.88 593 ALA A C 1
ATOM 4624 O O . ALA A 1 593 ? -3.176 5.332 -6.285 1.00 97.88 593 ALA A O 1
ATOM 4625 N N . GLN A 1 594 ? -2.332 6.102 -4.348 1.00 98.38 594 GLN A N 1
ATOM 4626 C CA . GLN A 1 594 ? -1.829 7.376 -4.878 1.00 98.38 594 GLN A CA 1
ATOM 4627 C C . GLN A 1 594 ? -0.869 7.163 -6.061 1.00 98.38 594 GLN A C 1
ATOM 4629 O O . GLN A 1 594 ? -1.050 7.752 -7.125 1.00 98.38 594 GLN A O 1
ATOM 4634 N N . ASN A 1 595 ? 0.091 6.242 -5.937 1.00 98.00 595 ASN A N 1
ATOM 4635 C CA . ASN A 1 595 ? 0.969 5.860 -7.043 1.00 98.00 595 ASN A CA 1
ATOM 4636 C C . ASN A 1 595 ? 0.181 5.295 -8.233 1.00 98.00 595 ASN A C 1
ATOM 4638 O O . ASN A 1 595 ? 0.460 5.641 -9.376 1.00 98.00 595 ASN A O 1
ATOM 4642 N N . SER A 1 596 ? -0.806 4.432 -7.981 1.00 97.88 596 SER A N 1
ATOM 4643 C CA . SER A 1 596 ? -1.613 3.831 -9.050 1.00 97.88 596 SER A CA 1
ATOM 4644 C C . SER A 1 596 ? -2.427 4.881 -9.808 1.00 97.88 596 SER A C 1
ATOM 4646 O O . SER A 1 596 ? -2.492 4.815 -11.032 1.00 97.88 596 SER A O 1
ATOM 4648 N N . ILE A 1 597 ? -2.963 5.890 -9.115 1.00 97.44 597 ILE A N 1
ATOM 4649 C CA . ILE A 1 597 ? -3.606 7.057 -9.737 1.00 97.44 597 ILE A CA 1
ATOM 4650 C C . ILE A 1 597 ? -2.609 7.820 -10.615 1.00 97.44 597 ILE A C 1
ATOM 4652 O O . ILE A 1 597 ? -2.916 8.135 -11.765 1.00 97.44 597 ILE A O 1
ATOM 4656 N N . GLY A 1 598 ? -1.400 8.071 -10.103 1.00 96.88 598 GLY A N 1
ATOM 4657 C CA . GLY A 1 598 ? -0.337 8.720 -10.870 1.00 96.88 598 GLY A CA 1
ATOM 4658 C C . GLY A 1 598 ? -0.006 7.969 -12.164 1.00 96.88 598 GLY A C 1
ATOM 4659 O O . GLY A 1 598 ? 0.104 8.585 -13.224 1.00 96.88 598 GLY A O 1
ATOM 4660 N N . VAL A 1 599 ? 0.059 6.632 -12.115 1.00 96.81 599 VAL A N 1
ATOM 4661 C CA . VAL A 1 599 ? 0.271 5.784 -13.304 1.00 96.81 599 VAL A CA 1
ATOM 4662 C C . VAL A 1 599 ? -0.882 5.912 -14.304 1.00 96.81 599 VAL A C 1
ATOM 4664 O O . VAL A 1 599 ? -0.626 6.030 -15.501 1.00 96.81 599 VAL A O 1
ATOM 4667 N N . LEU A 1 600 ? -2.143 5.938 -13.852 1.00 96.31 600 LEU A N 1
ATOM 4668 C CA . LEU A 1 600 ? -3.289 6.097 -14.759 1.00 96.31 600 LEU A CA 1
ATOM 4669 C C . LEU A 1 600 ? -3.233 7.426 -15.528 1.00 96.31 600 LEU A C 1
ATOM 4671 O O . LEU A 1 600 ? -3.413 7.427 -16.748 1.00 96.31 600 LEU A O 1
ATOM 4675 N N . TYR A 1 601 ? -2.909 8.531 -14.849 1.00 96.81 601 TYR A N 1
ATOM 4676 C CA . TYR A 1 601 ? -2.709 9.833 -15.496 1.00 96.81 601 TYR A CA 1
ATOM 4677 C C . TYR A 1 601 ? -1.477 9.867 -16.408 1.00 96.81 601 TYR A C 1
ATOM 4679 O O . TYR A 1 601 ? -1.525 10.466 -17.483 1.00 96.81 601 TYR A O 1
ATOM 4687 N N . HIS A 1 602 ? -0.382 9.212 -16.011 1.00 96.25 602 HIS A N 1
ATOM 4688 C CA . HIS A 1 602 ? 0.828 9.110 -16.825 1.00 96.25 602 HIS A CA 1
ATOM 4689 C C . HIS A 1 602 ? 0.573 8.373 -18.145 1.00 96.25 602 HIS A C 1
ATOM 4691 O O . HIS A 1 602 ? 1.070 8.799 -19.191 1.00 96.25 602 HIS A O 1
ATOM 4697 N N . ASP A 1 603 ? -0.193 7.282 -18.112 1.00 93.69 603 ASP A N 1
ATOM 4698 C CA . ASP A 1 603 ? -0.435 6.433 -19.279 1.00 93.69 603 ASP A CA 1
ATOM 4699 C C . ASP A 1 603 ? -1.603 6.928 -20.144 1.00 93.69 603 ASP A C 1
ATOM 4701 O O . ASP A 1 603 ? -1.586 6.718 -21.358 1.00 93.69 603 ASP A O 1
ATOM 4705 N N . GLY A 1 604 ? -2.586 7.613 -19.551 1.00 91.44 604 GLY A N 1
ATOM 4706 C CA . GLY A 1 604 ? -3.784 8.095 -20.244 1.00 91.44 604 GLY A CA 1
ATOM 4707 C C . GLY A 1 604 ? -4.794 6.986 -20.573 1.00 91.44 604 GLY A C 1
ATOM 4708 O O . GLY A 1 604 ? -5.366 6.969 -21.662 1.00 91.44 604 GLY A O 1
ATOM 4709 N N . LYS A 1 605 ? -4.955 6.002 -19.676 1.00 83.81 605 LYS A N 1
ATOM 4710 C CA . LYS A 1 605 ? -5.835 4.827 -19.852 1.00 83.81 605 LYS A CA 1
ATOM 4711 C C . LYS A 1 605 ? -7.245 5.140 -19.331 1.00 83.81 605 LYS A C 1
ATOM 4713 O O . LYS A 1 605 ? -7.436 5.197 -18.123 1.00 83.81 605 LYS A O 1
ATOM 4718 N N . ASP A 1 606 ? -8.203 5.389 -20.226 1.00 85.69 606 ASP A N 1
ATOM 4719 C CA . ASP A 1 606 ? -9.591 5.861 -19.973 1.00 85.69 606 ASP A CA 1
ATOM 4720 C C . ASP A 1 606 ? -9.750 7.157 -19.154 1.00 85.69 606 ASP A C 1
ATOM 4722 O O . ASP A 1 606 ? -10.869 7.662 -18.996 1.00 85.69 606 ASP A O 1
ATOM 4726 N N . VAL A 1 607 ? -8.635 7.723 -18.691 1.00 85.94 607 VAL A N 1
ATOM 4727 C CA . VAL A 1 607 ? -8.480 9.082 -18.176 1.00 85.94 607 VAL A CA 1
ATOM 4728 C C . VAL A 1 607 ? -7.570 9.866 -19.128 1.00 85.94 607 VAL A C 1
ATOM 4730 O O . VAL A 1 607 ? -6.624 9.286 -19.667 1.00 85.94 607 VAL A O 1
ATOM 4733 N N . PRO A 1 608 ? -7.816 11.166 -19.373 1.00 90.00 608 PRO A N 1
ATOM 4734 C CA . PRO A 1 608 ? -6.923 11.976 -20.191 1.00 90.00 608 PRO A CA 1
ATOM 4735 C C . PRO A 1 608 ? -5.504 11.970 -19.628 1.00 90.00 608 PRO A C 1
ATOM 4737 O O . PRO A 1 608 ? -5.299 12.113 -18.421 1.00 90.00 608 PRO A O 1
ATOM 4740 N N . LYS A 1 609 ? -4.526 11.807 -20.519 1.00 94.69 609 LYS A N 1
ATOM 4741 C CA . LYS A 1 609 ? -3.115 11.834 -20.151 1.00 94.69 609 LYS A CA 1
ATOM 4742 C C . LYS A 1 609 ? -2.751 13.197 -19.569 1.00 94.69 609 LYS A C 1
ATOM 4744 O O . LYS A 1 609 ? -2.896 14.207 -20.253 1.00 94.69 609 LYS A O 1
ATOM 4749 N N . ASP A 1 610 ? -2.239 13.211 -18.345 1.00 96.81 610 ASP A N 1
ATOM 4750 C CA . ASP A 1 610 ? -1.916 14.437 -17.618 1.00 96.81 610 ASP A CA 1
ATOM 4751 C C . ASP A 1 610 ? -0.677 14.218 -16.744 1.00 96.81 610 ASP A C 1
ATOM 4753 O O . ASP A 1 610 ? -0.726 13.643 -15.656 1.00 96.81 610 ASP A O 1
ATOM 4757 N N . TYR A 1 611 ? 0.473 14.666 -17.241 1.00 97.00 611 TYR A N 1
ATOM 4758 C CA . TYR A 1 611 ? 1.739 14.482 -16.538 1.00 97.00 611 TYR A CA 1
ATOM 4759 C C . TYR A 1 611 ? 1.875 15.362 -15.291 1.00 97.00 611 TYR A C 1
ATOM 4761 O O . TYR A 1 611 ? 2.631 14.998 -14.392 1.00 97.00 611 TYR A O 1
ATOM 4769 N N . GLN A 1 612 ? 1.162 16.491 -15.217 1.00 96.06 612 GLN A N 1
ATOM 4770 C CA . GLN A 1 612 ? 1.181 17.352 -14.033 1.00 96.06 612 GLN A CA 1
ATOM 4771 C C . GLN A 1 612 ? 0.414 16.685 -12.894 1.00 96.06 612 GLN A C 1
ATOM 4773 O O . GLN A 1 612 ? 0.966 16.510 -11.810 1.00 96.06 612 GLN A O 1
ATOM 4778 N N . LYS A 1 613 ? -0.789 16.169 -13.164 1.00 96.25 613 LYS A N 1
ATOM 4779 C CA . LYS A 1 613 ? -1.526 15.373 -12.171 1.00 96.25 613 LYS A CA 1
ATOM 4780 C C . LYS A 1 613 ? -0.790 14.098 -11.789 1.00 96.25 613 LYS A C 1
ATOM 4782 O O . LYS A 1 613 ? -0.766 13.740 -10.615 1.00 96.25 613 LYS A O 1
ATOM 4787 N N . ALA A 1 614 ? -0.163 13.416 -12.751 1.00 97.88 614 ALA A N 1
ATOM 4788 C CA . ALA A 1 614 ? 0.669 12.255 -12.445 1.00 97.88 614 ALA A CA 1
ATOM 4789 C C . ALA A 1 614 ? 1.776 12.618 -11.442 1.00 97.88 614 ALA A C 1
ATOM 4791 O O . ALA A 1 614 ? 1.935 11.932 -10.435 1.00 97.88 614 ALA A O 1
ATOM 4792 N N . MET A 1 615 ? 2.482 13.730 -11.678 1.00 97.69 615 MET A N 1
ATOM 4793 C CA . MET A 1 615 ? 3.515 14.254 -10.784 1.00 97.69 615 MET A CA 1
ATOM 4794 C C . MET A 1 615 ? 2.979 14.552 -9.377 1.00 97.69 615 MET A C 1
ATOM 4796 O O . MET A 1 615 ? 3.582 14.116 -8.401 1.00 97.69 615 MET A O 1
ATOM 4800 N N . GLU A 1 616 ? 1.839 15.235 -9.255 1.00 97.44 616 GLU A N 1
ATOM 4801 C CA . GLU A 1 616 ? 1.215 15.541 -7.958 1.00 97.44 616 GLU A CA 1
ATOM 4802 C C . GLU A 1 616 ? 0.910 14.275 -7.144 1.00 97.44 616 GLU A C 1
ATOM 4804 O O . GLU A 1 616 ? 1.241 14.188 -5.960 1.00 97.44 616 GLU A O 1
ATOM 4809 N N . TRP A 1 617 ? 0.309 13.265 -7.777 1.00 98.19 617 TRP A N 1
ATOM 4810 C CA . TRP A 1 617 ? -0.015 12.002 -7.112 1.00 98.19 617 TRP A CA 1
ATOM 4811 C C . TRP A 1 617 ? 1.224 11.171 -6.783 1.00 98.19 617 TRP A C 1
ATOM 4813 O O . TRP A 1 617 ? 1.281 10.555 -5.716 1.00 98.19 617 TRP A O 1
ATOM 4823 N N . PHE A 1 618 ? 2.233 11.174 -7.657 1.00 98.38 618 PHE A N 1
ATOM 4824 C CA . PHE A 1 618 ? 3.503 10.530 -7.351 1.00 98.38 618 PHE A CA 1
ATOM 4825 C C . PHE A 1 618 ? 4.215 11.202 -6.180 1.00 98.38 618 PHE A C 1
ATOM 4827 O O . PHE A 1 618 ? 4.751 10.481 -5.346 1.00 98.38 618 PHE A O 1
ATOM 4834 N N . LEU A 1 619 ? 4.191 12.535 -6.070 1.00 98.06 619 LEU A N 1
ATOM 4835 C CA . LEU A 1 619 ? 4.773 13.254 -4.932 1.00 98.06 619 LEU A CA 1
ATOM 4836 C C . LEU A 1 619 ? 4.088 12.864 -3.619 1.00 98.06 619 LEU A C 1
ATOM 4838 O O . LEU A 1 619 ? 4.779 12.439 -2.700 1.00 98.06 619 LEU A O 1
ATOM 4842 N N . LYS A 1 620 ? 2.747 12.849 -3.570 1.00 97.69 620 LYS A N 1
ATOM 4843 C CA . LYS A 1 620 ? 1.995 12.391 -2.382 1.00 97.69 620 LYS A CA 1
ATOM 4844 C C . LYS A 1 620 ? 2.402 10.984 -1.925 1.00 97.69 620 LYS A C 1
ATOM 4846 O O . LYS A 1 620 ? 2.564 10.740 -0.732 1.00 97.69 620 LYS A O 1
ATOM 4851 N N . ALA A 1 621 ? 2.589 10.059 -2.870 1.00 98.06 621 ALA A N 1
ATOM 4852 C CA . ALA A 1 621 ? 3.042 8.705 -2.559 1.00 98.06 621 ALA A CA 1
ATOM 4853 C C . ALA A 1 621 ? 4.528 8.671 -2.149 1.00 98.06 621 ALA A C 1
ATOM 4855 O O . ALA A 1 621 ? 4.915 7.933 -1.242 1.00 98.06 621 ALA A O 1
ATOM 4856 N N . ALA A 1 622 ? 5.374 9.455 -2.818 1.00 97.62 622 ALA A N 1
ATOM 4857 C CA . ALA A 1 622 ? 6.811 9.523 -2.581 1.00 97.62 622 ALA A CA 1
ATOM 4858 C C . ALA A 1 622 ? 7.166 10.165 -1.231 1.00 97.62 622 ALA A C 1
ATOM 4860 O O . ALA A 1 622 ? 8.138 9.721 -0.615 1.00 97.62 622 ALA A O 1
ATOM 4861 N N . ASP A 1 623 ? 6.372 11.129 -0.756 1.00 97.19 623 ASP A N 1
ATOM 4862 C CA . ASP A 1 623 ? 6.488 11.758 0.569 1.00 97.19 623 ASP A CA 1
ATOM 4863 C C . ASP A 1 623 ? 6.245 10.748 1.702 1.00 97.19 623 ASP A C 1
ATOM 4865 O O . ASP A 1 623 ? 6.801 10.873 2.789 1.00 97.19 623 ASP A O 1
ATOM 4869 N N . GLN A 1 624 ? 5.489 9.682 1.418 1.00 96.69 624 GLN A N 1
ATOM 4870 C CA . GLN A 1 624 ? 5.308 8.527 2.303 1.00 96.69 624 GLN A CA 1
ATOM 4871 C C . GLN A 1 624 ? 6.375 7.434 2.103 1.00 96.69 624 GLN A C 1
ATOM 4873 O O . GLN A 1 624 ? 6.248 6.332 2.635 1.00 96.69 624 GLN A O 1
ATOM 4878 N N . GLY A 1 625 ? 7.407 7.694 1.294 1.00 94.75 625 GLY A N 1
ATOM 4879 C CA . GLY A 1 625 ? 8.481 6.743 1.000 1.00 94.75 625 GLY A CA 1
ATOM 4880 C C . GLY A 1 625 ? 8.151 5.700 -0.074 1.00 94.75 625 GLY A C 1
ATOM 4881 O O . GLY A 1 625 ? 8.868 4.712 -0.198 1.00 94.75 625 GLY A O 1
ATOM 4882 N N . HIS A 1 626 ? 7.090 5.867 -0.876 1.00 97.88 626 HIS A N 1
ATOM 4883 C CA . HIS A 1 626 ? 6.737 4.871 -1.896 1.00 97.88 626 HIS A CA 1
ATOM 4884 C C . HIS A 1 626 ? 7.765 4.824 -3.043 1.00 97.88 626 HIS A C 1
ATOM 4886 O O . HIS A 1 626 ? 7.814 5.698 -3.913 1.00 97.88 626 HIS A O 1
ATOM 4892 N N . THR A 1 627 ? 8.558 3.755 -3.085 1.00 97.06 627 THR A N 1
ATOM 4893 C CA . THR A 1 627 ? 9.727 3.610 -3.973 1.00 97.06 627 THR A CA 1
ATOM 4894 C C . THR A 1 627 ? 9.401 3.669 -5.466 1.00 97.06 627 THR A C 1
ATOM 4896 O O . THR A 1 627 ? 10.097 4.340 -6.229 1.00 97.06 627 THR A O 1
ATOM 4899 N N . ALA A 1 628 ? 8.314 3.031 -5.909 1.00 97.06 628 ALA A N 1
ATOM 4900 C CA . ALA A 1 628 ? 7.918 3.070 -7.320 1.00 97.06 628 ALA A CA 1
ATOM 4901 C C . ALA A 1 628 ? 7.451 4.472 -7.760 1.00 97.06 628 ALA A C 1
ATOM 4903 O O . ALA A 1 628 ? 7.637 4.847 -8.919 1.00 97.06 628 ALA A O 1
ATOM 4904 N N . ALA A 1 629 ? 6.910 5.273 -6.833 1.00 98.06 629 ALA A N 1
ATOM 4905 C CA . ALA A 1 629 ? 6.495 6.643 -7.127 1.00 98.06 629 ALA A CA 1
ATOM 4906 C C . ALA A 1 629 ? 7.723 7.547 -7.283 1.00 98.06 629 ALA A C 1
ATOM 4908 O O . ALA A 1 629 ? 7.835 8.267 -8.270 1.00 98.06 629 ALA A O 1
ATOM 4909 N N . GLN A 1 630 ? 8.702 7.416 -6.380 1.00 98.38 630 GLN A N 1
ATOM 4910 C CA . GLN A 1 630 ? 10.006 8.082 -6.482 1.00 98.38 630 GLN A CA 1
ATOM 4911 C C . GLN A 1 630 ? 10.699 7.770 -7.820 1.00 98.38 630 GLN A C 1
ATOM 4913 O O . GLN A 1 630 ? 11.139 8.678 -8.522 1.00 98.38 630 GLN A O 1
ATOM 4918 N N . SER A 1 631 ? 10.713 6.497 -8.233 1.00 97.81 631 SER A N 1
ATOM 4919 C CA . SER A 1 631 ? 11.232 6.100 -9.547 1.00 97.81 631 SER A CA 1
ATOM 4920 C C . SER A 1 631 ? 10.440 6.726 -10.701 1.00 97.81 631 SER A C 1
ATOM 4922 O O . SER A 1 631 ? 11.036 7.151 -11.686 1.00 97.81 631 SER A O 1
ATOM 4924 N N . SER A 1 632 ? 9.111 6.801 -10.600 1.00 98.06 632 SER A N 1
ATOM 4925 C CA . SER A 1 632 ? 8.258 7.400 -11.638 1.00 98.06 632 SER A CA 1
ATOM 4926 C C . SER A 1 632 ? 8.503 8.906 -11.783 1.00 98.06 632 SER A C 1
ATOM 4928 O O . SER A 1 632 ? 8.561 9.411 -12.903 1.00 98.06 632 SER A O 1
ATOM 4930 N N . ILE A 1 633 ? 8.756 9.618 -10.680 1.00 98.19 633 ILE A N 1
ATOM 4931 C CA . ILE A 1 633 ? 9.162 11.033 -10.701 1.00 98.19 633 ILE A CA 1
ATOM 4932 C C . ILE A 1 633 ? 10.500 11.203 -11.430 1.00 98.19 633 ILE A C 1
ATOM 4934 O O . ILE A 1 633 ? 10.638 12.101 -12.264 1.00 98.19 633 ILE A O 1
ATOM 4938 N N . GLY A 1 634 ? 11.468 10.314 -11.177 1.00 97.50 634 GLY A N 1
ATOM 4939 C CA . GLY A 1 634 ? 12.736 10.300 -11.908 1.00 97.50 634 GLY A CA 1
ATOM 4940 C C . GLY A 1 634 ? 12.534 10.189 -13.425 1.00 97.50 634 GLY A C 1
ATOM 4941 O O . GLY A 1 634 ? 13.138 10.946 -14.187 1.00 97.50 634 GLY A O 1
ATOM 4942 N N . VAL A 1 635 ? 11.604 9.331 -13.867 1.00 97.38 635 VAL A N 1
ATOM 4943 C CA . VAL A 1 635 ? 11.248 9.164 -15.290 1.00 97.38 635 VAL A CA 1
ATOM 4944 C C . VAL A 1 635 ? 10.634 10.436 -15.880 1.00 97.38 635 VAL A C 1
ATOM 4946 O O . VAL A 1 635 ? 10.945 10.790 -17.023 1.00 97.38 635 VAL A O 1
ATOM 4949 N N . LEU A 1 636 ? 9.787 11.147 -15.126 1.00 97.88 636 LEU A N 1
ATOM 4950 C CA . LEU A 1 636 ? 9.190 12.410 -15.576 1.00 97.88 636 LEU A CA 1
ATOM 4951 C C . LEU A 1 636 ? 10.259 13.486 -15.810 1.00 97.88 636 LEU A C 1
ATOM 4953 O O . LEU A 1 636 ? 10.267 14.108 -16.876 1.00 97.88 636 LEU A O 1
ATOM 4957 N N . TYR A 1 637 ? 11.200 13.651 -14.875 1.00 98.19 637 TYR A N 1
ATOM 4958 C CA . TYR A 1 637 ? 12.317 14.591 -15.018 1.00 98.19 637 TYR A CA 1
ATOM 4959 C C . TYR A 1 637 ? 13.282 14.200 -16.138 1.00 98.19 637 TYR A C 1
ATOM 4961 O O . TYR A 1 637 ? 13.676 15.054 -16.932 1.00 98.19 637 TYR A O 1
ATOM 4969 N N . GLN A 1 638 ? 13.624 12.916 -16.261 1.00 97.12 638 GLN A N 1
ATOM 4970 C CA . GLN A 1 638 ? 14.521 12.425 -17.310 1.00 97.12 638 GLN A CA 1
ATOM 4971 C C . GLN A 1 638 ? 13.977 12.721 -18.713 1.00 97.12 638 GLN A C 1
ATOM 4973 O O . GLN A 1 638 ? 14.741 13.034 -19.629 1.00 97.12 638 GLN A O 1
ATOM 4978 N N . ASN A 1 639 ? 12.659 12.628 -18.891 1.00 95.69 639 ASN A N 1
ATOM 4979 C CA . ASN A 1 639 ? 12.010 12.791 -20.189 1.00 95.69 639 ASN A CA 1
ATOM 4980 C C . ASN A 1 639 ? 11.416 14.187 -20.421 1.00 95.69 639 ASN A C 1
ATOM 4982 O O . ASN A 1 639 ? 10.945 14.453 -21.525 1.00 95.69 639 ASN A O 1
ATOM 4986 N N . GLY A 1 640 ? 11.418 15.066 -19.415 1.00 95.19 640 GLY A N 1
ATOM 4987 C CA . GLY A 1 640 ? 10.780 16.381 -19.496 1.00 95.19 640 GLY A CA 1
ATOM 4988 C C . GLY A 1 640 ? 9.260 16.304 -19.679 1.00 95.19 640 GLY A C 1
ATOM 4989 O O . GLY A 1 640 ? 8.684 17.020 -20.497 1.00 95.19 640 GLY A O 1
ATOM 4990 N N . LYS A 1 641 ? 8.602 15.366 -18.989 1.00 94.69 641 LYS A N 1
ATOM 4991 C CA . LYS A 1 641 ? 7.162 15.092 -19.112 1.00 94.69 641 LYS A CA 1
ATOM 4992 C C . LYS A 1 641 ? 6.421 15.728 -17.938 1.00 94.69 641 LYS A C 1
ATOM 4994 O O . LYS A 1 641 ? 6.581 15.288 -16.809 1.00 94.69 641 LYS A O 1
ATOM 4999 N N . GLY A 1 642 ? 5.637 16.778 -18.193 1.00 90.19 642 GLY A N 1
ATOM 5000 C CA . GLY A 1 642 ? 4.942 17.550 -17.143 1.00 90.19 642 GLY A CA 1
ATOM 5001 C C . GLY A 1 642 ? 5.845 18.498 -16.344 1.00 90.19 642 GLY A C 1
ATOM 5002 O O . GLY A 1 642 ? 5.343 19.374 -15.647 1.00 90.19 642 GLY A O 1
ATOM 5003 N N . VAL A 1 643 ? 7.163 18.367 -16.499 1.00 94.44 643 VAL A N 1
ATOM 5004 C CA . VAL A 1 643 ? 8.209 19.217 -15.921 1.00 94.44 643 VAL A CA 1
ATOM 5005 C C . VAL A 1 643 ? 9.323 19.439 -16.948 1.00 94.44 643 VAL A C 1
ATOM 5007 O O . VAL A 1 643 ? 9.461 18.620 -17.859 1.00 94.44 643 VAL A O 1
ATOM 5010 N N . PRO A 1 644 ? 10.141 20.502 -16.833 1.00 96.06 644 PRO A N 1
ATOM 5011 C CA . PRO A 1 644 ? 11.339 20.650 -17.652 1.00 96.06 644 PRO A CA 1
ATOM 5012 C C . PRO A 1 644 ? 12.280 19.453 -17.492 1.00 96.06 644 PRO A C 1
ATOM 5014 O O . PRO A 1 644 ? 12.431 18.906 -16.398 1.00 96.06 644 PRO A O 1
ATOM 5017 N N . LYS A 1 645 ? 12.915 19.050 -18.595 1.00 97.44 645 LYS A N 1
ATOM 5018 C CA . LYS A 1 645 ? 13.878 17.949 -18.596 1.00 97.44 645 LYS A CA 1
ATOM 5019 C C . LYS A 1 645 ? 15.078 18.296 -17.711 1.00 97.44 645 LYS A C 1
ATOM 5021 O O . LYS A 1 645 ? 15.755 19.287 -17.970 1.00 97.44 645 LYS A O 1
ATOM 5026 N N . ASP A 1 646 ? 15.356 17.463 -16.712 1.00 97.75 646 ASP A N 1
ATOM 5027 C CA . ASP A 1 646 ? 16.414 17.692 -15.724 1.00 97.75 646 ASP A CA 1
ATOM 5028 C C . ASP A 1 646 ? 16.995 16.357 -15.236 1.00 97.75 646 ASP A C 1
ATOM 5030 O O . ASP A 1 646 ? 16.408 15.650 -14.416 1.00 97.75 646 ASP A O 1
ATOM 5034 N N . TYR A 1 647 ? 18.170 15.992 -15.750 1.00 97.38 647 TYR A N 1
ATOM 5035 C CA . TYR A 1 647 ? 18.823 14.740 -15.365 1.00 97.38 647 TYR A CA 1
ATOM 5036 C C . TYR A 1 647 ? 19.359 14.749 -13.932 1.00 97.38 647 TYR A C 1
ATOM 5038 O O . TYR A 1 647 ? 19.475 13.682 -13.334 1.00 97.38 647 TYR A O 1
ATOM 5046 N N . ARG A 1 648 ? 19.674 15.919 -13.365 1.00 97.38 648 ARG A N 1
ATOM 5047 C CA . ARG A 1 648 ? 20.187 16.011 -11.995 1.00 97.38 648 ARG A CA 1
ATOM 5048 C C . ARG A 1 648 ? 19.071 15.712 -11.001 1.00 97.38 648 ARG A C 1
ATOM 5050 O O . ARG A 1 648 ? 19.245 14.870 -10.127 1.00 97.38 648 ARG A O 1
ATOM 5057 N N . LYS A 1 649 ? 17.886 16.291 -11.209 1.00 97.56 649 LYS A N 1
ATOM 5058 C CA . LYS A 1 649 ? 16.693 15.929 -10.428 1.00 97.56 649 LYS A CA 1
ATOM 5059 C C . LYS A 1 649 ? 16.269 14.482 -10.658 1.00 97.56 649 LYS A C 1
ATOM 5061 O O . LYS A 1 649 ? 15.888 13.808 -9.706 1.00 97.56 649 LYS A O 1
ATOM 5066 N N . ALA A 1 650 ? 16.356 13.982 -11.894 1.00 98.06 650 ALA A N 1
ATOM 5067 C CA . ALA A 1 650 ? 16.096 12.569 -12.163 1.00 98.06 650 ALA A CA 1
ATOM 5068 C C . ALA A 1 650 ? 17.030 11.661 -11.346 1.00 98.06 650 ALA A C 1
ATOM 5070 O O . ALA A 1 650 ? 16.553 10.729 -10.703 1.00 98.06 650 ALA A O 1
ATOM 5071 N N . MET A 1 651 ? 18.330 11.977 -11.308 1.00 97.62 651 MET A N 1
ATOM 5072 C CA . MET A 1 651 ? 19.327 11.269 -10.502 1.00 97.62 651 MET A CA 1
ATOM 5073 C C . MET A 1 651 ? 18.974 11.283 -9.012 1.00 97.62 651 MET A C 1
ATOM 5075 O O . MET A 1 651 ? 18.975 10.230 -8.387 1.00 97.62 651 MET A O 1
ATOM 5079 N N . GLU A 1 652 ? 18.619 12.438 -8.444 1.00 97.50 652 GLU A N 1
ATOM 5080 C CA . GLU A 1 652 ? 18.231 12.547 -7.029 1.00 97.50 652 GLU A CA 1
ATOM 5081 C C . GLU A 1 652 ? 17.047 11.630 -6.679 1.00 97.50 652 GLU A C 1
ATOM 5083 O O . GLU A 1 652 ? 17.073 10.925 -5.668 1.00 97.50 652 GLU A O 1
ATOM 5088 N N . TRP A 1 653 ? 16.013 11.596 -7.524 1.00 98.25 653 TRP A N 1
ATOM 5089 C CA . TRP A 1 653 ? 14.838 10.748 -7.308 1.00 98.25 653 TRP A CA 1
ATOM 5090 C C . TRP A 1 653 ? 15.114 9.263 -7.539 1.00 98.25 653 TRP A C 1
ATOM 5092 O O . TRP A 1 653 ? 14.655 8.429 -6.753 1.00 98.25 653 TRP A O 1
ATOM 5102 N N . TYR A 1 654 ? 15.884 8.919 -8.574 1.00 98.19 654 TYR A N 1
ATOM 5103 C CA . TYR A 1 654 ? 16.305 7.538 -8.785 1.00 98.19 654 TYR A CA 1
ATOM 5104 C C . TYR A 1 654 ? 17.174 7.041 -7.640 1.00 98.19 654 TYR A C 1
ATOM 5106 O O . TYR A 1 654 ? 16.935 5.936 -7.171 1.00 98.19 654 TYR A O 1
ATOM 5114 N N . GLN A 1 655 ? 18.099 7.854 -7.128 1.00 97.00 655 GLN A N 1
ATOM 5115 C CA . GLN A 1 655 ? 18.954 7.490 -6.002 1.00 97.00 655 GLN A CA 1
ATOM 5116 C C . GLN A 1 655 ? 18.124 7.156 -4.755 1.00 97.00 655 GLN A C 1
ATOM 5118 O O . GLN A 1 655 ? 18.271 6.067 -4.206 1.00 97.00 655 GLN A O 1
ATOM 5123 N N . LYS A 1 656 ? 17.149 8.006 -4.393 1.00 97.25 656 LYS A N 1
ATOM 5124 C CA . LYS A 1 656 ? 16.216 7.745 -3.277 1.00 97.25 656 LYS A CA 1
ATOM 5125 C C . LYS A 1 656 ? 15.507 6.391 -3.396 1.00 97.25 656 LYS A C 1
ATOM 5127 O O . LYS A 1 656 ? 15.409 5.657 -2.413 1.00 97.25 656 LYS A O 1
ATOM 5132 N N . ALA A 1 657 ? 15.015 6.050 -4.588 1.00 97.88 657 ALA A N 1
ATOM 5133 C CA . ALA A 1 657 ? 14.344 4.772 -4.831 1.00 97.88 657 ALA A CA 1
ATOM 5134 C C . ALA A 1 657 ? 15.333 3.591 -4.898 1.00 97.88 657 ALA A C 1
ATOM 5136 O O . ALA A 1 657 ? 15.028 2.489 -4.435 1.00 97.88 657 ALA A O 1
ATOM 5137 N N . ALA A 1 658 ? 16.517 3.808 -5.472 1.00 97.38 658 ALA A N 1
ATOM 5138 C CA . ALA A 1 658 ? 17.563 2.810 -5.664 1.00 97.38 658 ALA A CA 1
ATOM 5139 C C . ALA A 1 658 ? 18.202 2.370 -4.340 1.00 97.38 658 ALA A C 1
ATOM 5141 O O . ALA A 1 658 ? 18.474 1.177 -4.168 1.00 97.38 658 ALA A O 1
ATOM 5142 N N . ASP A 1 659 ? 18.376 3.304 -3.401 1.00 96.56 659 ASP A N 1
ATOM 5143 C CA . ASP A 1 659 ? 18.868 3.052 -2.040 1.00 96.56 659 ASP A CA 1
ATOM 5144 C C . ASP A 1 659 ? 17.897 2.192 -1.225 1.00 96.56 659 ASP A C 1
ATOM 5146 O O . ASP A 1 659 ? 18.316 1.388 -0.398 1.00 96.56 659 ASP A O 1
ATOM 5150 N N . GLN A 1 660 ? 16.601 2.277 -1.531 1.00 96.44 660 GLN A N 1
ATOM 5151 C CA . GLN A 1 660 ? 15.558 1.408 -0.975 1.00 96.44 660 GLN A CA 1
ATOM 5152 C C . GLN A 1 660 ? 15.379 0.097 -1.763 1.00 96.44 660 GLN A C 1
ATOM 5154 O O . GLN A 1 660 ? 14.445 -0.662 -1.510 1.00 96.44 660 GLN A O 1
ATOM 5159 N N . GLY A 1 661 ? 16.253 -0.182 -2.734 1.00 95.19 661 GLY A N 1
ATOM 5160 C CA . GLY A 1 661 ? 16.277 -1.452 -3.456 1.00 95.19 661 GLY A CA 1
ATOM 5161 C C . GLY A 1 661 ? 15.442 -1.510 -4.737 1.00 95.19 661 GLY A C 1
ATOM 5162 O O . GLY A 1 661 ? 15.346 -2.580 -5.325 1.00 95.19 661 GLY A O 1
ATOM 5163 N N . HIS A 1 662 ? 14.842 -0.417 -5.223 1.00 97.62 662 HIS A N 1
ATOM 5164 C CA . HIS A 1 662 ? 13.978 -0.479 -6.410 1.00 97.62 662 HIS A CA 1
ATOM 5165 C C . HIS A 1 662 ? 14.773 -0.769 -7.700 1.00 97.62 662 HIS A C 1
ATOM 5167 O O . HIS A 1 662 ? 15.494 0.096 -8.199 1.00 97.62 662 HIS A O 1
ATOM 5173 N N . ALA A 1 663 ? 14.608 -1.966 -8.276 1.00 97.19 663 ALA A N 1
ATOM 5174 C CA . ALA A 1 663 ? 15.424 -2.460 -9.394 1.00 97.19 663 ALA A CA 1
ATOM 5175 C C . ALA A 1 663 ? 15.438 -1.547 -10.637 1.00 97.19 663 ALA A C 1
ATOM 5177 O O . ALA A 1 663 ? 16.497 -1.310 -11.215 1.00 97.19 663 ALA A O 1
ATOM 5178 N N . ILE A 1 664 ? 14.286 -0.991 -11.038 1.00 96.94 664 ILE A N 1
ATOM 5179 C CA . ILE A 1 664 ? 14.208 -0.076 -12.195 1.00 96.94 664 ILE A CA 1
ATOM 5180 C C . ILE A 1 664 ? 14.964 1.226 -11.905 1.00 96.94 664 ILE A C 1
ATOM 5182 O O . ILE A 1 664 ? 15.639 1.759 -12.782 1.00 96.94 664 ILE A O 1
ATOM 5186 N N . ALA A 1 665 ? 14.888 1.726 -10.668 1.00 97.81 665 ALA A N 1
ATOM 5187 C CA . ALA A 1 665 ? 15.599 2.942 -10.289 1.00 97.81 665 ALA A CA 1
ATOM 5188 C C . ALA A 1 665 ? 17.109 2.693 -10.252 1.00 97.81 665 ALA A C 1
ATOM 5190 O O . ALA A 1 665 ? 17.854 3.485 -10.806 1.00 97.81 665 ALA A O 1
ATOM 5191 N N . GLN A 1 666 ? 17.552 1.555 -9.705 1.00 98.44 666 GLN A N 1
ATOM 5192 C CA . GLN A 1 666 ? 18.957 1.136 -9.750 1.00 98.44 666 GLN A CA 1
ATOM 5193 C C . GLN A 1 666 ? 19.472 1.033 -11.190 1.00 98.44 666 GLN A C 1
ATOM 5195 O O . GLN A 1 666 ? 20.542 1.548 -11.498 1.00 98.44 666 GLN A O 1
ATOM 5200 N N . TYR A 1 667 ? 18.697 0.432 -12.097 1.00 98.25 667 TYR A N 1
ATOM 5201 C CA . TYR A 1 667 ? 19.040 0.404 -13.517 1.00 98.25 667 TYR A CA 1
ATOM 5202 C C . TYR A 1 667 ? 19.179 1.819 -14.101 1.00 98.25 667 TYR A C 1
ATOM 5204 O O . TYR A 1 667 ? 20.208 2.128 -14.698 1.00 98.25 667 TYR A O 1
ATOM 5212 N N . ASN A 1 668 ? 18.200 2.697 -13.876 1.00 98.00 668 ASN A N 1
ATOM 5213 C CA . ASN A 1 668 ? 18.228 4.063 -14.402 1.00 98.00 668 ASN A CA 1
ATOM 5214 C C . ASN A 1 668 ? 19.366 4.907 -13.802 1.00 98.00 668 ASN A C 1
ATOM 5216 O O . ASN A 1 668 ? 19.998 5.670 -14.528 1.00 98.00 668 ASN A O 1
ATOM 5220 N N . THR A 1 669 ? 19.685 4.741 -12.516 1.00 97.88 669 THR A N 1
ATOM 5221 C CA . THR A 1 669 ? 20.872 5.333 -11.882 1.00 97.88 669 THR A CA 1
ATOM 5222 C C . THR A 1 669 ? 22.147 4.874 -12.592 1.00 97.88 669 THR A C 1
ATOM 5224 O O . THR A 1 669 ? 23.016 5.689 -12.908 1.00 97.88 669 THR A O 1
ATOM 5227 N N . GLY A 1 670 ? 22.244 3.579 -12.913 1.00 97.50 670 GLY A N 1
ATOM 5228 C CA . GLY A 1 670 ? 23.350 3.035 -13.697 1.00 97.50 670 GLY A CA 1
ATOM 5229 C C . GLY A 1 670 ? 23.453 3.649 -15.099 1.00 97.50 670 GLY A C 1
ATOM 5230 O O . GLY A 1 670 ? 24.550 4.005 -15.524 1.00 97.50 670 GLY A O 1
ATOM 5231 N N . GLU A 1 671 ? 22.325 3.850 -15.786 1.00 97.81 671 GLU A N 1
ATOM 5232 C CA . GLU A 1 671 ? 22.277 4.490 -17.111 1.00 97.81 671 GLU A CA 1
ATOM 5233 C C . GLU A 1 671 ? 22.738 5.954 -17.056 1.00 97.81 671 GLU A C 1
ATOM 5235 O O . GLU A 1 671 ? 23.514 6.390 -17.912 1.00 97.81 671 GLU A O 1
ATOM 5240 N N . LEU A 1 672 ? 22.327 6.716 -16.035 1.00 97.75 672 LEU A N 1
ATOM 5241 C CA . LEU A 1 672 ? 22.775 8.102 -15.861 1.00 97.75 672 LEU A CA 1
ATOM 5242 C C . LEU A 1 672 ? 24.294 8.187 -15.660 1.00 97.75 672 LEU A C 1
ATOM 5244 O O . LEU A 1 672 ? 24.939 9.016 -16.306 1.00 97.75 672 LEU A O 1
ATOM 5248 N N . HIS A 1 673 ? 24.883 7.286 -14.867 1.00 98.00 673 HIS A N 1
ATOM 5249 C CA . HIS A 1 673 ? 26.339 7.176 -14.727 1.00 98.00 673 HIS A CA 1
ATOM 5250 C C . HIS A 1 673 ? 27.034 6.709 -16.012 1.00 98.00 673 HIS A C 1
ATOM 5252 O O . HIS A 1 673 ? 28.086 7.238 -16.365 1.00 98.00 673 HIS A O 1
ATOM 5258 N N . TYR A 1 674 ? 26.454 5.755 -16.745 1.00 97.38 674 TYR A N 1
ATOM 5259 C CA . TYR A 1 674 ? 27.038 5.240 -17.986 1.00 97.38 674 TYR A CA 1
ATOM 5260 C C . TYR A 1 674 ? 27.156 6.328 -19.058 1.00 97.38 674 TYR A C 1
ATOM 5262 O O . TYR A 1 674 ? 28.167 6.403 -19.757 1.00 97.38 674 TYR A O 1
ATOM 5270 N N . TYR A 1 675 ? 26.136 7.176 -19.196 1.00 96.06 675 TYR A N 1
ATOM 5271 C CA . TYR A 1 675 ? 26.120 8.249 -20.192 1.00 96.06 675 TYR A CA 1
ATOM 5272 C C . TYR A 1 675 ? 26.671 9.586 -19.680 1.00 96.06 675 TYR A C 1
ATOM 5274 O O . TYR A 1 675 ? 26.932 10.463 -20.497 1.00 96.06 675 TYR A O 1
ATOM 5282 N N . GLY A 1 676 ? 26.859 9.752 -18.368 1.00 95.50 676 GLY A N 1
ATOM 5283 C CA . GLY A 1 676 ? 27.229 11.041 -17.775 1.00 95.50 676 GLY A CA 1
ATOM 5284 C C . GLY A 1 676 ? 26.102 12.079 -17.850 1.00 95.50 676 GLY A C 1
ATOM 5285 O O . GLY A 1 676 ? 26.342 13.265 -18.064 1.00 95.50 676 GLY A O 1
ATOM 5286 N N . ASN A 1 677 ? 24.848 11.635 -17.731 1.00 93.75 677 ASN A N 1
ATOM 5287 C CA . ASN A 1 677 ? 23.676 12.507 -17.788 1.00 93.75 677 ASN A CA 1
ATOM 5288 C C . ASN A 1 677 ? 23.305 12.971 -16.375 1.00 93.75 677 ASN A C 1
ATOM 5290 O O . ASN A 1 677 ? 22.839 12.177 -15.564 1.00 93.75 677 ASN A O 1
ATOM 5294 N N . GLY A 1 678 ? 23.487 14.260 -16.075 1.00 90.31 678 GLY A N 1
ATOM 5295 C CA . GLY A 1 678 ? 23.202 14.830 -14.746 1.00 90.31 678 GLY A CA 1
ATOM 5296 C C . GLY A 1 678 ? 24.268 14.539 -13.681 1.00 90.31 678 GLY A C 1
ATOM 5297 O O . GLY A 1 678 ? 24.220 15.124 -12.602 1.00 90.31 678 GLY A O 1
ATOM 5298 N N . VAL A 1 679 ? 25.243 13.688 -14.007 1.00 94.62 679 VAL A N 1
ATOM 5299 C CA . VAL A 1 679 ? 26.419 13.316 -13.208 1.00 94.62 679 VAL A CA 1
ATOM 5300 C C . VAL A 1 679 ? 27.620 13.130 -14.135 1.00 94.62 679 VAL A C 1
ATOM 5302 O O . VAL A 1 679 ? 27.445 12.966 -15.339 1.00 94.62 679 VAL A O 1
ATOM 5305 N N . SER A 1 680 ? 28.839 13.119 -13.597 1.00 94.81 680 SER A N 1
ATOM 5306 C CA . SER A 1 680 ? 30.021 12.741 -14.381 1.00 94.81 680 SER A CA 1
ATOM 5307 C C . SER A 1 680 ? 29.913 11.293 -14.865 1.00 94.81 680 SER A C 1
ATOM 5309 O O . SER A 1 680 ? 29.437 10.423 -14.131 1.00 94.81 680 SER A O 1
ATOM 5311 N N . GLN A 1 681 ? 30.363 11.034 -16.097 1.00 97.19 681 GLN A N 1
ATOM 5312 C CA . GLN A 1 681 ? 30.396 9.679 -16.643 1.00 97.19 681 GLN A CA 1
ATOM 5313 C C . GLN A 1 681 ? 31.304 8.790 -15.791 1.00 97.19 681 GLN A C 1
ATOM 5315 O O . GLN A 1 681 ? 32.474 9.103 -15.582 1.00 97.19 681 GLN A O 1
ATOM 5320 N N . ASP A 1 682 ? 30.758 7.667 -15.336 1.00 97.56 682 ASP A N 1
ATOM 5321 C CA . ASP A 1 682 ? 31.447 6.730 -14.460 1.00 97.56 682 ASP A CA 1
ATOM 5322 C C . ASP A 1 682 ? 30.961 5.298 -14.728 1.00 97.56 682 ASP A C 1
ATOM 5324 O O . ASP A 1 682 ? 29.896 4.859 -14.284 1.00 97.56 682 ASP A O 1
ATOM 5328 N N . TYR A 1 683 ? 31.764 4.541 -15.474 1.00 97.12 683 TYR A N 1
ATOM 5329 C CA . TYR A 1 683 ? 31.458 3.149 -15.805 1.00 97.12 683 TYR A CA 1
ATOM 5330 C C . TYR A 1 683 ? 31.565 2.203 -14.602 1.00 97.12 683 TYR A C 1
ATOM 5332 O O . TYR A 1 683 ? 30.912 1.155 -14.596 1.00 97.12 683 TYR A O 1
ATOM 5340 N N . GLN A 1 684 ? 32.355 2.555 -13.585 1.00 97.19 684 GLN A N 1
ATOM 5341 C CA . GLN A 1 684 ? 32.463 1.775 -12.358 1.00 97.19 684 GLN A CA 1
ATOM 5342 C C . GLN A 1 684 ? 31.159 1.870 -11.568 1.00 97.19 684 GLN A C 1
ATOM 5344 O O . GLN A 1 684 ? 30.585 0.840 -11.208 1.00 97.19 684 GLN A O 1
ATOM 5349 N N . GLN A 1 685 ? 30.648 3.085 -11.363 1.00 97.00 685 GLN A N 1
ATOM 5350 C CA . GLN A 1 685 ? 29.360 3.296 -10.699 1.00 97.00 685 GLN A CA 1
ATOM 5351 C C . GLN A 1 685 ? 28.204 2.707 -11.504 1.00 97.00 685 GLN A C 1
ATOM 5353 O O . GLN A 1 685 ? 27.346 2.034 -10.931 1.00 97.00 685 GLN A O 1
ATOM 5358 N N . ALA A 1 686 ? 28.217 2.855 -12.833 1.00 97.94 686 ALA A N 1
ATOM 5359 C CA . ALA A 1 686 ? 27.229 2.210 -13.693 1.00 97.94 686 ALA A CA 1
ATOM 5360 C C . ALA A 1 686 ? 27.183 0.690 -13.462 1.00 97.94 686 ALA A C 1
ATOM 5362 O O . ALA A 1 686 ? 26.113 0.130 -13.232 1.00 97.94 686 ALA A O 1
ATOM 5363 N N . LYS A 1 687 ? 28.348 0.022 -13.435 1.00 97.69 687 LYS A N 1
ATOM 5364 C CA . LYS A 1 687 ? 28.443 -1.420 -13.166 1.00 97.69 687 LYS A CA 1
ATOM 5365 C C . LYS A 1 687 ? 27.876 -1.794 -11.793 1.00 97.69 687 LYS A C 1
ATOM 5367 O O . LYS A 1 687 ? 27.147 -2.778 -11.705 1.00 97.69 687 LYS A O 1
ATOM 5372 N N . VAL A 1 688 ? 28.197 -1.036 -10.740 1.00 98.00 688 VAL A N 1
ATOM 5373 C CA . VAL A 1 688 ? 27.700 -1.294 -9.374 1.00 98.00 688 VAL A CA 1
ATOM 5374 C C . VAL A 1 688 ? 26.173 -1.260 -9.338 1.00 98.00 688 VAL A C 1
ATOM 5376 O O . VAL A 1 688 ? 25.544 -2.186 -8.824 1.00 98.00 688 VAL A O 1
ATOM 5379 N N . TRP A 1 689 ? 25.567 -0.226 -9.916 1.00 98.12 689 TRP A N 1
ATOM 5380 C CA . TRP A 1 689 ? 24.113 -0.084 -9.942 1.00 98.12 689 TRP A CA 1
ATOM 5381 C C . TRP A 1 689 ? 23.430 -1.117 -10.837 1.00 98.12 689 TRP A C 1
ATOM 5383 O O . TRP A 1 689 ? 22.412 -1.689 -10.440 1.00 98.12 689 TRP A O 1
ATOM 5393 N N . TYR A 1 690 ? 24.017 -1.436 -11.993 1.00 98.38 690 TYR A N 1
ATOM 5394 C CA . TYR A 1 690 ? 23.507 -2.511 -12.835 1.00 98.38 690 TYR A CA 1
ATOM 5395 C C . TYR A 1 690 ? 23.555 -3.869 -12.140 1.00 98.38 690 TYR A C 1
ATOM 5397 O O . TYR A 1 690 ? 22.596 -4.621 -12.274 1.00 98.38 690 TYR A O 1
ATOM 5405 N N . LEU A 1 691 ? 24.612 -4.189 -11.385 1.00 98.25 691 LEU A N 1
ATOM 5406 C CA . LEU A 1 691 ? 24.689 -5.453 -10.644 1.00 98.25 691 LEU A CA 1
ATOM 5407 C C . LEU A 1 691 ? 23.565 -5.561 -9.611 1.00 98.25 691 LEU A C 1
ATOM 5409 O O . LEU A 1 691 ? 22.839 -6.550 -9.627 1.00 98.25 691 LEU A O 1
ATOM 5413 N N . LYS A 1 692 ? 23.321 -4.507 -8.820 1.00 98.00 692 LYS A N 1
ATOM 5414 C CA . LYS A 1 692 ? 22.208 -4.481 -7.852 1.00 98.00 692 LYS A CA 1
ATOM 5415 C C . LYS A 1 692 ? 20.843 -4.729 -8.511 1.00 98.00 692 LYS A C 1
ATOM 5417 O O . LYS A 1 692 ? 20.031 -5.487 -7.984 1.00 98.00 692 LYS A O 1
ATOM 5422 N N . ALA A 1 693 ? 20.596 -4.130 -9.678 1.00 98.19 693 ALA A N 1
ATOM 5423 C CA . ALA A 1 693 ? 19.361 -4.355 -10.430 1.00 98.19 693 ALA A CA 1
ATOM 5424 C C . ALA A 1 693 ? 19.309 -5.764 -11.058 1.00 98.19 693 ALA A C 1
ATOM 5426 O O . ALA A 1 693 ? 18.257 -6.406 -11.093 1.00 98.19 693 ALA A O 1
ATOM 5427 N N . ALA A 1 694 ? 20.440 -6.255 -11.568 1.00 97.50 694 ALA A N 1
ATOM 5428 C CA . ALA A 1 694 ? 20.563 -7.555 -12.218 1.00 97.50 694 ALA A CA 1
ATOM 5429 C C . ALA A 1 694 ? 20.409 -8.730 -11.240 1.00 97.50 694 ALA A C 1
ATOM 5431 O O . ALA A 1 694 ? 19.826 -9.744 -11.634 1.00 97.50 694 ALA A O 1
ATOM 5432 N N . ASP A 1 695 ? 20.861 -8.578 -9.992 1.00 97.12 695 ASP A N 1
ATOM 5433 C CA . ASP A 1 695 ? 20.679 -9.542 -8.895 1.00 97.12 695 ASP A CA 1
ATOM 5434 C C . ASP A 1 695 ? 19.196 -9.722 -8.537 1.00 97.12 695 ASP A C 1
ATOM 5436 O O . ASP A 1 695 ? 18.772 -10.799 -8.124 1.00 97.12 695 ASP A O 1
ATOM 5440 N N . GLN A 1 696 ? 18.380 -8.695 -8.791 1.00 96.69 696 GLN A N 1
ATOM 5441 C CA . GLN A 1 696 ? 16.917 -8.747 -8.694 1.00 96.69 696 GLN A CA 1
ATOM 5442 C C . GLN A 1 696 ? 16.240 -9.244 -9.983 1.00 96.69 696 GLN A C 1
ATOM 5444 O O . GLN A 1 696 ? 15.016 -9.241 -10.091 1.00 96.69 696 GLN A O 1
ATOM 5449 N N . GLY A 1 697 ? 17.024 -9.653 -10.984 1.00 95.44 697 GLY A N 1
ATOM 5450 C CA . GLY A 1 697 ? 16.533 -10.187 -12.250 1.00 95.44 697 GLY A CA 1
ATOM 5451 C C . GLY A 1 697 ? 16.266 -9.150 -13.344 1.00 95.44 697 GLY A C 1
ATOM 5452 O O . GLY A 1 697 ? 15.792 -9.536 -14.407 1.00 95.44 697 GLY A O 1
ATOM 5453 N N . HIS A 1 698 ? 16.581 -7.860 -13.162 1.00 97.94 698 HIS A N 1
ATOM 5454 C CA . HIS A 1 698 ? 16.259 -6.830 -14.160 1.00 97.94 698 HIS A CA 1
ATOM 5455 C C . HIS A 1 698 ? 16.989 -7.056 -15.502 1.00 97.94 698 HIS A C 1
ATOM 5457 O O . HIS A 1 698 ? 18.203 -6.855 -15.613 1.00 97.94 698 HIS A O 1
ATOM 5463 N N . ALA A 1 699 ? 16.246 -7.431 -16.551 1.00 97.56 699 ALA A N 1
ATOM 5464 C CA . ALA A 1 699 ? 16.809 -7.834 -17.845 1.00 97.56 699 ALA A CA 1
ATOM 5465 C C . ALA A 1 699 ? 17.623 -6.727 -18.545 1.00 97.56 699 ALA A C 1
ATOM 5467 O O . ALA A 1 699 ? 18.688 -7.001 -19.098 1.00 97.56 699 ALA A O 1
ATOM 5468 N N . GLY A 1 700 ? 17.174 -5.468 -18.474 1.00 97.19 700 GLY A N 1
ATOM 5469 C CA . GLY A 1 700 ? 17.913 -4.334 -19.043 1.00 97.19 700 GLY A CA 1
ATOM 5470 C C . GLY A 1 700 ? 19.276 -4.124 -18.376 1.00 97.19 700 GLY A C 1
ATOM 5471 O O . GLY A 1 700 ? 20.259 -3.842 -19.053 1.00 97.19 700 GLY A O 1
ATOM 5472 N N . ALA A 1 701 ? 19.370 -4.374 -17.066 1.00 98.12 701 ALA A N 1
ATOM 5473 C CA . ALA A 1 701 ? 20.621 -4.232 -16.325 1.00 98.12 701 ALA A CA 1
ATOM 5474 C C . ALA A 1 701 ? 21.589 -5.379 -16.645 1.00 98.12 701 ALA A C 1
ATOM 5476 O O . ALA A 1 701 ? 22.771 -5.144 -16.883 1.00 98.12 701 ALA A O 1
ATOM 5477 N N . GLN A 1 702 ? 21.074 -6.610 -16.742 1.00 98.50 702 GLN A N 1
ATOM 5478 C CA . GLN A 1 702 ? 21.838 -7.766 -17.221 1.00 98.50 702 GLN A CA 1
ATOM 5479 C C . GLN A 1 702 ? 22.411 -7.506 -18.622 1.00 98.50 702 GLN A C 1
ATOM 5481 O O . GLN A 1 702 ? 23.596 -7.730 -18.857 1.00 98.50 702 GLN A O 1
ATOM 5486 N N . TYR A 1 703 ? 21.606 -6.956 -19.536 1.00 98.38 703 TYR A N 1
ATOM 5487 C CA . TYR A 1 703 ? 22.080 -6.541 -20.855 1.00 98.38 703 TYR A CA 1
ATOM 5488 C C . TYR A 1 703 ? 23.171 -5.461 -20.776 1.00 98.38 703 TYR A C 1
ATOM 5490 O O . TYR A 1 703 ? 24.218 -5.624 -21.404 1.00 98.38 703 TYR A O 1
ATOM 5498 N N . SER A 1 704 ? 22.977 -4.395 -19.992 1.00 98.25 704 SER A N 1
ATOM 5499 C CA . SER A 1 704 ? 23.960 -3.308 -19.875 1.00 98.25 704 SER A CA 1
ATOM 5500 C C . SER A 1 704 ? 25.296 -3.780 -19.280 1.00 98.25 704 SER A C 1
ATOM 5502 O O . SER A 1 704 ? 26.352 -3.318 -19.712 1.00 98.25 704 SER A O 1
ATOM 5504 N N . ILE A 1 705 ? 25.298 -4.772 -18.380 1.00 97.75 705 ILE A N 1
ATOM 5505 C CA . ILE A 1 705 ? 26.539 -5.423 -17.915 1.00 97.75 705 ILE A CA 1
ATOM 5506 C C . ILE A 1 705 ? 27.219 -6.178 -19.062 1.00 97.75 705 ILE A C 1
ATOM 5508 O O . ILE A 1 705 ? 28.431 -6.055 -19.246 1.00 97.75 705 ILE A O 1
ATOM 5512 N N . GLY A 1 706 ? 26.454 -6.922 -19.866 1.00 97.12 706 GLY A N 1
ATOM 5513 C CA . GLY A 1 706 ? 26.982 -7.584 -21.059 1.00 97.12 706 GLY A CA 1
ATOM 5514 C C . GLY A 1 706 ? 27.626 -6.598 -22.041 1.00 97.12 706 GLY A C 1
ATOM 5515 O O . GLY A 1 706 ? 28.683 -6.883 -22.605 1.00 97.12 706 GLY A O 1
ATOM 5516 N N . VAL A 1 707 ? 27.050 -5.399 -22.183 1.00 97.56 707 VAL A N 1
ATOM 5517 C CA . VAL A 1 707 ? 27.618 -4.308 -22.992 1.00 97.56 707 VAL A CA 1
ATOM 5518 C C . VAL A 1 707 ? 28.952 -3.815 -22.426 1.00 97.56 707 VAL A C 1
ATOM 5520 O O . VAL A 1 707 ? 29.891 -3.629 -23.201 1.00 97.56 707 VAL A O 1
ATOM 5523 N N . LEU A 1 708 ? 29.084 -3.655 -21.103 1.00 97.62 708 LEU A N 1
ATOM 5524 C CA . LEU A 1 708 ? 30.353 -3.257 -20.472 1.00 97.62 708 LEU A CA 1
ATOM 5525 C C . LEU A 1 708 ? 31.486 -4.244 -20.790 1.00 97.62 708 LEU A C 1
ATOM 5527 O O . LEU A 1 708 ? 32.567 -3.815 -21.198 1.00 97.62 708 LEU A O 1
ATOM 5531 N N . TYR A 1 709 ? 31.221 -5.550 -20.680 1.00 97.50 709 TYR A N 1
ATOM 5532 C CA . TYR A 1 709 ? 32.186 -6.603 -21.022 1.00 97.50 709 TYR A CA 1
ATOM 5533 C C . TYR A 1 709 ? 32.475 -6.689 -22.521 1.00 97.50 709 TYR A C 1
ATOM 5535 O O . TYR A 1 709 ? 33.625 -6.866 -22.914 1.00 97.50 709 TYR A O 1
ATOM 5543 N N . ARG A 1 710 ? 31.463 -6.520 -23.380 1.00 96.94 710 ARG A N 1
ATOM 5544 C CA . ARG A 1 710 ? 31.653 -6.507 -24.838 1.00 96.94 710 ARG A CA 1
ATOM 5545 C C . ARG A 1 710 ? 32.560 -5.357 -25.270 1.00 96.94 710 ARG A C 1
ATOM 5547 O O . ARG A 1 710 ? 33.410 -5.547 -26.135 1.00 96.94 710 ARG A O 1
ATOM 5554 N N . ASP A 1 711 ? 32.367 -4.173 -24.698 1.00 95.19 711 ASP A N 1
ATOM 5555 C CA . ASP A 1 711 ? 33.074 -2.964 -25.124 1.00 95.19 711 ASP A CA 1
ATOM 5556 C C . ASP A 1 711 ? 34.415 -2.772 -24.404 1.00 95.19 711 ASP A C 1
ATOM 5558 O O . ASP A 1 711 ? 35.260 -2.031 -24.900 1.00 95.19 711 ASP A O 1
ATOM 5562 N N . GLY A 1 712 ? 34.643 -3.464 -23.284 1.00 94.38 712 GLY A N 1
ATOM 5563 C CA . GLY A 1 712 ? 35.833 -3.280 -22.454 1.00 94.38 712 GLY A CA 1
ATOM 5564 C C . GLY A 1 712 ? 35.806 -1.968 -21.659 1.00 94.38 712 GLY A C 1
ATOM 5565 O O . GLY A 1 712 ? 36.837 -1.326 -21.469 1.00 94.38 712 GLY A O 1
ATOM 5566 N N . LYS A 1 713 ? 34.612 -1.511 -21.258 1.00 92.56 713 LYS A N 1
ATOM 5567 C CA . LYS A 1 713 ? 34.428 -0.260 -20.507 1.00 92.56 713 LYS A CA 1
ATOM 5568 C C . LYS A 1 713 ? 34.553 -0.542 -19.013 1.00 92.56 713 LYS A C 1
ATOM 5570 O O . LYS A 1 713 ? 33.705 -1.240 -18.461 1.00 92.56 713 LYS A O 1
ATOM 5575 N N . TYR A 1 714 ? 35.596 -0.001 -18.375 1.00 93.88 714 TYR A N 1
ATOM 5576 C CA . TYR A 1 714 ? 36.020 -0.262 -16.982 1.00 93.88 714 TYR A CA 1
ATOM 5577 C C . TYR A 1 714 ? 36.467 -1.707 -16.687 1.00 93.88 714 TYR A C 1
ATOM 5579 O O . TYR A 1 714 ? 37.418 -1.917 -15.941 1.00 93.88 714 TYR A O 1
ATOM 5587 N N . VAL A 1 715 ? 35.833 -2.705 -17.297 1.00 93.81 715 VAL A N 1
ATOM 5588 C CA . VAL A 1 715 ? 36.271 -4.106 -17.278 1.00 93.81 715 VAL A CA 1
ATOM 5589 C C . VAL A 1 715 ? 37.063 -4.448 -18.542 1.00 93.81 715 VAL A C 1
ATOM 5591 O O . VAL A 1 715 ? 36.787 -3.862 -19.587 1.00 93.81 715 VAL A O 1
ATOM 5594 N N . PRO A 1 716 ? 38.002 -5.411 -18.500 1.00 95.00 716 PRO A N 1
ATOM 5595 C CA . PRO A 1 716 ? 38.609 -5.950 -19.712 1.00 95.00 716 PRO A CA 1
ATOM 5596 C C . PRO A 1 716 ? 37.548 -6.495 -20.671 1.00 95.00 716 PRO A C 1
ATOM 5598 O O . PRO A 1 716 ? 36.526 -7.040 -20.245 1.00 95.00 716 PRO A O 1
ATOM 5601 N N . LYS A 1 717 ? 37.799 -6.347 -21.974 1.00 96.50 717 LYS A N 1
ATOM 5602 C CA . LYS A 1 717 ? 36.918 -6.887 -23.009 1.00 96.50 717 LYS A CA 1
ATOM 5603 C C . LYS A 1 717 ? 36.867 -8.413 -22.898 1.00 96.50 717 LYS A C 1
ATOM 5605 O O . LYS A 1 717 ? 37.893 -9.071 -23.041 1.00 96.50 717 LYS A O 1
ATOM 5610 N N . ASP A 1 718 ? 35.672 -8.956 -22.693 1.00 96.94 718 ASP A N 1
ATOM 5611 C CA . ASP A 1 718 ? 35.430 -10.389 -22.511 1.00 96.94 718 ASP A CA 1
ATOM 5612 C C . ASP A 1 718 ? 34.076 -10.777 -23.122 1.00 96.94 718 ASP A C 1
ATOM 5614 O O . ASP A 1 718 ? 33.000 -10.472 -22.599 1.00 96.94 718 ASP A O 1
ATOM 5618 N N . TYR A 1 719 ? 34.124 -11.461 -24.265 1.00 96.25 719 TYR A N 1
ATOM 5619 C CA . TYR A 1 719 ? 32.915 -11.879 -24.971 1.00 96.25 719 TYR A CA 1
ATOM 5620 C C . TYR A 1 719 ? 32.206 -13.066 -24.311 1.00 96.25 719 TYR A C 1
ATOM 5622 O O . TYR A 1 719 ? 30.997 -13.200 -24.495 1.00 96.25 719 TYR A O 1
ATOM 5630 N N . GLN A 1 720 ? 32.903 -13.900 -23.532 1.00 94.88 720 GLN A N 1
ATOM 5631 C CA . GLN A 1 720 ? 32.269 -15.011 -22.817 1.00 94.88 720 GLN A CA 1
ATOM 5632 C C . GLN A 1 720 ? 31.434 -14.493 -21.647 1.00 94.88 720 GLN A C 1
ATOM 5634 O O . GLN A 1 720 ? 30.273 -14.880 -21.497 1.00 94.88 720 GLN A O 1
ATOM 5639 N N . GLN A 1 721 ? 31.972 -13.546 -20.876 1.00 96.19 721 GLN A N 1
ATOM 5640 C CA . GLN A 1 721 ? 31.210 -12.858 -19.831 1.00 96.19 721 GLN A CA 1
ATOM 5641 C C . GLN A 1 721 ? 30.039 -12.073 -20.428 1.00 96.19 721 GLN A C 1
ATOM 5643 O O . GLN A 1 721 ? 28.915 -12.174 -19.932 1.00 96.19 721 GLN A O 1
ATOM 5648 N N . ALA A 1 722 ? 30.263 -11.348 -21.531 1.00 97.50 722 ALA A N 1
ATOM 5649 C CA . ALA A 1 722 ? 29.191 -10.647 -22.232 1.00 97.50 722 ALA A CA 1
ATOM 5650 C C . ALA A 1 722 ? 28.063 -11.601 -22.654 1.00 97.50 722 ALA A C 1
ATOM 5652 O O . ALA A 1 722 ? 26.893 -11.316 -22.401 1.00 97.50 722 ALA A O 1
ATOM 5653 N N . MET A 1 723 ? 28.409 -12.756 -23.233 1.00 96.38 723 MET A N 1
ATOM 5654 C CA . MET A 1 723 ? 27.443 -13.780 -23.625 1.00 96.38 723 MET A CA 1
ATOM 5655 C C . MET A 1 723 ? 26.653 -14.319 -22.429 1.00 96.38 723 MET A C 1
ATOM 5657 O O . MET A 1 723 ? 25.432 -14.415 -22.513 1.00 96.38 723 MET A O 1
ATOM 5661 N N . GLY A 1 724 ? 27.310 -14.629 -21.307 1.00 97.00 724 GLY A N 1
ATOM 5662 C CA . GLY A 1 724 ? 26.632 -15.116 -20.103 1.00 97.00 724 GLY A CA 1
ATOM 5663 C C . GLY A 1 724 ? 25.571 -14.137 -19.587 1.00 97.00 724 GLY A C 1
ATOM 5664 O O . GLY A 1 724 ? 24.459 -14.539 -19.237 1.00 97.00 724 GLY A O 1
ATOM 5665 N N . TRP A 1 725 ? 25.874 -12.837 -19.602 1.00 98.12 725 TRP A N 1
ATOM 5666 C CA . TRP A 1 725 ? 24.929 -11.786 -19.218 1.00 98.12 725 TRP A CA 1
ATOM 5667 C C . TRP A 1 725 ? 23.818 -11.562 -20.248 1.00 98.12 725 TRP A C 1
ATOM 5669 O O . TRP A 1 725 ? 22.647 -11.461 -19.870 1.00 98.12 725 TRP A O 1
ATOM 5679 N N . TYR A 1 726 ? 24.147 -11.551 -21.542 1.00 97.94 726 TYR A N 1
ATOM 5680 C CA . TYR A 1 726 ? 23.140 -11.479 -22.599 1.00 97.94 726 TYR A CA 1
ATOM 5681 C C . TYR A 1 726 ? 22.187 -12.669 -22.560 1.00 97.94 726 TYR A C 1
ATOM 5683 O O . TYR A 1 726 ? 20.988 -12.465 -22.712 1.00 97.94 726 TYR A O 1
ATOM 5691 N N . GLN A 1 727 ? 22.670 -13.881 -22.282 1.00 97.19 727 GLN A N 1
ATOM 5692 C CA . GLN A 1 727 ? 21.826 -15.069 -22.188 1.00 97.19 727 GLN A CA 1
ATOM 5693 C C . GLN A 1 727 ? 20.775 -14.932 -21.079 1.00 97.19 727 GLN A C 1
ATOM 5695 O O . GLN A 1 727 ? 19.608 -15.251 -21.306 1.00 97.19 727 GLN A O 1
ATOM 5700 N N . LYS A 1 728 ? 21.153 -14.406 -19.903 1.00 97.50 728 LYS A N 1
ATOM 5701 C CA . LYS A 1 728 ? 20.208 -14.150 -18.801 1.00 97.50 728 LYS A CA 1
ATOM 5702 C C . LYS A 1 728 ? 19.090 -13.191 -19.226 1.00 97.50 728 LYS A C 1
ATOM 5704 O O . LYS A 1 728 ? 17.920 -13.500 -19.018 1.00 97.50 728 LYS A O 1
ATOM 5709 N N . ALA A 1 729 ? 19.433 -12.080 -19.880 1.00 98.06 729 ALA A N 1
ATOM 5710 C CA . ALA A 1 729 ? 18.451 -11.109 -20.366 1.00 98.06 729 ALA A CA 1
ATOM 5711 C C . ALA A 1 729 ? 17.605 -11.659 -21.533 1.00 98.06 729 ALA A C 1
ATOM 5713 O O . ALA A 1 729 ? 16.393 -11.451 -21.590 1.00 98.06 729 ALA A O 1
ATOM 5714 N N . ALA A 1 730 ? 18.223 -12.398 -22.456 1.00 97.19 730 ALA A N 1
ATOM 5715 C CA . ALA A 1 730 ? 17.572 -12.980 -23.626 1.00 97.19 730 ALA A CA 1
ATOM 5716 C C . ALA A 1 730 ? 16.559 -14.074 -23.254 1.00 97.19 730 ALA A C 1
ATOM 5718 O O . ALA A 1 730 ? 15.505 -14.156 -23.888 1.00 97.19 730 ALA A O 1
ATOM 5719 N N . ASN A 1 731 ? 16.840 -14.863 -22.209 1.00 96.25 731 ASN A N 1
ATOM 5720 C CA . ASN A 1 731 ? 15.917 -15.860 -21.651 1.00 96.25 731 ASN A CA 1
ATOM 5721 C C . ASN A 1 731 ? 14.653 -15.227 -21.055 1.00 96.25 731 ASN A C 1
ATOM 5723 O O . ASN A 1 731 ? 13.614 -15.875 -21.006 1.00 96.25 731 ASN A O 1
ATOM 5727 N N . GLN A 1 732 ? 14.728 -13.959 -20.649 1.00 96.62 732 GLN A N 1
ATOM 5728 C CA . GLN A 1 732 ? 13.579 -13.164 -20.209 1.00 96.62 732 GLN A CA 1
ATOM 5729 C C . GLN A 1 732 ? 12.865 -12.452 -21.371 1.00 96.62 732 GLN A C 1
ATOM 5731 O O . GLN A 1 732 ? 11.959 -11.656 -21.146 1.00 96.62 732 GLN A O 1
ATOM 5736 N N . GLY A 1 733 ? 13.284 -12.702 -22.615 1.00 95.38 733 GLY A N 1
ATOM 5737 C CA . GLY A 1 733 ? 12.687 -12.103 -23.805 1.00 95.38 733 GLY A CA 1
ATOM 5738 C C . GLY A 1 733 ? 13.293 -10.765 -24.233 1.00 95.38 733 GLY A C 1
ATOM 5739 O O . GLY A 1 733 ? 12.795 -10.177 -25.182 1.00 95.38 733 GLY A O 1
ATOM 5740 N N . TYR A 1 734 ? 14.363 -10.262 -23.607 1.00 97.81 734 TYR A N 1
ATOM 5741 C CA . TYR A 1 734 ? 14.883 -8.927 -23.932 1.00 97.81 734 TYR A CA 1
ATOM 5742 C C . TYR A 1 734 ? 15.476 -8.854 -25.355 1.00 97.81 734 TYR A C 1
ATOM 5744 O O . TYR A 1 734 ? 16.556 -9.394 -25.620 1.00 97.81 734 TYR A O 1
ATOM 5752 N N . ALA A 1 735 ? 14.788 -8.162 -26.272 1.00 97.62 735 ALA A N 1
ATOM 5753 C CA . ALA A 1 735 ? 15.093 -8.161 -27.708 1.00 97.62 735 ALA A CA 1
ATOM 5754 C C . ALA A 1 735 ? 16.529 -7.719 -28.048 1.00 97.62 735 ALA A C 1
ATOM 5756 O O . ALA A 1 735 ? 17.191 -8.356 -28.868 1.00 97.62 735 ALA A O 1
ATOM 5757 N N . SER A 1 736 ? 17.062 -6.682 -27.390 1.00 97.69 736 SER A N 1
ATOM 5758 C CA . SER A 1 736 ? 18.439 -6.220 -27.637 1.00 97.69 736 SER A CA 1
ATOM 5759 C C . SER A 1 736 ? 19.487 -7.249 -27.204 1.00 97.69 736 SER A C 1
ATOM 5761 O O . SER A 1 736 ? 20.537 -7.364 -27.834 1.00 97.69 736 SER A O 1
ATOM 5763 N N . ALA A 1 737 ? 19.208 -8.036 -26.157 1.00 98.00 737 ALA A N 1
ATOM 5764 C CA . ALA A 1 737 ? 20.086 -9.130 -25.750 1.00 98.00 737 ALA A CA 1
ATOM 5765 C C . ALA A 1 737 ? 20.016 -10.293 -26.742 1.00 98.00 737 ALA A C 1
ATOM 5767 O O . ALA A 1 737 ? 21.057 -10.809 -27.129 1.00 98.00 737 ALA A O 1
ATOM 5768 N N . GLN A 1 738 ? 18.821 -10.655 -27.219 1.00 98.38 738 GLN A N 1
ATOM 5769 C CA . GLN A 1 738 ? 18.649 -11.667 -28.268 1.00 98.38 738 GLN A CA 1
ATOM 5770 C C . GLN A 1 738 ? 19.375 -11.268 -29.562 1.00 98.38 738 GLN A C 1
ATOM 5772 O O . GLN A 1 738 ? 20.099 -12.073 -30.140 1.00 98.38 738 GLN A O 1
ATOM 5777 N N . TYR A 1 739 ? 19.275 -10.002 -29.973 1.00 98.31 739 TYR A N 1
ATOM 5778 C CA . TYR A 1 739 ? 20.055 -9.476 -31.091 1.00 98.31 739 TYR A CA 1
ATOM 5779 C C . TYR A 1 739 ? 21.566 -9.593 -30.844 1.00 98.31 739 TYR A C 1
ATOM 5781 O O . TYR A 1 739 ? 22.286 -10.099 -31.704 1.00 98.31 739 TYR A O 1
ATOM 5789 N N . SER A 1 740 ? 22.055 -9.179 -29.671 1.00 98.12 740 SER A N 1
ATOM 5790 C CA . SER A 1 740 ? 23.476 -9.297 -29.321 1.00 98.12 740 SER A CA 1
ATOM 5791 C C . SER A 1 740 ? 23.960 -10.748 -29.301 1.00 98.12 740 SER A C 1
ATOM 5793 O O . SER A 1 740 ? 25.067 -11.008 -29.765 1.00 98.12 740 SER A O 1
ATOM 5795 N N . MET A 1 741 ? 23.136 -11.701 -28.852 1.00 97.88 741 MET A N 1
ATOM 5796 C CA . MET A 1 741 ? 23.434 -13.135 -28.960 1.00 97.88 741 MET A CA 1
ATOM 5797 C C . MET A 1 741 ? 23.614 -13.550 -30.422 1.00 97.88 741 MET A C 1
ATOM 5799 O O . MET A 1 741 ? 24.606 -14.195 -30.759 1.00 97.88 741 MET A O 1
ATOM 5803 N N . GLY A 1 742 ? 22.711 -13.117 -31.308 1.00 97.06 742 GLY A N 1
ATOM 5804 C CA . GLY A 1 742 ? 22.838 -13.362 -32.744 1.00 97.06 742 GLY A CA 1
ATOM 5805 C C . GLY A 1 742 ? 24.124 -12.776 -33.338 1.00 97.06 742 GLY A C 1
ATOM 5806 O O . GLY A 1 742 ? 24.782 -13.425 -34.151 1.00 97.06 742 GLY A O 1
ATOM 5807 N N . VAL A 1 743 ? 24.541 -11.588 -32.889 1.00 97.62 743 VAL A N 1
ATOM 5808 C CA . VAL A 1 743 ? 25.808 -10.966 -33.314 1.00 97.62 743 VAL A CA 1
ATOM 5809 C C . VAL A 1 743 ? 27.018 -11.779 -32.853 1.00 97.62 743 VAL A C 1
ATOM 5811 O O . VAL A 1 743 ? 27.929 -11.991 -33.652 1.00 97.62 743 VAL A O 1
ATOM 5814 N N . LEU A 1 744 ? 27.034 -12.268 -31.608 1.00 97.31 744 LEU A N 1
ATOM 5815 C CA . LEU A 1 744 ? 28.144 -13.081 -31.093 1.00 97.31 744 LEU A CA 1
ATOM 5816 C C . LEU A 1 744 ? 28.302 -14.397 -31.867 1.00 97.31 744 LEU A C 1
ATOM 5818 O O . LEU A 1 744 ? 29.423 -14.733 -32.247 1.00 97.31 744 LEU A O 1
ATOM 5822 N N . TYR A 1 745 ? 27.199 -15.089 -32.175 1.00 97.50 745 TYR A N 1
ATOM 5823 C CA . TYR A 1 745 ? 27.222 -16.305 -32.998 1.00 97.50 745 TYR A CA 1
ATOM 5824 C C . TYR A 1 745 ? 27.626 -16.036 -34.450 1.00 97.50 745 TYR A C 1
ATOM 5826 O O . TYR A 1 745 ? 28.422 -16.784 -35.013 1.00 97.50 745 TYR A O 1
ATOM 5834 N N . ARG A 1 746 ? 27.136 -14.949 -35.061 1.00 97.00 746 ARG A N 1
ATOM 5835 C CA . ARG A 1 746 ? 27.504 -14.571 -36.435 1.00 97.00 746 ARG A CA 1
ATOM 5836 C C . ARG A 1 746 ? 28.999 -14.273 -36.562 1.00 97.00 746 ARG A C 1
ATOM 5838 O O . ARG A 1 746 ? 29.606 -14.642 -37.564 1.00 97.00 746 ARG A O 1
ATOM 5845 N N . ASP A 1 747 ? 29.571 -13.588 -35.576 1.00 95.19 747 ASP A N 1
ATOM 5846 C CA . ASP A 1 747 ? 30.970 -13.150 -35.598 1.00 95.19 747 ASP A CA 1
ATOM 5847 C C . ASP A 1 747 ? 31.943 -14.193 -35.019 1.00 95.19 747 ASP A C 1
ATOM 5849 O O . ASP A 1 747 ? 33.151 -14.003 -35.130 1.00 95.19 747 ASP A O 1
ATOM 5853 N N . GLY A 1 748 ? 31.452 -15.250 -34.362 1.00 94.69 748 GLY A N 1
ATOM 5854 C CA . GLY A 1 748 ? 32.298 -16.214 -33.650 1.00 94.69 748 GLY A CA 1
ATOM 5855 C C . GLY A 1 748 ? 33.038 -15.608 -32.447 1.00 94.69 748 GLY A C 1
ATOM 5856 O O . GLY A 1 748 ? 34.185 -15.955 -32.167 1.00 94.69 748 GLY A O 1
ATOM 5857 N N . LYS A 1 749 ? 32.420 -14.646 -31.746 1.00 93.38 749 LYS A N 1
ATOM 5858 C CA . LYS A 1 749 ? 33.038 -13.927 -30.617 1.00 93.38 749 LYS A CA 1
ATOM 5859 C C . LYS A 1 749 ? 32.583 -14.513 -29.288 1.00 93.38 749 LYS A C 1
ATOM 5861 O O . LYS A 1 749 ? 31.425 -14.374 -28.913 1.00 93.38 749 LYS A O 1
ATOM 5866 N N . GLY A 1 750 ? 33.506 -15.152 -28.567 1.00 87.50 750 GLY A N 1
ATOM 5867 C CA . GLY A 1 750 ? 33.212 -15.866 -27.314 1.00 87.50 750 GLY A CA 1
ATOM 5868 C C . GLY A 1 750 ? 32.568 -17.245 -27.516 1.00 87.50 750 GLY A C 1
ATOM 5869 O O . GLY A 1 750 ? 32.466 -18.008 -26.560 1.00 87.50 750 GLY A O 1
ATOM 5870 N N . VAL A 1 751 ? 32.197 -17.577 -28.757 1.00 93.12 751 VAL A N 1
ATOM 5871 C CA . VAL A 1 751 ? 31.628 -18.856 -29.205 1.00 93.12 751 VAL A CA 1
ATOM 5872 C C . VAL A 1 751 ? 32.119 -19.191 -30.610 1.00 93.12 751 VAL A C 1
ATOM 5874 O O . VAL A 1 751 ? 32.456 -18.268 -31.347 1.00 93.12 751 VAL A O 1
ATOM 5877 N N . PRO A 1 752 ? 32.117 -20.471 -31.024 1.00 94.69 752 PRO A N 1
ATOM 5878 C CA . PRO A 1 752 ? 32.310 -20.829 -32.424 1.00 94.69 752 PRO A CA 1
ATOM 5879 C C . PRO A 1 752 ? 31.299 -20.115 -33.327 1.00 94.69 752 PRO A C 1
ATOM 5881 O O . PRO A 1 752 ? 30.136 -19.936 -32.953 1.00 94.69 752 PRO A O 1
ATOM 5884 N N . GLN A 1 753 ? 31.753 -19.710 -34.512 1.00 96.19 753 GLN A N 1
ATOM 5885 C CA . GLN A 1 753 ? 30.896 -19.058 -35.494 1.00 96.19 753 GLN A CA 1
ATOM 5886 C C . GLN A 1 753 ? 29.775 -20.004 -35.943 1.00 96.19 753 GLN A C 1
ATOM 5888 O O . GLN A 1 753 ? 30.038 -21.123 -36.374 1.00 96.19 753 GLN A O 1
ATOM 5893 N N . ASP A 1 754 ? 28.530 -19.533 -35.873 1.00 97.00 754 ASP A N 1
ATOM 5894 C CA . ASP A 1 754 ? 27.338 -20.303 -36.229 1.00 97.00 754 ASP A CA 1
ATOM 5895 C C . ASP A 1 754 ? 26.239 -19.359 -36.746 1.00 97.00 754 ASP A C 1
ATOM 5897 O O . ASP A 1 754 ? 25.496 -18.729 -35.988 1.00 97.00 754 ASP A O 1
ATOM 5901 N N . CYS A 1 755 ? 26.144 -19.225 -38.070 1.00 95.50 755 CYS A N 1
ATOM 5902 C CA . CYS A 1 755 ? 25.153 -18.342 -38.690 1.00 95.50 755 CYS A CA 1
ATOM 5903 C C . CYS A 1 755 ? 23.716 -18.879 -38.573 1.00 95.50 755 CYS A C 1
ATOM 5905 O O . CYS A 1 755 ? 22.776 -18.087 -38.631 1.00 95.50 755 CYS A O 1
ATOM 5907 N N . GLN A 1 756 ? 23.530 -20.186 -38.369 1.00 95.00 756 GLN A N 1
ATOM 5908 C CA . GLN A 1 756 ? 22.207 -20.782 -38.193 1.00 95.00 756 GLN A CA 1
ATOM 5909 C C . GLN A 1 756 ? 21.655 -20.452 -36.801 1.00 95.00 756 GLN A C 1
ATOM 5911 O O . GLN A 1 756 ? 20.541 -19.943 -36.683 1.00 95.00 756 GLN A O 1
ATOM 5916 N N . LYS A 1 757 ? 22.469 -20.585 -35.748 1.00 96.00 757 LYS A N 1
ATOM 5917 C CA . LYS A 1 757 ? 22.098 -20.089 -34.410 1.00 96.00 757 LYS A CA 1
ATOM 5918 C C . LYS A 1 757 ? 21.932 -18.577 -34.376 1.00 96.00 757 LYS A C 1
ATOM 5920 O O . LYS A 1 757 ? 21.053 -18.073 -33.678 1.00 96.00 757 LYS A O 1
ATOM 5925 N N . ALA A 1 758 ? 22.745 -17.835 -35.130 1.00 97.69 758 ALA A N 1
ATOM 5926 C CA . ALA A 1 758 ? 22.555 -16.394 -35.258 1.00 97.69 758 ALA A CA 1
ATOM 5927 C C . ALA A 1 758 ? 21.165 -16.056 -35.821 1.00 97.69 758 ALA A C 1
ATOM 5929 O O . ALA A 1 758 ? 20.483 -15.189 -35.276 1.00 97.69 758 ALA A O 1
ATOM 5930 N N . MET A 1 759 ? 20.727 -16.775 -36.861 1.00 97.25 759 MET A N 1
ATOM 5931 C CA . MET A 1 759 ? 19.395 -16.645 -37.456 1.00 97.25 759 MET A CA 1
ATOM 5932 C C . MET A 1 759 ? 18.279 -16.903 -36.433 1.00 97.25 759 MET A C 1
ATOM 5934 O O . MET A 1 759 ? 17.369 -16.084 -36.314 1.00 97.25 759 MET A O 1
ATOM 5938 N N . GLU A 1 760 ? 18.369 -17.973 -35.639 1.00 97.31 760 GLU A N 1
ATOM 5939 C CA . GLU A 1 760 ? 17.387 -18.281 -34.585 1.00 97.31 760 GLU A CA 1
ATOM 5940 C C . GLU A 1 760 ? 17.247 -17.147 -33.559 1.00 97.31 760 GLU A C 1
ATOM 5942 O O . GLU A 1 760 ? 16.138 -16.752 -33.191 1.00 97.31 760 GLU A O 1
ATOM 5947 N N . TRP A 1 761 ? 18.371 -16.589 -33.101 1.00 97.94 761 TRP A N 1
ATOM 5948 C CA . TRP A 1 761 ? 18.365 -15.476 -32.151 1.00 97.94 761 TRP A CA 1
ATOM 5949 C C . TRP A 1 761 ? 17.853 -14.176 -32.765 1.00 97.94 761 TRP A C 1
ATOM 5951 O O . TRP A 1 761 ? 17.102 -13.445 -32.112 1.00 97.94 761 TRP A O 1
ATOM 5961 N N . TYR A 1 762 ? 18.215 -13.887 -34.017 1.00 98.19 762 TYR A N 1
ATOM 5962 C CA . TYR A 1 762 ? 17.689 -12.721 -34.712 1.00 98.19 762 TYR A CA 1
ATOM 5963 C C . TYR A 1 762 ? 16.182 -12.817 -34.936 1.00 98.19 762 TYR A C 1
ATOM 5965 O O . TYR A 1 762 ? 15.515 -11.800 -34.764 1.00 98.19 762 TYR A O 1
ATOM 5973 N N . LEU A 1 763 ? 15.636 -13.996 -35.259 1.00 98.06 763 LEU A N 1
ATOM 5974 C CA . LEU A 1 763 ? 14.191 -14.192 -35.416 1.00 98.06 763 LEU A CA 1
ATOM 5975 C C . LEU A 1 763 ? 13.439 -13.842 -34.127 1.00 98.06 763 LEU A C 1
ATOM 5977 O O . LEU A 1 763 ? 12.539 -13.010 -34.168 1.00 98.06 763 LEU A O 1
ATOM 5981 N N . LYS A 1 764 ? 13.892 -14.338 -32.967 1.00 97.62 764 LYS A N 1
ATOM 5982 C CA . LYS A 1 764 ? 13.282 -14.007 -31.661 1.00 97.62 764 LYS A CA 1
ATOM 5983 C C . LYS A 1 764 ? 13.237 -12.499 -31.379 1.00 97.62 764 LYS A C 1
ATOM 5985 O O . LYS A 1 764 ? 12.246 -11.992 -30.856 1.00 97.62 764 LYS A O 1
ATOM 5990 N N . ALA A 1 765 ? 14.300 -11.772 -31.731 1.00 98.06 765 ALA A N 1
ATOM 5991 C CA . ALA A 1 765 ? 14.337 -10.317 -31.583 1.00 98.06 765 ALA A CA 1
ATOM 5992 C C . ALA A 1 765 ? 13.462 -9.611 -32.638 1.00 98.06 765 ALA A C 1
ATOM 5994 O O . ALA A 1 765 ? 12.810 -8.605 -32.352 1.00 98.06 765 ALA A O 1
ATOM 5995 N N . ALA A 1 766 ? 13.448 -10.124 -33.867 1.00 97.56 766 ALA A N 1
ATOM 5996 C CA . ALA A 1 766 ? 12.696 -9.576 -34.988 1.00 97.56 766 ALA A CA 1
ATOM 5997 C C . ALA A 1 766 ? 11.177 -9.742 -34.830 1.00 97.56 766 ALA A C 1
ATOM 5999 O O . ALA A 1 766 ? 10.450 -8.835 -35.241 1.00 97.56 766 ALA A O 1
ATOM 6000 N N . ASP A 1 767 ? 10.720 -10.825 -34.193 1.00 97.19 767 ASP A N 1
ATOM 6001 C CA . ASP A 1 767 ? 9.317 -11.073 -33.825 1.00 97.19 767 ASP A CA 1
ATOM 6002 C C . ASP A 1 767 ? 8.791 -10.023 -32.836 1.00 97.19 767 ASP A C 1
ATOM 6004 O O . ASP A 1 767 ? 7.607 -9.700 -32.822 1.00 97.19 767 ASP A O 1
ATOM 6008 N N . GLN A 1 768 ? 9.694 -9.412 -32.063 1.00 96.69 768 GLN A N 1
ATOM 6009 C CA . GLN A 1 768 ? 9.412 -8.271 -31.187 1.00 96.69 768 GLN A CA 1
ATOM 6010 C C . GLN A 1 768 ? 9.594 -6.914 -31.891 1.00 96.69 768 GLN A C 1
ATOM 6012 O O . GLN A 1 768 ? 9.565 -5.865 -31.251 1.00 96.69 768 GLN A O 1
ATOM 6017 N N . GLY A 1 769 ? 9.825 -6.917 -33.206 1.00 95.44 769 GLY A N 1
ATOM 6018 C CA . GLY A 1 769 ? 9.995 -5.716 -34.019 1.00 95.44 769 GLY A CA 1
ATOM 6019 C C . GLY A 1 769 ? 11.415 -5.141 -34.059 1.00 95.44 769 GLY A C 1
ATOM 6020 O O . GLY A 1 769 ? 11.597 -4.064 -34.611 1.00 95.44 769 GLY A O 1
ATOM 6021 N N . HIS A 1 770 ? 12.445 -5.811 -33.529 1.00 97.88 770 HIS A N 1
ATOM 6022 C CA . HIS A 1 770 ? 13.796 -5.235 -33.461 1.00 97.88 770 HIS A CA 1
ATOM 6023 C C . HIS A 1 770 ? 14.427 -5.012 -34.855 1.00 97.88 770 HIS A C 1
ATOM 6025 O O . HIS A 1 770 ? 14.930 -5.943 -35.493 1.00 97.88 770 HIS A O 1
ATOM 6031 N N . ALA A 1 771 ? 14.463 -3.759 -35.322 1.00 97.62 771 ALA A N 1
ATOM 6032 C CA . ALA A 1 771 ? 14.845 -3.408 -36.696 1.00 97.62 771 ALA A CA 1
ATOM 6033 C C . ALA A 1 771 ? 16.269 -3.841 -37.099 1.00 97.62 771 ALA A C 1
ATOM 6035 O O . ALA A 1 771 ? 16.487 -4.293 -38.223 1.00 97.62 771 ALA A O 1
ATOM 6036 N N . ALA A 1 772 ? 17.250 -3.763 -36.193 1.00 97.62 772 ALA A N 1
ATOM 6037 C CA . ALA A 1 772 ? 18.609 -4.215 -36.506 1.00 97.62 772 ALA A CA 1
ATOM 6038 C C . ALA A 1 772 ? 18.692 -5.745 -36.661 1.00 97.62 772 ALA A C 1
ATOM 6040 O O . ALA A 1 772 ? 19.483 -6.234 -37.465 1.00 97.62 772 ALA A O 1
ATOM 6041 N N . ALA A 1 773 ? 17.838 -6.502 -35.959 1.00 98.06 773 ALA A N 1
ATOM 6042 C CA . ALA A 1 773 ? 17.766 -7.956 -36.114 1.00 98.06 773 ALA A CA 1
ATOM 6043 C C . ALA A 1 773 ? 17.128 -8.323 -37.458 1.00 98.06 773 ALA A C 1
ATOM 6045 O O . ALA A 1 773 ? 17.683 -9.129 -38.195 1.00 98.06 773 ALA A O 1
ATOM 6046 N N . GLN A 1 774 ? 16.036 -7.647 -37.823 1.00 98.50 774 GLN A N 1
ATOM 6047 C CA . GLN A 1 774 ? 15.401 -7.773 -39.138 1.00 98.50 774 GLN A CA 1
ATOM 6048 C C . GLN A 1 774 ? 16.387 -7.475 -40.279 1.00 98.50 774 GLN A C 1
ATOM 6050 O O . GLN A 1 774 ? 16.495 -8.251 -41.224 1.00 98.50 774 GLN A O 1
ATOM 6055 N N . ASN A 1 775 ? 17.184 -6.407 -40.163 1.00 98.06 775 ASN A N 1
ATOM 6056 C CA . ASN A 1 775 ? 18.248 -6.126 -41.125 1.00 98.06 775 ASN A CA 1
ATOM 6057 C C . ASN A 1 775 ? 19.300 -7.246 -41.172 1.00 98.06 775 ASN A C 1
ATOM 6059 O O . ASN A 1 775 ? 19.691 -7.659 -42.258 1.00 98.06 775 ASN A O 1
ATOM 6063 N N . SER A 1 776 ? 19.760 -7.743 -40.020 1.00 98.19 776 SER A N 1
ATOM 6064 C CA . SER A 1 776 ? 20.734 -8.840 -39.969 1.00 98.19 776 SER A CA 1
ATOM 6065 C C . SER A 1 776 ? 20.208 -10.125 -40.611 1.00 98.19 776 SER A C 1
ATOM 6067 O O . SER A 1 776 ? 20.970 -10.789 -41.305 1.00 98.19 776 SER A O 1
ATOM 6069 N N . ILE A 1 777 ? 18.919 -10.443 -40.461 1.00 98.06 777 ILE A N 1
ATOM 6070 C CA . ILE A 1 777 ? 18.279 -11.564 -41.169 1.00 98.06 777 ILE A CA 1
ATOM 6071 C C . ILE A 1 777 ? 18.334 -11.340 -42.683 1.00 98.06 777 ILE A C 1
ATOM 6073 O O . ILE A 1 777 ? 18.720 -12.240 -43.426 1.00 98.06 777 ILE A O 1
ATOM 6077 N N . GLY A 1 778 ? 18.011 -10.127 -43.142 1.00 97.38 778 GLY A N 1
ATOM 6078 C CA . GLY A 1 778 ? 18.126 -9.768 -44.555 1.00 97.38 778 GLY A CA 1
ATOM 6079 C C . GLY A 1 778 ? 19.549 -9.950 -45.096 1.00 97.38 778 GLY A C 1
ATOM 6080 O O . GLY A 1 778 ? 19.723 -10.445 -46.207 1.00 97.38 778 GLY A O 1
ATOM 6081 N N . VAL A 1 779 ? 20.572 -9.632 -44.293 1.00 97.56 779 VAL A N 1
ATOM 6082 C CA . VAL A 1 779 ? 21.984 -9.871 -44.647 1.00 97.56 779 VAL A CA 1
ATOM 6083 C C . VAL A 1 779 ? 22.289 -11.363 -44.771 1.00 97.56 779 VAL A C 1
ATOM 6085 O O . VAL A 1 779 ? 22.928 -11.755 -45.743 1.00 97.56 779 VAL A O 1
ATOM 6088 N N . LEU A 1 780 ? 21.810 -12.204 -43.846 1.00 97.50 780 LEU A N 1
ATOM 6089 C CA . LEU A 1 780 ? 22.031 -13.655 -43.917 1.00 97.50 780 LEU A CA 1
ATOM 6090 C C . LEU A 1 780 ? 21.416 -14.270 -45.183 1.00 97.50 780 LEU A C 1
ATOM 6092 O O . LEU A 1 780 ? 22.086 -15.056 -45.852 1.00 97.50 780 LEU A O 1
ATOM 6096 N N . TYR A 1 781 ? 20.201 -13.858 -45.560 1.00 97.88 781 TYR A N 1
ATOM 6097 C CA . TYR A 1 781 ? 19.567 -14.287 -46.813 1.00 97.88 781 TYR A CA 1
ATOM 6098 C C . TYR A 1 781 ? 20.275 -13.752 -48.059 1.00 97.88 781 TYR A C 1
ATOM 6100 O O . TYR A 1 781 ? 20.455 -14.490 -49.024 1.00 97.88 781 TYR A O 1
ATOM 6108 N N . ARG A 1 782 ? 20.711 -12.487 -48.051 1.00 97.25 782 ARG A N 1
ATOM 6109 C CA . ARG A 1 782 ? 21.451 -11.886 -49.171 1.00 97.25 782 ARG A CA 1
ATOM 6110 C C . ARG A 1 782 ? 22.773 -12.613 -49.426 1.00 97.25 782 ARG A C 1
ATOM 6112 O O . ARG A 1 782 ? 23.149 -12.798 -50.579 1.00 97.25 782 ARG A O 1
ATOM 6119 N N . ASP A 1 783 ? 23.470 -13.001 -48.362 1.00 95.25 783 ASP A N 1
ATOM 6120 C CA . ASP A 1 783 ? 24.806 -13.599 -48.441 1.00 95.25 783 ASP A CA 1
ATOM 6121 C C . ASP A 1 783 ? 24.776 -15.138 -48.493 1.00 95.25 783 ASP A C 1
ATOM 6123 O O . ASP A 1 783 ? 25.825 -15.750 -48.672 1.00 95.25 783 ASP A O 1
ATOM 6127 N N . GLY A 1 784 ? 23.613 -15.772 -48.302 1.00 94.25 784 GLY A N 1
ATOM 6128 C CA . GLY A 1 784 ? 23.493 -17.232 -48.223 1.00 94.25 784 GLY A CA 1
ATOM 6129 C C . GLY A 1 784 ? 24.223 -17.848 -47.020 1.00 94.25 784 GLY A C 1
ATOM 6130 O O . GLY A 1 784 ? 24.754 -18.955 -47.108 1.00 94.25 784 GLY A O 1
ATOM 6131 N N . LYS A 1 785 ? 24.315 -17.121 -45.897 1.00 91.88 785 LYS A N 1
ATOM 6132 C CA . LYS A 1 785 ? 25.068 -17.548 -44.702 1.00 91.88 785 LYS A CA 1
ATOM 6133 C C . LYS A 1 785 ? 24.139 -18.140 -43.649 1.00 91.88 785 LYS A C 1
ATOM 6135 O O . LYS A 1 785 ? 23.349 -17.424 -43.043 1.00 91.88 785 LYS A O 1
ATOM 6140 N N . GLY A 1 786 ? 24.258 -19.446 -43.405 1.00 87.50 786 GLY A N 1
ATOM 6141 C CA . GLY A 1 786 ? 23.390 -20.192 -42.478 1.00 87.50 786 GLY A CA 1
ATOM 6142 C C . GLY A 1 786 ? 21.992 -20.504 -43.032 1.00 87.50 786 GLY A C 1
ATOM 6143 O O . GLY A 1 786 ? 21.245 -21.246 -42.406 1.00 87.50 786 GLY A O 1
ATOM 6144 N N . VAL A 1 787 ? 21.656 -19.968 -44.208 1.00 93.00 787 VAL A N 1
ATOM 6145 C CA . VAL A 1 787 ? 20.435 -20.221 -44.985 1.00 93.00 787 VAL A CA 1
ATOM 6146 C C . VAL A 1 787 ? 20.777 -20.160 -46.480 1.00 93.00 787 VAL A C 1
ATOM 6148 O O . VAL A 1 787 ? 21.738 -19.474 -46.829 1.00 93.00 787 VAL A O 1
ATOM 6151 N N . PRO A 1 788 ? 20.020 -20.821 -47.377 1.00 95.00 788 PRO A N 1
ATOM 6152 C CA . PRO A 1 788 ? 20.190 -20.637 -48.817 1.00 95.00 788 PRO A CA 1
ATOM 6153 C C . PRO A 1 788 ? 20.043 -19.167 -49.218 1.00 95.00 788 PRO A C 1
ATOM 6155 O O . PRO A 1 788 ? 19.216 -18.445 -48.653 1.00 95.00 788 PRO A O 1
ATOM 6158 N N . GLN A 1 789 ? 20.844 -18.731 -50.192 1.00 96.56 789 GLN A N 1
ATOM 6159 C CA . GLN A 1 789 ? 20.779 -17.363 -50.694 1.00 96.56 789 GLN A CA 1
ATOM 6160 C C . GLN A 1 789 ? 19.405 -17.082 -51.310 1.00 96.56 789 GLN A C 1
ATOM 6162 O O . GLN A 1 789 ? 18.933 -17.832 -52.162 1.00 96.56 789 GLN A O 1
ATOM 6167 N N . ASP A 1 790 ? 18.782 -15.984 -50.888 1.00 97.44 790 ASP A N 1
ATOM 6168 C CA . ASP A 1 790 ? 17.448 -15.591 -51.333 1.00 97.44 790 ASP A CA 1
ATOM 6169 C C . ASP A 1 790 ? 17.284 -14.066 -51.251 1.00 97.44 790 ASP A C 1
ATOM 6171 O O . ASP A 1 790 ? 17.052 -13.481 -50.188 1.00 97.44 790 ASP A O 1
ATOM 6175 N N . TYR A 1 791 ? 17.410 -13.395 -52.396 1.00 96.50 791 TYR A N 1
ATOM 6176 C CA . TYR A 1 791 ? 17.270 -11.941 -52.460 1.00 96.50 791 TYR A CA 1
ATOM 6177 C C . TYR A 1 791 ? 15.830 -11.455 -52.241 1.00 96.50 791 TYR A C 1
ATOM 6179 O O . TYR A 1 791 ? 15.649 -10.323 -51.792 1.00 96.50 791 TYR A O 1
ATOM 6187 N N . GLN A 1 792 ? 14.814 -12.279 -52.521 1.00 96.00 792 GLN A N 1
ATOM 6188 C CA . GLN A 1 792 ? 13.416 -11.918 -52.270 1.00 96.00 792 GLN A CA 1
ATOM 6189 C C . GLN A 1 792 ? 13.148 -11.867 -50.767 1.00 96.00 792 GLN A C 1
ATOM 6191 O O . GLN A 1 792 ? 12.683 -10.847 -50.257 1.00 96.00 792 GLN A O 1
ATOM 6196 N N . LYS A 1 793 ? 13.568 -12.894 -50.023 1.00 97.06 793 LYS A N 1
ATOM 6197 C CA . LYS A 1 793 ? 13.487 -12.875 -48.554 1.00 97.06 793 LYS A CA 1
ATOM 6198 C C . LYS A 1 793 ? 14.353 -11.780 -47.948 1.00 97.06 793 LYS A C 1
ATOM 6200 O O . LYS A 1 793 ? 13.929 -11.125 -46.995 1.00 97.06 793 LYS A O 1
ATOM 6205 N N . ALA A 1 794 ? 15.543 -11.531 -48.499 1.00 97.75 794 ALA A N 1
ATOM 6206 C CA . ALA A 1 794 ? 16.369 -10.410 -48.060 1.00 97.75 794 ALA A CA 1
ATOM 6207 C C . ALA A 1 794 ? 15.623 -9.072 -48.197 1.00 97.75 794 ALA A C 1
ATOM 6209 O O . ALA A 1 794 ? 15.610 -8.281 -47.253 1.00 97.75 794 ALA A O 1
ATOM 6210 N N . MET A 1 795 ? 14.952 -8.849 -49.332 1.00 97.44 795 MET A N 1
ATOM 6211 C CA . MET A 1 795 ? 14.135 -7.661 -49.584 1.00 97.44 795 MET A CA 1
ATOM 6212 C C . MET A 1 795 ? 12.997 -7.515 -48.569 1.00 97.44 795 MET A C 1
ATOM 6214 O O . MET A 1 795 ? 12.827 -6.436 -48.001 1.00 97.44 795 MET A O 1
ATOM 6218 N N . GLU A 1 796 ? 12.248 -8.583 -48.289 1.00 97.19 796 GLU A N 1
ATOM 6219 C CA . GLU A 1 796 ? 11.161 -8.563 -47.301 1.00 97.19 796 GLU A CA 1
ATOM 6220 C C . GLU A 1 796 ? 11.652 -8.131 -45.911 1.00 97.19 796 GLU A C 1
ATOM 6222 O O . GLU A 1 796 ? 11.063 -7.255 -45.270 1.00 97.19 796 GLU A O 1
ATOM 6227 N N . TRP A 1 797 ? 12.764 -8.707 -45.448 1.00 98.19 797 TRP A N 1
ATOM 6228 C CA . TRP A 1 797 ? 13.331 -8.403 -44.134 1.00 98.19 797 TRP A CA 1
ATOM 6229 C C . TRP A 1 797 ? 13.963 -7.015 -44.056 1.00 98.19 797 TRP A C 1
ATOM 6231 O O . TRP A 1 797 ? 13.736 -6.294 -43.078 1.00 98.19 797 TRP A O 1
ATOM 6241 N N . TYR A 1 798 ? 14.705 -6.600 -45.087 1.00 98.19 798 TYR A N 1
ATOM 6242 C CA . TYR A 1 798 ? 15.198 -5.227 -45.166 1.00 98.19 798 TYR A CA 1
ATOM 6243 C C . TYR A 1 798 ? 14.050 -4.237 -45.148 1.00 98.19 798 TYR A C 1
ATOM 6245 O O . TYR A 1 798 ? 14.146 -3.225 -44.454 1.00 98.19 798 TYR A O 1
ATOM 6253 N N . ARG A 1 799 ? 12.942 -4.539 -45.830 1.00 97.50 799 ARG A N 1
ATOM 6254 C CA . ARG A 1 799 ? 11.812 -3.627 -45.894 1.00 97.50 799 ARG A CA 1
ATOM 6255 C C . ARG A 1 799 ? 11.153 -3.417 -44.532 1.00 97.50 799 ARG A C 1
ATOM 6257 O O . ARG A 1 799 ? 10.963 -2.268 -44.140 1.00 97.50 799 ARG A O 1
ATOM 6264 N N . LYS A 1 800 ? 10.933 -4.492 -43.763 1.00 97.44 800 LYS A N 1
ATOM 6265 C CA . LYS A 1 800 ? 10.427 -4.415 -42.376 1.00 97.44 800 LYS A CA 1
ATOM 6266 C C . LYS A 1 800 ? 11.272 -3.485 -41.493 1.00 97.44 800 LYS A C 1
ATOM 6268 O O . LYS A 1 800 ? 10.722 -2.668 -40.757 1.00 97.44 800 LYS A O 1
ATOM 6273 N N . ALA A 1 801 ? 12.599 -3.560 -41.595 1.00 98.00 801 ALA A N 1
ATOM 6274 C CA . ALA A 1 801 ? 13.503 -2.686 -40.846 1.00 98.00 801 ALA A CA 1
ATOM 6275 C C . ALA A 1 801 ? 13.552 -1.253 -41.415 1.00 98.00 801 ALA A C 1
ATOM 6277 O O . ALA A 1 801 ? 13.646 -0.273 -40.672 1.00 98.00 801 ALA A O 1
ATOM 6278 N N . ALA A 1 802 ? 13.502 -1.112 -42.740 1.00 97.25 802 ALA A N 1
ATOM 6279 C CA . ALA A 1 802 ? 13.585 0.161 -43.447 1.00 97.25 802 ALA A CA 1
ATOM 6280 C C . ALA A 1 802 ? 12.351 1.044 -43.220 1.00 97.25 802 ALA A C 1
ATOM 6282 O O . ALA A 1 802 ? 12.496 2.266 -43.090 1.00 97.25 802 ALA A O 1
ATOM 6283 N N . ASP A 1 803 ? 11.168 0.434 -43.123 1.00 96.75 803 ASP A N 1
ATOM 6284 C CA . ASP A 1 803 ? 9.904 1.110 -42.814 1.00 96.75 803 ASP A CA 1
ATOM 6285 C C . ASP A 1 803 ? 9.868 1.620 -41.363 1.00 96.75 803 ASP A C 1
ATOM 6287 O O . ASP A 1 803 ? 9.299 2.674 -41.095 1.00 96.75 803 ASP A O 1
ATOM 6291 N N . GLN A 1 804 ? 10.598 0.969 -40.450 1.00 96.56 804 GLN A N 1
ATOM 6292 C CA . GLN A 1 804 ? 10.880 1.489 -39.102 1.00 96.56 804 GLN A CA 1
ATOM 6293 C C . GLN A 1 804 ? 11.971 2.574 -39.084 1.00 96.56 804 GLN A C 1
ATOM 6295 O O . GLN A 1 804 ? 12.306 3.132 -38.040 1.00 96.56 804 GLN A O 1
ATOM 6300 N N . GLY A 1 805 ? 12.564 2.883 -40.238 1.00 95.38 805 GLY A N 1
ATOM 6301 C CA . GLY A 1 805 ? 13.577 3.916 -40.367 1.00 95.38 805 GLY A CA 1
ATOM 6302 C C . GLY A 1 805 ? 15.017 3.452 -40.136 1.00 95.38 805 GLY A C 1
ATOM 6303 O O . GLY A 1 805 ? 15.886 4.307 -39.964 1.00 95.38 805 GLY A O 1
ATOM 6304 N N . HIS A 1 806 ? 15.321 2.156 -40.118 1.00 97.50 806 HIS A N 1
ATOM 6305 C CA . HIS A 1 806 ? 16.696 1.691 -39.926 1.00 97.50 806 HIS A CA 1
ATOM 6306 C C . HIS A 1 806 ? 17.581 2.042 -41.137 1.00 97.50 806 HIS A C 1
ATOM 6308 O O . HIS A 1 806 ? 17.413 1.479 -42.218 1.00 97.50 806 HIS A O 1
ATOM 6314 N N . ALA A 1 807 ? 18.539 2.961 -40.970 1.00 97.25 807 ALA A N 1
ATOM 6315 C CA . ALA A 1 807 ? 19.279 3.574 -42.083 1.00 97.25 807 ALA A CA 1
ATOM 6316 C C . ALA A 1 807 ? 20.054 2.562 -42.951 1.00 97.25 807 ALA A C 1
ATOM 6318 O O . ALA A 1 807 ? 20.021 2.647 -44.176 1.00 97.25 807 ALA A O 1
ATOM 6319 N N . VAL A 1 808 ? 20.691 1.559 -42.335 1.00 97.62 808 VAL A N 1
ATOM 6320 C CA . VAL A 1 808 ? 21.408 0.499 -43.073 1.00 97.62 808 VAL A CA 1
ATOM 6321 C C . VAL A 1 808 ? 20.435 -0.372 -43.874 1.00 97.62 808 VAL A C 1
ATOM 6323 O O . VAL A 1 808 ? 20.737 -0.765 -44.996 1.00 97.62 808 VAL A O 1
ATOM 6326 N N . ALA A 1 809 ? 19.234 -0.625 -43.345 1.00 97.81 809 ALA A N 1
ATOM 6327 C CA . ALA A 1 809 ? 18.226 -1.410 -44.057 1.00 97.81 809 ALA A CA 1
ATOM 6328 C C . ALA A 1 809 ? 17.621 -0.622 -45.221 1.00 97.81 809 ALA A C 1
ATOM 6330 O O . ALA A 1 809 ? 17.380 -1.181 -46.287 1.00 97.81 809 ALA A O 1
ATOM 6331 N N . GLN A 1 810 ? 17.425 0.688 -45.043 1.00 98.31 810 GLN A N 1
ATOM 6332 C CA . GLN A 1 810 ? 17.035 1.594 -46.122 1.00 98.31 810 GLN A CA 1
ATOM 6333 C C . GLN A 1 810 ? 18.087 1.588 -47.236 1.00 98.31 810 GLN A C 1
ATOM 6335 O O . GLN A 1 810 ? 17.737 1.410 -48.396 1.00 98.31 810 GLN A O 1
ATOM 6340 N N . TYR A 1 811 ? 19.375 1.678 -46.893 1.00 98.00 811 TYR A N 1
ATOM 6341 C CA . TYR A 1 811 ? 20.458 1.534 -47.865 1.00 98.00 811 TYR A CA 1
ATOM 6342 C C . TYR A 1 811 ? 20.417 0.179 -48.591 1.00 98.00 811 TYR A C 1
ATOM 6344 O O . TYR A 1 811 ? 20.388 0.157 -49.818 1.00 98.00 811 TYR A O 1
ATOM 6352 N N . ASN A 1 812 ? 20.325 -0.935 -47.857 1.00 97.81 812 ASN A N 1
ATOM 6353 C CA . ASN A 1 812 ? 20.270 -2.281 -48.439 1.00 97.81 812 ASN A CA 1
ATOM 6354 C C . ASN A 1 812 ? 19.041 -2.490 -49.343 1.00 97.81 812 ASN A C 1
ATOM 6356 O O . ASN A 1 812 ? 19.141 -3.127 -50.386 1.00 97.81 812 ASN A O 1
ATOM 6360 N N . THR A 1 813 ? 17.892 -1.910 -48.985 1.00 97.44 813 THR A N 1
ATOM 6361 C CA . THR A 1 813 ? 16.684 -1.899 -49.830 1.00 97.44 813 THR A CA 1
ATOM 6362 C C . THR A 1 813 ? 16.944 -1.138 -51.134 1.00 97.44 813 THR A C 1
ATOM 6364 O O . THR A 1 813 ? 16.551 -1.583 -52.212 1.00 97.44 813 THR A O 1
ATOM 6367 N N . GLY A 1 814 ? 17.644 -0.001 -51.049 1.00 96.75 814 GLY A N 1
ATOM 6368 C CA . GLY A 1 814 ? 18.071 0.771 -52.214 1.00 96.75 814 GLY A CA 1
ATOM 6369 C C . GLY A 1 814 ? 19.016 -0.011 -53.129 1.00 96.75 814 GLY A C 1
ATOM 6370 O O . GLY A 1 814 ? 18.810 -0.013 -54.340 1.00 96.75 814 GLY A O 1
ATOM 6371 N N . GLU A 1 815 ? 19.982 -0.735 -52.556 1.00 97.00 815 GLU A N 1
ATOM 6372 C CA . GLU A 1 815 ? 20.916 -1.599 -53.294 1.00 97.00 815 GLU A CA 1
ATOM 6373 C C . GLU A 1 815 ? 20.187 -2.694 -54.084 1.00 97.00 815 GLU A C 1
ATOM 6375 O O . GLU A 1 815 ? 20.460 -2.878 -55.272 1.00 97.00 815 GLU A O 1
ATOM 6380 N N . LEU A 1 816 ? 19.223 -3.392 -53.469 1.00 96.94 816 LEU A N 1
ATOM 6381 C CA . LEU A 1 816 ? 18.465 -4.442 -54.162 1.00 96.94 816 LEU A CA 1
ATOM 6382 C C . LEU A 1 816 ? 17.677 -3.885 -55.357 1.00 96.94 816 LEU A C 1
ATOM 6384 O O . LEU A 1 816 ? 17.706 -4.479 -56.435 1.00 96.94 816 LEU A O 1
ATOM 6388 N N . HIS A 1 817 ? 17.063 -2.706 -55.217 1.00 97.06 817 HIS A N 1
ATOM 6389 C CA . HIS A 1 817 ? 16.409 -2.017 -56.335 1.00 97.06 817 HIS A CA 1
ATOM 6390 C C . HIS A 1 817 ? 17.391 -1.520 -57.405 1.00 97.06 817 HIS A C 1
ATOM 6392 O O . HIS A 1 817 ? 17.064 -1.550 -58.592 1.00 97.06 817 HIS A O 1
ATOM 6398 N N . TYR A 1 818 ? 18.581 -1.060 -57.015 1.00 95.94 818 TYR A N 1
ATOM 6399 C CA . TYR A 1 818 ? 19.584 -0.537 -57.943 1.00 95.94 818 TYR A CA 1
ATOM 6400 C C . TYR A 1 818 ? 20.154 -1.630 -58.855 1.00 95.94 818 TYR A C 1
ATOM 6402 O O . TYR A 1 818 ? 20.292 -1.414 -60.063 1.00 95.94 818 TYR A O 1
ATOM 6410 N N . TYR A 1 819 ? 20.457 -2.802 -58.290 1.00 94.31 819 TYR A N 1
ATOM 6411 C CA . TYR A 1 819 ? 20.992 -3.941 -59.039 1.00 94.31 819 TYR A CA 1
ATOM 6412 C C . TYR A 1 819 ? 19.903 -4.836 -59.646 1.00 94.31 819 TYR A C 1
ATOM 6414 O O . TYR A 1 819 ? 20.176 -5.528 -60.620 1.00 94.31 819 TYR A O 1
ATOM 6422 N N . GLY A 1 820 ? 18.666 -4.778 -59.141 1.00 93.56 820 GLY A N 1
ATOM 6423 C CA . GLY A 1 820 ? 17.586 -5.674 -59.564 1.00 93.56 820 GLY A CA 1
ATOM 6424 C C . GLY A 1 820 ? 17.692 -7.074 -58.949 1.00 93.56 820 GLY A C 1
ATOM 6425 O O . GLY A 1 820 ? 17.322 -8.061 -59.579 1.00 93.56 820 GLY A O 1
ATOM 6426 N N . ASN A 1 821 ? 18.226 -7.171 -57.729 1.00 91.69 821 ASN A N 1
ATOM 6427 C CA . ASN A 1 821 ? 18.409 -8.437 -57.021 1.00 91.69 821 ASN A CA 1
ATOM 6428 C C . ASN A 1 821 ? 17.163 -8.744 -56.182 1.00 91.69 821 ASN A C 1
ATOM 6430 O O . ASN A 1 821 ? 16.857 -8.018 -55.238 1.00 91.69 821 ASN A O 1
ATOM 6434 N N . GLY A 1 822 ? 16.433 -9.808 -56.528 1.00 86.56 822 GLY A N 1
ATOM 6435 C CA . GLY A 1 822 ? 15.179 -10.195 -55.858 1.00 86.56 822 GLY A CA 1
ATOM 6436 C C . GLY A 1 822 ? 13.967 -9.320 -56.206 1.00 86.56 822 GLY A C 1
ATOM 6437 O O . GLY A 1 822 ? 12.843 -9.663 -55.857 1.00 86.56 822 GLY A O 1
ATOM 6438 N N . VAL A 1 823 ? 14.171 -8.219 -56.931 1.00 92.75 823 VAL A N 1
ATOM 6439 C CA . VAL A 1 823 ? 13.135 -7.299 -57.422 1.00 92.75 823 VAL A CA 1
ATOM 6440 C C . VAL A 1 823 ? 13.514 -6.783 -58.805 1.00 92.75 823 VAL A C 1
ATOM 6442 O O . VAL A 1 823 ? 14.686 -6.789 -59.169 1.00 92.75 823 VAL A O 1
ATOM 6445 N N . SER A 1 824 ? 12.551 -6.277 -59.576 1.00 92.44 824 SER A N 1
ATOM 6446 C CA . SER A 1 824 ? 12.870 -5.585 -60.827 1.00 92.44 824 SER A CA 1
ATOM 6447 C C . SER A 1 824 ? 13.735 -4.351 -60.560 1.00 92.44 824 SER A C 1
ATOM 6449 O O . SER A 1 824 ? 13.495 -3.591 -59.617 1.00 92.44 824 SER A O 1
ATOM 6451 N N . ARG A 1 825 ? 14.741 -4.147 -61.416 1.00 95.94 825 ARG A N 1
ATOM 6452 C CA . ARG A 1 825 ? 15.644 -2.998 -61.337 1.00 95.94 825 ARG A CA 1
ATOM 6453 C C . ARG A 1 825 ? 14.863 -1.690 -61.460 1.00 95.94 825 ARG A C 1
ATOM 6455 O O . ARG A 1 825 ? 14.237 -1.440 -62.487 1.00 95.94 825 ARG A O 1
ATOM 6462 N N . ASP A 1 826 ? 14.955 -0.843 -60.440 1.00 96.31 826 ASP A N 1
ATOM 6463 C CA . ASP A 1 826 ? 14.235 0.427 -60.357 1.00 96.31 826 ASP A CA 1
ATOM 6464 C C . ASP A 1 826 ? 15.102 1.499 -59.680 1.00 96.31 826 ASP A C 1
ATOM 6466 O O . ASP A 1 826 ? 15.214 1.595 -58.455 1.00 96.31 826 ASP A O 1
ATOM 6470 N N . TYR A 1 827 ? 15.701 2.363 -60.501 1.00 95.38 827 TYR A N 1
ATOM 6471 C CA . TYR A 1 827 ? 16.550 3.450 -60.016 1.00 95.38 827 TYR A CA 1
ATOM 6472 C C . TYR A 1 827 ? 15.780 4.536 -59.253 1.00 95.38 827 TYR A C 1
ATOM 6474 O O . TYR A 1 827 ? 16.376 5.237 -58.433 1.00 95.38 827 TYR A O 1
ATOM 6482 N N . LYS A 1 828 ? 14.473 4.691 -59.496 1.00 95.62 828 LYS A N 1
ATOM 6483 C CA . LYS A 1 828 ? 13.637 5.678 -58.802 1.00 95.62 828 LYS A CA 1
ATOM 6484 C C . LYS A 1 828 ? 13.360 5.216 -57.376 1.00 95.62 828 LYS A C 1
ATOM 6486 O O . LYS A 1 828 ? 13.500 6.012 -56.445 1.00 95.62 828 LYS A O 1
ATOM 6491 N N . GLN A 1 829 ? 13.043 3.934 -57.194 1.00 95.56 829 GLN A N 1
ATOM 6492 C CA . GLN A 1 829 ? 12.937 3.318 -55.868 1.00 95.56 829 GLN A CA 1
ATOM 6493 C C . GLN A 1 829 ? 14.285 3.329 -55.146 1.00 95.56 829 GLN A C 1
ATOM 6495 O O . GLN A 1 829 ? 14.345 3.768 -53.997 1.00 95.56 829 GLN A O 1
ATOM 6500 N N . ALA A 1 830 ? 15.374 2.949 -55.825 1.00 96.75 830 ALA A N 1
ATOM 6501 C CA . ALA A 1 830 ? 16.719 2.986 -55.251 1.00 96.75 830 ALA A CA 1
ATOM 6502 C C . ALA A 1 830 ? 17.074 4.383 -54.717 1.00 96.75 830 ALA A C 1
ATOM 6504 O O . ALA A 1 830 ? 17.431 4.532 -53.549 1.00 96.75 830 ALA A O 1
ATOM 6505 N N . LYS A 1 831 ? 16.865 5.430 -55.529 1.00 97.06 831 LYS A N 1
ATOM 6506 C CA . LYS A 1 831 ? 17.050 6.830 -55.122 1.00 97.06 831 LYS A CA 1
ATOM 6507 C C . LYS A 1 831 ? 16.220 7.192 -53.888 1.00 97.06 831 LYS A C 1
ATOM 6509 O O . LYS A 1 831 ? 16.736 7.837 -52.980 1.00 97.06 831 LYS A O 1
ATOM 6514 N N . GLY A 1 832 ? 14.942 6.806 -53.857 1.00 97.19 832 GLY A N 1
ATOM 6515 C CA . GLY A 1 832 ? 14.050 7.090 -52.731 1.00 97.19 832 GLY A CA 1
ATOM 6516 C C . GLY A 1 832 ? 14.555 6.492 -51.416 1.00 97.19 832 GLY A C 1
ATOM 6517 O O . GLY A 1 832 ? 14.534 7.163 -50.384 1.00 97.19 832 GLY A O 1
ATOM 6518 N N . TRP A 1 833 ? 15.060 5.259 -51.454 1.00 97.81 833 TRP A N 1
ATOM 6519 C CA . TRP A 1 833 ? 15.623 4.580 -50.284 1.00 97.81 833 TRP A CA 1
ATOM 6520 C C . TRP A 1 833 ? 16.990 5.115 -49.868 1.00 97.81 833 TRP A C 1
ATOM 6522 O O . TRP A 1 833 ? 17.209 5.356 -48.679 1.00 97.81 833 TRP A O 1
ATOM 6532 N N . TYR A 1 834 ? 17.881 5.371 -50.827 1.00 97.94 834 TYR A N 1
ATOM 6533 C CA . TYR A 1 834 ? 19.170 5.989 -50.536 1.00 97.94 834 TYR A CA 1
ATOM 6534 C C . TYR A 1 834 ? 19.008 7.373 -49.918 1.00 97.94 834 TYR A C 1
ATOM 6536 O O . TYR A 1 834 ? 19.712 7.670 -48.960 1.00 97.94 834 TYR A O 1
ATOM 6544 N N . LEU A 1 835 ? 18.066 8.195 -50.392 1.00 97.50 835 LEU A N 1
ATOM 6545 C CA . LEU A 1 835 ? 17.825 9.515 -49.811 1.00 97.50 835 LEU A CA 1
ATOM 6546 C C . LEU A 1 835 ? 17.404 9.407 -48.338 1.00 97.50 835 LEU A C 1
ATOM 6548 O O . LEU A 1 835 ? 18.029 10.032 -47.489 1.00 97.50 835 LEU A O 1
ATOM 6552 N N . LYS A 1 836 ? 16.445 8.526 -48.014 1.00 97.50 836 LYS A N 1
ATOM 6553 C CA . LYS A 1 836 ? 16.023 8.280 -46.622 1.00 97.50 836 LYS A CA 1
ATOM 6554 C C . LYS A 1 836 ? 17.190 7.868 -45.715 1.00 97.50 836 LYS A C 1
ATOM 6556 O O . LYS A 1 836 ? 17.288 8.349 -44.588 1.00 97.50 836 LYS A O 1
ATOM 6561 N N . ALA A 1 837 ? 18.078 6.999 -46.200 1.00 97.94 837 ALA A N 1
ATOM 6562 C CA . ALA A 1 837 ? 19.264 6.575 -45.455 1.00 97.94 837 ALA A CA 1
ATOM 6563 C C . ALA A 1 837 ? 20.319 7.694 -45.343 1.00 97.94 837 ALA A C 1
ATOM 6565 O O . ALA A 1 837 ? 20.945 7.866 -44.296 1.00 97.94 837 ALA A O 1
ATOM 6566 N N . ALA A 1 838 ? 20.517 8.467 -46.413 1.00 96.69 838 ALA A N 1
ATOM 6567 C CA . ALA A 1 838 ? 21.486 9.554 -46.494 1.00 96.69 838 ALA A CA 1
ATOM 6568 C C . ALA A 1 838 ? 21.108 10.748 -45.605 1.00 96.69 838 ALA A C 1
ATOM 6570 O O . ALA A 1 838 ? 22.001 11.341 -44.996 1.00 96.69 838 ALA A O 1
ATOM 6571 N N . ASP A 1 839 ? 19.811 11.048 -45.477 1.00 96.00 839 ASP A N 1
ATOM 6572 C CA . ASP A 1 839 ? 19.263 12.057 -44.559 1.00 96.00 839 ASP A CA 1
ATOM 6573 C C . ASP A 1 839 ? 19.520 11.688 -43.090 1.00 96.00 839 ASP A C 1
ATOM 6575 O O . ASP A 1 839 ? 19.643 12.558 -42.232 1.00 96.00 839 ASP A O 1
ATOM 6579 N N . LYS A 1 840 ? 19.689 10.390 -42.805 1.00 95.00 840 LYS A N 1
ATOM 6580 C CA . LYS A 1 840 ? 20.130 9.859 -41.504 1.00 95.00 840 LYS A CA 1
ATOM 6581 C C . LYS A 1 840 ? 21.651 9.737 -41.378 1.00 95.00 840 LYS A C 1
ATOM 6583 O O . LYS A 1 840 ? 22.140 9.138 -40.425 1.00 95.00 840 LYS A O 1
ATOM 6588 N N . GLY A 1 841 ? 22.399 10.271 -42.341 1.00 94.62 841 GLY A N 1
ATOM 6589 C CA . GLY A 1 841 ? 23.858 10.314 -42.318 1.00 94.62 841 GLY A CA 1
ATOM 6590 C C . GLY A 1 841 ? 24.567 9.078 -42.877 1.00 94.62 841 GLY A C 1
ATOM 6591 O O . GLY A 1 841 ? 25.791 9.052 -42.847 1.00 94.62 841 GLY A O 1
ATOM 6592 N N . HIS A 1 842 ? 23.870 8.069 -43.416 1.00 97.19 842 HIS A N 1
ATOM 6593 C CA . HIS A 1 842 ? 24.523 6.831 -43.866 1.00 97.19 842 HIS A CA 1
ATOM 6594 C C . HIS A 1 842 ? 25.498 7.075 -45.037 1.00 97.19 842 HIS A C 1
ATOM 6596 O O . HIS A 1 842 ? 25.072 7.349 -46.163 1.00 97.19 842 HIS A O 1
ATOM 6602 N N . ALA A 1 843 ? 26.807 6.932 -44.793 1.00 96.56 843 ALA A N 1
ATOM 6603 C CA . ALA A 1 843 ? 27.863 7.282 -45.751 1.00 96.56 843 ALA A CA 1
ATOM 6604 C C . ALA A 1 843 ? 27.770 6.518 -47.085 1.00 96.56 843 ALA A C 1
ATOM 6606 O O . ALA A 1 843 ? 27.873 7.125 -48.149 1.00 96.56 843 ALA A O 1
ATOM 6607 N N . GLY A 1 844 ? 27.483 5.210 -47.053 1.00 96.25 844 GLY A N 1
ATOM 6608 C CA . GLY A 1 844 ? 27.293 4.420 -48.277 1.00 96.25 844 GLY A CA 1
ATOM 6609 C C . GLY A 1 844 ? 26.094 4.890 -49.107 1.00 96.25 844 GLY A C 1
ATOM 6610 O O . GLY A 1 844 ? 26.151 4.906 -50.329 1.00 96.25 844 GLY A O 1
ATOM 6611 N N . ALA A 1 845 ? 25.033 5.380 -48.456 1.00 97.38 845 ALA A N 1
ATOM 6612 C CA . ALA A 1 845 ? 23.859 5.891 -49.165 1.00 97.38 845 ALA A CA 1
ATOM 6613 C C . ALA A 1 845 ? 24.136 7.265 -49.785 1.00 97.38 845 ALA A C 1
ATOM 6615 O O . ALA A 1 845 ? 23.717 7.532 -50.906 1.00 97.38 845 ALA A O 1
ATOM 6616 N N . GLN A 1 846 ? 24.889 8.117 -49.085 1.00 98.06 846 GLN A N 1
ATOM 6617 C CA . GLN A 1 846 ? 25.382 9.383 -49.629 1.00 98.06 846 GLN A CA 1
ATOM 6618 C C . GLN A 1 846 ? 26.285 9.142 -50.845 1.00 98.06 846 GLN A C 1
ATOM 6620 O O . GLN A 1 846 ? 26.119 9.803 -51.867 1.00 98.06 846 GLN A O 1
ATOM 6625 N N . TYR A 1 847 ? 27.175 8.149 -50.786 1.00 97.69 847 TYR A N 1
ATOM 6626 C CA . TYR A 1 847 ? 27.968 7.733 -51.939 1.00 97.69 847 TYR A CA 1
ATOM 6627 C C . TYR A 1 847 ? 27.088 7.268 -53.110 1.00 97.69 847 TYR A C 1
ATOM 6629 O O . TYR A 1 847 ? 27.222 7.802 -54.212 1.00 97.69 847 TYR A O 1
ATOM 6637 N N . SER A 1 848 ? 26.135 6.357 -52.880 1.00 97.56 848 SER A N 1
ATOM 6638 C CA . SER A 1 848 ? 25.226 5.876 -53.931 1.00 97.56 848 SER A CA 1
ATOM 6639 C C . SER A 1 848 ? 24.363 6.997 -54.526 1.00 97.56 848 SER A C 1
ATOM 6641 O O . SER A 1 848 ? 24.109 7.004 -55.730 1.00 97.56 848 SER A O 1
ATOM 6643 N N . MET A 1 849 ? 23.981 8.010 -53.737 1.00 97.19 849 MET A N 1
ATOM 6644 C CA . MET A 1 849 ? 23.343 9.227 -54.258 1.00 97.19 849 MET A CA 1
ATOM 6645 C C . MET A 1 849 ? 24.267 9.994 -55.210 1.00 97.19 849 MET A C 1
ATOM 6647 O O . MET A 1 849 ? 23.821 10.432 -56.272 1.00 97.19 849 MET A O 1
ATOM 6651 N N . GLY A 1 850 ? 25.551 10.124 -54.870 1.00 95.81 850 GLY A N 1
ATOM 6652 C CA . GLY A 1 850 ? 26.555 10.712 -55.756 1.00 95.81 850 GLY A CA 1
ATOM 6653 C C . GLY A 1 850 ? 26.707 9.936 -57.068 1.00 95.81 850 GLY A C 1
ATOM 6654 O O . GLY A 1 850 ? 26.728 10.544 -58.140 1.00 95.81 850 GLY A O 1
ATOM 6655 N N . VAL A 1 851 ? 26.703 8.601 -57.004 1.00 96.12 851 VAL A N 1
ATOM 6656 C CA . VAL A 1 851 ? 26.762 7.721 -58.186 1.00 96.12 851 VAL A CA 1
ATOM 6657 C C . VAL A 1 851 ? 25.550 7.924 -59.098 1.00 96.12 851 VAL A C 1
ATOM 6659 O O . VAL A 1 851 ? 25.721 8.078 -60.307 1.00 96.12 851 VAL A O 1
ATOM 6662 N N . LEU A 1 852 ? 24.333 8.011 -58.545 1.00 96.06 852 LEU A N 1
ATOM 6663 C CA . LEU A 1 852 ? 23.118 8.257 -59.334 1.00 96.06 852 LEU A CA 1
ATOM 6664 C C . LEU A 1 852 ? 23.183 9.579 -60.115 1.00 96.06 852 LEU A C 1
ATOM 6666 O O . LEU A 1 852 ? 22.835 9.606 -61.298 1.00 96.06 852 LEU A O 1
ATOM 6670 N N . TYR A 1 853 ? 23.664 10.659 -59.487 1.00 95.81 853 TYR A N 1
ATOM 6671 C CA . TYR A 1 853 ? 23.837 11.960 -60.146 1.00 95.81 853 TYR A CA 1
ATOM 6672 C C . TYR A 1 853 ? 24.990 11.973 -61.157 1.00 95.81 853 TYR A C 1
ATOM 6674 O O . TYR A 1 853 ? 24.859 12.589 -62.214 1.00 95.81 853 TYR A O 1
ATOM 6682 N N . ARG A 1 854 ? 26.094 11.267 -60.881 1.00 95.81 854 ARG A N 1
ATOM 6683 C CA . ARG A 1 854 ? 27.230 11.129 -61.808 1.00 95.81 854 ARG A CA 1
ATOM 6684 C C . ARG A 1 854 ? 26.833 10.380 -63.083 1.00 95.81 854 ARG A C 1
ATOM 6686 O O . ARG A 1 854 ? 27.237 10.782 -64.172 1.00 95.81 854 ARG A O 1
ATOM 6693 N N . ASP A 1 855 ? 26.055 9.310 -62.945 1.00 93.50 855 ASP A N 1
ATOM 6694 C CA . ASP A 1 855 ? 25.686 8.423 -64.055 1.00 93.50 855 ASP A CA 1
ATOM 6695 C C . ASP A 1 855 ? 24.398 8.863 -64.768 1.00 93.50 855 ASP A C 1
ATOM 6697 O O . ASP A 1 855 ? 24.112 8.388 -65.863 1.00 93.50 855 ASP A O 1
ATOM 6701 N N . GLY A 1 856 ? 23.607 9.761 -64.171 1.00 91.25 856 GLY A N 1
ATOM 6702 C CA . GLY A 1 856 ? 22.306 10.164 -64.711 1.00 91.25 856 GLY A CA 1
ATOM 6703 C C . GLY A 1 856 ? 21.232 9.070 -64.603 1.00 91.25 856 GLY A C 1
ATOM 6704 O O . GLY A 1 856 ? 20.335 8.981 -65.440 1.00 91.25 856 GLY A O 1
ATOM 6705 N N . LYS A 1 857 ? 21.316 8.205 -63.584 1.00 90.75 857 LYS A N 1
ATOM 6706 C CA . LYS A 1 857 ? 20.340 7.128 -63.338 1.00 90.75 857 LYS A CA 1
ATOM 6707 C C . LYS A 1 857 ? 19.204 7.653 -62.460 1.00 90.75 857 LYS A C 1
ATOM 6709 O O . LYS A 1 857 ? 19.447 8.122 -61.353 1.00 90.75 857 LYS A O 1
ATOM 6714 N N . SER A 1 858 ? 17.958 7.599 -62.946 1.00 87.75 858 SER A N 1
ATOM 6715 C CA . SER A 1 858 ? 16.761 8.221 -62.324 1.00 87.75 858 SER A CA 1
ATOM 6716 C C . SER A 1 858 ? 16.786 9.760 -62.208 1.00 87.75 858 SER A C 1
ATOM 6718 O O . SER A 1 858 ? 15.792 10.358 -61.785 1.00 87.75 858 SER A O 1
ATOM 6720 N N . VAL A 1 859 ? 17.883 10.423 -62.559 1.00 90.88 859 VAL A N 1
ATOM 6721 C CA . VAL A 1 859 ? 18.051 11.881 -62.506 1.00 90.88 859 VAL A CA 1
ATOM 6722 C C . VAL A 1 859 ? 18.830 12.347 -63.722 1.00 90.88 859 VAL A C 1
ATOM 6724 O O . VAL A 1 859 ? 19.571 11.571 -64.312 1.00 90.88 859 VAL A O 1
ATOM 6727 N N . ARG A 1 860 ? 18.713 13.629 -64.080 1.00 91.00 860 ARG A N 1
ATOM 6728 C CA . ARG A 1 860 ? 19.644 14.215 -65.045 1.00 91.00 860 ARG A CA 1
ATOM 6729 C C . ARG A 1 860 ? 21.055 14.181 -64.456 1.00 91.00 860 ARG A C 1
ATOM 6731 O O . ARG A 1 860 ? 21.240 14.465 -63.273 1.00 91.00 860 ARG A O 1
ATOM 6738 N N . LYS A 1 861 ? 22.023 13.842 -65.302 1.00 94.50 861 LYS A N 1
ATOM 6739 C CA . LYS A 1 861 ? 23.445 13.855 -64.970 1.00 94.50 861 LYS A CA 1
ATOM 6740 C C . LYS A 1 861 ? 23.867 15.234 -64.442 1.00 94.50 861 LYS A C 1
ATOM 6742 O O . LYS A 1 861 ? 23.637 16.234 -65.119 1.00 94.50 861 LYS A O 1
ATOM 6747 N N . ASP A 1 862 ? 24.455 15.272 -63.248 1.00 95.94 862 ASP A N 1
ATOM 6748 C CA . ASP A 1 862 ? 24.781 16.499 -62.507 1.00 95.94 862 ASP A CA 1
ATOM 6749 C C . ASP A 1 862 ? 26.018 16.271 -61.618 1.00 95.94 862 ASP A C 1
ATOM 6751 O O . ASP A 1 862 ? 25.944 15.708 -60.522 1.00 95.94 862 ASP A O 1
ATOM 6755 N N . TYR A 1 863 ? 27.185 16.683 -62.119 1.00 94.50 863 TYR A N 1
ATOM 6756 C CA . TYR A 1 863 ? 28.456 16.506 -61.418 1.00 94.50 863 TYR A CA 1
ATOM 6757 C C . TYR A 1 863 ? 28.601 17.371 -60.152 1.00 94.50 863 TYR A C 1
ATOM 6759 O O . TYR A 1 863 ? 29.063 16.825 -59.151 1.00 94.50 863 TYR A O 1
ATOM 6767 N N . PRO A 1 864 ? 28.185 18.655 -60.119 1.00 95.31 864 PRO A N 1
ATOM 6768 C CA . PRO A 1 864 ? 28.184 19.438 -58.880 1.00 95.31 864 PRO A CA 1
ATOM 6769 C C . PRO A 1 864 ? 27.371 18.797 -57.745 1.00 95.31 864 PRO A C 1
ATOM 6771 O O . PRO A 1 864 ? 27.828 18.739 -56.602 1.00 95.31 864 PRO A O 1
ATOM 6774 N N . ARG A 1 865 ? 26.184 18.244 -58.036 1.00 94.69 865 ARG A N 1
ATOM 6775 C CA . ARG A 1 865 ? 25.405 17.513 -57.020 1.00 94.69 865 ARG A CA 1
ATOM 6776 C C . ARG A 1 865 ? 26.074 16.211 -56.610 1.00 94.69 865 ARG A C 1
ATOM 6778 O O . ARG A 1 865 ? 26.063 15.888 -55.422 1.00 94.69 865 ARG A O 1
ATOM 6785 N N . ALA A 1 866 ? 26.658 15.477 -57.558 1.00 96.31 866 ALA A N 1
ATOM 6786 C CA . ALA A 1 866 ? 27.431 14.278 -57.244 1.00 96.31 866 ALA A CA 1
ATOM 6787 C C . ALA A 1 866 ? 28.597 14.599 -56.294 1.00 96.31 866 ALA A C 1
ATOM 6789 O O . ALA A 1 866 ? 28.759 13.921 -55.281 1.00 96.31 866 ALA A O 1
ATOM 6790 N N . MET A 1 867 ? 29.326 15.686 -56.563 1.00 94.38 867 MET A N 1
ATOM 6791 C CA . MET A 1 867 ? 30.414 16.201 -55.730 1.00 94.38 867 MET A CA 1
ATOM 6792 C C . MET A 1 867 ? 29.951 16.493 -54.298 1.00 94.38 867 MET A C 1
ATOM 6794 O O . MET A 1 867 ? 30.566 16.031 -53.341 1.00 94.38 867 MET A O 1
ATOM 6798 N N . GLY A 1 868 ? 28.826 17.197 -54.132 1.00 95.88 868 GLY A N 1
ATOM 6799 C CA . GLY A 1 868 ? 28.275 17.496 -52.807 1.00 95.88 868 GLY A CA 1
ATOM 6800 C C . GLY A 1 868 ? 27.927 16.241 -51.996 1.00 95.88 868 GLY A C 1
ATOM 6801 O O . GLY A 1 868 ? 28.159 16.197 -50.788 1.00 95.88 868 GLY A O 1
ATOM 6802 N N . TRP A 1 869 ? 27.407 15.197 -52.646 1.00 97.38 869 TRP A N 1
ATOM 6803 C CA . TRP A 1 869 ? 27.109 13.918 -51.994 1.00 97.38 869 TRP A CA 1
ATOM 6804 C C . TRP A 1 869 ? 28.364 13.105 -51.671 1.00 97.38 869 TRP A C 1
ATOM 6806 O O . TRP A 1 869 ? 28.480 12.589 -50.556 1.00 97.38 869 TRP A O 1
ATOM 6816 N N . TYR A 1 870 ? 29.323 13.036 -52.596 1.00 97.31 870 TYR A N 1
ATOM 6817 C CA . TYR A 1 870 ? 30.606 12.391 -52.337 1.00 97.31 870 TYR A CA 1
ATOM 6818 C C . TYR A 1 870 ? 31.363 13.074 -51.203 1.00 97.31 870 TYR A C 1
ATOM 6820 O O . TYR A 1 870 ? 31.888 12.372 -50.349 1.00 97.31 870 TYR A O 1
ATOM 6828 N N . GLN A 1 871 ? 31.345 14.406 -51.111 1.00 96.06 871 GLN A N 1
ATOM 6829 C CA . GLN A 1 871 ? 31.985 15.131 -50.012 1.00 96.06 871 GLN A CA 1
ATOM 6830 C C . GLN A 1 871 ? 31.412 14.723 -48.648 1.00 96.06 871 GLN A C 1
ATOM 6832 O O . GLN A 1 871 ? 32.174 14.481 -47.713 1.00 96.06 871 GLN A O 1
ATOM 6837 N N . LYS A 1 872 ? 30.081 14.595 -48.528 1.00 96.62 872 LYS A N 1
ATOM 6838 C CA . LYS A 1 872 ? 29.437 14.146 -47.280 1.00 96.62 872 LYS A CA 1
ATOM 6839 C C . LYS A 1 872 ? 29.899 12.744 -46.869 1.00 96.62 872 LYS A C 1
ATOM 6841 O O . LYS A 1 872 ? 30.211 12.535 -45.700 1.00 96.62 872 LYS A O 1
ATOM 6846 N N . ALA A 1 873 ? 29.993 11.813 -47.818 1.00 97.50 873 ALA A N 1
ATOM 6847 C CA . ALA A 1 873 ? 30.466 10.453 -47.555 1.00 97.50 873 ALA A CA 1
ATOM 6848 C C . ALA A 1 873 ? 31.984 10.403 -47.277 1.00 97.50 873 ALA A C 1
ATOM 6850 O O . ALA A 1 873 ? 32.432 9.714 -46.363 1.00 97.50 873 ALA A O 1
ATOM 6851 N N . ALA A 1 874 ? 32.782 11.166 -48.025 1.00 95.88 874 ALA A N 1
ATOM 6852 C CA . ALA A 1 874 ? 34.237 11.233 -47.898 1.00 95.88 874 ALA A CA 1
ATOM 6853 C C . ALA A 1 874 ? 34.684 11.851 -46.564 1.00 95.88 874 ALA A C 1
ATOM 6855 O O . ALA A 1 874 ? 35.665 11.386 -45.984 1.00 95.88 874 ALA A O 1
ATOM 6856 N N . ASN A 1 875 ? 33.939 12.835 -46.045 1.00 94.75 875 ASN A N 1
ATOM 6857 C CA . ASN A 1 875 ? 34.149 13.415 -44.711 1.00 94.75 875 ASN A CA 1
ATOM 6858 C C . ASN A 1 875 ? 33.934 12.400 -43.582 1.00 94.75 875 ASN A C 1
ATOM 6860 O O . ASN A 1 875 ? 34.482 12.566 -42.499 1.00 94.75 875 ASN A O 1
ATOM 6864 N N . GLN A 1 876 ? 33.160 11.347 -43.843 1.00 95.00 876 GLN A N 1
ATOM 6865 C CA . GLN A 1 876 ? 32.975 10.216 -42.934 1.00 95.00 876 GLN A CA 1
ATOM 6866 C C . GLN A 1 876 ? 33.997 9.092 -43.177 1.00 95.00 876 GLN A C 1
ATOM 6868 O O . GLN A 1 876 ? 33.862 8.010 -42.614 1.00 95.00 876 GLN A O 1
ATOM 6873 N N . GLY A 1 877 ? 34.998 9.318 -44.035 1.00 93.88 877 GLY A N 1
ATOM 6874 C CA . GLY A 1 877 ? 36.033 8.335 -44.355 1.00 93.88 877 GLY A CA 1
ATOM 6875 C C . GLY A 1 877 ? 35.635 7.301 -45.410 1.00 93.88 877 GLY A C 1
ATOM 6876 O O . GLY A 1 877 ? 36.346 6.321 -45.579 1.00 93.88 877 GLY A O 1
ATOM 6877 N N . TYR A 1 878 ? 34.518 7.471 -46.130 1.00 96.19 878 TYR A N 1
ATOM 6878 C CA . TYR A 1 878 ? 34.086 6.465 -47.106 1.00 96.19 878 TYR A CA 1
ATOM 6879 C C . TYR A 1 878 ? 35.013 6.430 -48.334 1.00 96.19 878 TYR A C 1
ATOM 6881 O O . TYR A 1 878 ? 35.001 7.338 -49.171 1.00 96.19 878 TYR A O 1
ATOM 6889 N N . THR A 1 879 ? 35.793 5.358 -48.464 1.00 96.12 879 THR A N 1
ATOM 6890 C CA . THR A 1 879 ? 36.910 5.234 -49.414 1.00 96.12 879 THR A CA 1
ATOM 6891 C C . THR A 1 879 ? 36.488 5.397 -50.878 1.00 96.12 879 THR A C 1
ATOM 6893 O O . THR A 1 879 ? 37.121 6.135 -51.632 1.00 96.12 879 THR A O 1
ATOM 6896 N N . GLY A 1 880 ? 35.364 4.792 -51.284 1.00 94.88 880 GLY A N 1
ATOM 6897 C CA . GLY A 1 880 ? 34.848 4.915 -52.656 1.00 94.88 880 GLY A CA 1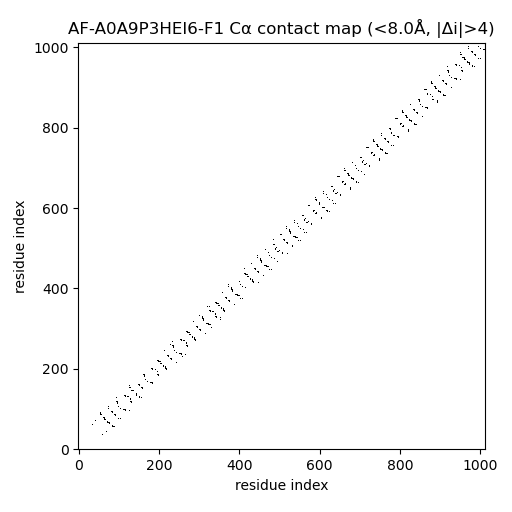
ATOM 6898 C C . GLY A 1 880 ? 34.431 6.347 -53.022 1.00 94.88 880 GLY A C 1
ATOM 6899 O O . GLY A 1 880 ? 34.558 6.764 -54.178 1.00 94.88 880 GLY A O 1
ATOM 6900 N N . ALA A 1 881 ? 33.990 7.133 -52.034 1.00 96.81 881 ALA A N 1
ATOM 6901 C CA . ALA A 1 881 ? 33.663 8.541 -52.220 1.00 96.81 881 ALA A CA 1
ATOM 6902 C C . ALA A 1 881 ? 34.930 9.389 -52.327 1.00 96.81 881 ALA A C 1
ATOM 6904 O O . ALA A 1 881 ? 34.988 10.248 -53.195 1.00 96.81 881 ALA A O 1
ATOM 6905 N N . GLN A 1 882 ? 35.960 9.116 -51.522 1.00 97.50 882 GLN A N 1
ATOM 6906 C CA . GLN A 1 882 ? 37.262 9.788 -51.626 1.00 97.50 882 GLN A CA 1
ATOM 6907 C C . GLN A 1 882 ? 37.913 9.552 -52.996 1.00 97.50 882 GLN A C 1
ATOM 6909 O O . GLN A 1 882 ? 38.325 10.506 -53.648 1.00 97.50 882 GLN A O 1
ATOM 6914 N N . TYR A 1 883 ? 37.901 8.310 -53.492 1.00 97.31 883 TYR A N 1
ATOM 6915 C CA . TYR A 1 883 ? 38.343 8.005 -54.854 1.00 97.31 883 TYR A CA 1
ATOM 6916 C C . TYR A 1 883 ? 37.511 8.756 -55.906 1.00 97.31 883 TYR A C 1
ATOM 6918 O O . TYR 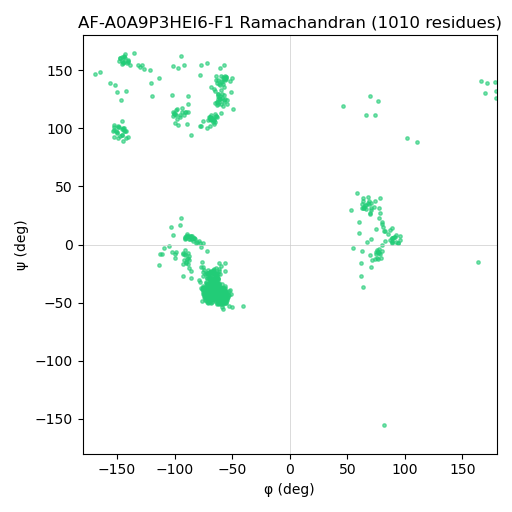A 1 883 ? 38.055 9.386 -56.807 1.00 97.31 883 TYR A O 1
ATOM 6926 N N . SER A 1 884 ? 36.181 8.755 -55.772 1.00 96.94 884 SER A N 1
ATOM 6927 C CA . SER A 1 884 ? 35.307 9.447 -56.730 1.00 96.94 884 SER A CA 1
ATOM 6928 C C . SER A 1 884 ? 35.492 10.969 -56.712 1.00 96.94 884 SER A C 1
ATOM 6930 O O . SER A 1 884 ? 35.414 11.597 -57.763 1.00 96.94 884 SER A O 1
ATOM 6932 N N . MET A 1 885 ? 35.788 11.562 -55.552 1.00 95.69 885 MET A N 1
ATOM 6933 C CA . MET A 1 885 ? 36.171 12.973 -55.417 1.00 95.69 885 MET A CA 1
ATOM 6934 C C . MET A 1 885 ? 37.466 13.268 -56.173 1.00 95.69 885 MET A C 1
ATOM 6936 O O . MET A 1 885 ? 37.531 14.243 -56.920 1.00 95.69 885 MET A O 1
ATOM 6940 N N . ALA A 1 886 ? 38.474 12.408 -56.014 1.00 96.00 886 ALA A N 1
ATOM 6941 C CA . ALA A 1 886 ? 39.749 12.541 -56.704 1.00 96.00 886 ALA A CA 1
ATOM 6942 C C . ALA A 1 886 ? 39.579 12.504 -58.230 1.00 96.00 886 ALA A C 1
ATOM 6944 O O . ALA A 1 886 ? 40.115 13.357 -58.933 1.00 96.00 886 ALA A O 1
ATOM 6945 N N . VAL A 1 887 ? 38.747 11.587 -58.735 1.00 96.50 887 VAL A N 1
ATOM 6946 C CA . VAL A 1 887 ? 38.408 11.500 -60.165 1.00 96.50 887 VAL A CA 1
ATOM 6947 C C . VAL A 1 887 ? 37.726 12.781 -60.662 1.00 96.50 887 VAL A C 1
ATOM 6949 O O . VAL A 1 887 ? 38.066 13.269 -61.738 1.00 96.50 887 VAL A O 1
ATOM 6952 N N . LEU A 1 888 ? 36.787 13.358 -59.900 1.00 96.19 888 LEU A N 1
ATOM 6953 C CA . LEU A 1 888 ? 36.109 14.598 -60.309 1.00 96.19 888 LEU A CA 1
ATOM 6954 C C . LEU A 1 888 ? 37.062 15.802 -60.357 1.00 96.19 888 LEU A C 1
ATOM 6956 O O . LEU A 1 888 ? 36.966 16.591 -61.299 1.00 96.19 888 LEU A O 1
ATOM 6960 N N . TYR A 1 889 ? 38.000 15.916 -59.409 1.00 96.38 889 TYR A N 1
ATOM 6961 C CA . TYR A 1 889 ? 39.051 16.943 -59.437 1.00 96.38 889 TYR A CA 1
ATOM 6962 C C . TYR A 1 889 ? 40.059 16.728 -60.571 1.00 96.38 889 TYR A C 1
ATOM 6964 O O . TYR A 1 889 ? 40.430 17.692 -61.237 1.00 96.38 889 TYR A O 1
ATOM 6972 N N . ARG A 1 890 ? 40.469 15.480 -60.836 1.00 96.19 890 ARG A N 1
ATOM 6973 C CA . ARG A 1 890 ? 41.375 15.137 -61.946 1.00 96.19 890 ARG A CA 1
ATOM 6974 C C . ARG A 1 890 ? 40.761 15.505 -63.293 1.00 96.19 890 ARG A C 1
ATOM 6976 O O . ARG A 1 890 ? 41.447 16.046 -64.149 1.00 96.19 890 ARG A O 1
ATOM 6983 N N . ASP A 1 891 ? 39.478 15.214 -63.481 1.00 94.69 891 ASP A N 1
ATOM 6984 C CA . ASP A 1 891 ? 38.786 15.412 -64.757 1.00 94.69 891 ASP A CA 1
ATOM 6985 C C . ASP A 1 891 ? 38.172 16.819 -64.914 1.00 94.69 891 ASP A C 1
ATOM 6987 O O . ASP A 1 891 ? 37.618 17.119 -65.970 1.00 94.69 891 ASP A O 1
ATOM 6991 N N . GLY A 1 892 ? 38.179 17.659 -63.871 1.00 93.81 892 GLY A N 1
ATOM 6992 C CA . GLY A 1 892 ? 37.494 18.960 -63.878 1.00 93.81 892 GLY A CA 1
ATOM 6993 C C . GLY A 1 892 ? 35.969 18.860 -64.039 1.00 93.81 892 GLY A C 1
ATOM 6994 O O . GLY A 1 892 ? 35.334 19.715 -64.659 1.00 93.81 892 GLY A O 1
ATOM 6995 N N . LYS A 1 893 ? 35.352 17.783 -63.531 1.00 92.19 893 LYS A N 1
ATOM 6996 C CA . LYS A 1 893 ? 33.915 17.501 -63.699 1.00 92.19 893 LYS A CA 1
ATOM 6997 C C . LYS A 1 893 ? 33.123 17.949 -62.476 1.00 92.19 893 LYS A C 1
ATOM 6999 O O . LYS A 1 893 ? 33.146 17.307 -61.433 1.00 92.19 893 LYS A O 1
ATOM 7004 N N . GLY A 1 894 ? 32.362 19.032 -62.630 1.00 86.62 894 GLY A N 1
ATOM 7005 C CA . GLY A 1 894 ? 31.542 19.617 -61.556 1.00 86.62 894 GLY A CA 1
ATOM 7006 C C . GLY A 1 894 ? 32.318 20.493 -60.569 1.00 86.62 894 GLY A C 1
ATOM 7007 O O . GLY A 1 894 ? 31.700 21.142 -59.732 1.00 86.62 894 GLY A O 1
ATOM 7008 N N . VAL A 1 895 ? 33.642 20.541 -60.712 1.00 92.50 895 VAL A N 1
ATOM 7009 C CA . VAL A 1 895 ? 34.592 21.436 -60.042 1.00 92.50 895 VAL A CA 1
ATOM 7010 C C . VAL A 1 895 ? 35.715 21.780 -61.026 1.00 92.50 895 VAL A C 1
ATOM 7012 O O . VAL A 1 895 ? 35.932 21.001 -61.955 1.00 92.50 895 VAL A O 1
ATOM 7015 N N . PRO A 1 896 ? 36.435 22.906 -60.860 1.00 93.50 896 PRO A N 1
ATOM 7016 C CA . PRO A 1 896 ? 37.637 23.178 -61.644 1.00 93.50 896 PRO A CA 1
ATOM 7017 C C . PRO A 1 896 ? 38.656 22.042 -61.516 1.00 93.50 896 PRO A C 1
ATOM 7019 O O . PRO A 1 896 ? 38.779 21.439 -60.447 1.00 93.50 896 PRO A O 1
ATOM 7022 N N . GLN A 1 897 ? 39.373 21.757 -62.604 1.00 94.75 897 GLN A N 1
ATOM 7023 C CA . GLN A 1 897 ? 40.429 20.749 -62.593 1.00 94.75 897 GLN A CA 1
ATOM 7024 C C . GLN A 1 897 ? 41.533 21.157 -61.614 1.00 94.75 897 GLN A C 1
ATOM 7026 O O . GLN A 1 897 ? 42.023 22.284 -61.658 1.00 94.75 897 GLN A O 1
ATOM 7031 N N . ASP A 1 898 ? 41.912 20.231 -60.738 1.00 96.12 898 ASP A N 1
ATOM 7032 C CA . ASP A 1 898 ? 42.902 20.463 -59.689 1.00 96.12 898 ASP A CA 1
ATOM 7033 C C . ASP A 1 898 ? 43.628 19.148 -59.382 1.00 96.12 898 ASP A C 1
ATOM 7035 O O . ASP A 1 898 ? 43.142 18.296 -58.633 1.00 96.12 898 ASP A O 1
ATOM 7039 N N . TYR A 1 899 ? 44.792 18.954 -60.008 1.00 94.88 899 TYR A N 1
ATOM 7040 C CA . TYR A 1 899 ? 45.589 17.740 -59.821 1.00 94.88 899 TYR A CA 1
ATOM 7041 C C . TYR A 1 899 ? 46.140 17.615 -58.398 1.00 94.88 899 TYR A C 1
ATOM 7043 O O . TYR A 1 899 ? 46.253 16.501 -57.892 1.00 94.88 899 TYR A O 1
ATOM 7051 N N . GLN A 1 900 ? 46.426 18.727 -57.720 1.00 93.81 900 GLN A N 1
ATOM 7052 C CA . GLN A 1 900 ? 46.935 18.687 -56.353 1.00 93.81 900 GLN A CA 1
ATOM 7053 C C . GLN A 1 900 ? 45.859 18.153 -55.398 1.00 93.81 900 GLN A C 1
ATOM 7055 O O . GLN A 1 900 ? 46.102 17.198 -54.660 1.00 93.81 900 GLN A O 1
ATOM 7060 N N . LYS A 1 901 ? 44.625 18.663 -55.494 1.00 94.44 901 LYS A N 1
ATOM 7061 C CA . LYS A 1 901 ? 43.492 18.119 -54.725 1.00 94.44 901 LYS A CA 1
ATOM 7062 C C . LYS A 1 901 ? 43.121 16.703 -55.137 1.00 94.44 901 LYS A C 1
ATOM 7064 O O . LYS A 1 901 ? 42.738 15.907 -54.280 1.00 94.44 901 LYS A O 1
ATOM 7069 N N . ALA A 1 902 ? 43.214 16.368 -56.424 1.00 96.31 902 ALA A N 1
ATOM 7070 C CA . ALA A 1 902 ? 42.997 14.997 -56.876 1.00 96.31 902 ALA A CA 1
ATOM 7071 C C . ALA A 1 902 ? 43.983 14.036 -56.196 1.00 96.31 902 ALA A C 1
ATOM 7073 O O . ALA A 1 902 ? 43.557 13.025 -55.643 1.00 96.31 902 ALA A O 1
ATOM 7074 N N . MET A 1 903 ? 45.271 14.392 -56.153 1.00 95.62 903 MET A N 1
ATOM 7075 C CA . MET A 1 903 ? 46.311 13.617 -55.477 1.00 95.62 903 MET A CA 1
ATOM 7076 C C . MET A 1 903 ? 46.037 13.461 -53.975 1.00 95.62 903 MET A C 1
ATOM 7078 O O . MET A 1 903 ? 46.112 12.350 -53.457 1.00 95.62 903 MET A O 1
ATOM 7082 N N . GLU A 1 904 ? 45.646 14.531 -53.274 1.00 95.25 904 GLU A N 1
ATOM 7083 C CA . GLU A 1 904 ? 45.290 14.463 -51.846 1.00 95.25 904 GLU A CA 1
ATOM 7084 C C . GLU A 1 904 ? 44.163 13.458 -51.564 1.00 95.25 904 GLU A C 1
ATOM 7086 O O . GLU A 1 904 ? 44.224 12.683 -50.606 1.00 95.25 904 GLU A O 1
ATOM 7091 N N . TRP A 1 905 ? 43.115 13.460 -52.391 1.00 96.44 905 TRP A N 1
ATOM 7092 C CA . TRP A 1 905 ? 41.994 12.534 -52.232 1.00 96.44 905 TRP A CA 1
ATOM 7093 C C . TRP A 1 905 ? 42.333 11.111 -52.679 1.00 96.44 905 TRP A C 1
ATOM 7095 O O . TRP A 1 905 ? 41.881 10.161 -52.032 1.00 96.44 905 TRP A O 1
ATOM 7105 N N . TYR A 1 906 ? 43.148 10.944 -53.727 1.00 97.12 906 TYR A N 1
ATOM 7106 C CA . TYR A 1 906 ? 43.656 9.634 -54.123 1.00 97.12 906 TYR A CA 1
ATOM 7107 C C . TYR A 1 906 ? 44.510 9.016 -53.019 1.00 97.12 906 TYR A C 1
ATOM 7109 O O . TYR A 1 906 ? 44.276 7.858 -52.692 1.00 97.12 906 TYR A O 1
ATOM 7117 N N . LEU A 1 907 ? 45.412 9.777 -52.390 1.00 96.25 907 LEU A N 1
ATOM 7118 C CA . LEU A 1 907 ? 46.225 9.305 -51.265 1.00 96.25 907 LEU A CA 1
ATOM 7119 C C . LEU A 1 907 ? 45.358 8.847 -50.091 1.00 96.25 907 LEU A C 1
ATOM 7121 O O . LEU A 1 907 ? 45.504 7.718 -49.640 1.00 96.25 907 LEU A O 1
ATOM 7125 N N . LYS A 1 908 ? 44.360 9.643 -49.677 1.00 96.00 908 LYS A N 1
ATOM 7126 C CA . LYS A 1 908 ? 43.425 9.243 -48.604 1.00 96.00 908 LYS A CA 1
ATOM 7127 C C . LYS A 1 908 ? 42.741 7.902 -48.878 1.00 96.00 908 LYS A C 1
ATOM 7129 O O . LYS A 1 908 ? 42.571 7.104 -47.956 1.00 96.00 908 LYS A O 1
ATOM 7134 N N . ALA A 1 909 ? 42.338 7.657 -50.126 1.00 96.94 909 ALA A N 1
ATOM 7135 C CA . ALA A 1 909 ? 41.729 6.391 -50.523 1.00 96.94 909 ALA A CA 1
ATOM 7136 C C . ALA A 1 909 ? 42.767 5.255 -50.645 1.00 96.94 909 ALA A C 1
ATOM 7138 O O . ALA A 1 909 ? 42.494 4.116 -50.264 1.00 96.94 909 ALA A O 1
ATOM 7139 N N . ALA A 1 910 ? 43.958 5.558 -51.161 1.00 96.19 910 ALA A N 1
ATOM 7140 C CA . ALA A 1 910 ? 45.057 4.620 -51.368 1.00 96.19 910 ALA A CA 1
ATOM 7141 C C . ALA A 1 910 ? 45.663 4.114 -50.048 1.00 96.19 910 ALA A C 1
ATOM 7143 O O . ALA A 1 910 ? 45.964 2.922 -49.943 1.00 96.19 910 ALA A O 1
ATOM 7144 N N . ASP A 1 911 ? 45.766 4.982 -49.039 1.00 95.44 911 ASP A N 1
ATOM 7145 C CA . ASP A 1 911 ? 46.223 4.666 -47.678 1.00 95.44 911 ASP A CA 1
ATOM 7146 C C . ASP A 1 911 ? 45.260 3.715 -46.955 1.00 95.44 911 ASP A C 1
ATOM 7148 O O . ASP A 1 911 ? 45.667 2.922 -46.111 1.00 95.44 911 ASP A O 1
ATOM 7152 N N . GLN A 1 912 ? 43.981 3.734 -47.340 1.00 94.81 912 GLN A N 1
ATOM 7153 C CA . GLN A 1 912 ? 42.970 2.765 -46.904 1.00 94.81 912 GLN A CA 1
ATOM 7154 C C . GLN A 1 912 ? 42.960 1.481 -47.750 1.00 94.81 912 GLN A C 1
ATOM 7156 O O . GLN A 1 9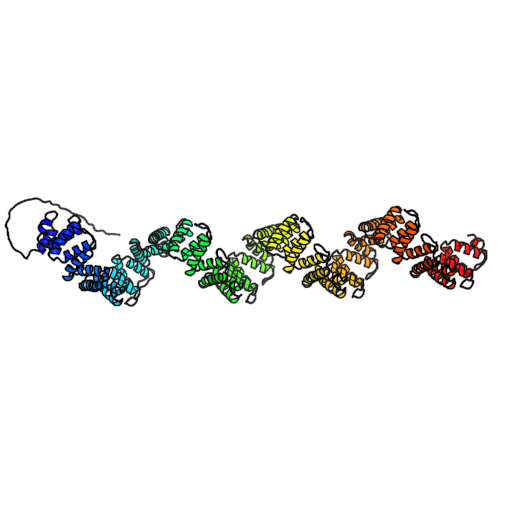12 ? 42.075 0.642 -47.590 1.00 94.81 912 GLN A O 1
ATOM 7161 N N . GLY A 1 913 ? 43.922 1.318 -48.661 1.00 93.94 913 GLY A N 1
ATOM 7162 C CA . GLY A 1 913 ? 44.085 0.111 -49.467 1.00 93.94 913 GLY A CA 1
ATOM 7163 C C . GLY A 1 913 ? 43.333 0.102 -50.799 1.00 93.94 913 GLY A C 1
ATOM 7164 O O . GLY A 1 913 ? 43.356 -0.917 -51.475 1.00 93.94 913 GLY A O 1
ATOM 7165 N N . HIS A 1 914 ? 42.678 1.186 -51.230 1.00 96.00 914 HIS A N 1
ATOM 7166 C CA . HIS A 1 914 ? 41.884 1.165 -52.467 1.00 96.00 914 HIS A CA 1
ATOM 7167 C C . HIS A 1 914 ? 42.768 0.981 -53.716 1.00 96.00 914 HIS A C 1
ATOM 7169 O O . HIS A 1 914 ? 43.416 1.927 -54.167 1.00 96.00 914 HIS A O 1
ATOM 7175 N N . ALA A 1 915 ? 42.762 -0.216 -54.311 1.00 95.62 915 ALA A N 1
ATOM 7176 C CA . ALA A 1 915 ? 43.694 -0.608 -55.375 1.00 95.62 915 ALA A CA 1
ATOM 7177 C C . ALA A 1 915 ? 43.674 0.322 -56.604 1.00 95.62 915 ALA A C 1
ATOM 7179 O O . ALA A 1 915 ? 44.724 0.731 -57.095 1.00 95.62 915 ALA A O 1
ATOM 7180 N N . ALA A 1 916 ? 42.490 0.744 -57.062 1.00 95.75 916 ALA A N 1
ATOM 7181 C CA . ALA A 1 916 ? 42.395 1.696 -58.169 1.00 95.75 916 ALA A CA 1
ATOM 7182 C C . ALA A 1 916 ? 42.935 3.089 -57.795 1.00 95.75 916 ALA A C 1
ATOM 7184 O O . ALA A 1 916 ? 43.483 3.775 -58.646 1.00 95.75 916 ALA A O 1
ATOM 7185 N N . ALA A 1 917 ? 42.834 3.500 -56.524 1.00 96.75 917 ALA A N 1
ATOM 7186 C CA . ALA A 1 917 ? 43.411 4.770 -56.078 1.00 96.75 917 ALA A CA 1
ATOM 7187 C C . ALA A 1 917 ? 44.938 4.667 -56.011 1.00 96.75 917 ALA A C 1
ATOM 7189 O O . ALA A 1 917 ? 45.620 5.560 -56.487 1.00 96.75 917 ALA A O 1
ATOM 7190 N N . GLN A 1 918 ? 45.469 3.554 -55.497 1.00 97.69 918 GLN A N 1
ATOM 7191 C CA . GLN A 1 918 ? 46.907 3.267 -55.487 1.00 97.69 918 GLN A CA 1
ATOM 7192 C C . GLN A 1 918 ? 47.497 3.280 -56.902 1.00 97.69 918 GLN A C 1
ATOM 7194 O O . GLN A 1 918 ? 48.533 3.896 -57.126 1.00 97.69 918 GLN A O 1
ATOM 7199 N N . ASN A 1 919 ? 46.804 2.684 -57.877 1.00 96.81 919 ASN A N 1
ATOM 7200 C CA . ASN A 1 919 ? 47.202 2.782 -59.277 1.00 96.81 919 ASN A CA 1
ATOM 7201 C C . ASN A 1 919 ? 47.218 4.236 -59.774 1.00 96.81 919 ASN A C 1
ATOM 7203 O O . ASN A 1 919 ? 48.193 4.658 -60.380 1.00 96.81 919 ASN A O 1
ATOM 7207 N N . GLU A 1 920 ? 46.170 5.019 -59.510 1.00 97.50 920 GLU A N 1
ATOM 7208 C CA . GLU A 1 920 ? 46.117 6.429 -59.931 1.00 97.50 920 GLU A CA 1
ATOM 7209 C C . GLU A 1 920 ? 47.207 7.282 -59.262 1.00 97.50 920 GLU A C 1
ATOM 7211 O O . GLU A 1 920 ? 47.798 8.132 -59.922 1.00 97.50 920 GLU A O 1
ATOM 7216 N N . VAL A 1 921 ? 47.553 7.020 -57.996 1.00 96.75 921 VAL A N 1
ATOM 7217 C CA . VAL A 1 921 ? 48.711 7.644 -57.329 1.00 96.75 921 VAL A CA 1
ATOM 7218 C C . VAL A 1 921 ? 50.007 7.309 -58.076 1.00 96.75 921 VAL A C 1
ATOM 7220 O O . VAL A 1 921 ? 50.825 8.198 -58.321 1.00 96.75 921 VAL A O 1
ATOM 7223 N N . GLY A 1 922 ? 50.176 6.052 -58.497 1.00 96.00 922 GLY A N 1
ATOM 7224 C CA . GLY A 1 922 ? 51.300 5.638 -59.334 1.00 96.00 922 GLY A CA 1
ATOM 7225 C C . GLY A 1 922 ? 51.345 6.385 -60.672 1.00 96.00 922 GLY A C 1
ATOM 7226 O O . GLY A 1 922 ? 52.393 6.906 -61.048 1.00 96.00 922 GLY A O 1
ATOM 7227 N N . VAL A 1 923 ? 50.196 6.549 -61.337 1.00 96.12 923 VAL A N 1
ATOM 7228 C CA . VAL A 1 923 ? 50.074 7.312 -62.595 1.00 96.12 923 VAL A CA 1
ATOM 7229 C C . VAL A 1 923 ? 50.446 8.783 -62.399 1.00 96.12 923 VAL A C 1
ATOM 7231 O O . VAL A 1 923 ? 51.116 9.372 -63.249 1.00 96.12 923 VAL A O 1
ATOM 7234 N N . PHE A 1 924 ? 50.053 9.394 -61.279 1.00 96.56 924 PHE A N 1
ATOM 7235 C CA . PHE A 1 924 ? 50.403 10.781 -60.966 1.00 96.56 924 PHE A CA 1
ATOM 7236 C C . PHE A 1 924 ? 51.911 10.957 -60.775 1.00 96.56 924 PHE A C 1
ATOM 7238 O O . PHE A 1 924 ? 52.474 11.917 -61.302 1.00 96.56 924 PHE A O 1
ATOM 7245 N N . HIS A 1 925 ? 52.571 10.010 -60.103 1.00 95.94 925 HIS A N 1
ATOM 7246 C CA . HIS A 1 925 ? 54.029 9.987 -59.977 1.00 95.94 925 HIS A CA 1
ATOM 7247 C C . HIS A 1 925 ? 54.728 9.725 -61.317 1.00 95.94 925 HIS A C 1
ATOM 7249 O O . HIS A 1 925 ? 55.718 10.383 -61.622 1.00 95.94 925 HIS A O 1
ATOM 7255 N N . GLN A 1 926 ? 54.199 8.827 -62.151 1.00 94.94 926 GLN A N 1
ATOM 7256 C CA . GLN A 1 926 ? 54.759 8.529 -63.470 1.00 94.94 926 GLN A CA 1
ATOM 7257 C C . GLN A 1 926 ? 54.691 9.734 -64.415 1.00 94.94 926 GLN A C 1
ATOM 7259 O O . GLN A 1 926 ? 55.622 9.957 -65.181 1.00 94.94 926 GLN A O 1
ATOM 7264 N N . ASN A 1 927 ? 53.608 10.512 -64.371 1.00 92.69 927 ASN A N 1
ATOM 7265 C CA . ASN A 1 927 ? 53.369 11.607 -65.316 1.00 92.69 927 ASN A CA 1
ATOM 7266 C C . ASN A 1 927 ? 53.734 12.996 -64.767 1.00 92.69 927 ASN A C 1
ATOM 7268 O O . ASN A 1 927 ? 53.766 13.954 -65.532 1.00 92.69 927 ASN A O 1
ATOM 7272 N N . GLY A 1 928 ? 53.999 13.126 -63.463 1.00 90.25 928 GLY A N 1
ATOM 7273 C CA . GLY A 1 928 ? 54.248 14.421 -62.822 1.00 90.25 928 GLY A CA 1
ATOM 7274 C C . GLY A 1 928 ? 52.997 15.310 -62.721 1.00 90.25 928 GLY A C 1
ATOM 7275 O O . GLY A 1 928 ? 53.080 16.536 -62.794 1.00 90.25 928 GLY A O 1
ATOM 7276 N N . ASN A 1 929 ? 51.809 14.710 -62.586 1.00 88.00 929 ASN A N 1
ATOM 7277 C CA . ASN A 1 929 ? 50.541 15.447 -62.565 1.00 88.00 929 ASN A CA 1
ATOM 7278 C C . ASN A 1 929 ? 50.310 16.101 -61.196 1.00 88.00 929 ASN A C 1
ATOM 7280 O O . ASN A 1 929 ? 49.905 15.439 -60.245 1.00 88.00 929 ASN A O 1
ATOM 7284 N N . GLY A 1 930 ? 50.553 17.410 -61.087 1.00 79.31 930 GLY A N 1
ATOM 7285 C CA . GLY A 1 930 ? 50.375 18.160 -59.832 1.00 79.31 930 GLY A CA 1
ATOM 7286 C C . GLY A 1 930 ? 51.412 17.843 -58.744 1.00 79.31 930 GLY A C 1
ATOM 7287 O O . GLY A 1 930 ? 51.301 18.362 -57.637 1.00 79.31 930 GLY A O 1
ATOM 7288 N N . ILE A 1 931 ? 52.413 17.015 -59.060 1.00 90.81 931 ILE A N 1
ATOM 7289 C CA . ILE A 1 931 ? 53.545 16.616 -58.212 1.00 90.81 931 ILE A CA 1
ATOM 7290 C C . ILE A 1 931 ? 54.788 16.379 -59.089 1.00 90.81 931 ILE A C 1
ATOM 7292 O O . ILE A 1 931 ? 54.632 16.143 -60.285 1.00 90.81 931 ILE A O 1
ATOM 7296 N N . PRO A 1 932 ? 56.019 16.394 -58.543 1.00 91.06 932 PRO A N 1
ATOM 7297 C CA . PRO A 1 932 ? 57.208 16.016 -59.306 1.00 91.06 932 PRO A CA 1
ATOM 7298 C C . PRO A 1 932 ? 57.135 14.573 -59.825 1.00 91.06 932 PRO A C 1
ATOM 7300 O O . PRO A 1 932 ? 56.682 13.673 -59.112 1.00 91.06 932 PRO A O 1
ATOM 7303 N N . GLN A 1 933 ? 57.610 14.363 -61.054 1.00 94.19 933 GLN A N 1
ATOM 7304 C CA . GLN A 1 933 ? 57.706 13.037 -61.660 1.00 94.19 933 GLN A CA 1
ATOM 7305 C C . GLN A 1 933 ? 58.707 12.160 -60.895 1.00 94.19 933 GLN A C 1
ATOM 7307 O O . GLN A 1 933 ? 59.823 12.588 -60.605 1.00 94.19 933 GLN A O 1
ATOM 7312 N N . ASP A 1 934 ? 58.302 10.929 -60.584 1.00 96.19 934 ASP A N 1
ATOM 7313 C CA . ASP A 1 934 ? 59.089 9.964 -59.817 1.00 96.19 934 ASP A CA 1
ATOM 7314 C C . ASP A 1 934 ? 58.679 8.529 -60.185 1.00 96.19 934 ASP A C 1
ATOM 7316 O O . ASP A 1 934 ? 57.694 7.982 -59.685 1.00 96.19 934 ASP A O 1
ATOM 7320 N N . TYR A 1 935 ? 59.437 7.902 -61.085 1.00 94.50 935 TYR A N 1
ATOM 7321 C CA . TYR A 1 935 ? 59.142 6.544 -61.550 1.00 94.50 935 TYR A CA 1
ATOM 7322 C C . TYR A 1 935 ? 59.350 5.471 -60.469 1.00 94.50 935 TYR A C 1
ATOM 7324 O O . TYR A 1 935 ? 58.685 4.437 -60.514 1.00 94.50 935 TYR A O 1
ATOM 7332 N N . LEU A 1 936 ? 60.222 5.709 -59.481 1.00 94.38 936 LEU A N 1
ATOM 7333 C CA . LEU A 1 936 ? 60.434 4.774 -58.371 1.00 94.38 936 LEU A CA 1
ATOM 7334 C C . LEU A 1 936 ? 59.205 4.749 -57.460 1.00 94.38 936 LEU A C 1
ATOM 7336 O O . LEU A 1 936 ? 58.669 3.679 -57.175 1.00 94.38 936 LEU A O 1
ATOM 7340 N N . LYS A 1 937 ? 58.679 5.921 -57.091 1.00 95.00 937 LYS A N 1
ATOM 7341 C CA . LYS A 1 937 ? 57.416 6.003 -56.341 1.00 95.00 937 LYS A CA 1
ATOM 7342 C C . LYS A 1 937 ? 56.229 5.492 -57.143 1.00 95.00 937 LYS A C 1
ATOM 7344 O O . LYS A 1 937 ? 55.339 4.868 -56.566 1.00 95.00 937 LYS A O 1
ATOM 7349 N N . ALA A 1 938 ? 56.207 5.722 -58.457 1.00 96.31 938 ALA A N 1
ATOM 7350 C CA . ALA A 1 938 ? 55.184 5.140 -59.321 1.00 96.31 938 ALA A CA 1
ATOM 7351 C C . ALA A 1 938 ? 55.184 3.606 -59.214 1.00 96.31 938 ALA A C 1
ATOM 7353 O O . ALA A 1 938 ? 54.143 3.009 -58.940 1.00 96.31 938 ALA A O 1
ATOM 7354 N N . MET A 1 939 ? 56.365 2.988 -59.325 1.00 96.00 939 MET A N 1
ATOM 7355 C CA . MET A 1 939 ? 56.559 1.546 -59.177 1.00 96.00 939 MET A CA 1
ATOM 7356 C C . MET A 1 939 ? 56.099 1.031 -57.803 1.00 96.00 939 MET A C 1
ATOM 7358 O O . MET A 1 939 ? 55.358 0.051 -57.739 1.00 96.00 939 MET A O 1
ATOM 7362 N N . GLU A 1 940 ? 56.456 1.701 -56.702 1.00 96.19 940 GLU A N 1
ATOM 7363 C CA . GLU A 1 940 ? 56.018 1.315 -55.349 1.00 96.19 940 GLU A CA 1
ATOM 7364 C C . GLU A 1 940 ? 54.488 1.257 -55.215 1.00 96.19 940 GLU A C 1
ATOM 7366 O O . GLU A 1 940 ? 53.931 0.303 -54.659 1.00 96.19 940 GLU A O 1
ATOM 7371 N N . TRP A 1 941 ? 53.788 2.270 -55.730 1.00 97.19 941 TRP A N 1
ATOM 7372 C CA . TRP A 1 941 ? 52.329 2.330 -55.673 1.00 97.19 941 TRP A CA 1
ATOM 7373 C C . TRP A 1 941 ? 51.658 1.337 -56.616 1.00 97.19 941 TRP A C 1
ATOM 7375 O O . TRP A 1 941 ? 50.666 0.709 -56.227 1.00 97.19 941 TRP A O 1
ATOM 7385 N N . TYR A 1 942 ? 52.213 1.125 -57.810 1.00 97.62 942 TYR A N 1
ATOM 7386 C CA . TYR A 1 942 ? 51.722 0.080 -58.698 1.00 97.62 942 TYR A CA 1
ATOM 7387 C C . TYR A 1 942 ? 51.870 -1.304 -58.075 1.00 97.62 942 TYR A C 1
ATOM 7389 O O . TYR A 1 942 ? 50.921 -2.078 -58.132 1.00 97.62 942 TYR A O 1
ATOM 7397 N N . VAL A 1 943 ? 52.986 -1.610 -57.406 1.00 96.56 943 VAL A N 1
ATOM 7398 C CA . VAL A 1 943 ? 53.173 -2.896 -56.714 1.00 96.56 943 VAL A CA 1
ATOM 7399 C C . VAL A 1 943 ? 52.115 -3.098 -55.627 1.00 96.56 943 VAL A C 1
ATOM 7401 O O . VAL A 1 943 ? 51.530 -4.178 -55.542 1.00 96.56 943 VAL A O 1
ATOM 7404 N N . LYS A 1 944 ? 51.791 -2.064 -54.838 1.00 96.50 944 LYS A N 1
ATOM 7405 C CA . LYS A 1 944 ? 50.713 -2.143 -53.832 1.00 96.50 944 LYS A CA 1
ATOM 7406 C C . LYS A 1 944 ? 49.360 -2.505 -54.457 1.00 96.50 944 LYS A C 1
ATOM 7408 O O . LYS A 1 944 ? 48.665 -3.367 -53.925 1.00 96.50 944 LYS A O 1
ATOM 7413 N N . ALA A 1 945 ? 49.009 -1.900 -55.591 1.00 96.94 945 ALA A N 1
ATOM 7414 C CA . ALA A 1 945 ? 47.768 -2.202 -56.307 1.00 96.94 945 ALA A CA 1
ATOM 7415 C C . ALA A 1 945 ? 47.810 -3.576 -57.006 1.00 96.94 945 ALA A C 1
ATOM 7417 O O . ALA A 1 945 ? 46.832 -4.323 -56.988 1.00 96.94 945 ALA A O 1
ATOM 7418 N N . ALA A 1 946 ? 48.948 -3.941 -57.595 1.00 95.69 946 ALA A N 1
ATOM 7419 C CA . ALA A 1 946 ? 49.154 -5.197 -58.310 1.00 95.69 946 ALA A CA 1
ATOM 7420 C C . ALA A 1 946 ? 49.137 -6.415 -57.376 1.00 95.69 946 ALA A C 1
ATOM 7422 O O . ALA A 1 946 ? 48.603 -7.455 -57.759 1.00 95.69 946 ALA A O 1
ATOM 7423 N N . ASN A 1 947 ? 49.635 -6.275 -56.142 1.00 95.44 947 ASN A N 1
ATOM 7424 C CA . ASN A 1 947 ? 49.539 -7.298 -55.092 1.00 95.44 947 ASN A CA 1
ATOM 7425 C C . ASN A 1 947 ? 48.089 -7.573 -54.667 1.00 95.44 947 ASN A C 1
ATOM 7427 O O . ASN A 1 947 ? 47.797 -8.637 -54.131 1.00 95.44 947 ASN A O 1
ATOM 7431 N N . GLN A 1 948 ? 47.176 -6.636 -54.935 1.00 94.56 948 GLN A N 1
ATOM 7432 C CA . GLN A 1 948 ? 45.732 -6.824 -54.778 1.00 94.56 948 GLN A CA 1
ATOM 7433 C C . GLN A 1 948 ? 45.062 -7.363 -56.054 1.00 94.56 948 GLN A C 1
ATOM 7435 O O . GLN A 1 948 ? 43.839 -7.444 -56.117 1.00 94.56 948 GLN A O 1
ATOM 7440 N N . GLY A 1 949 ? 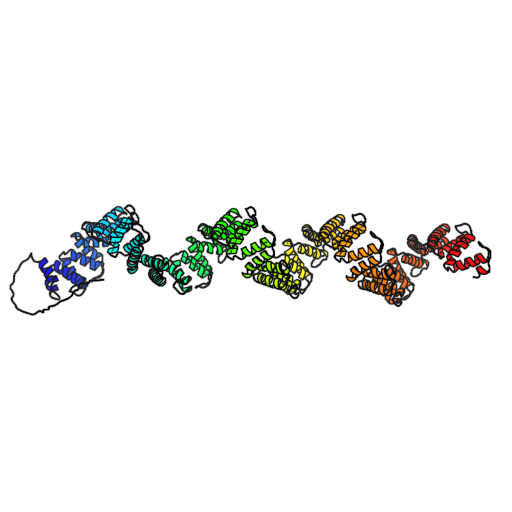45.846 -7.704 -57.082 1.00 93.75 949 GLY A N 1
ATOM 7441 C CA . GLY A 1 949 ? 45.356 -8.212 -58.360 1.00 93.75 949 GLY A CA 1
ATOM 7442 C C . GLY A 1 949 ? 44.847 -7.136 -59.321 1.00 93.75 949 GLY A C 1
ATOM 7443 O O . GLY A 1 949 ? 44.114 -7.464 -60.239 1.00 93.75 949 GLY A O 1
ATOM 7444 N N . TYR A 1 950 ? 45.178 -5.851 -59.146 1.00 96.31 950 TYR A N 1
ATOM 7445 C CA . TYR A 1 950 ? 44.652 -4.808 -60.035 1.00 96.31 950 TYR A CA 1
ATOM 7446 C C . TYR A 1 950 ? 45.347 -4.810 -61.410 1.00 96.31 950 TYR A C 1
ATOM 7448 O O . TYR A 1 950 ? 46.481 -4.342 -61.536 1.00 96.31 950 TYR A O 1
ATOM 7456 N N . ALA A 1 951 ? 44.651 -5.284 -62.451 1.00 95.19 951 ALA A N 1
ATOM 7457 C CA . ALA A 1 951 ? 45.185 -5.434 -63.812 1.00 95.19 951 ALA A CA 1
ATOM 7458 C C . ALA A 1 951 ? 45.820 -4.156 -64.391 1.00 95.19 951 ALA A C 1
ATOM 7460 O O . ALA A 1 951 ? 46.884 -4.218 -65.000 1.00 95.19 951 ALA A O 1
ATOM 7461 N N . GLY A 1 952 ? 45.224 -2.981 -64.153 1.00 95.25 952 GLY A N 1
ATOM 7462 C CA . GLY A 1 952 ? 45.782 -1.713 -64.641 1.00 95.25 952 GLY A CA 1
ATOM 7463 C C . GLY A 1 952 ? 47.164 -1.395 -64.054 1.00 95.25 952 GLY A C 1
ATOM 7464 O O . GLY A 1 952 ? 48.026 -0.874 -64.753 1.00 95.25 952 GLY A O 1
ATOM 7465 N N . ALA A 1 953 ? 47.408 -1.775 -62.797 1.00 96.44 953 ALA A N 1
ATOM 7466 C CA . ALA A 1 953 ? 48.702 -1.576 -62.150 1.00 96.44 953 ALA A CA 1
ATOM 7467 C C . ALA A 1 953 ? 49.733 -2.596 -62.632 1.00 96.44 953 ALA A C 1
ATOM 7469 O O . ALA A 1 953 ? 50.881 -2.239 -62.859 1.00 96.44 953 ALA A O 1
ATOM 7470 N N . GLN A 1 954 ? 49.317 -3.846 -62.843 1.00 97.25 954 GLN A N 1
ATOM 7471 C CA . GLN A 1 954 ? 50.163 -4.880 -63.443 1.00 97.25 954 GLN A CA 1
ATOM 7472 C C . GLN A 1 954 ? 50.606 -4.476 -64.854 1.00 97.25 954 GLN A C 1
ATOM 7474 O O . GLN A 1 954 ? 51.790 -4.537 -65.166 1.00 97.25 954 GLN A O 1
ATOM 7479 N N . TYR A 1 955 ? 49.683 -3.954 -65.666 1.00 96.75 955 TYR A N 1
ATOM 7480 C CA . TYR A 1 955 ? 50.005 -3.365 -66.962 1.00 96.75 955 TYR A CA 1
ATOM 7481 C C . TYR A 1 955 ? 51.021 -2.222 -66.835 1.00 96.75 955 TYR A C 1
ATOM 7483 O O . TYR A 1 955 ? 52.036 -2.235 -67.525 1.00 96.75 955 TYR A O 1
ATOM 7491 N N . ASN A 1 956 ? 50.790 -1.266 -65.929 1.00 96.62 956 ASN A N 1
ATOM 7492 C CA . ASN A 1 956 ? 51.691 -0.128 -65.749 1.00 96.62 956 ASN A CA 1
ATOM 7493 C C . ASN A 1 956 ? 53.095 -0.551 -65.275 1.00 96.62 956 ASN A C 1
ATOM 7495 O O . ASN A 1 956 ? 54.079 0.036 -65.714 1.00 96.62 956 ASN A O 1
ATOM 7499 N N . ILE A 1 957 ? 53.213 -1.596 -64.446 1.00 96.44 957 ILE A N 1
ATOM 7500 C CA . ILE A 1 957 ? 54.511 -2.194 -64.088 1.00 96.44 957 ILE A CA 1
ATOM 7501 C C . ILE A 1 957 ? 55.203 -2.762 -65.331 1.00 96.44 957 ILE A C 1
ATOM 7503 O O . ILE A 1 957 ? 56.394 -2.521 -65.525 1.00 96.44 957 ILE A O 1
ATOM 7507 N N . GLY A 1 958 ? 54.463 -3.481 -66.182 1.00 95.00 958 GLY A N 1
ATOM 7508 C CA . GLY A 1 958 ? 54.985 -4.000 -67.446 1.00 95.00 958 GLY A CA 1
ATOM 7509 C C . GLY A 1 958 ? 55.540 -2.889 -68.340 1.00 95.00 958 GLY A C 1
ATOM 7510 O O . GLY A 1 958 ? 56.670 -2.989 -68.813 1.00 95.00 958 GLY A O 1
ATOM 7511 N N . VAL A 1 959 ? 54.814 -1.767 -68.447 1.00 95.25 959 VAL A N 1
ATOM 7512 C CA . VAL A 1 959 ? 55.266 -0.574 -69.183 1.00 95.25 959 VAL A CA 1
ATOM 7513 C C . VAL A 1 959 ? 56.573 -0.013 -68.610 1.00 95.25 959 VAL A C 1
ATOM 7515 O O . VAL A 1 959 ? 57.475 0.320 -69.376 1.00 95.25 959 VAL A O 1
ATOM 7518 N N . LEU A 1 960 ? 56.718 0.079 -67.281 1.00 96.00 960 LEU A N 1
ATOM 7519 C CA . LEU A 1 960 ? 57.953 0.587 -66.665 1.00 96.00 960 LEU A CA 1
ATOM 7520 C C . LEU A 1 960 ? 59.164 -0.318 -66.940 1.00 96.00 960 LEU A C 1
ATOM 7522 O O . LEU A 1 960 ? 60.248 0.202 -67.209 1.00 96.00 960 LEU A O 1
ATOM 7526 N N . TYR A 1 961 ? 58.985 -1.645 -66.924 1.00 95.50 961 TYR A N 1
ATOM 7527 C CA . TYR A 1 961 ? 60.039 -2.603 -67.285 1.00 95.50 961 TYR A CA 1
ATOM 7528 C C . TYR A 1 961 ? 60.384 -2.576 -68.775 1.00 95.50 961 TYR A C 1
ATOM 7530 O O . TYR A 1 961 ? 61.563 -2.644 -69.119 1.00 95.50 961 TYR A O 1
ATOM 7538 N N . ARG A 1 962 ? 59.392 -2.438 -69.659 1.00 94.00 962 ARG A N 1
ATOM 7539 C CA . ARG A 1 962 ? 59.607 -2.341 -71.111 1.00 94.00 962 ARG A CA 1
ATOM 7540 C C . ARG A 1 962 ? 60.404 -1.091 -71.476 1.00 94.00 962 ARG A C 1
ATOM 7542 O O . ARG A 1 962 ? 61.312 -1.155 -72.299 1.00 94.00 962 ARG A O 1
ATOM 7549 N N . ASP A 1 963 ? 60.069 0.034 -70.849 1.00 92.69 963 ASP A N 1
ATOM 7550 C CA . ASP A 1 963 ? 60.664 1.340 -71.139 1.00 92.69 963 ASP A CA 1
ATOM 7551 C C . ASP A 1 963 ? 61.956 1.615 -70.340 1.00 92.69 963 ASP A C 1
ATOM 7553 O O . ASP A 1 963 ? 62.611 2.630 -70.578 1.00 92.69 963 ASP A O 1
ATOM 7557 N N . GLY A 1 964 ? 62.301 0.780 -69.352 1.00 91.81 964 GLY A N 1
ATOM 7558 C CA . GLY A 1 964 ? 63.451 0.999 -68.464 1.00 91.81 964 GLY A CA 1
ATOM 7559 C C . GLY A 1 964 ? 63.329 2.247 -67.575 1.00 91.81 964 GLY A C 1
ATOM 7560 O O . GLY A 1 964 ? 64.324 2.918 -67.290 1.00 91.81 964 GLY A O 1
ATOM 7561 N N . LYS A 1 965 ? 62.106 2.610 -67.160 1.00 91.25 965 LYS A N 1
ATOM 7562 C CA . LYS A 1 965 ? 61.819 3.838 -66.396 1.00 91.25 965 LYS A CA 1
ATOM 7563 C C . LYS A 1 965 ? 61.653 3.538 -64.911 1.00 91.25 965 LYS A C 1
ATOM 7565 O O . LYS A 1 965 ? 60.689 2.902 -64.499 1.00 91.25 965 LYS A O 1
ATOM 7570 N N . GLY A 1 966 ? 62.593 4.016 -64.094 1.00 85.19 966 GLY A N 1
ATOM 7571 C CA . GLY A 1 966 ? 62.631 3.748 -62.646 1.00 85.19 966 GLY A CA 1
ATOM 7572 C C . GLY A 1 966 ? 63.128 2.343 -62.278 1.00 85.19 966 GLY A C 1
ATOM 7573 O O . GLY A 1 966 ? 63.471 2.102 -61.128 1.00 85.19 966 GLY A O 1
ATOM 7574 N N . VAL A 1 967 ? 63.233 1.439 -63.250 1.00 90.69 967 VAL A N 1
ATOM 7575 C CA . VAL A 1 967 ? 63.816 0.096 -63.141 1.00 90.69 967 VAL A CA 1
ATOM 7576 C C . VAL A 1 967 ? 64.649 -0.188 -64.397 1.00 90.69 967 VAL A C 1
ATOM 7578 O O . VAL A 1 967 ? 64.367 0.410 -65.435 1.00 90.69 967 VAL A O 1
ATOM 7581 N N . PRO A 1 968 ? 65.665 -1.073 -64.352 1.00 92.19 968 PRO A N 1
ATOM 7582 C CA . PRO A 1 968 ? 66.370 -1.499 -65.559 1.00 92.19 968 PRO A CA 1
ATOM 7583 C C . PRO A 1 968 ? 65.409 -2.107 -66.583 1.00 92.19 968 PRO A C 1
ATOM 7585 O O . PRO A 1 968 ? 64.467 -2.807 -66.204 1.00 92.19 968 PRO A O 1
ATOM 7588 N N . GLN A 1 969 ? 65.669 -1.845 -67.863 1.00 93.94 969 GLN A N 1
ATOM 7589 C CA . GLN A 1 969 ? 64.875 -2.393 -68.956 1.00 93.94 969 GLN A CA 1
ATOM 7590 C C . GLN A 1 969 ? 64.931 -3.926 -68.948 1.00 93.94 969 GLN A C 1
ATOM 7592 O O . GLN A 1 969 ? 66.014 -4.511 -68.904 1.00 93.94 969 GLN A O 1
ATOM 7597 N N . ASP A 1 970 ? 63.763 -4.565 -68.977 1.00 94.81 970 ASP A N 1
ATOM 7598 C CA . ASP A 1 970 ? 63.616 -6.017 -68.870 1.00 94.81 970 ASP A CA 1
ATOM 7599 C C . ASP A 1 970 ? 62.335 -6.462 -69.595 1.00 94.81 970 ASP A C 1
ATOM 7601 O O . ASP A 1 970 ? 61.238 -6.462 -69.032 1.00 94.81 970 ASP A O 1
ATOM 7605 N N . HIS A 1 971 ? 62.471 -6.827 -70.873 1.00 91.75 971 HIS A N 1
ATOM 7606 C CA . HIS A 1 971 ? 61.338 -7.254 -71.702 1.00 91.75 971 HIS A CA 1
ATOM 7607 C C . HIS A 1 971 ? 60.705 -8.562 -71.207 1.00 91.75 971 HIS A C 1
ATOM 7609 O O . HIS A 1 971 ? 59.506 -8.762 -71.384 1.00 91.75 971 HIS A O 1
ATOM 7615 N N . GLN A 1 972 ? 61.471 -9.433 -70.539 1.00 92.12 972 GLN A N 1
ATOM 7616 C CA . GLN A 1 972 ? 60.936 -10.670 -69.973 1.00 92.12 972 GLN A CA 1
ATOM 7617 C C . GLN A 1 972 ? 59.999 -10.360 -68.799 1.00 92.12 972 GLN A C 1
ATOM 7619 O O . GLN A 1 972 ? 58.865 -10.836 -68.767 1.00 92.12 972 GLN A O 1
ATOM 7624 N N . LYS A 1 973 ? 60.413 -9.492 -67.868 1.00 93.25 973 LYS A N 1
ATOM 7625 C CA . LYS A 1 973 ? 59.529 -9.041 -66.779 1.00 93.25 973 LYS A CA 1
ATOM 7626 C C . LYS A 1 973 ? 58.359 -8.208 -67.279 1.00 93.25 973 LYS A C 1
ATOM 7628 O O . LYS A 1 973 ? 57.267 -8.321 -66.723 1.00 93.25 973 LYS A O 1
ATOM 7633 N N . ALA A 1 974 ? 58.564 -7.386 -68.308 1.00 93.81 974 ALA A N 1
ATOM 7634 C CA . ALA A 1 974 ? 57.472 -6.654 -68.941 1.00 93.81 974 ALA A CA 1
ATOM 7635 C C . ALA A 1 974 ? 56.396 -7.620 -69.453 1.00 93.81 974 ALA A C 1
ATOM 7637 O O . ALA A 1 974 ? 55.222 -7.470 -69.111 1.00 93.81 974 ALA A O 1
ATOM 7638 N N . MET A 1 975 ? 56.814 -8.664 -70.175 1.00 92.75 975 MET A N 1
ATOM 7639 C CA . MET A 1 975 ? 55.942 -9.727 -70.663 1.00 92.75 975 MET A CA 1
ATOM 7640 C C . MET A 1 975 ? 55.204 -10.443 -69.522 1.00 92.75 975 MET A C 1
ATOM 7642 O O . MET A 1 975 ? 53.986 -10.590 -69.581 1.00 92.75 975 MET A O 1
ATOM 7646 N N . GLU A 1 976 ? 55.896 -10.837 -68.449 1.00 94.50 976 GLU A N 1
ATOM 7647 C CA . GLU A 1 976 ? 55.273 -11.499 -67.290 1.00 94.50 976 GLU A CA 1
ATOM 7648 C C . GLU A 1 976 ? 54.159 -10.656 -66.649 1.00 94.50 976 GLU A C 1
ATOM 7650 O O . GLU A 1 976 ? 53.101 -11.175 -66.281 1.00 94.50 976 GLU A O 1
ATOM 7655 N N . TRP A 1 977 ? 54.379 -9.349 -66.496 1.00 95.69 977 TRP A N 1
ATOM 7656 C CA . TRP A 1 977 ? 53.390 -8.446 -65.909 1.00 95.69 977 TRP A CA 1
ATOM 7657 C C . TRP A 1 977 ? 52.243 -8.113 -66.864 1.00 95.69 977 TRP A C 1
ATOM 7659 O O . TRP A 1 977 ? 51.093 -8.047 -66.420 1.00 95.69 977 TRP A O 1
ATOM 7669 N N . HIS A 1 978 ? 52.522 -7.955 -68.159 1.00 95.25 978 HIS A N 1
ATOM 7670 C CA . HIS A 1 978 ? 51.479 -7.783 -69.166 1.00 95.25 978 HIS A CA 1
ATOM 7671 C C . HIS A 1 978 ? 50.598 -9.030 -69.280 1.00 95.25 978 HIS A C 1
ATOM 7673 O O . HIS A 1 978 ? 49.380 -8.885 -69.270 1.00 95.25 978 HIS A O 1
ATOM 7679 N N . MET A 1 979 ? 51.166 -10.239 -69.248 1.00 92.62 979 MET A N 1
ATOM 7680 C CA . MET A 1 979 ? 50.397 -11.491 -69.218 1.00 92.62 979 MET A CA 1
ATOM 7681 C C . MET A 1 979 ? 49.440 -11.550 -68.023 1.00 92.62 979 MET A C 1
ATOM 7683 O O . MET A 1 979 ? 48.251 -11.778 -68.207 1.00 92.62 979 MET A O 1
ATOM 7687 N N . LYS A 1 980 ? 49.902 -11.219 -66.808 1.00 94.50 980 LYS A N 1
ATOM 7688 C CA . LYS A 1 980 ? 49.031 -11.189 -65.613 1.00 94.50 980 LYS A CA 1
ATOM 7689 C C . LYS A 1 980 ? 47.822 -10.260 -65.764 1.00 94.50 980 LYS A C 1
ATOM 7691 O O . LYS A 1 980 ? 46.743 -10.572 -65.258 1.00 94.50 980 LYS A O 1
ATOM 7696 N N . ALA A 1 981 ? 47.995 -9.118 -66.429 1.00 95.06 981 ALA A N 1
ATOM 7697 C CA . ALA A 1 981 ? 46.904 -8.190 -66.715 1.00 95.06 981 ALA A CA 1
ATOM 7698 C C . ALA A 1 981 ? 46.023 -8.674 -67.885 1.00 95.06 981 ALA A C 1
ATOM 7700 O O . ALA A 1 981 ? 44.802 -8.513 -67.848 1.00 95.06 981 ALA A O 1
ATOM 7701 N N . ALA A 1 982 ? 46.625 -9.281 -68.908 1.00 92.88 982 ALA A N 1
ATOM 7702 C CA . ALA A 1 982 ? 45.950 -9.827 -70.082 1.00 92.88 982 ALA A CA 1
ATOM 7703 C C . ALA A 1 982 ? 45.057 -11.030 -69.738 1.00 92.88 982 ALA A C 1
ATOM 7705 O O . ALA A 1 982 ? 43.930 -11.096 -70.228 1.00 92.88 982 ALA A O 1
ATOM 7706 N N . ASP A 1 983 ? 45.498 -11.899 -68.825 1.00 93.81 983 ASP A N 1
ATOM 7707 C CA . ASP A 1 983 ? 44.732 -13.034 -68.285 1.00 93.81 983 ASP A CA 1
ATOM 7708 C C . ASP A 1 983 ? 43.455 -12.577 -67.558 1.00 93.81 983 ASP A C 1
ATOM 7710 O O . ASP A 1 983 ? 42.484 -13.320 -67.431 1.00 93.81 983 ASP A O 1
ATOM 7714 N N . GLN A 1 984 ? 43.432 -11.321 -67.104 1.00 93.00 984 GLN A N 1
ATOM 7715 C CA . GLN A 1 984 ? 42.259 -10.669 -66.516 1.00 93.00 984 GLN A CA 1
ATOM 7716 C C . GLN A 1 984 ? 41.405 -9.917 -67.551 1.00 93.00 984 GLN A C 1
ATOM 7718 O O . GLN A 1 984 ? 40.463 -9.214 -67.182 1.00 93.00 984 GLN A O 1
ATOM 7723 N N . GLY A 1 985 ? 41.726 -10.034 -68.842 1.00 91.44 985 GLY A N 1
ATOM 7724 C CA . GLY A 1 985 ? 41.014 -9.387 -69.944 1.00 91.44 985 GLY A CA 1
ATOM 7725 C C . GLY A 1 985 ? 41.376 -7.915 -70.161 1.00 91.44 985 GLY A C 1
ATOM 7726 O O . GLY A 1 985 ? 40.587 -7.174 -70.750 1.00 91.44 985 GLY A O 1
ATOM 7727 N N . TYR A 1 986 ? 42.524 -7.439 -69.665 1.00 93.12 986 TYR A N 1
ATOM 7728 C CA . TYR A 1 986 ? 42.922 -6.042 -69.853 1.00 93.12 986 TYR A CA 1
ATOM 7729 C C . TYR A 1 986 ? 43.452 -5.802 -71.275 1.00 93.12 986 TYR A C 1
ATOM 7731 O O . TYR A 1 986 ? 44.602 -6.106 -71.581 1.00 93.12 986 TYR A O 1
ATOM 7739 N N . LEU A 1 987 ? 42.613 -5.207 -72.128 1.00 92.31 987 LEU A N 1
ATOM 7740 C CA . LEU A 1 987 ? 42.853 -5.031 -73.571 1.00 92.31 987 LEU A CA 1
ATOM 7741 C C . LEU A 1 987 ? 44.207 -4.395 -73.921 1.00 92.31 987 LEU A C 1
ATOM 7743 O O . LEU A 1 987 ? 44.887 -4.850 -74.833 1.00 92.31 987 LEU A O 1
ATOM 7747 N N . LEU A 1 988 ? 44.629 -3.353 -73.193 1.00 93.19 988 LEU A N 1
ATOM 7748 C CA . LEU A 1 988 ? 45.925 -2.719 -73.465 1.00 93.19 988 LEU A CA 1
ATOM 7749 C C . LEU A 1 988 ? 47.090 -3.670 -73.174 1.00 93.19 988 LEU A C 1
ATOM 7751 O O . LEU A 1 988 ? 48.079 -3.644 -73.891 1.00 93.19 988 LEU A O 1
ATOM 7755 N N . ALA A 1 989 ? 46.967 -4.532 -72.163 1.00 92.56 989 ALA A N 1
ATOM 7756 C CA . ALA A 1 989 ? 47.988 -5.535 -71.889 1.00 92.56 989 ALA A CA 1
ATOM 7757 C C . ALA A 1 989 ? 47.988 -6.649 -72.938 1.00 92.56 989 ALA A C 1
ATOM 7759 O O . ALA A 1 989 ? 49.063 -7.080 -73.324 1.00 92.56 989 ALA A O 1
ATOM 7760 N N . GLN A 1 990 ? 46.820 -7.073 -73.432 1.00 91.94 990 GLN A N 1
ATOM 7761 C CA . GLN A 1 990 ? 46.722 -8.053 -74.524 1.00 91.94 990 GLN A CA 1
ATOM 7762 C C . GLN A 1 990 ? 47.421 -7.546 -75.792 1.00 91.94 990 GLN A C 1
ATOM 7764 O O . GLN A 1 990 ? 48.218 -8.266 -76.385 1.00 91.94 990 GLN A O 1
ATOM 7769 N N . ASN A 1 991 ? 47.214 -6.273 -76.141 1.00 90.62 991 ASN A N 1
ATOM 7770 C CA . ASN A 1 991 ? 47.896 -5.650 -77.275 1.00 90.62 991 ASN A CA 1
ATOM 7771 C C . ASN A 1 991 ? 49.424 -5.609 -77.091 1.00 90.62 991 ASN A C 1
ATOM 7773 O O . ASN A 1 991 ? 50.161 -5.881 -78.034 1.00 90.62 991 ASN A O 1
ATOM 7777 N N . GLU A 1 992 ? 49.907 -5.278 -75.888 1.00 90.94 992 GLU A N 1
ATOM 7778 C CA . GLU A 1 992 ? 51.348 -5.258 -75.593 1.00 90.94 992 GLU A CA 1
ATOM 7779 C C . GLU A 1 992 ? 51.960 -6.667 -75.576 1.00 90.94 992 GLU A C 1
ATOM 7781 O O . GLU A 1 992 ? 53.070 -6.856 -76.064 1.00 90.94 992 GLU A O 1
ATOM 7786 N N . VAL A 1 993 ? 51.230 -7.673 -75.081 1.00 89.19 993 VAL A N 1
ATOM 7787 C CA . VAL A 1 993 ? 51.622 -9.091 -75.173 1.00 89.19 993 VAL A CA 1
ATOM 7788 C C . VAL A 1 993 ? 51.790 -9.501 -76.636 1.00 89.19 993 VAL A C 1
ATOM 7790 O O . VAL A 1 993 ? 52.830 -10.059 -76.989 1.00 89.19 993 VAL A O 1
ATOM 7793 N N . GLY A 1 994 ? 50.814 -9.180 -77.492 1.00 88.06 994 GLY A N 1
ATOM 7794 C CA . GLY A 1 994 ? 50.887 -9.469 -78.924 1.00 88.06 994 GLY A CA 1
ATOM 7795 C C . GLY A 1 994 ? 52.061 -8.760 -79.604 1.00 88.06 994 GLY A C 1
ATOM 7796 O O . GLY A 1 994 ? 52.806 -9.379 -80.362 1.00 88.06 994 GLY A O 1
ATOM 7797 N N . ALA A 1 995 ? 52.310 -7.490 -79.268 1.00 87.25 995 ALA A N 1
ATOM 7798 C CA . ALA A 1 995 ? 53.445 -6.735 -79.801 1.00 87.25 995 ALA A CA 1
ATOM 7799 C C . ALA A 1 995 ? 54.805 -7.343 -79.401 1.00 87.25 995 ALA A C 1
ATOM 7801 O O . ALA A 1 995 ? 55.684 -7.509 -80.250 1.00 87.25 995 ALA A O 1
ATOM 7802 N N . LEU A 1 996 ? 54.977 -7.726 -78.131 1.00 87.62 996 LEU A N 1
ATOM 7803 C CA . LEU A 1 996 ? 56.206 -8.363 -77.641 1.00 87.62 996 LEU A CA 1
ATOM 7804 C C . LEU A 1 996 ? 56.437 -9.741 -78.289 1.00 87.62 996 LEU A C 1
ATOM 7806 O O . LEU A 1 996 ? 57.566 -10.059 -78.669 1.00 87.62 996 LEU A O 1
ATOM 7810 N N . GLN A 1 997 ? 55.375 -10.529 -78.493 1.00 87.00 997 GLN A N 1
ATOM 7811 C CA . GLN A 1 997 ? 55.429 -11.820 -79.196 1.00 87.00 997 GLN A CA 1
ATOM 7812 C C . GLN A 1 997 ? 55.738 -11.675 -80.689 1.00 87.00 997 GLN A C 1
ATOM 7814 O O . GLN A 1 997 ? 56.498 -12.474 -81.238 1.00 87.00 997 GLN A O 1
ATOM 7819 N N . GLN A 1 998 ? 55.200 -10.646 -81.347 1.00 87.06 998 GLN A N 1
ATOM 7820 C CA . GLN A 1 998 ? 55.495 -10.352 -82.748 1.00 87.06 998 GLN A CA 1
ATOM 7821 C C . GLN A 1 998 ? 56.961 -9.947 -82.946 1.00 87.06 998 GLN A C 1
ATOM 7823 O O . GLN A 1 998 ? 57.564 -10.309 -83.956 1.00 87.06 998 GLN A O 1
ATOM 7828 N N . ASN A 1 999 ? 57.542 -9.224 -81.988 1.00 85.31 999 ASN A N 1
ATOM 7829 C CA . ASN A 1 999 ? 58.905 -8.698 -82.085 1.00 85.31 999 ASN A CA 1
ATOM 7830 C C . ASN A 1 999 ? 59.977 -9.640 -81.509 1.00 85.31 999 ASN A C 1
ATOM 7832 O O . ASN A 1 999 ? 61.165 -9.398 -81.706 1.00 85.31 999 ASN A O 1
ATOM 7836 N N . GLY A 1 1000 ? 59.586 -10.721 -80.823 1.00 82.06 1000 GLY A N 1
ATOM 7837 C CA . GLY A 1 1000 ? 60.523 -11.627 -80.150 1.00 82.06 1000 GLY A CA 1
ATOM 7838 C C . GLY A 1 1000 ? 61.207 -10.998 -78.927 1.00 82.06 1000 GLY A C 1
ATOM 7839 O O . GLY A 1 1000 ? 62.339 -11.349 -78.591 1.00 82.06 1000 GLY A O 1
ATOM 7840 N N . GLU A 1 1001 ? 60.549 -10.035 -78.279 1.00 81.75 1001 GLU A N 1
ATOM 7841 C CA . GLU A 1 1001 ? 61.091 -9.278 -77.151 1.00 81.75 1001 GLU A CA 1
ATOM 7842 C C . GLU A 1 1001 ? 60.652 -9.903 -75.822 1.00 81.75 1001 GLU A C 1
ATOM 7844 O O . GLU A 1 1001 ? 59.481 -9.871 -75.452 1.00 81.75 1001 GLU A O 1
ATOM 7849 N N . GLY A 1 1002 ? 61.596 -10.491 -75.082 1.00 77.44 1002 GLY A N 1
ATOM 7850 C CA . GLY A 1 1002 ? 61.319 -11.145 -73.793 1.00 77.44 1002 GLY A CA 1
ATOM 7851 C C . GLY A 1 1002 ? 60.711 -12.552 -73.897 1.00 77.44 1002 GLY A C 1
ATOM 7852 O O . GLY A 1 1002 ? 60.707 -13.278 -72.905 1.00 77.44 1002 GLY A O 1
ATOM 7853 N N . VAL A 1 1003 ? 60.268 -12.964 -75.090 1.00 83.38 1003 VAL A N 1
ATOM 7854 C CA . VAL A 1 1003 ? 59.802 -14.316 -75.451 1.00 83.38 1003 VAL A CA 1
ATOM 7855 C C . VAL A 1 1003 ? 60.188 -14.647 -76.900 1.00 83.38 1003 VAL A C 1
ATOM 7857 O O . VAL A 1 1003 ? 60.402 -13.726 -77.685 1.00 83.38 1003 VAL A O 1
ATOM 7860 N N . PRO A 1 1004 ? 60.278 -15.935 -77.296 1.00 84.31 1004 PRO A N 1
ATOM 7861 C CA . PRO A 1 1004 ? 60.487 -16.307 -78.694 1.00 84.31 1004 PRO A CA 1
ATOM 7862 C C . PRO A 1 1004 ? 59.405 -15.730 -79.612 1.00 84.31 1004 PRO A C 1
ATOM 7864 O O . PRO A 1 1004 ? 58.230 -15.708 -79.247 1.00 84.31 1004 PRO A O 1
ATOM 7867 N N . GLN A 1 1005 ? 59.812 -15.302 -80.807 1.00 84.50 1005 GLN A N 1
ATOM 7868 C CA . GLN A 1 1005 ? 58.914 -14.727 -81.804 1.00 84.50 1005 GLN A CA 1
ATOM 7869 C C . GLN A 1 1005 ? 57.849 -15.741 -82.249 1.00 84.50 1005 GLN A C 1
ATOM 7871 O O . GLN A 1 1005 ? 58.187 -16.835 -82.704 1.00 84.50 1005 GLN A O 1
ATOM 7876 N N . ASP A 1 1006 ? 56.572 -15.368 -82.142 1.00 84.19 1006 ASP A N 1
ATOM 7877 C CA . ASP A 1 1006 ? 55.427 -16.221 -82.484 1.00 84.19 1006 ASP A CA 1
ATOM 7878 C C . ASP A 1 1006 ? 54.290 -15.370 -83.072 1.00 84.19 1006 ASP A C 1
ATOM 7880 O O . ASP A 1 1006 ? 53.470 -14.792 -82.360 1.00 84.19 1006 ASP A O 1
ATOM 7884 N N . TYR A 1 1007 ? 54.259 -15.273 -84.405 1.00 81.12 1007 TYR A N 1
ATOM 7885 C CA . TYR A 1 1007 ? 53.266 -14.478 -85.136 1.00 81.12 1007 TYR A CA 1
ATOM 7886 C C . TYR A 1 1007 ? 51.838 -15.004 -84.994 1.00 81.12 1007 TYR A C 1
ATOM 7888 O O . TYR A 1 1007 ? 50.893 -14.238 -85.176 1.00 81.12 1007 TYR A O 1
ATOM 7896 N N . GLN A 1 1008 ? 51.677 -16.300 -84.723 1.00 79.44 1008 GLN A N 1
ATOM 7897 C CA . GLN A 1 1008 ? 50.359 -16.899 -84.588 1.00 79.44 1008 GLN A CA 1
ATOM 7898 C C . GLN A 1 1008 ? 49.759 -16.519 -83.236 1.00 79.44 1008 GLN A C 1
ATOM 7900 O O . GLN A 1 1008 ? 48.653 -15.991 -83.201 1.00 79.44 1008 GLN A O 1
ATOM 7905 N N . LYS A 1 1009 ? 50.524 -16.669 -82.148 1.00 77.81 1009 LYS A N 1
ATOM 7906 C CA . LYS A 1 1009 ? 50.089 -16.216 -80.818 1.00 77.81 1009 LYS A CA 1
ATOM 7907 C C . LYS A 1 1009 ? 49.923 -14.708 -80.709 1.00 77.81 1009 LYS A C 1
ATOM 7909 O O . LYS A 1 1009 ? 49.050 -14.269 -79.983 1.00 77.81 1009 LYS A O 1
ATOM 7914 N N . ALA A 1 1010 ? 50.715 -13.927 -81.442 1.00 79.50 1010 ALA A N 1
ATOM 7915 C CA . ALA A 1 1010 ? 50.560 -12.475 -81.465 1.00 79.50 1010 ALA A CA 1
ATOM 7916 C C . ALA A 1 1010 ? 49.243 -12.006 -82.118 1.00 79.50 1010 ALA A C 1
ATOM 7918 O O . ALA A 1 1010 ? 48.825 -10.869 -81.900 1.00 79.50 1010 ALA A O 1
ATOM 7919 N N . MET A 1 1011 ? 48.634 -12.845 -82.966 1.00 74.44 1011 MET A N 1
ATOM 7920 C CA . MET A 1 1011 ? 47.374 -12.564 -83.665 1.00 74.44 1011 MET A CA 1
ATOM 7921 C C . MET A 1 1011 ? 46.140 -13.066 -82.897 1.00 74.44 1011 MET A C 1
ATOM 7923 O O . MET A 1 1011 ? 45.053 -12.520 -83.092 1.00 74.44 1011 MET A O 1
ATOM 7927 N N . GLU A 1 1012 ? 46.313 -14.110 -82.082 1.00 70.38 1012 GLU A N 1
ATOM 7928 C CA . GLU A 1 1012 ? 45.318 -14.660 -81.143 1.00 70.38 1012 GLU A CA 1
ATOM 7929 C C . GLU A 1 1012 ? 45.097 -13.727 -79.943 1.00 70.38 1012 GLU A C 1
ATOM 7931 O O . GLU A 1 1012 ? 43.915 -13.577 -79.545 1.00 70.38 1012 GLU A O 1
#

Solvent-accessible surface area (backbone atoms only — not comparable to full-atom values): 47065 Å² total; per-residue (Å²): 136,88,83,92,88,88,88,89,86,90,86,88,87,85,87,89,86,87,88,83,89,84,90,82,90,85,86,93,94,84,92,51,69,72,60,52,45,57,50,56,77,72,61,78,60,86,66,53,63,73,68,24,75,83,42,43,70,41,18,29,54,54,12,50,23,15,58,70,39,51,91,36,76,64,30,41,47,59,13,44,55,28,12,49,58,5,27,78,72,66,33,41,70,18,19,26,51,46,12,50,27,20,57,71,34,45,59,42,76,61,33,61,69,62,12,45,54,29,9,45,61,9,26,75,74,62,37,41,72,17,18,30,54,38,10,53,52,27,47,75,70,74,38,75,61,12,59,58,27,22,48,57,8,25,77,73,66,36,47,68,31,22,33,50,51,11,49,25,20,55,75,33,50,101,41,74,62,33,39,48,60,12,50,56,27,18,50,60,12,31,77,74,66,35,43,68,28,25,29,53,50,12,51,24,20,58,70,34,49,60,46,75,65,31,39,40,62,11,42,56,27,12,48,56,8,28,76,71,63,38,42,70,20,18,31,52,40,13,53,26,18,60,68,37,44,54,41,74,66,32,57,72,60,12,50,53,24,22,49,57,8,27,76,73,62,38,45,69,27,20,33,52,50,12,52,45,20,52,71,26,86,88,41,78,60,33,42,58,63,10,48,57,25,18,50,58,13,29,76,76,60,38,42,63,28,21,29,53,52,13,48,24,19,58,70,28,56,70,44,76,63,32,41,44,61,12,42,53,26,12,48,58,7,26,76,73,64,38,37,70,21,17,26,54,40,14,52,27,18,58,69,37,45,53,40,73,68,33,54,61,61,12,50,55,26,16,48,63,6,30,78,71,65,33,42,68,16,17,32,53,46,15,51,30,22,58,71,29,59,89,44,72,64,32,43,46,61,13,41,53,25,12,45,65,8,27,78,73,61,36,44,66,24,16,28,50,39,12,49,26,21,54,71,37,47,56,42,71,67,32,43,67,61,14,48,54,28,16,49,57,9,28,72,75,61,38,41,70,20,22,30,49,53,12,48,35,21,58,73,26,62,85,45,79,66,31,43,66,59,13,48,54,27,18,46,62,11,31,77,75,62,37,36,72,20,26,29,50,54,13,49,26,19,59,70,45,51,79,41,75,67,33,49,60,61,14,47,56,26,17,48,61,8,27,76,73,63,36,39,72,20,20,29,51,51,14,51,29,22,56,70,33,53,77,43,76,63,32,38,47,63,12,46,55,25,15,47,63,5,29,78,70,66,31,48,70,15,22,31,49,47,13,50,28,20,58,70,33,48,64,42,75,66,33,47,59,62,13,45,56,26,17,46,61,13,29,77,77,62,35,37,72,24,24,27,50,50,12,49,37,20,58,71,32,55,91,39,77,64,31,40,53,61,13,48,55,27,16,47,63,6,30,77,73,64,34,43,71,20,25,27,49,51,12,52,27,20,58,68,34,47,67,43,75,64,32,38,46,62,13,46,56,27,11,46,63,10,27,77,73,62,35,41,70,19,18,28,51,44,11,50,29,20,56,72,30,46,60,44,74,65,31,51,64,60,14,50,56,27,16,46,63,6,30,78,74,62,36,40,70,20,25,29,52,52,14,47,29,20,57,70,33,52,87,39,72,64,31,44,51,62,14,47,58,27,18,50,60,9,29,76,74,62,37,41,72,23,21,30,50,51,13,51,28,22,55,70,34,48,66,42,74,63,32,42,48,62,13,47,57,27,16,47,64,8,30,77,75,62,35,37,71,23,24,25,50,50,13,49,27,20,57,68,35,47,65,42,76,64,32,39,48,60,13,47,56,27,11,43,64,8,26,76,74,61,36,40,69,19,18,28,52,45,11,50,28,21,58,75,30,48,62,42,77,64,31,48,59,61,13,49,57,26,16,48,62,7,29,78,71,62,35,40,71,19,22,28,50,51,12,50,28,21,59,71,32,51,79,40,74,63,32,39,49,63,12,49,58,26,16,50,60,7,29,76,72,64,34,46,72,20,22,35,50,50,13,52,27,22,57,68,35,49,58,43,76,63,32,41,52,61,13,49,56,26,17,48,62,13,26,78,73,60,36,39,72,25,21,26,50,50,11,51,30,21,58,70,29,52,68,45,76,63,33,39,54,59,12,48,57,27,15,49,60,8,30,77,74,66,34,37,73,17,24,28,51,50,11,52,27,19,56,70,36,47,68,42,75,64,32,40,43,61,13,46,57,26,13,46,64,7,26,79,72,68,34,63,73,20,43,53,51,42,20,50,29,22,55,70,36,45,58,43,77,63,32,66,66,69,33,72,106

Radius of gyration: 64.77 Å; Cα contacts (8 Å, |Δi|>4): 1862; chains: 1; bounding box: 165×67×187 Å

Foldseek 3Di:
DDDDDDDDDDDDDDDDDDDDDDDDDDDDDDPPDVVLCVVLVVDAPDVLVVSQQPALVSLQVVLVCCCVVPSHRNANLSSLVSLVSSLVVQDLSSLQSNLVCLCVVGSHRNDNVSSLVSLCSSVVVLNLSSLQVNLVSCLVVVHLCSLVSLVSSVVVLNLVSLQVVLVCLCVVNSHGNQNLSSLVSLVSSCVVPDLVSLQVNLVCLCVVGSHGNANLSSLVSLVSSVVVLNLVSLQVNLVCLCVVGSHRNDNVSSLVSLVSNVVVLNLVSLQVVLVCLCVCPSHHNDNVSSLVSLV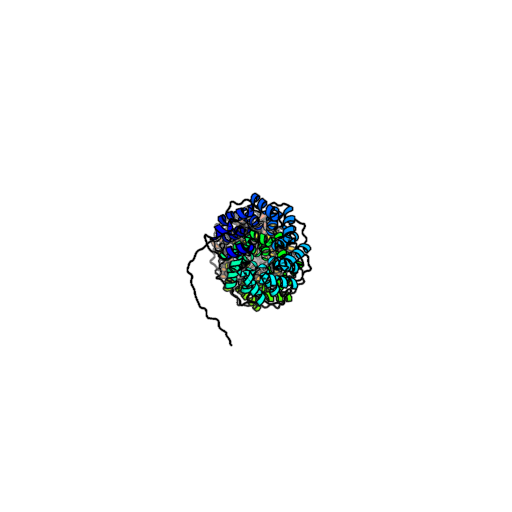SSVVVQPLVSLQVNLVCLCVVPNHRNQNLSSLVSLVSSVVVLNLVSLQVNLVCCCVVNSHHNDNLSSLVSLVSSVVVLNLSSLQVNLVCLCVVPNHRNDQLSSLVSLVSSLVVLNLVSLQVNLVCLCVVGSHGNDNVSSLVSLCSSVVVLNLSSLQVVLVCLQVVRVHDNDNVSSLVSLVSSCVVLNLVSLQVNLVCQCVVRNHDNDNLSSLVSLVSSVVVLNLSSLQVNLVCLCVVPNHRNDNLSSLVSLVSSVVVLNLVSLQVNLVCLCVVGSHRNDNVSSLVSLVSSVVVPDLVSLQVNLVCLCVVPVHHNDNLSSLVSLVSSVVVVNLVSLQVNLVCLCVVPNHHNANLSSLVSLVSSVVVQDLSSLQVNLVCLCVVGSHHNDNPSSLVSLVSSVVVLNLSSLQVNLVCLCVVPVHHNANLSSLVSLVSSVVVLNLVSLQVNLVCQCVVGNHHNANLSSLVSLVSSVVVLNLVSLQVNLVCLCVVPNHRNANLSSLVSLVSSVVVLPLVSLQVNLVCLCVVPSHRNDNLSSLVSLVSSVVVLNLVSLQVNLVCLCVVPVHRNANLSSLVSLVSSVVVLNLSSLQVNLVCLCVVPSHRNDNLSSLVSLCSNVVVQNLVSLQVNLVCLCVVRNHHNDNLSSLVSLVSSVVVLNLSSLQVNLVCLCVVPNHRNAQLSSLVSLVSSVVVVNVVSLQVNLVCLCVCGSHRNDNVSSVD